Protein AF-A0AA85AEJ4-F1 (afdb_monomer)

Organism: NCBI:txid48269

Radius of gyration: 37.87 Å; Cα contacts (8 Å, |Δi|>4): 1176; chains: 1; bounding box: 101×88×107 Å

Foldseek 3Di:
DDDDDDDDDLVVCLVVQAAPQPRHGADQWKAFQVPRHTHHPVRVVVVVVPDQADPPPRHGQDDPDNVVRIDGDPPSNVVSPVSPPCPVVVVVVVVVVVVVVVVVVVVVPDDDDPDDDDDDDDDDDDDDDDDDDDDDDDDDDDDDDDDDDDDDDDDDDDDDDDDDDDDDDDDDDDDDDDDDDDDDDDDDFDDDDDDDDDDDDDDDDDDDDDDDDDDDDDDDDPGDDDDDPPVQDPVNVVVVVCVVVVPDPPDPLVFDPVLLVLLLVVLVLLLAQPLQSCLLSVLQDDLVNLQVSQVVDDDPLQRQHLQQLCLRHHCQNQHADPPCPVPDDDDDDDPLSLQRHVLNVVLVVVVVALAQFQAEEEAEDGALLSLLVVLVSLLVVQPLQDDDDDPPDDDPVVVSSVVNNVGDHLVSSVSSVVRRDDSRVSSCSRRQVVSCVSNVHHYDHDPPDPVSLVVSVVPDDPCVPAQARSLQRYKYKHWYKHFPCSVVSVVLVVVLLVPDPDPVSVVLVVVLVPPDPPPPPPPDPDDDDPDQPDDDPVCVVVCVPDLRGQEDENPDDPPPCSDDSVSSVVCSVVSSPDNRDDCVSVVSSVDDGHHMHTHDIDMWRPFWWKKKWFKWFDDQQAAQAFQDDPNDTDGDYHVCCLQCVLPQVLQDDPKDWDKAWLDGDGSRATAAARHTMIMIGIIRGSDDSSLADQDPPPDPDLPLDDDNPHRHHQVNSQVVSQVRSVNRMHIAPTGTHYPVQRVVQSVCSLAWWKFKKKFKKFFPDQADFQLLVVLQVVVQCVVVVDPDDPVPPDDGPPADDDPPDQWHKDKGDFDKKWAFDAPVCVVPDPTDIDIWTWHMKMKTQQCRVVVSVDPVCVVVVVCCVPDPSSRIIMMMTIITRPDDVQCLAQVSVVNMPPHSCNSSVGGMGTPHMYGHDRGGCPPPGDDDPVPD

Solvent-accessible surface area (backbone atoms only — not comparable to full-atom values): 57403 Å² total; per-residue (Å²): 135,85,83,81,73,85,80,80,59,65,79,82,51,40,87,80,41,40,11,88,83,73,77,42,66,44,50,67,23,26,26,32,70,91,74,67,54,57,24,21,43,70,53,52,58,56,50,56,76,82,44,61,48,39,96,88,74,64,48,76,48,58,94,88,51,65,79,75,45,52,43,76,35,69,64,60,36,54,47,43,50,66,72,39,84,62,48,55,59,54,50,54,47,51,56,47,54,49,49,57,49,50,55,49,49,60,75,68,63,85,68,88,77,101,72,82,84,90,85,88,87,85,83,90,90,89,82,85,90,79,89,85,91,80,90,87,92,82,88,88,84,90,89,85,79,78,91,79,88,88,89,81,86,83,90,80,89,82,89,80,90,88,88,84,89,86,82,90,84,90,80,85,86,90,85,86,84,90,83,91,87,84,93,80,92,85,90,84,85,88,86,82,88,83,85,91,83,85,88,84,88,79,90,78,88,86,88,89,87,84,91,81,90,92,86,79,90,80,88,81,75,90,72,84,84,76,90,72,59,99,83,62,49,72,68,55,51,48,52,50,50,31,62,76,68,70,49,76,84,77,84,78,65,91,55,50,71,68,38,51,48,52,54,48,52,60,42,46,80,42,52,42,44,68,44,60,45,42,35,42,68,32,66,77,62,47,63,65,62,45,44,56,49,46,76,76,52,87,74,62,92,85,61,49,24,71,59,57,22,25,52,65,73,33,57,45,66,52,37,75,77,89,82,69,63,94,85,57,99,74,88,86,79,52,74,66,53,35,52,34,18,49,58,46,34,54,49,50,58,49,72,72,39,77,60,51,65,68,30,37,26,85,44,65,41,58,39,72,45,36,63,50,54,50,53,53,54,55,32,55,54,35,34,60,37,70,60,83,86,74,96,82,66,72,64,79,58,48,59,53,50,67,72,41,52,84,42,50,48,49,65,51,54,53,49,31,60,74,36,43,57,55,65,53,53,58,31,44,64,60,32,43,70,56,51,23,60,76,69,73,30,52,76,48,95,48,102,81,38,79,62,66,62,48,59,63,57,71,76,57,72,83,63,90,83,59,54,52,58,77,57,55,38,23,36,28,40,39,41,35,36,36,50,89,57,42,64,60,57,44,56,49,50,53,54,62,58,67,74,59,85,49,66,67,61,53,52,48,55,51,52,56,76,65,60,74,76,80,82,75,75,79,76,80,74,93,72,83,86,75,83,79,81,80,80,59,83,76,52,65,77,63,52,79,79,64,89,71,65,43,63,46,71,77,63,78,70,72,95,74,74,87,70,55,72,66,58,51,64,67,44,54,70,77,54,72,83,52,68,72,94,71,67,56,68,67,52,50,56,78,43,90,71,61,61,47,28,39,41,44,81,47,80,43,47,66,44,59,48,30,41,27,20,18,40,27,32,65,36,53,81,36,34,60,49,80,48,62,56,92,92,46,69,75,50,97,57,15,56,44,51,57,46,46,71,71,51,46,66,79,31,32,95,74,36,45,78,48,81,44,56,43,60,86,73,58,37,58,34,26,29,37,74,82,18,45,32,36,35,37,41,34,31,42,50,18,69,44,73,88,42,55,38,80,64,78,76,91,58,98,66,88,66,90,76,82,58,91,88,52,64,50,38,36,55,62,51,36,50,54,36,36,70,67,36,75,71,36,39,42,56,44,47,55,40,67,32,23,66,72,56,52,57,50,49,37,53,50,39,45,65,69,24,44,36,30,33,40,31,40,32,41,23,78,92,71,24,83,45,43,71,43,52,48,41,47,50,53,55,38,46,71,72,68,67,65,93,62,78,71,92,73,70,85,75,56,63,70,39,71,60,51,101,90,38,88,45,25,70,47,78,49,61,60,44,76,27,36,33,40,52,51,81,97,44,46,96,81,42,77,88,43,75,39,79,39,50,33,61,34,40,34,46,29,41,32,58,46,51,49,68,58,72,44,77,95,37,56,82,58,65,61,48,60,81,78,42,63,52,63,23,32,32,34,41,38,38,34,28,43,46,87,63,63,67,64,36,38,37,42,9,62,88,69,40,19,44,66,14,53,19,68,56,56,70,47,75,37,44,69,82,42,46,32,38,47,38,57,64,51,94,45,57,68,82,60,84,58,91,89,77,118

InterPro domains:
  IPR001841 Zinc finger, RING-type [PF13923] (19-57)
  IPR001841 Zinc finger, RING-type [PS50089] (19-58)
  IPR001841 Zinc finger, RING-type [SM00184] (19-57)
  IPR013083 Zinc finger, RING/FYVE/PHD-type [G3DSA:3.30.40.10] (6-106)
  IPR017907 Zinc finger, RING-type, conserved site [PS00518] (35-44)
  IPR020103 Pseudouridine synthase, catalytic domain superfamily [SSF55120] (813-918)
  IPR039894 tRNA pseudouridine synthase Pus10-like [PTHR21568] (295-922)
  IPR048741 Pus10-like, C-terminal [PF21238] (610-775)
  IPR048741 Pus10-like, C-terminal [PF21238] (814-919)

Mean predicted aligned error: 19.25 Å

pLDDT: mean 71.99, std 24.74, range [20.91, 98.31]

Nearest PDB structures (foldseek):
  2v9k-assembly1_A  TM=8.243E-01  e=5.330E-35  Homo sapiens
  9dgg-assembly1_K  TM=9.581E-01  e=3.434E-09  Homo sapiens
  9dde-assembly1_K  TM=9.409E-01  e=3.434E-09  Homo sapiens
  8pp7-assembly1_M  TM=9.543E-01  e=4.273E-09  Homo sapiens
  8grm-assembly1_M  TM=9.480E-01  e=1.143E-08  Homo sapiens

Secondary structure (DSSP, 8-state):
----PPPPPHHHHGGGTB-TTTSSBPSSEEEETTT--EEEHHHHHHHTTT-SB-TTT--B--TT-TTTSEEE-HHHHHHHHHHSTTHHHHHHHHHHHHHHHHHHHHHHH----SSS----------------------------------------------------------------------------PPPP---------------------------------TT--HHHHHHHHHHHTT---S---SS-HHHHHHHHHHHHTTT--HHHHHHHHSTT--HHHHHHHHHT-PPPTT---TTTTTTTT-HHHH---TT--TT-S-----HHHHHH-HHHHHHHHHHTS----SEEEEEEE--HHHHHHHHHHHHHHHHHTTSPPPS-S-HHHHHHHHTTTTT--HHHHHHHHHHPPPHHHHHHHHHHHHHHHHHTS-B-S-TT-TTHHHHTTTSS--GGG--S-GGGGEEEEEEEEE-TTHHHHHHHHHHHHHT---HHHHHHHHHHHH------------S---------GGGGGTGGG-----B-TT----TT----HHHHHHHGGGGSS------HHHHHHTS-----EEEEEEEEESS-EEEEEEEEE--TT--SS--EETTEESSS--HHHHHHHHHGGGG-TT-EEEEEESS---TT-EEEEEEEEEEEEEES--S-GGGEE-----SS-------TTS-EEHHHHHHHHHHHTTTSEEEEEEEEE-HHHHHHHHHHHHHS--EEEEEEEE-TTT---HHHHHHHHHHHHHHH-----GGG----SSPPPPTT-SS--EEE--EEEEEEPPGGGGGGS---EEEEEEEEEEEEEHHHHHHT--GGGGGGGGGGGTS-GGGEEEEEEEE-TT--HHHHHHTTTTTEES-HHHHHTS--EEEEEEEEEE----SPPPPPTT--

Structure (mmCIF, N/CA/C/O backbone):
data_AF-A0AA85AEJ4-F1
#
_entry.id   AF-A0AA85AEJ4-F1
#
loop_
_atom_site.group_PDB
_atom_site.id
_atom_site.type_symbol
_atom_site.label_atom_id
_atom_site.label_alt_id
_atom_site.label_comp_id
_atom_site.label_asym_id
_atom_site.label_entity_id
_atom_site.label_seq_id
_atom_site.pdbx_PDB_ins_code
_atom_site.Cartn_x
_atom_site.Cartn_y
_atom_site.Cartn_z
_atom_site.occupancy
_atom_site.B_iso_or_equiv
_atom_site.auth_seq_id
_atom_site.auth_comp_id
_atom_site.auth_asym_id
_atom_site.auth_atom_id
_atom_site.pdbx_PDB_model_num
ATOM 1 N N . MET A 1 1 ? -8.092 51.789 5.493 1.00 33.00 1 MET A N 1
ATOM 2 C CA . MET A 1 1 ? -7.051 52.239 6.447 1.00 33.00 1 MET A CA 1
ATOM 3 C C . MET A 1 1 ? -6.123 51.067 6.719 1.00 33.00 1 MET A C 1
ATOM 5 O O . MET A 1 1 ? -6.619 49.956 6.846 1.00 33.00 1 MET A O 1
ATOM 9 N N . THR A 1 2 ? -4.810 51.282 6.755 1.00 37.41 2 THR A N 1
ATOM 10 C CA . THR A 1 2 ? -3.808 50.236 7.026 1.00 37.41 2 THR A CA 1
ATOM 11 C C . THR A 1 2 ? -3.541 50.130 8.525 1.00 37.41 2 THR A C 1
ATOM 13 O O . THR A 1 2 ? -2.971 51.052 9.105 1.00 37.41 2 THR A O 1
ATOM 16 N N . SER A 1 3 ? -3.929 49.021 9.159 1.00 37.69 3 SER A N 1
ATOM 17 C CA . SER A 1 3 ? -3.602 48.750 10.562 1.00 37.69 3 SER A CA 1
ATOM 18 C C . SER A 1 3 ? -2.121 48.384 10.708 1.00 37.69 3 SER A C 1
ATOM 20 O O . SER A 1 3 ? -1.685 47.286 10.364 1.00 37.69 3 SER A O 1
ATOM 22 N N . SER A 1 4 ? -1.326 49.320 11.225 1.00 44.81 4 SER A N 1
ATOM 23 C CA . SER A 1 4 ? 0.088 49.102 11.531 1.00 44.81 4 SER A CA 1
ATOM 24 C C . SER A 1 4 ? 0.243 48.242 12.788 1.00 44.81 4 SER A C 1
ATOM 26 O O . SER A 1 4 ? 0.334 48.764 13.900 1.00 44.81 4 SER A O 1
ATOM 28 N N . TYR A 1 5 ? 0.284 46.919 12.620 1.00 43.94 5 TYR A N 1
ATOM 29 C CA . TYR A 1 5 ? 0.729 46.018 13.684 1.00 43.94 5 TYR A CA 1
ATOM 30 C C . TYR A 1 5 ? 2.171 46.372 14.102 1.00 43.94 5 TYR A C 1
ATOM 32 O O . TYR A 1 5 ? 3.010 46.601 13.225 1.00 43.94 5 TYR A O 1
ATOM 40 N N . PRO A 1 6 ? 2.492 46.413 15.409 1.00 54.59 6 PRO A N 1
ATOM 41 C CA . PRO A 1 6 ? 3.844 46.713 15.869 1.00 54.59 6 PRO A CA 1
ATOM 42 C C . PRO A 1 6 ? 4.812 45.603 15.438 1.00 54.59 6 PRO A C 1
ATOM 44 O O . PRO A 1 6 ? 4.656 44.439 15.805 1.00 54.59 6 PRO A O 1
ATOM 47 N N . GLY A 1 7 ? 5.819 45.964 14.640 1.00 61.44 7 GLY A N 1
ATOM 48 C CA . GLY A 1 7 ? 6.798 45.013 14.116 1.00 61.44 7 GLY A CA 1
ATOM 49 C C . GLY A 1 7 ? 7.689 44.434 15.217 1.00 61.44 7 GLY A C 1
ATOM 50 O O . GLY A 1 7 ? 8.435 45.166 15.868 1.00 61.44 7 GLY A O 1
ATOM 51 N N . VAL A 1 8 ? 7.647 43.111 15.397 1.00 75.00 8 VAL A N 1
ATOM 52 C CA . VAL A 1 8 ? 8.528 42.393 16.331 1.00 75.00 8 VAL A CA 1
ATOM 53 C C . VAL A 1 8 ? 9.983 42.540 15.877 1.00 75.00 8 VAL A C 1
ATOM 55 O O . VAL A 1 8 ? 10.327 42.219 14.739 1.00 75.00 8 VAL A O 1
ATOM 58 N N . LYS A 1 9 ? 10.859 43.022 16.767 1.00 79.50 9 LYS A N 1
ATOM 59 C CA . LYS A 1 9 ? 12.293 43.158 16.477 1.00 79.50 9 LYS A CA 1
ATOM 60 C C . LYS A 1 9 ? 12.919 41.769 16.348 1.00 79.50 9 LYS A C 1
ATOM 62 O O . LYS A 1 9 ? 12.856 40.984 17.283 1.00 79.50 9 LYS A O 1
ATOM 67 N N . LEU A 1 10 ? 13.597 41.485 15.235 1.00 75.38 10 LEU A N 1
ATOM 68 C CA . LEU A 1 10 ? 14.244 40.184 14.996 1.00 75.38 10 LEU A CA 1
ATOM 69 C C . LEU A 1 10 ? 15.188 39.766 16.148 1.00 75.38 10 LEU A C 1
ATOM 71 O O . LEU A 1 10 ? 15.222 38.603 16.541 1.00 75.38 10 LEU A O 1
ATOM 75 N N . SER A 1 11 ? 15.866 40.729 16.779 1.00 79.75 11 SER A N 1
ATOM 76 C CA . SER A 1 11 ? 16.711 40.495 17.956 1.00 79.75 11 SER A CA 1
ATOM 77 C C . SER A 1 11 ? 15.983 39.878 19.159 1.00 79.75 11 SER A C 1
ATOM 79 O O . SER A 1 11 ? 16.622 39.139 19.902 1.00 79.75 11 SER A O 1
ATOM 81 N N . SER A 1 12 ? 14.676 40.110 19.349 1.00 81.50 12 SER A N 1
ATOM 82 C CA . SER A 1 12 ? 13.916 39.518 20.463 1.00 81.50 12 SER A CA 1
ATOM 83 C C . SER A 1 12 ? 13.526 38.056 20.232 1.00 81.50 12 SER A C 1
ATOM 85 O O . SER A 1 12 ? 13.137 37.385 21.180 1.00 81.50 12 SER A O 1
ATOM 87 N N . ILE A 1 13 ? 13.630 37.552 18.997 1.00 80.94 13 ILE A N 1
ATOM 88 C CA . ILE A 1 13 ? 13.340 36.149 18.644 1.00 80.94 13 ILE A CA 1
ATOM 89 C C . ILE A 1 13 ? 14.590 35.356 18.235 1.00 80.94 13 ILE A C 1
ATOM 91 O O . ILE A 1 13 ? 14.533 34.131 18.150 1.00 80.94 13 ILE A O 1
ATOM 95 N N . ASN A 1 14 ? 15.737 36.018 18.044 1.00 79.19 14 ASN A N 1
ATOM 96 C CA . ASN A 1 14 ? 17.011 35.384 17.683 1.00 79.19 14 ASN A CA 1
ATOM 97 C C . ASN A 1 14 ? 17.415 34.226 18.612 1.00 79.19 14 ASN A C 1
ATOM 99 O O . ASN A 1 14 ? 17.940 33.226 18.125 1.00 79.19 14 ASN A O 1
ATOM 103 N N . GLY A 1 15 ? 17.110 34.310 19.913 1.00 76.44 15 GLY A N 1
ATOM 104 C CA . GLY A 1 15 ? 17.372 33.237 20.884 1.00 76.44 15 GLY A CA 1
ATOM 105 C C . GLY A 1 15 ? 16.662 31.905 20.586 1.00 76.44 15 GLY A C 1
ATOM 106 O O . GLY A 1 15 ? 17.070 30.875 21.109 1.00 76.44 15 GLY A O 1
ATOM 107 N N . HIS A 1 16 ? 15.647 31.904 19.715 1.00 82.12 16 HIS A N 1
ATOM 108 C CA . HIS A 1 16 ? 14.924 30.706 19.266 1.00 82.12 16 HIS A CA 1
ATOM 109 C C . HIS A 1 16 ? 15.278 30.277 17.829 1.00 82.12 16 HIS A C 1
ATOM 111 O O . HIS A 1 16 ? 14.777 29.263 17.349 1.00 82.12 16 HIS A O 1
ATOM 117 N N . LEU A 1 17 ? 16.114 31.050 17.123 1.00 86.12 17 LEU A N 1
ATOM 118 C CA . LEU A 1 17 ? 16.443 30.850 15.703 1.00 86.12 17 LEU A CA 1
ATOM 119 C C . LEU A 1 17 ? 17.942 30.587 15.457 1.00 86.12 17 LEU A C 1
ATOM 121 O O . LEU A 1 17 ? 18.335 30.347 14.314 1.00 86.12 17 LEU A O 1
ATOM 125 N N . ILE A 1 18 ? 18.773 30.648 16.502 1.00 88.06 18 ILE A N 1
ATOM 126 C CA . ILE A 1 18 ? 20.237 30.521 16.456 1.00 88.06 18 ILE A CA 1
ATOM 127 C C . ILE A 1 18 ? 20.700 29.150 16.970 1.00 88.06 18 ILE A C 1
ATOM 129 O O . ILE A 1 18 ? 20.167 28.601 17.929 1.00 88.06 18 ILE A O 1
ATOM 133 N N . CYS A 1 19 ? 21.733 28.605 16.331 1.00 92.38 19 CYS A N 1
ATOM 134 C CA . CYS A 1 19 ? 22.390 27.363 16.714 1.00 92.38 19 CYS A CA 1
ATOM 135 C C . CYS A 1 19 ? 23.410 27.590 17.841 1.00 92.38 19 CYS A C 1
ATOM 137 O O . CYS A 1 19 ? 24.448 28.226 17.632 1.00 92.38 19 CYS A O 1
ATOM 139 N N . GLY A 1 20 ? 23.184 26.969 19.003 1.00 83.62 20 GLY A N 1
ATOM 140 C CA . GLY A 1 20 ? 24.086 27.049 20.164 1.00 83.62 20 GLY A CA 1
ATOM 141 C C . GLY A 1 20 ? 25.504 26.485 19.961 1.00 83.62 20 GLY A C 1
ATOM 142 O O . GLY A 1 20 ? 26.346 26.667 20.830 1.00 83.62 20 GLY A O 1
ATOM 143 N N . LEU A 1 21 ? 25.787 25.826 18.829 1.00 90.75 21 LEU A N 1
ATOM 144 C CA . LEU A 1 21 ? 27.122 25.318 18.472 1.00 90.75 21 LEU A CA 1
ATOM 145 C C . LEU A 1 21 ? 27.917 26.231 17.520 1.00 90.75 21 LEU A C 1
ATOM 147 O O . LEU A 1 21 ? 29.105 25.992 17.323 1.00 90.75 21 LEU A O 1
ATOM 151 N N . CYS A 1 22 ? 27.295 27.230 16.881 1.00 87.88 22 CYS A N 1
ATOM 152 C CA . CYS A 1 22 ? 27.998 28.101 15.924 1.00 87.88 22 CYS A CA 1
ATOM 153 C C . CYS A 1 22 ? 27.588 29.581 15.946 1.00 87.88 22 CYS A C 1
ATOM 155 O O . CYS A 1 22 ? 28.120 30.359 15.158 1.00 87.88 22 CYS A O 1
ATOM 157 N N . GLY A 1 23 ? 26.639 29.988 16.797 1.00 86.62 23 GLY A N 1
ATOM 158 C CA . GLY A 1 23 ? 26.211 31.387 16.960 1.00 86.62 23 GLY A CA 1
ATOM 159 C C . GLY A 1 23 ? 25.433 31.989 15.778 1.00 86.62 23 GLY A C 1
ATOM 160 O O . GLY A 1 23 ? 24.836 33.052 15.919 1.00 86.62 23 GLY A O 1
ATOM 161 N N . GLY A 1 24 ? 25.397 31.315 14.625 1.00 88.75 24 GLY A N 1
ATOM 162 C CA . GLY A 1 24 ? 24.591 31.689 13.464 1.00 88.75 24 GLY A CA 1
ATOM 163 C C . GLY A 1 24 ? 23.177 31.102 13.489 1.00 88.75 24 GLY A C 1
ATOM 164 O O . GLY A 1 24 ? 22.871 30.198 14.267 1.00 88.75 24 GLY A O 1
ATOM 165 N N . TYR A 1 25 ? 22.314 31.597 12.598 1.00 93.00 25 TYR A N 1
ATOM 166 C CA . TYR A 1 25 ? 20.967 31.053 12.397 1.00 93.00 25 TYR A CA 1
ATOM 167 C C . TYR A 1 25 ? 20.979 29.562 12.029 1.00 93.00 25 TYR A C 1
ATOM 169 O O . TYR A 1 25 ? 21.904 29.082 11.374 1.00 93.00 25 TYR A O 1
ATOM 177 N N . LEU A 1 26 ? 19.920 28.849 12.416 1.00 91.44 26 LEU A N 1
ATOM 178 C CA . LEU A 1 26 ? 19.721 27.435 12.100 1.00 91.44 26 LEU A CA 1
ATOM 179 C C . LEU A 1 26 ? 19.665 27.196 10.578 1.00 91.44 26 LEU A C 1
ATOM 181 O O . LEU A 1 26 ? 18.805 27.738 9.880 1.00 91.44 26 LEU A O 1
ATOM 185 N N . ILE A 1 27 ? 20.576 26.351 10.086 1.00 91.25 27 ILE A N 1
ATOM 186 C CA . ILE A 1 27 ? 20.630 25.819 8.718 1.00 91.25 27 ILE A CA 1
ATOM 187 C C . ILE A 1 27 ? 20.566 24.290 8.804 1.00 91.25 27 ILE A C 1
ATOM 189 O O . ILE A 1 27 ? 21.339 23.672 9.542 1.00 91.25 27 ILE A O 1
ATOM 193 N N . ASP A 1 28 ? 19.623 23.689 8.077 1.00 88.69 28 ASP A N 1
ATOM 194 C CA . ASP A 1 28 ? 19.161 22.310 8.276 1.00 88.69 28 ASP A CA 1
ATOM 195 C C . ASP A 1 28 ? 18.938 21.983 9.768 1.00 88.69 28 ASP A C 1
ATOM 197 O O . ASP A 1 28 ? 19.575 21.097 10.343 1.00 88.69 28 ASP A O 1
ATOM 201 N N . ALA A 1 29 ? 18.041 22.732 10.413 1.00 89.81 29 ALA A N 1
ATOM 202 C CA . ALA A 1 29 ? 17.628 22.545 11.799 1.00 89.81 29 ALA A CA 1
ATOM 203 C C . ALA A 1 29 ? 17.431 21.052 12.114 1.00 89.81 29 ALA A C 1
ATOM 205 O O . ALA A 1 29 ? 16.641 20.357 11.476 1.00 89.81 29 ALA A O 1
ATOM 206 N N . THR A 1 30 ? 18.205 20.540 13.065 1.00 89.81 30 THR A N 1
ATOM 207 C CA . THR A 1 30 ? 18.233 19.131 13.458 1.00 89.81 30 THR A CA 1
ATOM 208 C C . THR A 1 30 ? 18.089 19.052 14.971 1.00 89.81 30 THR A C 1
ATOM 210 O O . THR A 1 30 ? 18.903 19.616 15.703 1.00 89.81 30 THR A O 1
ATOM 213 N N . VAL A 1 31 ? 17.036 18.375 15.422 1.00 90.75 31 VAL A N 1
ATOM 214 C CA . VAL A 1 31 ? 16.653 18.231 16.827 1.00 90.75 31 VAL A CA 1
ATOM 215 C C . VAL A 1 31 ? 17.165 16.913 17.410 1.00 90.75 31 VAL A C 1
ATOM 217 O O . VAL A 1 31 ? 17.136 15.875 16.739 1.00 90.75 31 VAL A O 1
ATOM 220 N N . LEU A 1 32 ? 17.625 16.961 18.662 1.00 82.69 32 LEU A N 1
ATOM 221 C CA . LEU A 1 32 ? 17.887 15.783 19.493 1.00 82.69 32 LEU A CA 1
ATOM 222 C C . LEU A 1 32 ? 16.575 15.262 20.087 1.00 82.69 32 LEU A C 1
ATOM 224 O O . LEU A 1 32 ? 15.881 16.007 20.776 1.00 82.69 32 LEU A O 1
ATOM 228 N N . THR A 1 33 ? 16.235 13.992 19.869 1.00 79.75 33 THR A N 1
ATOM 229 C CA . THR A 1 33 ? 14.955 13.422 20.340 1.00 79.75 33 THR A CA 1
ATOM 230 C C . THR A 1 33 ? 14.829 13.392 21.860 1.00 79.75 33 THR A C 1
ATOM 232 O O . THR A 1 33 ? 13.749 13.656 22.377 1.00 79.75 33 THR A O 1
ATOM 235 N N . GLU A 1 34 ? 15.931 13.152 22.574 1.00 77.94 34 GLU A N 1
ATOM 236 C CA . GLU A 1 34 ? 15.920 12.937 24.030 1.00 77.94 34 GLU A CA 1
ATOM 237 C C . GLU A 1 34 ? 15.714 14.227 24.841 1.00 77.94 34 GLU A C 1
ATOM 239 O O . GLU A 1 34 ? 15.324 14.180 26.005 1.00 77.94 34 GLU A O 1
ATOM 244 N N . CYS A 1 35 ? 16.009 15.394 24.256 1.00 80.44 35 CYS A N 1
ATOM 245 C CA . CYS A 1 35 ? 16.002 16.670 24.981 1.00 80.44 35 CYS A CA 1
ATOM 246 C C . CYS A 1 35 ? 15.535 17.885 24.166 1.00 80.44 35 CYS A C 1
ATOM 248 O O . CYS A 1 35 ? 15.616 19.005 24.663 1.00 80.44 35 CYS A O 1
ATOM 250 N N . ILE A 1 36 ? 15.070 17.681 22.928 1.00 84.56 36 ILE A N 1
ATOM 251 C CA . ILE A 1 36 ? 14.406 18.661 22.043 1.00 84.56 36 ILE A CA 1
ATOM 252 C C . ILE A 1 36 ? 15.280 19.893 21.681 1.00 84.56 36 ILE A C 1
ATOM 254 O O . ILE A 1 36 ? 14.851 20.805 20.979 1.00 84.56 36 ILE A O 1
ATOM 258 N N . HIS A 1 37 ? 16.564 19.899 22.049 1.00 87.50 37 HIS A N 1
ATOM 259 C CA . HIS A 1 37 ? 17.514 20.930 21.625 1.00 87.50 37 HIS A CA 1
ATOM 260 C C . HIS A 1 37 ? 17.823 20.829 20.126 1.00 87.50 37 HIS A C 1
ATOM 262 O O . HIS A 1 37 ? 18.058 19.735 19.602 1.00 87.50 37 HIS A O 1
ATOM 268 N N . VAL A 1 38 ? 17.846 21.981 19.447 1.00 90.12 38 VAL A N 1
ATOM 269 C CA . VAL A 1 38 ? 17.995 22.085 17.989 1.00 90.12 38 VAL A CA 1
ATOM 270 C C . VAL A 1 38 ? 19.288 22.803 17.612 1.00 90.12 38 VAL A C 1
ATOM 272 O O . VAL A 1 38 ? 19.658 23.819 18.198 1.00 90.12 38 VAL A O 1
ATOM 275 N N . PHE A 1 39 ? 19.960 22.282 16.590 1.00 93.94 39 PHE A N 1
ATOM 276 C CA . PHE A 1 39 ? 21.230 22.787 16.072 1.00 93.94 39 PHE A CA 1
ATOM 277 C C . PHE A 1 39 ? 21.227 22.770 14.540 1.00 93.94 39 PHE A C 1
ATOM 279 O O . PHE A 1 39 ? 20.392 22.107 13.922 1.00 93.94 39 PHE A O 1
ATOM 286 N N . CYS A 1 40 ? 22.193 23.434 13.901 1.00 94.00 40 CYS A N 1
ATOM 287 C CA . CYS A 1 40 ? 22.466 23.188 12.485 1.00 94.00 40 CYS A CA 1
ATOM 288 C C . CYS A 1 40 ? 22.922 21.737 12.288 1.00 94.00 40 CYS A C 1
ATOM 290 O O . CYS A 1 40 ? 23.743 21.235 13.065 1.00 94.00 40 CYS A O 1
ATOM 292 N N . ARG A 1 41 ? 22.455 21.085 11.219 1.00 91.69 41 ARG A N 1
ATOM 293 C CA . ARG A 1 41 ? 22.762 19.678 10.912 1.00 91.69 41 ARG A CA 1
ATOM 294 C C . ARG A 1 41 ? 24.254 19.358 10.930 1.00 91.69 41 ARG A C 1
ATOM 296 O O . ARG A 1 41 ? 24.662 18.365 11.526 1.00 91.69 41 ARG A O 1
ATOM 303 N N . SER A 1 42 ? 25.059 20.191 10.278 1.00 88.69 42 SER A N 1
ATOM 304 C CA . SER A 1 42 ? 26.518 20.050 10.211 1.00 88.69 42 SER A CA 1
ATOM 305 C C . SER A 1 42 ? 27.176 20.168 11.589 1.00 88.69 42 SER A C 1
ATOM 307 O O . SER A 1 42 ? 28.057 19.376 11.917 1.00 88.69 42 SER A O 1
ATOM 309 N N . CYS A 1 43 ? 26.718 21.110 12.416 1.00 91.25 43 CYS A N 1
ATOM 310 C CA . CYS A 1 43 ? 27.269 21.364 13.744 1.00 91.25 43 CYS A CA 1
ATOM 311 C C . CYS A 1 43 ? 27.051 20.183 14.696 1.00 91.25 43 CYS A C 1
ATOM 313 O O . CYS A 1 43 ? 28.019 19.698 15.278 1.00 91.25 43 CYS A O 1
ATOM 315 N N . ILE A 1 44 ? 25.814 19.684 14.828 1.00 92.06 44 ILE A N 1
ATOM 316 C CA . ILE A 1 44 ? 25.538 18.571 15.752 1.00 92.06 44 ILE A CA 1
ATOM 317 C C . ILE A 1 44 ? 26.151 17.253 15.267 1.00 92.06 44 ILE A C 1
ATOM 319 O O . ILE A 1 44 ? 26.661 16.491 16.079 1.00 92.06 44 ILE A O 1
ATOM 323 N N . LEU A 1 45 ? 26.203 17.008 13.952 1.00 87.25 45 LEU A N 1
ATOM 324 C CA . LEU A 1 45 ? 26.900 15.835 13.416 1.00 87.25 45 LEU A CA 1
ATOM 325 C C . LEU A 1 45 ? 28.408 15.874 13.670 1.00 87.25 45 LEU A C 1
ATOM 327 O O . LEU A 1 45 ? 28.974 14.825 13.954 1.00 87.25 45 LEU A O 1
ATOM 331 N N . LYS A 1 46 ? 29.051 17.050 13.597 1.00 87.38 46 LYS A N 1
ATOM 332 C CA . LYS A 1 46 ? 30.471 17.191 13.953 1.00 87.38 46 LYS A CA 1
ATOM 333 C C . LYS A 1 46 ? 30.688 16.975 15.454 1.00 87.38 46 LYS A C 1
ATOM 335 O O . LYS A 1 46 ? 31.569 16.216 15.830 1.00 87.38 46 LYS A O 1
ATOM 340 N N . TYR A 1 47 ? 29.864 17.597 16.297 1.00 87.81 47 TYR A N 1
ATOM 341 C CA . TYR A 1 47 ? 29.958 17.480 17.756 1.00 87.81 47 TYR A CA 1
ATOM 342 C C . TYR A 1 47 ? 29.817 16.022 18.242 1.00 87.81 47 TYR A C 1
ATOM 344 O O . TYR A 1 47 ? 30.550 15.579 19.123 1.00 87.81 47 TYR A O 1
ATOM 352 N N . LEU A 1 48 ? 28.928 15.243 17.615 1.00 85.56 48 LEU A N 1
ATOM 353 C CA . LEU A 1 48 ? 28.688 13.832 17.949 1.00 85.56 48 LEU A CA 1
ATOM 354 C C . LEU A 1 48 ? 29.755 12.846 17.430 1.00 85.56 48 LEU A C 1
ATOM 356 O O . LEU A 1 48 ? 29.580 11.636 17.573 1.00 85.56 48 LEU A O 1
ATOM 360 N N . LEU A 1 49 ? 30.855 13.332 16.843 1.00 81.12 49 LEU A N 1
ATOM 361 C CA . LEU A 1 49 ? 32.057 12.521 16.604 1.00 81.12 49 LEU A CA 1
ATOM 362 C C . LEU A 1 49 ? 32.902 12.369 17.879 1.00 81.12 49 LEU A C 1
ATOM 364 O O . LEU A 1 49 ? 33.543 11.339 18.067 1.00 81.12 49 LEU A O 1
ATOM 368 N N . GLU A 1 50 ? 32.887 13.385 18.745 1.00 81.81 50 GLU A N 1
ATOM 369 C CA . GLU A 1 50 ? 33.775 13.514 19.911 1.00 81.81 50 GLU A CA 1
ATOM 370 C C . GLU A 1 50 ? 33.009 13.409 21.246 1.00 81.81 50 GLU A C 1
ATOM 372 O O . GLU A 1 50 ? 33.587 13.062 22.276 1.00 81.81 50 GLU A O 1
ATOM 377 N N . HIS A 1 51 ? 31.691 13.644 21.240 1.00 82.62 51 HIS A N 1
ATOM 378 C CA . HIS A 1 51 ? 30.855 13.671 22.442 1.00 82.62 51 HIS A CA 1
ATOM 379 C C . HIS A 1 51 ? 29.579 12.826 22.298 1.00 82.62 51 HIS A C 1
ATOM 381 O O . HIS A 1 51 ? 28.967 12.771 21.235 1.00 82.62 51 HIS A O 1
ATOM 387 N N . LYS A 1 52 ? 29.122 12.212 23.400 1.00 82.62 52 LYS A N 1
ATOM 388 C CA . LYS A 1 52 ? 27.858 11.443 23.475 1.00 82.62 52 LYS A CA 1
ATOM 389 C C . LYS A 1 52 ? 26.750 12.148 24.275 1.00 82.62 52 LYS A C 1
ATOM 391 O O . LYS A 1 52 ? 25.843 11.492 24.773 1.00 82.62 52 LYS A O 1
ATOM 396 N N . ILE A 1 53 ? 26.830 13.465 24.448 1.00 86.00 53 ILE A N 1
ATOM 397 C CA . ILE A 1 53 ? 25.941 14.244 25.328 1.00 86.00 53 ILE A CA 1
ATOM 398 C C . ILE A 1 53 ? 25.386 15.482 24.616 1.00 86.00 53 ILE A C 1
ATOM 400 O O . ILE A 1 53 ? 25.931 15.907 23.603 1.00 86.00 53 ILE A O 1
ATOM 404 N N . CYS A 1 54 ? 24.296 16.073 25.104 1.00 87.31 54 CYS A N 1
ATOM 405 C CA . CYS A 1 54 ? 23.748 17.298 24.521 1.00 87.31 54 CYS A CA 1
ATOM 406 C C . CYS A 1 54 ? 24.636 18.521 24.837 1.00 87.31 54 CYS A C 1
ATOM 408 O O . CYS A 1 54 ? 24.850 18.794 26.021 1.00 87.31 54 CYS A O 1
ATOM 410 N N . PRO A 1 55 ? 25.049 19.333 23.838 1.00 85.31 55 PRO A N 1
ATOM 411 C CA . PRO A 1 55 ? 25.845 20.543 24.068 1.00 85.31 55 PRO A CA 1
ATOM 412 C C . PRO A 1 55 ? 25.243 21.526 25.083 1.00 85.31 55 PRO A C 1
ATOM 414 O O . PRO A 1 55 ? 25.979 22.195 25.800 1.00 85.31 55 PRO A O 1
ATOM 417 N N . LEU A 1 56 ? 23.908 21.624 25.135 1.00 82.75 56 LEU A N 1
ATOM 418 C CA . LEU A 1 56 ? 23.191 22.642 25.914 1.00 82.75 56 LEU A CA 1
ATOM 419 C C . LEU A 1 56 ? 22.713 22.159 27.290 1.00 82.75 56 LEU A C 1
ATOM 421 O O . LEU A 1 56 ? 22.590 22.970 28.201 1.00 82.75 56 LEU A O 1
ATOM 425 N N . CYS A 1 57 ? 22.446 20.860 27.464 1.00 81.62 57 CYS A N 1
ATOM 426 C CA . CYS A 1 57 ? 21.908 20.323 28.722 1.00 81.62 57 CYS A CA 1
ATOM 427 C C . CYS A 1 57 ? 22.591 19.046 29.233 1.00 81.62 57 CYS A C 1
ATOM 429 O O . CYS A 1 57 ? 22.077 18.422 30.155 1.00 81.62 57 CYS A O 1
ATOM 431 N N . GLN A 1 58 ? 23.720 18.638 28.638 1.00 84.56 58 GLN A N 1
ATOM 432 C CA . GLN A 1 58 ? 24.572 17.511 29.065 1.00 84.56 58 GLN A CA 1
ATOM 433 C C . GLN A 1 58 ? 23.881 16.124 29.114 1.00 84.56 58 GLN A C 1
ATOM 435 O O . GLN A 1 58 ? 24.504 15.137 29.494 1.00 84.56 58 GLN A O 1
ATOM 440 N N . SER A 1 59 ? 22.615 16.013 28.690 1.00 80.06 59 SER A N 1
ATOM 441 C CA . SER A 1 59 ? 21.865 14.748 28.624 1.00 80.06 59 SER A CA 1
ATOM 442 C C . SER A 1 59 ? 22.524 13.728 27.691 1.00 80.06 59 SER A C 1
ATOM 444 O O . SER A 1 59 ? 22.990 14.089 26.611 1.00 80.06 59 SER A O 1
ATOM 446 N N . LEU A 1 60 ? 22.552 12.455 28.099 1.00 79.38 60 LEU A N 1
ATOM 447 C CA . LEU A 1 60 ? 23.152 11.362 27.330 1.00 79.38 60 LEU A CA 1
ATOM 448 C C . LEU A 1 60 ? 22.372 11.092 26.035 1.00 79.38 60 LEU A C 1
ATOM 450 O O . LEU A 1 60 ? 21.151 10.955 26.044 1.00 79.38 60 LEU A O 1
ATOM 454 N N . ILE A 1 61 ? 23.092 10.967 24.923 1.00 72.31 61 ILE A N 1
ATOM 455 C CA . ILE A 1 61 ? 22.548 10.697 23.591 1.00 72.31 61 ILE A CA 1
ATOM 456 C C . ILE A 1 61 ? 22.843 9.235 23.246 1.00 72.31 61 ILE A C 1
ATOM 458 O O . ILE A 1 61 ? 23.961 8.888 22.869 1.00 72.31 61 ILE A O 1
ATOM 462 N N . GLN A 1 62 ? 21.812 8.401 23.420 1.00 60.69 62 GLN A N 1
ATOM 463 C CA . GLN A 1 62 ? 21.683 6.974 23.081 1.00 60.69 62 GLN A CA 1
ATOM 464 C C . GLN A 1 62 ? 22.968 6.250 22.613 1.00 60.69 62 GLN A C 1
ATOM 466 O O . GLN A 1 62 ? 23.368 6.317 21.448 1.00 60.69 62 GLN A O 1
ATOM 471 N N . GLU A 1 63 ? 23.562 5.466 23.517 1.00 51.28 63 GLU A N 1
ATOM 472 C CA . GLU A 1 63 ? 24.948 4.975 23.432 1.00 51.28 63 GLU A CA 1
ATOM 473 C C . GLU A 1 63 ? 25.330 4.174 22.177 1.00 51.28 63 GLU A C 1
ATOM 475 O O . GLU A 1 63 ? 26.516 4.132 21.828 1.00 51.28 63 GLU A O 1
ATOM 480 N N . THR A 1 64 ? 24.359 3.512 21.538 1.00 51.50 64 THR A N 1
ATOM 481 C CA . THR A 1 64 ? 24.585 2.477 20.517 1.00 51.50 64 THR A CA 1
ATOM 482 C C . THR A 1 64 ? 24.488 2.977 19.072 1.00 51.50 64 THR A C 1
ATOM 484 O O . THR A 1 64 ? 25.187 2.434 18.213 1.00 51.50 64 THR A O 1
ATOM 487 N N . ARG A 1 65 ? 23.647 3.983 18.763 1.00 55.72 65 ARG A N 1
ATOM 488 C CA . ARG A 1 65 ? 23.464 4.543 1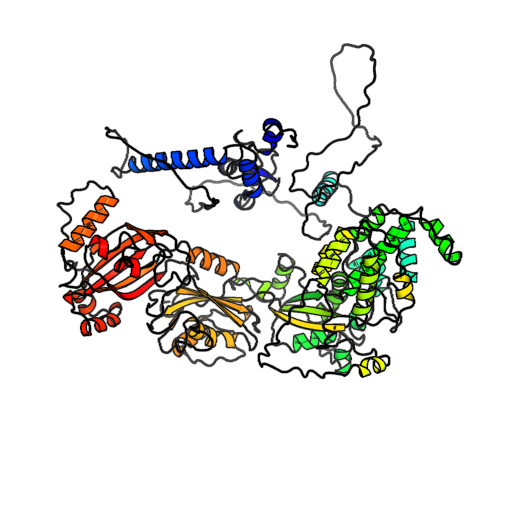7.401 1.00 55.72 65 ARG A CA 1
ATOM 489 C C . ARG A 1 65 ? 23.001 6.017 17.423 1.00 55.72 65 ARG A C 1
ATOM 491 O O . ARG A 1 65 ? 21.798 6.264 17.325 1.00 55.72 65 ARG A O 1
ATOM 498 N N . PRO A 1 66 ? 23.905 7.020 17.389 1.00 52.91 66 PRO A N 1
ATOM 499 C CA . PRO A 1 66 ? 23.514 8.440 17.435 1.00 52.91 66 PRO A CA 1
ATOM 500 C C . PRO A 1 66 ? 22.622 8.889 16.260 1.00 52.91 66 PRO A C 1
ATOM 502 O O . PRO A 1 66 ? 21.894 9.871 16.366 1.00 52.91 66 PRO A O 1
ATOM 505 N N . GLY A 1 67 ? 22.612 8.147 15.146 1.00 55.34 67 GLY A N 1
ATOM 506 C CA . GLY A 1 67 ? 21.718 8.400 14.011 1.00 55.34 67 GLY A CA 1
ATOM 507 C C . GLY A 1 67 ? 20.227 8.122 14.262 1.00 55.34 67 GLY A C 1
ATOM 508 O O . GLY A 1 67 ? 19.417 8.493 13.416 1.00 55.34 67 GLY A O 1
ATOM 509 N N . GLN A 1 68 ? 19.846 7.481 15.375 1.00 61.03 68 GLN A N 1
ATOM 510 C CA . GLN A 1 68 ? 18.436 7.327 15.770 1.00 61.03 68 GLN A CA 1
ATOM 511 C C . GLN A 1 68 ? 17.932 8.516 16.603 1.00 61.03 68 GLN A C 1
ATOM 513 O O . GLN A 1 68 ? 16.766 8.894 16.464 1.00 61.03 68 GLN A O 1
ATOM 518 N N . ALA A 1 69 ? 18.825 9.149 17.373 1.00 70.19 69 ALA A N 1
ATOM 519 C CA . ALA A 1 69 ? 18.526 10.264 18.271 1.00 70.19 69 ALA A CA 1
ATOM 520 C C . ALA A 1 69 ? 18.467 11.653 17.587 1.00 70.19 69 ALA A C 1
ATOM 522 O O . ALA A 1 69 ? 18.303 12.674 18.253 1.00 70.19 69 ALA A O 1
ATOM 523 N N . LEU A 1 70 ? 18.619 11.712 16.258 1.00 83.06 70 LEU A N 1
ATOM 524 C CA . LEU A 1 70 ? 18.616 12.943 15.458 1.00 83.06 70 LEU A CA 1
ATOM 525 C C . LEU A 1 70 ? 17.438 12.958 14.479 1.00 83.06 70 LEU A C 1
ATOM 527 O O . LEU A 1 70 ? 17.270 12.025 13.688 1.00 83.06 70 LEU A O 1
ATOM 531 N N . ARG A 1 71 ? 16.668 14.051 14.447 1.00 80.00 71 ARG A N 1
ATOM 532 C CA . ARG A 1 71 ? 15.602 14.277 13.453 1.00 80.00 71 ARG A CA 1
ATOM 533 C C . ARG A 1 71 ? 15.750 15.648 12.779 1.00 80.00 71 ARG A C 1
ATOM 535 O O . ARG A 1 71 ? 16.014 16.619 13.477 1.00 80.00 71 ARG A O 1
ATOM 542 N N . PRO A 1 72 ? 15.572 15.773 11.451 1.00 85.12 72 PRO A N 1
ATOM 543 C CA . PRO A 1 72 ? 15.469 17.082 10.807 1.00 85.12 72 PRO A CA 1
ATOM 544 C C . PRO A 1 72 ? 14.152 17.771 11.188 1.00 85.12 72 PRO A C 1
ATOM 546 O O . PRO A 1 72 ? 13.079 17.206 10.970 1.00 85.12 72 PRO A O 1
ATOM 549 N N . ASP A 1 73 ? 14.225 18.997 11.702 1.00 84.81 73 ASP A N 1
ATOM 550 C CA . ASP A 1 73 ? 13.066 19.847 11.962 1.00 84.81 73 ASP A CA 1
ATOM 551 C C . ASP A 1 73 ? 12.780 20.752 10.752 1.00 84.81 73 ASP A C 1
ATOM 553 O O . ASP A 1 73 ? 13.202 21.907 10.639 1.00 84.81 73 ASP A O 1
ATOM 557 N N . VAL A 1 74 ? 12.025 20.186 9.812 1.00 81.75 74 VAL A N 1
ATOM 558 C CA . VAL A 1 74 ? 11.587 20.875 8.592 1.00 81.75 74 VAL A CA 1
ATOM 559 C C . VAL A 1 74 ? 10.571 21.989 8.900 1.00 81.75 74 VAL A C 1
ATOM 561 O O . VAL A 1 74 ? 10.402 22.898 8.085 1.00 81.75 74 VAL A O 1
ATOM 564 N N . ALA A 1 75 ? 9.898 21.961 10.056 1.00 78.00 75 ALA A N 1
ATOM 565 C CA . ALA A 1 75 ? 8.970 23.014 10.456 1.00 78.00 75 ALA A CA 1
ATOM 566 C C . ALA A 1 75 ? 9.745 24.248 10.935 1.00 78.00 75 ALA A C 1
ATOM 568 O O . ALA A 1 75 ? 9.593 25.324 10.348 1.00 78.00 75 ALA A O 1
ATOM 569 N N . LEU A 1 76 ? 10.652 24.081 11.902 1.00 82.44 76 LEU A N 1
ATOM 570 C CA . LEU A 1 76 ? 11.493 25.164 12.405 1.00 82.44 76 LEU A CA 1
ATOM 571 C C . LEU A 1 76 ? 12.401 25.732 11.311 1.00 82.44 76 LEU A C 1
ATOM 573 O O . LEU A 1 76 ? 12.493 26.951 11.191 1.00 82.44 76 LEU A O 1
ATOM 577 N N . GLN A 1 77 ? 12.975 24.911 10.422 1.00 89.44 77 GLN A N 1
ATOM 578 C CA . GLN A 1 77 ? 13.772 25.444 9.307 1.00 89.44 77 GLN A CA 1
ATOM 579 C C . GLN A 1 77 ? 12.946 26.336 8.357 1.00 89.44 77 GLN A C 1
ATOM 581 O O . GLN A 1 77 ? 13.438 27.355 7.865 1.00 89.44 77 GLN A O 1
ATOM 586 N N . ARG A 1 78 ? 11.668 26.002 8.118 1.00 71.81 78 ARG A N 1
ATOM 587 C CA . ARG A 1 78 ? 10.746 26.843 7.330 1.00 71.81 78 ARG A CA 1
ATOM 588 C C . ARG A 1 78 ? 10.321 28.106 8.079 1.00 71.81 78 ARG A C 1
ATOM 590 O O . ARG A 1 78 ? 10.050 29.110 7.425 1.00 71.81 78 ARG A O 1
ATOM 597 N N . ILE A 1 79 ? 10.266 28.074 9.410 1.00 82.56 79 ILE A N 1
ATOM 598 C CA . ILE A 1 79 ? 10.021 29.250 10.256 1.00 82.56 79 ILE A CA 1
ATOM 599 C C . ILE A 1 79 ? 11.240 30.183 10.215 1.00 82.56 79 ILE A C 1
ATOM 601 O O . ILE A 1 79 ? 11.090 31.351 9.868 1.00 82.56 79 ILE A O 1
ATOM 605 N N . VAL A 1 80 ? 12.451 29.663 10.435 1.00 83.81 80 VAL A N 1
ATOM 606 C CA . VAL A 1 80 ? 13.724 30.405 10.361 1.00 83.81 80 VAL A CA 1
ATOM 607 C C . VAL A 1 80 ? 13.884 31.100 9.001 1.00 83.81 80 VAL A C 1
ATOM 609 O O . VAL A 1 80 ? 14.101 32.309 8.951 1.00 83.81 80 VAL A O 1
ATOM 612 N N . TYR A 1 81 ? 13.670 30.391 7.886 1.00 83.75 81 TYR A N 1
ATOM 613 C CA . TYR A 1 81 ? 13.736 30.988 6.543 1.00 83.75 81 TYR A CA 1
ATOM 614 C C . TYR A 1 81 ? 12.600 31.973 6.203 1.00 83.75 81 TYR A C 1
ATOM 616 O O . TYR A 1 81 ? 12.728 32.711 5.225 1.00 83.75 81 TYR A O 1
ATOM 624 N N . LYS A 1 82 ? 11.498 31.996 6.966 1.00 82.62 82 LYS A N 1
ATOM 625 C CA . LYS A 1 82 ? 10.420 32.993 6.828 1.00 82.62 82 LYS A CA 1
ATOM 626 C C . LYS A 1 82 ? 10.643 34.228 7.703 1.00 82.62 82 LYS A C 1
ATOM 628 O O . LYS A 1 82 ? 10.315 35.326 7.268 1.00 82.62 82 LYS A O 1
ATOM 633 N N . LEU A 1 83 ? 11.150 34.043 8.923 1.00 81.19 83 LEU A N 1
ATOM 634 C CA . LEU A 1 83 ? 11.308 35.108 9.918 1.00 81.19 83 LEU A CA 1
ATOM 635 C C . LEU A 1 83 ? 12.615 35.891 9.762 1.00 81.19 83 LEU A C 1
ATOM 637 O O . LEU A 1 83 ? 12.638 37.070 10.099 1.00 81.19 83 LEU A O 1
ATOM 641 N N . VAL A 1 84 ? 13.683 35.276 9.240 1.00 85.12 84 VAL A N 1
ATOM 642 C CA . VAL A 1 84 ? 14.966 35.951 8.987 1.00 85.12 84 VAL A CA 1
ATOM 643 C C . VAL A 1 84 ? 15.007 36.440 7.528 1.00 85.12 84 VAL A C 1
ATOM 645 O O . VAL A 1 84 ? 15.169 35.618 6.617 1.00 85.12 84 VAL A O 1
ATOM 648 N N . PRO A 1 85 ? 14.876 37.756 7.251 1.00 86.62 85 PRO A N 1
ATOM 649 C CA . PRO A 1 85 ? 14.761 38.251 5.882 1.00 86.62 85 PRO A CA 1
ATOM 650 C C . PRO A 1 85 ? 16.005 37.930 5.050 1.00 86.62 85 PRO A C 1
ATOM 652 O O . PRO A 1 85 ? 17.136 38.158 5.467 1.00 86.62 85 PRO A O 1
ATOM 655 N N . GLY A 1 86 ? 15.796 37.384 3.852 1.00 82.88 86 GLY A N 1
ATOM 656 C CA . GLY A 1 86 ? 16.872 37.076 2.906 1.00 82.88 86 GLY A CA 1
ATOM 657 C C . GLY A 1 86 ? 17.724 35.840 3.227 1.00 82.88 86 GLY A C 1
ATOM 658 O O . GLY A 1 86 ? 18.406 35.374 2.318 1.00 82.88 86 GLY A O 1
ATOM 659 N N . LEU A 1 87 ? 17.648 35.245 4.427 1.00 87.12 87 LEU A N 1
ATOM 660 C CA . LEU A 1 87 ? 18.522 34.134 4.848 1.00 87.12 87 LEU A CA 1
ATOM 661 C C . LEU A 1 87 ? 18.533 32.957 3.860 1.00 87.12 87 LEU A C 1
ATOM 663 O O . LEU A 1 87 ? 19.600 32.464 3.508 1.00 87.12 87 LEU A O 1
ATOM 667 N N . LEU A 1 88 ? 17.364 32.552 3.350 1.00 81.88 88 LEU A N 1
ATOM 668 C CA . LEU A 1 88 ? 17.259 31.494 2.337 1.00 81.88 88 LEU A CA 1
ATOM 669 C C . LEU A 1 88 ? 17.984 31.855 1.028 1.00 81.88 88 LEU A C 1
ATOM 671 O O . LEU A 1 88 ? 18.597 30.988 0.411 1.00 81.88 88 LEU A O 1
ATOM 675 N N . LYS A 1 89 ? 17.942 33.126 0.604 1.00 84.06 89 LYS A N 1
ATOM 676 C CA . LYS A 1 89 ? 18.657 33.595 -0.595 1.00 84.06 89 LYS A CA 1
ATOM 677 C C . LYS A 1 89 ? 20.167 33.588 -0.357 1.00 84.06 89 LYS A C 1
ATOM 679 O O . LYS A 1 89 ? 20.905 33.123 -1.219 1.00 84.06 89 LYS A O 1
ATOM 684 N N . THR A 1 90 ? 20.613 34.049 0.812 1.00 84.12 90 THR A N 1
ATOM 685 C CA . THR A 1 90 ? 22.027 34.037 1.215 1.00 84.12 90 THR A CA 1
ATOM 686 C C . THR A 1 90 ? 22.580 32.616 1.290 1.00 84.12 90 THR A C 1
ATOM 688 O O . THR A 1 90 ? 23.671 32.367 0.787 1.00 84.12 90 THR A O 1
ATOM 691 N N . GLU A 1 91 ? 21.830 31.665 1.851 1.00 85.31 91 GLU A N 1
ATOM 692 C CA . GLU A 1 91 ? 22.289 30.278 1.959 1.00 85.31 91 GLU A CA 1
ATOM 693 C C . GLU A 1 91 ? 22.286 29.556 0.605 1.00 85.31 91 GLU A C 1
ATOM 695 O O . GLU A 1 91 ? 23.261 28.895 0.260 1.00 85.31 91 GLU A O 1
ATOM 700 N N . MET A 1 92 ? 21.258 29.751 -0.228 1.00 77.44 92 MET A N 1
ATOM 701 C CA . MET A 1 92 ? 21.263 29.217 -1.598 1.00 77.44 92 MET A CA 1
ATOM 702 C C . MET A 1 92 ? 22.392 29.821 -2.446 1.00 77.44 92 MET A C 1
ATOM 704 O O . MET A 1 92 ? 22.999 29.104 -3.241 1.00 77.44 92 MET A O 1
ATOM 708 N N . LYS A 1 93 ? 22.727 31.102 -2.234 1.00 83.50 93 LYS A N 1
ATOM 709 C CA . LYS A 1 93 ? 23.894 31.745 -2.847 1.00 83.50 93 LYS A CA 1
ATOM 710 C C . LYS A 1 93 ? 25.203 31.096 -2.375 1.00 83.50 93 LYS A C 1
ATOM 712 O O . LYS A 1 93 ? 25.958 30.647 -3.229 1.00 83.50 93 LYS A O 1
ATOM 717 N N . ARG A 1 94 ? 25.421 30.934 -1.062 1.00 80.06 94 ARG A N 1
ATOM 718 C CA 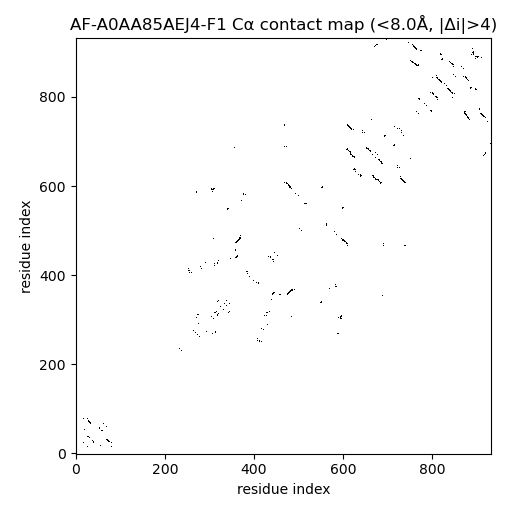. ARG A 1 94 ? 26.587 30.213 -0.502 1.00 80.06 94 ARG A CA 1
ATOM 719 C C . ARG A 1 94 ? 26.723 28.798 -1.061 1.00 80.06 94 ARG A C 1
ATOM 721 O O . ARG A 1 94 ? 27.827 28.362 -1.358 1.00 80.06 94 ARG A O 1
ATOM 728 N N . ILE A 1 95 ? 25.610 28.082 -1.226 1.00 73.69 95 ILE A N 1
ATOM 729 C CA . ILE A 1 95 ? 25.589 26.731 -1.803 1.00 73.69 95 ILE A CA 1
ATOM 730 C C . ILE A 1 95 ? 25.951 26.752 -3.300 1.00 73.69 95 ILE A C 1
ATOM 732 O O . ILE A 1 95 ? 26.577 25.801 -3.766 1.00 73.69 95 ILE A O 1
ATOM 736 N N . SER A 1 96 ? 25.593 27.798 -4.055 1.00 76.44 96 SER A N 1
ATOM 737 C CA . SER A 1 96 ? 26.058 27.981 -5.443 1.00 76.44 96 SER A CA 1
ATOM 738 C C . SER A 1 96 ? 27.547 28.310 -5.481 1.00 76.44 96 SER A C 1
ATOM 740 O O . SER A 1 96 ? 28.306 27.589 -6.117 1.00 76.44 96 SER A O 1
ATOM 742 N N . GLU A 1 97 ? 27.984 29.309 -4.711 1.00 82.81 97 GLU A N 1
ATOM 743 C CA . GLU A 1 97 ? 29.384 29.739 -4.622 1.00 82.81 97 GLU A CA 1
ATOM 744 C C . GLU A 1 97 ? 30.297 28.584 -4.188 1.00 82.81 97 GLU A C 1
ATOM 746 O O . GLU A 1 97 ? 31.321 28.342 -4.821 1.00 82.81 97 GLU A O 1
ATOM 751 N N . PHE A 1 98 ? 29.899 27.796 -3.182 1.00 75.69 98 PHE A N 1
ATOM 752 C CA . PHE A 1 98 ? 30.631 26.597 -2.774 1.00 75.69 98 PHE A CA 1
ATOM 753 C C . PHE A 1 98 ? 30.655 25.524 -3.868 1.00 75.69 98 PHE A C 1
ATOM 755 O O . PHE A 1 98 ? 31.692 24.909 -4.074 1.00 75.69 98 PHE A O 1
ATOM 762 N N . LYS A 1 99 ? 29.562 25.299 -4.611 1.00 70.25 99 LYS A N 1
ATOM 763 C CA . LYS A 1 99 ? 29.571 24.353 -5.745 1.00 70.25 99 LYS A CA 1
ATOM 764 C C . LYS A 1 99 ? 30.467 24.836 -6.880 1.00 70.25 99 LYS A C 1
ATOM 766 O O . LYS A 1 99 ? 31.184 24.032 -7.456 1.00 70.25 99 LYS A O 1
ATOM 771 N N . GLU A 1 100 ? 30.455 26.126 -7.190 1.00 75.19 100 GLU A N 1
ATOM 772 C CA . GLU A 1 100 ? 31.307 26.730 -8.217 1.00 75.19 100 GLU A CA 1
ATOM 773 C C . GLU A 1 100 ? 32.789 26.711 -7.818 1.00 75.19 100 GLU A C 1
ATOM 775 O O . GLU A 1 100 ? 33.644 26.509 -8.678 1.00 75.19 100 GLU A O 1
ATOM 780 N N . LEU A 1 101 ? 33.101 26.875 -6.528 1.00 70.50 101 LEU A N 1
ATOM 781 C CA . LEU A 1 101 ? 34.450 26.711 -5.980 1.00 70.50 101 LEU A CA 1
ATOM 782 C C . LEU A 1 101 ? 34.877 25.239 -5.955 1.00 70.50 101 LEU A C 1
ATOM 784 O O . LEU A 1 101 ? 35.939 24.921 -6.470 1.00 70.50 101 LEU A O 1
ATOM 788 N N . TYR A 1 102 ? 34.035 24.328 -5.471 1.00 62.25 102 TYR A N 1
ATOM 789 C CA . TYR A 1 102 ? 34.335 22.895 -5.397 1.00 62.25 102 TYR A CA 1
ATOM 790 C C . TYR A 1 102 ? 34.475 22.246 -6.785 1.00 62.25 102 TYR A C 1
ATOM 792 O O . TYR A 1 102 ? 35.339 21.400 -6.994 1.00 62.25 102 TYR A O 1
ATOM 800 N N . LEU A 1 103 ? 33.688 22.683 -7.776 1.00 59.59 103 LEU A N 1
ATOM 801 C CA . LEU A 1 103 ? 33.867 22.282 -9.178 1.00 59.59 103 LEU A CA 1
ATOM 802 C C . LEU A 1 103 ? 35.153 22.866 -9.788 1.00 59.59 103 LEU A C 1
ATOM 804 O O . LEU A 1 103 ? 35.766 22.210 -10.628 1.00 59.59 103 LEU A O 1
ATOM 808 N N . LYS A 1 104 ? 35.599 24.055 -9.351 1.00 57.66 104 LYS A N 1
ATOM 809 C CA . LYS A 1 104 ? 36.920 24.598 -9.714 1.00 57.66 104 LYS A CA 1
ATOM 810 C C . LYS A 1 104 ? 38.056 23.815 -9.051 1.00 57.66 104 LYS A C 1
ATOM 812 O O . LYS A 1 104 ? 39.028 23.508 -9.732 1.00 57.66 104 LYS A O 1
ATOM 817 N N . GLU A 1 105 ? 37.929 23.450 -7.777 1.00 49.16 105 GLU A N 1
ATOM 818 C CA . GLU A 1 105 ? 38.910 22.631 -7.050 1.00 49.16 105 GLU A CA 1
ATOM 819 C C . GLU A 1 105 ? 39.044 21.233 -7.663 1.00 49.16 105 GLU A C 1
ATOM 821 O O . GLU A 1 105 ? 40.160 20.823 -7.965 1.00 49.16 105 GLU A O 1
ATOM 826 N N . LEU A 1 106 ? 37.930 20.556 -7.972 1.00 44.25 106 LEU A N 1
ATOM 827 C CA . LEU A 1 106 ? 37.934 19.288 -8.716 1.00 44.25 106 LEU A CA 1
ATOM 828 C C . LEU A 1 106 ? 38.598 19.422 -10.096 1.00 44.25 106 LEU A C 1
ATOM 830 O O . LEU A 1 106 ? 39.375 18.559 -10.490 1.00 44.25 106 LEU A O 1
ATOM 834 N N . SER A 1 107 ? 38.381 20.535 -10.809 1.00 43.03 107 SER A N 1
ATOM 835 C CA . SER A 1 107 ? 39.094 20.818 -12.070 1.00 43.03 107 SER A CA 1
ATOM 836 C C . SER A 1 107 ? 40.586 21.167 -11.902 1.00 43.03 107 SER A C 1
ATOM 838 O O . SER A 1 107 ? 41.262 21.451 -12.889 1.00 43.03 107 SER A O 1
ATOM 840 N N . CYS A 1 108 ? 41.096 21.168 -10.666 1.00 40.25 108 CYS A N 1
ATOM 841 C CA . CYS A 1 108 ? 42.463 21.541 -10.301 1.00 40.25 108 CYS A CA 1
ATOM 842 C C . CYS A 1 108 ? 43.236 20.404 -9.593 1.00 40.25 108 CYS A C 1
ATOM 844 O O . CYS A 1 108 ? 44.455 20.501 -9.463 1.00 40.25 108 CYS A O 1
ATOM 846 N N . THR A 1 109 ? 42.567 19.332 -9.145 1.00 34.91 109 THR A N 1
ATOM 847 C CA . THR A 1 109 ? 43.207 18.205 -8.435 1.00 34.91 109 THR A CA 1
ATOM 848 C C . THR A 1 109 ? 43.696 17.076 -9.341 1.00 34.91 109 THR A C 1
ATOM 850 O O . THR A 1 109 ? 44.686 16.434 -9.001 1.00 34.91 109 THR A O 1
ATOM 853 N N . ASP A 1 110 ? 43.057 16.838 -10.489 1.00 38.56 110 ASP A N 1
ATOM 854 C CA . ASP A 1 110 ? 43.372 15.685 -11.345 1.00 38.56 110 ASP A CA 1
ATOM 855 C C . ASP A 1 110 ? 44.396 16.016 -12.446 1.00 38.56 110 ASP A C 1
ATOM 857 O O . ASP A 1 110 ? 44.079 16.151 -13.630 1.00 38.56 110 ASP A O 1
ATOM 861 N N . LYS A 1 111 ? 45.670 16.083 -12.041 1.00 35.44 111 LYS A N 1
ATOM 862 C CA . LYS A 1 111 ? 46.814 15.714 -12.893 1.00 35.44 111 LYS A CA 1
ATOM 863 C C . LYS A 1 111 ? 47.725 14.749 -12.124 1.00 35.44 111 LYS A C 1
ATOM 865 O O . LYS A 1 111 ? 47.909 14.887 -10.921 1.00 35.44 111 LYS A O 1
ATOM 870 N N . MET A 1 112 ? 48.230 13.745 -12.841 1.00 31.89 112 MET A N 1
ATOM 871 C CA . MET A 1 112 ? 48.970 12.567 -12.345 1.00 31.89 112 MET A CA 1
ATOM 872 C C . MET A 1 112 ? 50.186 12.949 -11.460 1.00 31.89 112 MET A C 1
ATOM 874 O O . MET A 1 112 ? 50.734 14.034 -11.615 1.00 31.89 112 MET A O 1
ATOM 878 N N . VAL A 1 113 ? 50.677 12.115 -10.530 1.00 27.22 113 VAL A N 1
ATOM 879 C CA . VAL A 1 113 ? 50.968 10.668 -10.663 1.00 27.22 113 VAL A CA 1
ATOM 880 C C . VAL A 1 113 ? 50.670 9.858 -9.391 1.00 27.22 113 VAL A C 1
ATOM 882 O O . VAL A 1 113 ? 50.863 10.310 -8.264 1.00 27.22 113 VAL A O 1
ATOM 885 N N . CYS A 1 114 ? 50.286 8.590 -9.576 1.00 36.06 114 CYS A N 1
ATOM 886 C CA . CYS A 1 114 ? 50.262 7.586 -8.512 1.00 36.06 114 CYS A CA 1
ATOM 887 C C . CYS A 1 114 ? 51.688 7.137 -8.126 1.00 36.06 114 CYS A C 1
ATOM 889 O O . CYS A 1 114 ? 52.147 6.115 -8.616 1.00 36.06 114 CYS A O 1
ATOM 891 N N . THR A 1 115 ? 52.381 7.926 -7.293 1.00 39.34 115 THR A N 1
ATOM 892 C CA . THR A 1 115 ? 53.122 7.497 -6.079 1.00 39.34 115 THR A CA 1
ATOM 893 C C . THR A 1 115 ? 53.941 8.664 -5.509 1.00 39.34 115 THR A C 1
ATOM 895 O O . THR A 1 115 ? 54.921 9.061 -6.125 1.00 39.34 115 THR A O 1
ATOM 898 N N . LYS A 1 116 ? 53.599 9.091 -4.283 1.00 36.12 116 LYS A N 1
ATOM 899 C CA . LYS A 1 116 ? 54.354 9.986 -3.373 1.00 36.12 116 LYS A CA 1
ATOM 900 C C . LYS A 1 116 ? 54.728 11.404 -3.867 1.00 36.12 116 LYS A C 1
ATOM 902 O O . LYS A 1 116 ? 55.600 11.577 -4.700 1.00 36.12 116 LYS A O 1
ATOM 907 N N . GLU A 1 117 ? 54.178 12.379 -3.134 1.00 29.67 117 GLU A N 1
ATOM 908 C CA . GLU A 1 117 ? 54.749 13.705 -2.808 1.00 29.67 117 GLU A CA 1
ATOM 909 C C . GLU A 1 117 ? 54.863 14.807 -3.898 1.00 29.67 117 GLU A C 1
ATOM 911 O O . GLU A 1 117 ? 55.502 14.654 -4.928 1.00 29.67 117 GLU A O 1
ATOM 916 N N . ILE A 1 118 ? 54.336 15.992 -3.529 1.00 24.83 118 ILE A N 1
ATOM 917 C CA . ILE A 1 118 ? 54.646 17.357 -4.026 1.00 24.83 118 ILE A CA 1
ATOM 918 C C . ILE A 1 118 ? 54.071 17.795 -5.402 1.00 24.83 118 ILE A C 1
ATOM 920 O O . ILE A 1 118 ? 54.157 17.115 -6.415 1.00 24.83 118 ILE A O 1
ATOM 924 N N . LEU A 1 119 ? 53.517 19.021 -5.420 1.00 25.30 119 LEU A N 1
ATOM 925 C CA . LEU A 1 119 ? 53.052 19.796 -6.588 1.00 25.30 119 LEU A CA 1
ATOM 926 C C . LEU A 1 119 ? 53.968 21.010 -6.841 1.00 25.30 119 LEU A C 1
ATOM 928 O O . LEU A 1 119 ? 54.456 21.607 -5.877 1.00 25.30 119 LEU A O 1
ATOM 932 N N . PRO A 1 120 ? 54.077 21.487 -8.097 1.00 26.80 120 PRO A N 1
ATOM 933 C CA . PRO A 1 120 ? 53.854 22.921 -8.343 1.00 26.80 120 PRO A CA 1
ATOM 934 C C . PRO A 1 120 ? 53.027 23.262 -9.613 1.00 26.80 120 PRO A C 1
ATOM 936 O O . PRO A 1 120 ? 52.625 22.401 -10.387 1.00 26.80 120 PRO A O 1
ATOM 939 N N . LYS A 1 121 ? 52.716 24.559 -9.771 1.00 25.69 121 LYS A N 1
ATOM 940 C CA . LYS A 1 121 ? 51.677 25.159 -10.648 1.00 25.69 121 LYS A CA 1
ATOM 941 C C . LYS A 1 121 ? 52.235 25.748 -11.960 1.00 25.69 121 LYS A C 1
ATOM 943 O O . LYS A 1 121 ? 53.425 26.040 -12.009 1.00 25.69 121 LYS A O 1
ATOM 948 N N . ASN A 1 122 ? 51.354 26.110 -12.914 1.00 24.72 122 ASN A N 1
ATOM 949 C CA . ASN A 1 122 ? 51.322 27.479 -13.491 1.00 24.72 122 ASN A CA 1
ATOM 950 C C . ASN A 1 122 ? 50.039 27.849 -14.298 1.00 24.72 122 ASN A C 1
ATOM 952 O O . ASN A 1 122 ? 49.274 26.982 -14.705 1.00 24.72 122 ASN A O 1
ATOM 956 N N . CYS A 1 123 ? 49.831 29.170 -14.438 1.00 21.34 123 CYS A N 1
ATOM 957 C CA . CYS A 1 123 ? 48.706 30.016 -14.924 1.00 21.34 123 CYS A CA 1
ATOM 958 C C . CYS A 1 123 ? 47.967 29.631 -16.251 1.00 21.34 123 CYS A C 1
ATOM 960 O O . CYS A 1 123 ? 48.553 28.927 -17.061 1.00 21.34 123 CYS A O 1
ATOM 962 N N . ILE A 1 124 ? 46.689 29.982 -16.567 1.00 25.47 124 ILE A N 1
ATOM 963 C CA . ILE A 1 124 ? 45.819 31.200 -16.368 1.00 25.47 124 ILE A CA 1
ATOM 964 C C . ILE A 1 124 ? 46.189 32.365 -17.344 1.00 25.47 124 ILE A C 1
ATOM 966 O O . ILE A 1 124 ? 47.395 32.562 -17.474 1.00 25.47 124 ILE A O 1
ATOM 970 N N . PRO A 1 125 ? 45.289 33.207 -17.963 1.00 42.19 125 PRO A N 1
ATOM 971 C CA . PRO A 1 125 ? 43.799 33.263 -18.096 1.00 42.19 125 PRO A CA 1
ATOM 972 C C . PRO A 1 125 ? 43.233 33.535 -19.544 1.00 42.19 125 PRO A C 1
ATOM 974 O O . PRO A 1 125 ? 43.994 33.618 -20.501 1.00 42.19 125 PRO A O 1
ATOM 977 N N . SER A 1 126 ? 41.907 33.819 -19.646 1.00 22.75 126 SER A N 1
ATOM 978 C CA . SER A 1 126 ? 41.184 34.830 -20.503 1.00 22.75 126 SER A CA 1
ATOM 979 C C . SER A 1 126 ? 40.043 34.281 -21.408 1.00 22.75 126 SER A C 1
ATOM 981 O O . SER A 1 126 ? 40.155 33.167 -21.899 1.00 22.75 126 SER A O 1
ATOM 983 N N . SER A 1 127 ? 38.899 34.962 -21.652 1.00 24.88 127 SER A N 1
ATOM 984 C CA . SER A 1 127 ? 38.262 36.126 -20.975 1.00 24.88 127 SER A CA 1
ATOM 985 C C . SER A 1 127 ? 36.763 36.346 -21.340 1.00 24.88 127 SER A C 1
ATOM 987 O O . SER A 1 127 ? 36.392 36.236 -22.501 1.00 24.88 127 SER A O 1
ATOM 989 N N . THR A 1 128 ? 35.972 36.807 -20.350 1.00 23.39 128 THR A N 1
ATOM 990 C CA . THR A 1 128 ? 34.834 37.785 -20.405 1.00 23.39 128 THR A CA 1
ATOM 991 C C . THR A 1 128 ? 33.506 37.573 -21.180 1.00 23.39 128 THR A C 1
ATOM 993 O O . THR A 1 128 ? 33.502 37.296 -22.368 1.00 23.39 128 THR A O 1
ATOM 996 N N . ALA A 1 129 ? 32.418 38.007 -20.499 1.00 23.47 129 ALA A N 1
ATOM 997 C CA . ALA A 1 129 ? 31.168 38.641 -20.999 1.00 23.47 129 ALA A CA 1
ATOM 998 C C . ALA A 1 129 ? 30.082 37.782 -21.709 1.00 23.47 129 ALA A C 1
ATOM 1000 O O . ALA A 1 129 ? 30.402 36.791 -22.349 1.00 23.47 129 ALA A O 1
ATOM 1001 N N . SER A 1 130 ? 28.773 38.114 -21.673 1.00 22.06 130 SER A N 1
ATOM 1002 C CA . SER A 1 130 ? 27.933 38.891 -20.713 1.00 22.06 130 SER A CA 1
ATOM 1003 C C . SER A 1 130 ? 26.418 38.687 -21.012 1.00 22.06 130 SER A C 1
ATOM 1005 O O . SER A 1 130 ? 26.085 38.004 -21.973 1.00 22.06 130 SER A O 1
ATOM 1007 N N . TYR A 1 131 ? 25.524 39.344 -20.241 1.00 22.45 131 TYR A N 1
ATOM 1008 C CA . TYR A 1 131 ? 24.044 39.422 -20.393 1.00 22.45 131 TYR A CA 1
ATOM 1009 C C . TYR A 1 131 ? 23.223 38.152 -20.058 1.00 22.45 131 TYR A C 1
ATOM 1011 O O . TYR A 1 131 ? 23.710 37.039 -20.201 1.00 22.45 131 TYR A O 1
ATOM 1019 N N . SER A 1 132 ? 21.953 38.235 -19.628 1.00 21.78 132 SER A N 1
ATOM 1020 C CA . SER A 1 132 ? 21.221 39.262 -18.842 1.00 21.78 132 SER A CA 1
ATOM 1021 C C . SER A 1 132 ? 19.935 38.636 -18.254 1.00 21.78 132 SER A C 1
ATOM 1023 O O . SER A 1 132 ? 19.509 37.571 -18.693 1.00 21.78 132 SER A O 1
ATOM 1025 N N . ILE A 1 133 ? 19.324 39.257 -17.233 1.00 26.31 133 ILE A N 1
ATOM 1026 C CA . ILE A 1 133 ? 18.165 38.698 -16.504 1.00 26.31 133 ILE A CA 1
ATOM 1027 C C . ILE A 1 133 ? 16.890 39.493 -16.801 1.00 26.31 133 ILE A C 1
ATOM 1029 O O . ILE A 1 133 ? 16.844 40.696 -16.549 1.00 26.31 133 ILE A O 1
ATOM 1033 N N . SER A 1 134 ? 15.827 38.804 -17.218 1.00 22.12 134 SER A N 1
ATOM 1034 C CA . SER A 1 134 ? 14.421 39.196 -17.021 1.00 22.12 134 SER A CA 1
ATOM 1035 C C . SER A 1 134 ? 13.537 37.938 -17.022 1.00 22.12 134 SER A C 1
ATOM 1037 O O . SER A 1 134 ? 13.870 36.958 -17.677 1.00 22.12 134 SER A O 1
ATOM 1039 N N . ASP A 1 135 ? 12.439 37.988 -16.268 1.00 24.61 135 ASP A N 1
ATOM 1040 C CA . ASP A 1 135 ? 11.300 37.053 -16.250 1.00 24.61 135 ASP A CA 1
ATOM 1041 C C . ASP A 1 135 ? 11.527 35.570 -15.880 1.00 24.61 135 ASP A C 1
ATOM 1043 O O . ASP A 1 135 ? 11.757 34.701 -16.713 1.00 24.61 135 ASP A O 1
ATOM 1047 N N . LEU A 1 136 ? 11.264 35.244 -14.606 1.00 26.50 136 LEU A N 1
ATOM 1048 C CA . LEU A 1 136 ? 9.988 34.606 -14.224 1.00 26.50 136 LEU A CA 1
ATOM 1049 C C . LEU A 1 136 ? 9.810 34.621 -12.692 1.00 26.50 136 LEU A C 1
ATOM 1051 O O . LEU A 1 136 ? 10.731 34.286 -11.950 1.00 26.50 136 LEU A O 1
ATOM 1055 N N . CYS A 1 137 ? 8.605 34.929 -12.201 1.00 24.02 137 CYS A N 1
ATOM 1056 C CA . CYS A 1 137 ? 8.261 34.792 -10.780 1.00 24.02 137 CYS A CA 1
ATOM 1057 C C . CYS A 1 137 ? 7.066 33.845 -10.607 1.00 24.02 137 CYS A C 1
ATOM 1059 O O . CYS A 1 137 ? 5.915 34.230 -10.803 1.00 24.02 137 CYS A O 1
ATOM 1061 N N . SER A 1 138 ? 7.329 32.581 -10.260 1.00 25.72 138 SER A N 1
ATOM 1062 C CA . SER A 1 138 ? 6.306 31.594 -9.884 1.00 25.72 138 SER A CA 1
ATOM 1063 C C . SER A 1 138 ? 6.907 30.513 -8.976 1.00 25.72 138 SER A C 1
ATOM 1065 O O . SER A 1 138 ? 7.907 29.881 -9.300 1.00 25.72 138 SER A O 1
ATOM 1067 N N . SER A 1 139 ? 6.302 30.339 -7.805 1.00 26.81 139 SER A N 1
ATOM 1068 C CA . SER A 1 139 ? 6.681 29.434 -6.705 1.00 26.81 139 SER A CA 1
ATOM 1069 C C . SER A 1 139 ? 6.459 27.932 -6.993 1.00 26.81 139 SER A C 1
ATOM 1071 O O . SER A 1 139 ? 5.634 27.627 -7.852 1.00 26.81 139 SER A O 1
ATOM 1073 N N . PRO A 1 140 ? 6.912 26.993 -6.124 1.00 28.59 140 PRO A N 1
ATOM 1074 C CA . PRO A 1 140 ? 8.138 26.980 -5.304 1.00 28.59 140 PRO A CA 1
ATOM 1075 C C . PRO A 1 140 ? 8.863 25.603 -5.272 1.00 28.59 140 PRO A C 1
ATOM 1077 O O . PRO A 1 140 ? 8.232 24.552 -5.345 1.00 28.59 140 PRO A O 1
ATOM 1080 N N . LEU A 1 141 ? 10.171 25.582 -4.984 1.00 24.86 141 LEU A N 1
ATOM 1081 C CA . LEU A 1 141 ? 10.881 24.388 -4.479 1.00 24.86 141 LEU A CA 1
ATOM 1082 C C . LEU A 1 141 ? 11.974 24.825 -3.484 1.00 24.86 141 LEU A C 1
ATOM 1084 O O . LEU A 1 141 ? 12.586 25.871 -3.704 1.00 24.86 141 LEU A O 1
ATOM 1088 N N . PRO A 1 142 ? 12.202 24.088 -2.377 1.00 30.20 142 PRO A N 1
ATOM 1089 C CA . PRO A 1 142 ? 13.389 23.217 -2.358 1.00 30.20 142 PRO A CA 1
ATOM 1090 C C . PRO A 1 142 ? 13.244 21.935 -1.505 1.00 30.20 142 PRO A C 1
ATOM 1092 O O . PRO A 1 142 ? 12.825 21.994 -0.351 1.00 30.20 142 PRO A O 1
ATOM 1095 N N . THR A 1 143 ? 13.689 20.773 -2.007 1.00 30.97 143 THR A N 1
ATOM 1096 C CA . THR A 1 143 ? 14.072 19.613 -1.163 1.00 30.97 143 THR A CA 1
ATOM 1097 C C . THR A 1 143 ? 15.006 18.651 -1.915 1.00 30.97 143 THR A C 1
ATOM 1099 O O . THR A 1 143 ? 14.551 17.912 -2.784 1.00 30.97 143 THR A O 1
ATOM 1102 N N . ALA A 1 144 ? 16.294 18.627 -1.554 1.00 24.47 144 ALA A N 1
ATOM 1103 C CA . ALA A 1 144 ? 17.269 17.568 -1.862 1.00 24.47 144 ALA A CA 1
ATOM 1104 C C . ALA A 1 144 ? 18.555 17.809 -1.032 1.00 24.47 144 ALA A C 1
ATOM 1106 O O . ALA A 1 144 ? 18.958 18.959 -0.915 1.00 24.47 144 ALA A O 1
ATOM 1107 N N . LEU A 1 145 ? 19.256 16.814 -0.470 1.00 28.22 145 LEU A N 1
ATOM 1108 C CA . LEU A 1 145 ? 18.976 15.371 -0.377 1.00 28.22 145 LEU A CA 1
ATOM 1109 C C . LEU A 1 145 ? 19.813 14.720 0.755 1.00 28.22 145 LEU A C 1
ATOM 1111 O O . LEU A 1 145 ? 20.856 15.233 1.135 1.00 28.22 145 LEU A O 1
ATOM 1115 N N . ALA A 1 146 ? 19.375 13.536 1.196 1.00 25.05 146 ALA A N 1
ATOM 1116 C CA . ALA A 1 146 ? 20.162 12.442 1.790 1.00 25.05 146 ALA A CA 1
ATOM 1117 C C . ALA A 1 146 ? 21.139 12.708 2.964 1.00 25.05 146 ALA A C 1
ATOM 1119 O O . ALA A 1 146 ? 22.296 13.092 2.806 1.00 25.05 146 ALA A O 1
ATOM 1120 N N . THR A 1 147 ? 20.754 12.192 4.133 1.00 23.72 147 THR A N 1
ATOM 1121 C CA . THR A 1 147 ? 21.671 11.414 4.983 1.00 23.72 147 THR A CA 1
ATOM 1122 C C . THR A 1 147 ? 22.348 10.284 4.188 1.00 23.72 147 THR A C 1
ATOM 1124 O O . THR A 1 147 ? 21.675 9.503 3.517 1.00 23.72 147 THR A O 1
ATOM 1127 N N . ARG A 1 148 ? 23.660 10.098 4.368 1.00 26.14 148 ARG A N 1
ATOM 1128 C CA . ARG A 1 148 ? 24.322 8.790 4.224 1.00 26.14 148 ARG A CA 1
ATOM 1129 C C . ARG A 1 148 ? 25.198 8.531 5.444 1.00 26.14 148 ARG A C 1
ATOM 1131 O O . ARG A 1 148 ? 25.945 9.407 5.864 1.00 26.14 148 ARG A O 1
ATOM 1138 N N . SER A 1 149 ? 25.091 7.329 6.000 1.00 23.83 149 SER A N 1
ATOM 1139 C CA . SER A 1 149 ? 26.008 6.824 7.023 1.00 23.83 149 SER A CA 1
ATOM 1140 C C . SER A 1 149 ? 27.222 6.182 6.356 1.00 23.83 149 SER A C 1
ATOM 1142 O O . SER A 1 149 ? 27.072 5.501 5.341 1.00 23.83 149 SER A O 1
ATOM 1144 N N . LEU A 1 150 ? 28.399 6.343 6.957 1.00 23.77 150 LEU A N 1
ATOM 1145 C CA . LEU A 1 150 ? 29.585 5.548 6.649 1.00 23.77 150 LEU A CA 1
ATOM 1146 C C . LEU A 1 150 ? 29.923 4.673 7.855 1.00 23.77 150 LEU A C 1
ATOM 1148 O O . LEU A 1 150 ? 30.197 5.188 8.934 1.00 23.77 150 LEU A O 1
ATOM 1152 N N . SER A 1 151 ? 29.924 3.356 7.654 1.00 25.48 151 SER A N 1
ATOM 1153 C CA . SER A 1 151 ? 30.619 2.409 8.529 1.00 25.48 151 SER A CA 1
ATOM 1154 C C . SER A 1 151 ? 30.869 1.076 7.814 1.00 25.48 151 SER A C 1
ATOM 1156 O O . SER A 1 151 ? 30.034 0.174 7.784 1.00 25.48 151 SER A O 1
ATOM 1158 N N . LYS A 1 152 ? 32.079 0.942 7.268 1.00 25.47 152 LYS A N 1
ATOM 1159 C CA . LYS A 1 152 ? 32.818 -0.323 7.202 1.00 25.47 152 LYS A CA 1
ATOM 1160 C C . LYS A 1 152 ? 34.255 -0.018 7.620 1.00 25.47 152 LYS A C 1
ATOM 1162 O O . LYS A 1 152 ? 34.830 0.953 7.141 1.00 25.47 15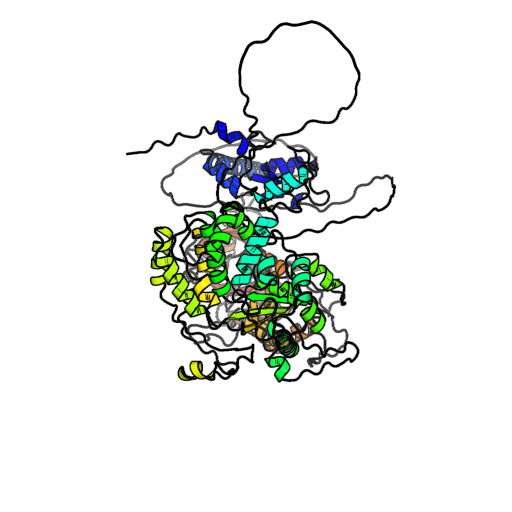2 LYS A O 1
ATOM 1167 N N . SER A 1 153 ? 34.778 -0.806 8.550 1.00 25.00 153 SER A N 1
ATOM 1168 C CA . SER A 1 153 ? 36.155 -0.739 9.050 1.00 25.00 153 SER A CA 1
ATOM 1169 C C . SER A 1 153 ? 37.115 -1.531 8.147 1.00 25.00 153 SER A C 1
ATOM 1171 O O . SER A 1 153 ? 36.669 -2.200 7.208 1.00 25.00 153 SER A O 1
ATOM 1173 N N . PRO A 1 154 ? 38.430 -1.458 8.420 1.00 27.78 154 PRO A N 1
ATOM 1174 C CA . PRO A 1 154 ? 39.031 -2.622 9.081 1.00 27.78 154 PRO A CA 1
ATOM 1175 C C . PRO A 1 154 ? 39.985 -2.315 10.261 1.00 27.78 154 PRO A C 1
ATOM 1177 O O . PRO A 1 154 ? 40.501 -1.217 10.413 1.00 27.78 154 PRO A O 1
ATOM 1180 N N . CYS A 1 155 ? 40.152 -3.357 11.081 1.00 21.45 155 CYS A N 1
ATOM 1181 C CA . CYS A 1 155 ? 41.088 -3.682 12.173 1.00 21.45 155 CYS A CA 1
ATOM 1182 C C . CYS A 1 155 ? 42.226 -2.733 12.635 1.00 21.45 155 CYS A C 1
ATOM 1184 O O . CYS A 1 155 ? 43.044 -2.270 11.849 1.00 21.45 155 CYS A O 1
ATOM 1186 N N . GLY A 1 156 ? 42.395 -2.687 13.967 1.00 21.94 156 GLY A N 1
ATOM 1187 C CA . GLY A 1 156 ? 43.618 -2.346 14.715 1.00 21.94 156 GLY A CA 1
ATOM 1188 C C . GLY A 1 156 ? 43.481 -2.797 16.187 1.00 21.94 156 GLY A C 1
ATOM 1189 O O . GLY A 1 156 ? 42.368 -2.782 16.709 1.00 21.94 156 GLY A O 1
ATOM 1190 N N . LEU A 1 157 ? 44.562 -3.260 16.835 1.00 21.50 157 LEU A N 1
ATOM 1191 C CA . LEU A 1 157 ? 44.583 -3.691 18.257 1.00 21.50 157 LEU A CA 1
ATOM 1192 C C . LEU A 1 157 ? 44.668 -2.450 19.198 1.00 21.50 157 LEU A C 1
ATOM 1194 O O . LEU A 1 157 ? 44.925 -1.358 18.703 1.00 21.50 157 LEU A O 1
ATOM 1198 N N . VAL A 1 158 ? 44.420 -2.472 20.522 1.00 22.27 158 VAL A N 1
ATOM 1199 C CA . VAL A 1 158 ? 45.004 -3.283 21.628 1.00 22.27 158 VAL A CA 1
ATOM 1200 C C . VAL A 1 158 ? 44.041 -3.344 22.857 1.00 22.27 158 VAL A C 1
ATOM 1202 O O . VAL A 1 158 ? 42.976 -2.736 22.850 1.00 22.27 158 VAL A O 1
ATOM 1205 N N . SER A 1 159 ? 44.398 -4.142 23.876 1.00 21.14 159 SER A N 1
ATOM 1206 C CA . SER A 1 159 ? 43.764 -4.413 25.193 1.00 21.14 159 SER A CA 1
ATOM 1207 C C . SER A 1 159 ? 43.441 -3.167 26.074 1.00 21.14 159 SER A C 1
ATOM 1209 O O . SER A 1 159 ? 43.860 -2.071 25.729 1.00 21.14 159 SER A O 1
ATOM 1211 N N . SER A 1 160 ? 42.761 -3.231 27.239 1.00 22.97 160 SER A N 1
ATOM 1212 C CA . SER A 1 160 ? 42.646 -4.331 28.230 1.00 22.97 160 SER A CA 1
ATOM 1213 C C . SER A 1 160 ? 41.450 -4.260 29.215 1.00 22.97 160 SER A C 1
ATOM 1215 O O . SER A 1 160 ? 40.922 -3.193 29.499 1.00 22.97 160 SER A O 1
ATOM 1217 N N . THR A 1 161 ? 41.111 -5.426 29.787 1.00 21.97 161 THR A N 1
ATOM 1218 C CA . THR A 1 161 ? 40.512 -5.717 31.121 1.00 21.97 161 THR A CA 1
ATOM 1219 C C . THR A 1 161 ? 39.931 -4.589 32.002 1.00 21.97 161 THR A C 1
ATOM 1221 O O . THR A 1 161 ? 40.682 -3.768 32.521 1.00 21.97 161 THR A O 1
ATOM 1224 N N . HIS A 1 162 ? 38.659 -4.721 32.409 1.00 24.94 162 HIS A N 1
ATOM 1225 C CA . HIS A 1 162 ? 38.282 -5.242 33.745 1.00 24.94 162 HIS A CA 1
ATOM 1226 C C . HIS A 1 162 ? 36.767 -5.535 33.835 1.00 24.94 162 HIS A C 1
ATOM 1228 O O . HIS A 1 162 ? 36.005 -5.121 32.964 1.00 24.94 162 HIS A O 1
ATOM 1234 N N . ALA A 1 163 ? 36.329 -6.272 34.864 1.00 21.83 163 ALA A N 1
ATOM 1235 C CA . ALA A 1 163 ? 34.926 -6.647 35.074 1.00 21.83 163 ALA A CA 1
ATOM 1236 C C . ALA A 1 163 ? 34.528 -6.617 36.559 1.00 21.83 163 ALA A C 1
ATOM 1238 O O . ALA A 1 163 ? 35.325 -7.015 37.409 1.00 21.83 163 ALA A O 1
ATOM 1239 N N . THR A 1 164 ? 33.271 -6.251 36.838 1.00 24.83 164 THR A N 1
ATOM 1240 C CA . THR A 1 164 ? 32.604 -6.460 38.136 1.00 24.83 164 THR A CA 1
ATOM 1241 C C . THR A 1 164 ? 31.102 -6.691 37.926 1.00 24.83 164 THR A C 1
ATOM 1243 O O . THR A 1 164 ? 30.495 -6.090 37.042 1.00 24.83 164 THR A O 1
ATOM 1246 N N . GLN A 1 165 ? 30.498 -7.568 38.727 1.00 22.52 165 GLN A N 1
ATOM 1247 C CA . GLN A 1 165 ? 29.048 -7.824 38.771 1.00 22.52 165 GLN A CA 1
ATOM 1248 C C . GLN A 1 165 ? 28.377 -6.945 39.848 1.00 22.52 165 GLN A C 1
ATOM 1250 O O . GLN A 1 165 ? 29.078 -6.482 40.742 1.00 22.52 165 GLN A O 1
ATOM 1255 N N . MET A 1 166 ? 27.038 -6.805 39.833 1.00 21.16 166 MET A N 1
ATOM 1256 C CA . MET A 1 166 ? 26.155 -7.197 40.963 1.00 21.16 166 MET A CA 1
ATOM 1257 C C . MET A 1 166 ? 24.656 -6.854 40.755 1.00 21.16 166 MET A C 1
ATOM 1259 O O . MET A 1 166 ? 24.283 -5.725 40.464 1.00 21.16 166 MET A O 1
ATOM 1263 N N . LEU A 1 167 ? 23.827 -7.886 40.949 1.00 21.45 167 LEU A N 1
ATOM 1264 C CA . LEU A 1 167 ? 22.445 -7.962 41.470 1.00 21.45 167 LEU A CA 1
ATOM 1265 C C . LEU A 1 167 ? 21.433 -6.787 41.362 1.00 21.45 167 LEU A C 1
ATOM 1267 O O . LEU A 1 167 ? 21.460 -5.825 42.119 1.00 21.45 167 LEU A O 1
ATOM 1271 N N . VAL A 1 168 ? 20.395 -7.029 40.548 1.00 22.58 168 VAL A N 1
ATOM 1272 C CA . VAL A 1 168 ? 18.973 -7.214 40.951 1.00 22.58 168 VAL A CA 1
ATOM 1273 C C . VAL A 1 168 ? 18.430 -6.445 42.175 1.00 22.58 168 VAL A C 1
ATOM 1275 O O . VAL A 1 168 ? 18.747 -6.771 43.316 1.00 22.58 168 VAL A O 1
ATOM 1278 N N . SER A 1 169 ? 17.396 -5.620 41.952 1.00 20.91 169 SER A N 1
ATOM 1279 C CA . SER A 1 169 ? 16.211 -5.550 42.835 1.00 20.91 169 SER A CA 1
ATOM 1280 C C . SER A 1 169 ? 14.963 -5.049 42.077 1.00 20.91 169 SER A C 1
ATOM 1282 O O . SER A 1 169 ? 15.070 -4.441 41.014 1.00 20.91 169 SER A O 1
ATOM 1284 N N . ASN A 1 170 ? 13.765 -5.378 42.577 1.00 22.83 170 ASN A N 1
ATOM 1285 C CA . ASN A 1 170 ? 12.484 -5.184 41.877 1.00 22.83 170 ASN A CA 1
ATOM 1286 C C . ASN A 1 170 ? 11.820 -3.826 42.167 1.00 22.83 170 ASN A C 1
ATOM 1288 O O . ASN A 1 170 ? 11.766 -3.436 43.335 1.00 22.83 170 ASN A O 1
ATOM 1292 N N . ARG A 1 171 ? 11.131 -3.249 41.163 1.00 22.17 171 ARG A N 1
ATOM 1293 C CA . ARG A 1 171 ? 9.672 -2.932 41.184 1.00 22.17 171 ARG A CA 1
ATOM 1294 C C . ARG A 1 171 ? 9.209 -2.211 39.903 1.00 22.17 171 ARG A C 1
ATOM 1296 O O . ARG A 1 171 ? 9.910 -1.346 39.393 1.00 22.17 171 ARG A O 1
ATOM 1303 N N . LEU A 1 172 ? 7.999 -2.536 39.433 1.00 24.17 172 LEU A N 1
ATOM 1304 C CA . LEU A 1 172 ? 7.206 -1.663 38.549 1.00 24.17 172 LEU A CA 1
ATOM 1305 C C . LEU A 1 172 ? 6.509 -0.568 39.389 1.00 24.17 172 LEU A C 1
ATOM 1307 O O . LEU A 1 172 ? 6.420 -0.704 40.613 1.00 24.17 172 LEU A O 1
ATOM 1311 N N . PRO A 1 173 ? 5.975 0.488 38.751 1.00 24.30 173 PRO A N 1
ATOM 1312 C CA . PRO A 1 173 ? 4.527 0.470 38.487 1.00 24.30 173 PRO A CA 1
ATOM 1313 C C . PRO A 1 173 ? 4.149 0.660 37.009 1.00 24.30 173 PRO A C 1
ATOM 1315 O O . PRO A 1 173 ? 4.872 1.272 36.227 1.00 24.30 173 PRO A O 1
ATOM 1318 N N . ASN A 1 174 ? 2.962 0.167 36.648 1.00 24.78 174 ASN A N 1
ATOM 1319 C CA . ASN A 1 174 ? 2.348 0.358 35.332 1.00 24.78 174 ASN A CA 1
ATOM 1320 C C . ASN A 1 174 ? 1.681 1.739 35.211 1.00 24.78 174 ASN A C 1
ATOM 1322 O O . ASN A 1 174 ? 1.016 2.180 36.145 1.00 24.78 174 ASN A O 1
ATOM 1326 N N . SER A 1 175 ? 1.715 2.348 34.022 1.00 24.33 175 SER A N 1
ATOM 1327 C CA . SER A 1 175 ? 0.584 3.121 33.469 1.00 24.33 175 SER A CA 1
ATOM 1328 C C . SER A 1 175 ? 0.756 3.321 31.953 1.00 24.33 175 SER A C 1
ATOM 1330 O O . SER A 1 175 ? 1.873 3.267 31.443 1.00 24.33 175 SER A O 1
ATOM 1332 N N . ALA A 1 176 ? -0.352 3.484 31.222 1.00 24.02 176 ALA A N 1
ATOM 1333 C CA . ALA A 1 176 ? -0.401 3.544 29.754 1.00 24.02 176 ALA A CA 1
ATOM 1334 C C . ALA A 1 176 ? -1.476 4.544 29.259 1.00 24.02 176 ALA A C 1
ATOM 1336 O O . ALA A 1 176 ? -2.155 5.147 30.089 1.00 24.02 176 ALA A O 1
ATOM 1337 N N . ALA A 1 177 ? -1.659 4.638 27.927 1.00 23.59 177 ALA A N 1
ATOM 1338 C CA . ALA A 1 177 ? -2.485 5.585 27.134 1.00 23.59 177 ALA A CA 1
ATOM 1339 C C . ALA A 1 177 ? -1.729 6.864 26.682 1.00 23.59 177 ALA A C 1
ATOM 1341 O O . ALA A 1 177 ? -1.089 7.512 27.498 1.00 23.59 177 ALA A O 1
ATOM 1342 N N . PHE A 1 178 ? -1.569 7.182 25.380 1.00 23.81 178 PHE A N 1
ATOM 1343 C CA . PHE A 1 178 ? -2.527 7.454 24.266 1.00 23.81 178 PHE A CA 1
ATOM 1344 C C . PHE A 1 178 ? -3.142 8.877 24.323 1.00 23.81 178 PHE A C 1
ATOM 1346 O O . PHE A 1 178 ? -3.550 9.292 25.396 1.00 23.81 178 PHE A O 1
ATOM 1353 N N . LEU A 1 179 ? -3.368 9.632 23.228 1.00 21.72 179 LEU A N 1
ATOM 1354 C CA . LEU A 1 179 ? -2.735 9.740 21.888 1.00 21.72 179 LEU A CA 1
ATOM 1355 C C . LEU A 1 179 ? -3.353 10.962 21.134 1.00 21.72 179 LEU A C 1
ATOM 1357 O O . LEU A 1 179 ? -4.521 11.259 21.355 1.00 21.72 179 LEU A O 1
ATOM 1361 N N . VAL A 1 180 ? -2.647 11.525 20.135 1.00 23.19 180 VAL A N 1
ATOM 1362 C CA . VAL A 1 180 ? -3.126 12.521 19.126 1.00 23.19 180 VAL A CA 1
ATOM 1363 C C . VAL A 1 180 ? -3.258 13.981 19.626 1.00 23.19 180 VAL A C 1
ATOM 1365 O O . VAL A 1 180 ? -3.306 14.242 20.821 1.00 23.19 180 VAL A O 1
ATOM 1368 N N . ALA A 1 181 ? -3.173 14.929 18.684 1.00 23.75 181 ALA A N 1
ATOM 1369 C CA . ALA A 1 181 ? -3.087 16.379 18.881 1.00 23.75 181 ALA A CA 1
ATOM 1370 C C . ALA A 1 181 ? -4.421 17.105 18.619 1.00 23.75 181 ALA A C 1
ATOM 1372 O O . ALA A 1 181 ? -5.315 16.522 18.013 1.00 23.75 181 ALA A O 1
ATOM 1373 N N . ASP A 1 182 ? -4.492 18.379 19.016 1.00 22.56 182 ASP A N 1
ATOM 1374 C CA . ASP A 1 182 ? -4.668 19.515 18.091 1.00 22.56 182 ASP A CA 1
ATOM 1375 C C . ASP A 1 182 ? -4.166 20.816 18.772 1.00 22.56 182 ASP A C 1
ATOM 1377 O O . ASP A 1 182 ? -3.887 20.814 19.975 1.00 22.56 182 ASP A O 1
ATOM 1381 N N . ASP A 1 183 ? -3.964 21.894 18.003 1.00 28.92 183 ASP A N 1
ATOM 1382 C CA . ASP A 1 183 ? -3.429 23.185 18.479 1.00 28.92 183 ASP A CA 1
ATOM 1383 C C . ASP A 1 183 ? -4.527 24.098 19.062 1.00 28.92 183 ASP A C 1
ATOM 1385 O O . ASP A 1 183 ? -5.434 24.493 18.332 1.00 28.92 183 ASP A O 1
ATOM 1389 N N . GLU A 1 184 ? -4.396 24.557 20.315 1.00 23.39 184 GLU A N 1
ATOM 1390 C CA . GLU A 1 184 ? -5.093 25.765 20.798 1.00 23.39 184 GLU A CA 1
ATOM 1391 C C . GLU A 1 184 ? -4.394 26.402 22.020 1.00 23.39 184 GLU A C 1
ATOM 1393 O O . GLU A 1 184 ? -3.776 25.714 22.834 1.00 23.39 184 GLU A O 1
ATOM 1398 N N . PHE A 1 185 ? -4.453 27.736 22.138 1.00 23.64 185 PHE A N 1
ATOM 1399 C CA . PHE A 1 185 ? -3.832 28.508 23.227 1.00 23.64 185 PHE A CA 1
ATOM 1400 C C . PHE A 1 185 ? -4.851 28.820 24.333 1.00 23.64 185 PHE A C 1
ATOM 1402 O O . PHE A 1 185 ? -5.819 29.536 24.087 1.00 23.64 185 PHE A O 1
ATOM 1409 N N . VAL A 1 186 ? -4.569 28.396 25.568 1.00 22.03 186 VAL A N 1
ATOM 1410 C CA . VAL A 1 186 ? -5.263 28.852 26.788 1.00 22.03 186 VAL A CA 1
ATOM 1411 C C . VAL A 1 186 ? -4.220 29.163 27.865 1.00 22.03 186 VAL A C 1
ATOM 1413 O O . VAL A 1 186 ? -3.213 28.464 27.977 1.00 22.03 186 VAL A O 1
ATOM 1416 N N . SER A 1 187 ? -4.440 30.227 28.638 1.00 22.69 187 SER A N 1
ATOM 1417 C CA . SER A 1 187 ? -3.550 30.674 29.715 1.00 22.69 187 SER A CA 1
ATOM 1418 C C . SER A 1 187 ? -4.256 30.633 31.069 1.00 22.69 187 SER A C 1
ATOM 1420 O O . SER A 1 187 ? -5.219 31.372 31.270 1.00 22.69 187 SER A O 1
ATOM 1422 N N . GLU A 1 188 ? -3.730 29.853 32.012 1.00 22.50 188 GLU A N 1
ATOM 1423 C CA . GLU A 1 188 ? -4.184 29.821 33.408 1.00 22.50 188 GLU A CA 1
ATOM 1424 C C . GLU A 1 188 ? -3.023 30.035 34.386 1.00 22.50 188 GLU A C 1
ATOM 1426 O O . GLU A 1 188 ? -1.863 29.743 34.087 1.00 22.50 188 GLU A O 1
ATOM 1431 N N . SER A 1 189 ? -3.343 30.551 35.575 1.00 23.14 189 SER A N 1
ATOM 1432 C CA . SER A 1 189 ? -2.382 30.906 36.622 1.00 23.14 189 SER A CA 1
ATOM 1433 C C . SER A 1 189 ? -2.604 30.080 37.892 1.00 23.14 189 SER A C 1
ATOM 1435 O O . SER A 1 189 ? -3.589 30.284 38.602 1.00 23.14 189 SER A O 1
ATOM 1437 N N . VAL A 1 190 ? -1.664 29.191 38.221 1.00 24.22 190 VAL A N 1
ATOM 1438 C CA . VAL A 1 190 ? -1.719 28.368 39.441 1.00 24.22 190 VAL A CA 1
ATOM 1439 C C . VAL A 1 190 ? -0.961 29.053 40.582 1.00 24.22 190 VAL A C 1
ATOM 1441 O O . VAL A 1 190 ? 0.243 29.288 40.487 1.00 24.22 190 VAL A O 1
ATOM 1444 N N . ILE A 1 191 ? -1.653 29.343 41.687 1.00 23.19 191 ILE A N 1
ATOM 1445 C CA . ILE A 1 191 ? -1.060 29.910 42.908 1.00 23.19 191 ILE A CA 1
ATOM 1446 C C . ILE A 1 191 ? -0.735 28.773 43.882 1.00 23.19 191 ILE A C 1
ATOM 1448 O O . ILE A 1 191 ? -1.631 28.057 44.319 1.00 23.19 191 ILE A O 1
ATOM 1452 N N . CYS A 1 192 ? 0.532 28.638 44.282 1.00 23.38 192 CYS A N 1
ATOM 1453 C CA . CYS A 1 192 ? 0.969 27.614 45.235 1.00 23.38 192 CYS A CA 1
ATOM 1454 C C . CYS A 1 192 ? 1.605 28.248 46.482 1.00 23.38 192 CYS A C 1
ATOM 1456 O O . CYS A 1 192 ? 2.672 28.856 46.402 1.00 23.38 192 CYS A O 1
ATOM 1458 N N . LYS A 1 193 ? 0.982 28.070 47.654 1.00 23.53 193 LYS A N 1
ATOM 1459 C CA . LYS A 1 193 ? 1.599 28.387 48.954 1.00 23.53 193 LYS A CA 1
ATOM 1460 C C . LYS A 1 193 ? 2.459 27.203 49.407 1.00 23.53 193 LYS A C 1
ATOM 1462 O O . LYS A 1 193 ? 1.993 26.069 49.370 1.00 23.53 193 LYS A O 1
ATOM 1467 N N . ARG A 1 194 ? 3.689 27.455 49.864 1.00 26.69 194 ARG A N 1
ATOM 1468 C CA . ARG A 1 194 ? 4.515 26.457 50.566 1.00 26.69 194 ARG A CA 1
ATOM 1469 C C . ARG A 1 194 ? 4.457 26.687 52.074 1.00 26.69 194 ARG A C 1
ATOM 1471 O O . ARG A 1 194 ? 4.477 27.830 52.518 1.00 26.69 194 ARG A O 1
ATOM 1478 N N . HIS A 1 195 ? 4.431 25.596 52.834 1.00 25.38 195 HIS A N 1
ATOM 1479 C CA . HIS A 1 195 ? 4.827 25.583 54.239 1.00 25.38 195 HIS A CA 1
ATOM 1480 C C . HIS A 1 195 ? 6.283 25.118 54.319 1.00 25.38 195 HIS A C 1
ATOM 1482 O O . HIS A 1 195 ? 6.599 24.023 53.853 1.00 25.38 195 HIS A O 1
ATOM 1488 N N . ASP A 1 196 ? 7.157 25.926 54.914 1.00 25.89 196 ASP A N 1
ATOM 1489 C CA . ASP A 1 196 ? 8.556 25.555 55.115 1.00 25.89 196 ASP A CA 1
ATOM 1490 C C . ASP A 1 196 ? 8.740 24.742 56.399 1.00 25.89 196 ASP A C 1
ATOM 1492 O O . ASP A 1 196 ? 8.512 25.230 57.505 1.00 25.89 196 ASP A O 1
ATOM 1496 N N . SER A 1 197 ? 9.236 23.513 56.258 1.00 24.94 197 SER A N 1
ATOM 1497 C CA . SER A 1 197 ? 10.006 22.842 57.309 1.00 24.94 197 SER A CA 1
ATOM 1498 C C . SER A 1 197 ? 10.858 21.717 56.715 1.00 24.94 197 SER A C 1
ATOM 1500 O O . SER A 1 197 ? 10.337 20.724 56.226 1.00 24.94 197 SER A O 1
ATOM 1502 N N . PHE A 1 198 ? 12.182 21.873 56.727 1.00 23.58 198 PHE A N 1
ATOM 1503 C CA . PHE A 1 198 ? 13.060 21.191 57.688 1.00 23.58 198 PHE A CA 1
ATOM 1504 C C . PHE A 1 198 ? 14.502 21.715 57.561 1.00 23.58 198 PHE A C 1
ATOM 1506 O O . PHE A 1 198 ? 14.903 22.244 56.527 1.00 23.58 198 PHE A O 1
ATOM 1513 N N . LYS A 1 199 ? 15.272 21.634 58.650 1.00 24.02 199 LYS A N 1
ATOM 1514 C CA . LYS A 1 199 ? 16.638 22.179 58.737 1.00 24.02 199 LYS A CA 1
ATOM 1515 C C . LYS A 1 199 ? 17.679 21.146 58.302 1.00 24.02 199 LYS A C 1
ATOM 1517 O O . LYS A 1 199 ? 17.558 19.981 58.670 1.00 24.02 199 LYS A O 1
ATOM 1522 N N . LEU A 1 200 ? 18.776 21.609 57.703 1.00 25.77 200 LEU A N 1
ATOM 1523 C CA . LEU A 1 200 ? 20.081 20.960 57.847 1.00 25.77 200 LEU A CA 1
ATOM 1524 C C . LEU A 1 200 ? 21.120 21.946 58.396 1.00 25.77 200 LEU A C 1
ATOM 1526 O O . LEU A 1 200 ? 21.094 23.143 58.120 1.00 25.77 200 LEU A O 1
ATOM 1530 N N . ALA A 1 201 ? 22.005 21.401 59.222 1.00 24.78 201 ALA A N 1
ATOM 1531 C CA . ALA A 1 201 ? 23.178 22.034 59.814 1.00 24.78 201 ALA A CA 1
ATOM 1532 C C . ALA A 1 201 ? 24.416 21.728 58.939 1.00 24.78 201 ALA A C 1
ATOM 1534 O O . ALA A 1 201 ? 24.362 20.793 58.146 1.00 24.78 201 ALA A O 1
ATOM 1535 N N . SER A 1 202 ? 25.585 22.361 59.062 1.00 23.17 202 SER A N 1
ATOM 1536 C CA . SER A 1 202 ? 26.049 23.652 59.614 1.00 23.17 202 SER A CA 1
ATOM 1537 C C . SER A 1 202 ? 27.566 23.738 59.312 1.00 23.17 202 SER A C 1
ATOM 1539 O O . SER A 1 202 ? 28.108 22.799 58.731 1.00 23.17 202 SER A O 1
ATOM 1541 N N . ARG A 1 203 ? 28.260 24.799 59.771 1.00 24.06 203 ARG A N 1
ATOM 1542 C CA . ARG A 1 203 ? 29.705 25.088 59.560 1.00 24.06 203 ARG A CA 1
ATOM 1543 C C . ARG A 1 203 ? 30.043 25.550 58.124 1.00 24.06 203 ARG A C 1
ATOM 1545 O O . ARG A 1 203 ? 29.480 25.040 57.167 1.00 24.06 203 ARG A O 1
ATOM 1552 N N . SER A 1 204 ? 30.928 26.528 57.913 1.00 24.97 204 SER A N 1
ATOM 1553 C CA . SER A 1 204 ? 31.666 27.383 58.868 1.00 24.97 204 SER A CA 1
ATOM 1554 C C . SER A 1 204 ? 32.060 28.732 58.246 1.00 24.97 204 SER A C 1
ATOM 1556 O O . SER A 1 204 ? 32.313 28.802 57.052 1.00 24.97 204 SER A O 1
ATOM 1558 N N . GLU A 1 205 ? 32.084 29.768 59.095 1.00 24.08 205 GLU A N 1
ATOM 1559 C CA . GLU A 1 205 ? 33.096 30.842 59.250 1.00 24.08 205 GLU A CA 1
ATOM 1560 C C . GLU A 1 205 ? 34.034 31.226 58.071 1.00 24.08 205 GLU A C 1
ATOM 1562 O O . GLU A 1 205 ? 34.594 30.372 57.402 1.00 24.08 205 GLU A O 1
ATOM 1567 N N . SER A 1 206 ? 34.384 32.506 57.846 1.00 24.55 206 SER A N 1
ATOM 1568 C CA . SER A 1 206 ? 33.961 33.762 58.505 1.00 24.55 206 SER A CA 1
ATOM 1569 C C . SER A 1 206 ? 34.479 35.017 57.776 1.00 24.55 206 SER A C 1
ATOM 1571 O O . SER A 1 206 ? 35.553 34.989 57.182 1.00 24.55 206 SER A O 1
ATOM 1573 N N . SER A 1 207 ? 33.778 36.148 57.911 1.00 28.73 207 SER A N 1
ATOM 1574 C CA . SER A 1 207 ? 34.348 37.504 58.105 1.00 28.73 207 SER A CA 1
ATOM 1575 C C . SER A 1 207 ? 33.211 38.519 58.356 1.00 28.73 207 SER A C 1
ATOM 1577 O O . SER A 1 207 ? 32.043 38.200 58.137 1.00 28.73 207 SER A O 1
ATOM 1579 N N . ARG A 1 208 ? 33.511 39.701 58.923 1.00 26.34 208 ARG A N 1
ATOM 1580 C CA . ARG A 1 208 ? 32.510 40.642 59.482 1.00 26.34 208 ARG A CA 1
ATOM 1581 C C . ARG A 1 208 ? 32.629 42.068 58.932 1.00 26.34 208 ARG A C 1
ATOM 1583 O O . ARG A 1 208 ? 33.707 42.647 58.994 1.00 26.34 208 ARG A O 1
ATOM 1590 N N . SER A 1 209 ? 31.493 42.684 58.600 1.00 28.06 209 SER A N 1
ATOM 1591 C CA . SER A 1 209 ? 31.126 44.066 58.989 1.00 28.06 209 SER A CA 1
ATOM 1592 C C . SER A 1 209 ? 29.617 44.308 58.743 1.00 28.06 209 SER A C 1
ATOM 1594 O O . SER A 1 209 ? 28.963 43.493 58.097 1.00 28.06 209 SER A O 1
ATOM 1596 N N . GLN A 1 210 ? 29.036 45.350 59.351 1.00 27.28 210 GLN A N 1
ATOM 1597 C CA . GLN A 1 210 ? 27.586 45.636 59.447 1.00 27.28 210 GLN A CA 1
ATOM 1598 C C . GLN A 1 210 ? 27.332 47.166 59.465 1.00 27.28 210 GLN A C 1
ATOM 1600 O O . GLN A 1 210 ? 28.279 47.894 59.767 1.00 27.28 210 GLN A O 1
ATOM 1605 N N . PRO A 1 211 ? 26.073 47.668 59.371 1.00 36.00 211 PRO A N 1
ATOM 1606 C CA . PRO A 1 211 ? 24.915 47.186 58.606 1.00 36.00 211 PRO A CA 1
ATOM 1607 C C . PRO A 1 211 ? 24.516 48.267 57.549 1.00 36.00 211 PRO A C 1
ATOM 1609 O O . PRO A 1 211 ? 25.259 48.294 56.571 1.00 36.00 211 PRO A O 1
ATOM 1612 N N . PRO A 1 212 ? 23.522 49.204 57.653 1.00 30.88 212 PRO A N 1
ATOM 1613 C CA . PRO A 1 212 ? 22.311 49.362 58.488 1.00 30.88 212 PRO A CA 1
ATOM 1614 C C . PRO A 1 212 ? 20.956 49.351 57.716 1.00 30.88 212 PRO A C 1
ATOM 1616 O O . PRO A 1 212 ? 20.907 49.393 56.495 1.00 30.88 212 PRO A O 1
ATOM 1619 N N . SER A 1 213 ? 19.858 49.305 58.488 1.00 26.05 213 SER A N 1
ATOM 1620 C CA . SER A 1 213 ? 18.477 49.816 58.249 1.00 26.05 213 SER A CA 1
ATOM 1621 C C . SER A 1 213 ? 17.871 49.944 56.819 1.00 26.05 213 SER A C 1
ATOM 1623 O O . SER A 1 213 ? 18.344 50.768 56.037 1.00 26.05 213 SER A O 1
ATOM 1625 N N . PRO A 1 214 ? 16.713 49.296 56.534 1.00 32.91 214 PRO A N 1
ATOM 1626 C CA . PRO A 1 214 ? 15.981 49.409 55.262 1.00 32.91 214 PRO A CA 1
ATOM 1627 C C . PRO A 1 214 ? 14.668 50.233 55.299 1.00 32.91 214 PRO A C 1
ATOM 1629 O O . PRO A 1 214 ? 13.917 50.184 56.269 1.00 32.91 214 PRO A O 1
ATOM 1632 N N . LEU A 1 215 ? 14.342 50.865 54.164 1.00 25.72 215 LEU A N 1
ATOM 1633 C CA . LEU A 1 215 ? 13.017 51.307 53.672 1.00 25.72 215 LEU A CA 1
ATOM 1634 C C . LEU A 1 215 ? 13.107 51.295 52.122 1.00 25.72 215 LEU A C 1
ATOM 1636 O O . LEU A 1 215 ? 14.184 51.569 51.603 1.00 25.72 215 LEU A O 1
ATOM 1640 N N . SER A 1 216 ? 12.088 50.998 51.306 1.00 28.06 216 SER A N 1
ATOM 1641 C CA . SER A 1 216 ? 10.698 50.569 51.547 1.00 28.06 216 SER A CA 1
ATOM 1642 C C . SER A 1 216 ? 10.110 49.898 50.287 1.00 28.06 216 SER A C 1
ATOM 1644 O O . SER A 1 216 ? 10.491 50.274 49.187 1.00 28.06 216 SER A O 1
ATOM 1646 N N . ASN A 1 217 ? 9.108 49.026 50.455 1.00 31.77 217 ASN A N 1
ATOM 1647 C CA . ASN A 1 217 ? 8.065 48.659 49.474 1.00 31.77 217 ASN A CA 1
ATOM 1648 C C . ASN A 1 217 ? 8.454 48.327 48.011 1.00 31.77 217 ASN A C 1
ATOM 1650 O O . ASN A 1 217 ? 8.410 49.193 47.146 1.00 31.77 217 ASN A O 1
ATOM 1654 N N . GLU A 1 218 ? 8.541 47.030 47.695 1.00 29.53 218 GLU A N 1
ATOM 1655 C CA . GLU A 1 218 ? 8.062 46.488 46.410 1.00 29.53 218 GLU A CA 1
ATOM 1656 C C . GLU A 1 218 ? 7.416 45.109 46.645 1.00 29.53 218 GLU A C 1
ATOM 1658 O O . GLU A 1 218 ? 8.018 44.225 47.257 1.00 29.53 218 GLU A O 1
ATOM 1663 N N . GLN A 1 219 ? 6.171 44.913 46.196 1.00 28.44 219 GLN A N 1
ATOM 1664 C CA . GLN A 1 219 ? 5.465 43.631 46.321 1.00 28.44 219 GLN A CA 1
ATOM 1665 C C . GLN A 1 219 ? 5.796 42.723 45.130 1.00 28.44 219 GLN A C 1
ATOM 1667 O O . GLN A 1 219 ? 5.135 42.772 44.095 1.00 28.44 219 GLN A O 1
ATOM 1672 N N . TYR A 1 220 ? 6.804 41.863 45.285 1.00 28.42 220 TYR A N 1
ATOM 1673 C CA . TYR A 1 220 ? 7.162 40.880 44.260 1.00 28.42 220 TYR A CA 1
ATOM 1674 C C . TYR A 1 220 ? 6.071 39.812 44.103 1.00 28.42 220 TYR A C 1
ATOM 1676 O O . TYR A 1 220 ? 5.892 38.935 44.949 1.00 28.42 220 TYR A O 1
ATOM 1684 N N . SER A 1 221 ? 5.356 39.856 42.978 1.00 29.78 221 SER A N 1
ATOM 1685 C CA . SER A 1 221 ? 4.456 38.783 42.561 1.00 29.78 221 SER A CA 1
ATOM 1686 C C . SER A 1 221 ? 5.273 37.564 42.117 1.00 29.78 221 SER A C 1
ATOM 1688 O O . SER A 1 221 ? 5.848 37.573 41.028 1.00 29.78 221 SER A O 1
ATOM 1690 N N . ASN A 1 222 ? 5.296 36.496 42.921 1.00 30.66 222 ASN A N 1
ATOM 1691 C CA . ASN A 1 222 ? 6.016 35.243 42.627 1.00 30.66 222 ASN A CA 1
ATOM 1692 C C . ASN A 1 222 ? 5.341 34.392 41.523 1.00 30.66 222 ASN A C 1
ATOM 1694 O O . ASN A 1 222 ? 5.021 33.222 41.719 1.00 30.66 222 ASN A O 1
ATOM 1698 N N . SER A 1 223 ? 5.131 34.984 40.345 1.00 31.12 223 SER A N 1
ATOM 1699 C CA . SER A 1 223 ? 4.689 34.300 39.125 1.00 31.12 223 SER A CA 1
ATOM 1700 C C . SER A 1 223 ? 5.906 33.872 38.304 1.00 31.12 223 SER A C 1
ATOM 1702 O O . SER A 1 223 ? 6.527 34.690 37.627 1.00 31.12 223 SER A O 1
ATOM 1704 N N . ILE A 1 224 ? 6.265 32.588 38.368 1.00 34.91 224 ILE A N 1
ATOM 1705 C CA . ILE A 1 224 ? 7.379 32.030 37.588 1.00 34.91 224 ILE A CA 1
ATOM 1706 C C . ILE A 1 224 ? 6.863 31.623 36.204 1.00 34.91 224 ILE A C 1
ATOM 1708 O O . ILE A 1 224 ? 6.270 30.559 36.034 1.00 34.91 224 ILE A O 1
ATOM 1712 N N . TYR A 1 225 ? 7.109 32.467 35.203 1.00 34.81 225 TYR A N 1
ATOM 1713 C CA . TYR A 1 225 ? 6.777 32.173 33.810 1.00 34.81 225 TYR A CA 1
ATOM 1714 C C . TYR A 1 225 ? 7.771 31.168 33.211 1.00 34.81 225 TYR A C 1
ATOM 1716 O O . TYR A 1 225 ? 8.962 31.454 33.082 1.00 34.81 225 TYR A O 1
ATOM 1724 N N . LEU A 1 226 ? 7.281 29.992 32.810 1.00 36.56 226 LEU A N 1
ATOM 1725 C CA . LEU A 1 226 ? 8.066 28.989 32.087 1.00 36.56 226 LEU A CA 1
ATOM 1726 C C . LEU A 1 226 ? 7.852 29.134 30.575 1.00 36.56 226 LEU A C 1
ATOM 1728 O O . LEU A 1 226 ? 6.749 28.934 30.071 1.00 36.56 226 LEU A O 1
ATOM 1732 N N . LEU A 1 227 ? 8.924 29.444 29.841 1.00 32.22 227 LEU A N 1
ATOM 1733 C CA . LEU A 1 227 ? 8.929 29.470 28.375 1.00 32.22 227 LEU A CA 1
ATOM 1734 C C . LEU A 1 227 ? 8.800 28.044 27.819 1.00 32.22 227 LEU A C 1
ATOM 1736 O O . LEU A 1 227 ? 9.779 27.301 27.741 1.00 32.22 227 LEU A O 1
ATOM 1740 N N . CYS A 1 228 ? 7.582 27.663 27.439 1.00 36.12 228 CYS A N 1
ATOM 1741 C CA . CYS A 1 228 ? 7.289 26.359 26.856 1.00 36.12 228 CYS A CA 1
ATOM 1742 C C . CYS A 1 228 ? 7.534 26.373 25.330 1.00 36.12 228 CYS A C 1
ATOM 1744 O O . CYS A 1 228 ? 6.976 27.232 24.642 1.00 36.12 228 CYS A O 1
ATOM 1746 N N . PRO A 1 229 ? 8.343 25.457 24.759 1.00 35.19 229 PRO A N 1
ATOM 1747 C CA . PRO A 1 229 ? 8.477 25.333 23.308 1.00 35.19 229 PRO A CA 1
ATOM 1748 C C . PRO A 1 229 ? 7.160 24.872 22.671 1.00 35.19 229 PRO A C 1
ATOM 1750 O O . PRO A 1 229 ? 6.519 23.963 23.191 1.00 35.19 229 PRO A O 1
ATOM 1753 N N . ALA A 1 230 ? 6.812 25.400 21.493 1.00 34.38 230 ALA A N 1
ATOM 1754 C CA . ALA A 1 230 ? 5.543 25.152 20.782 1.00 34.38 230 ALA A CA 1
ATOM 1755 C C . ALA A 1 230 ? 5.308 23.701 20.276 1.00 34.38 230 ALA A C 1
ATOM 1757 O O . ALA A 1 230 ? 4.457 23.466 19.428 1.00 34.38 230 ALA A O 1
ATOM 1758 N N . VAL A 1 231 ? 6.080 22.728 20.768 1.00 40.41 231 VAL A N 1
ATOM 1759 C CA . VAL A 1 231 ? 5.949 21.280 20.508 1.00 40.41 231 VAL A CA 1
ATOM 1760 C C . VAL A 1 231 ? 5.582 20.519 21.799 1.00 40.41 231 VAL A C 1
ATOM 1762 O O . VAL A 1 231 ? 5.233 19.339 21.768 1.00 40.41 231 VAL A O 1
ATOM 1765 N N . VAL A 1 232 ? 5.637 21.183 22.959 1.00 38.09 232 VAL A N 1
ATOM 1766 C CA . VAL A 1 232 ? 5.268 20.621 24.261 1.00 38.09 232 VAL A CA 1
ATOM 1767 C C . VAL A 1 232 ? 3.814 20.990 24.551 1.00 38.09 232 VAL A C 1
ATOM 1769 O O . VAL A 1 232 ? 3.503 22.133 24.867 1.00 38.09 232 VAL A O 1
ATOM 1772 N N . THR A 1 233 ? 2.914 20.013 24.449 1.00 46.59 233 THR A N 1
ATOM 1773 C CA . THR A 1 233 ? 1.513 20.184 24.861 1.00 46.59 233 THR A CA 1
ATOM 1774 C C . THR A 1 233 ? 1.413 20.406 26.373 1.00 46.59 233 THR A C 1
ATOM 1776 O O . THR A 1 233 ? 2.284 19.976 27.135 1.00 46.59 233 THR A O 1
ATOM 1779 N N . VAL A 1 234 ? 0.306 20.999 26.837 1.00 46.22 234 VAL A N 1
ATOM 1780 C CA . VAL A 1 234 ? 0.021 21.154 28.278 1.00 46.22 234 VAL A CA 1
ATOM 1781 C C . VAL A 1 234 ? 0.084 19.801 29.004 1.00 46.22 234 VAL A C 1
ATOM 1783 O O . VAL A 1 234 ? 0.636 19.716 30.097 1.00 46.22 234 VAL A O 1
ATOM 1786 N N . ALA A 1 235 ? -0.372 18.717 28.365 1.00 42.31 235 ALA A N 1
ATOM 1787 C CA . ALA A 1 235 ? -0.259 17.355 28.890 1.00 42.31 235 ALA A CA 1
ATOM 1788 C C . ALA A 1 235 ? 1.202 16.887 29.059 1.00 42.31 235 ALA A C 1
ATOM 1790 O O . ALA A 1 235 ? 1.542 16.316 30.095 1.00 42.31 235 ALA A O 1
ATOM 1791 N N . ASN A 1 236 ? 2.082 17.168 28.089 1.00 47.50 236 ASN A N 1
ATOM 1792 C CA . ASN A 1 236 ? 3.508 16.839 28.190 1.00 47.50 236 ASN A CA 1
ATOM 1793 C C . ASN A 1 236 ? 4.193 17.650 29.302 1.00 47.50 236 ASN A C 1
ATOM 1795 O O . ASN A 1 236 ? 4.987 17.096 30.062 1.00 47.50 236 ASN A O 1
ATOM 1799 N N . LEU A 1 237 ? 3.864 18.941 29.431 1.00 47.50 237 LEU A N 1
ATOM 1800 C CA . LEU A 1 237 ? 4.368 19.790 30.513 1.00 47.50 237 LEU A CA 1
ATOM 1801 C C . LEU A 1 237 ? 3.884 19.289 31.884 1.00 47.50 237 LEU A C 1
ATOM 1803 O O . LEU A 1 237 ? 4.682 19.188 32.813 1.00 47.50 237 LEU A O 1
ATOM 1807 N N . HIS A 1 238 ? 2.610 18.910 31.996 1.00 47.38 238 HIS A N 1
ATOM 1808 C CA . HIS A 1 238 ? 2.023 18.354 33.214 1.00 47.38 238 HIS A CA 1
ATOM 1809 C C . HIS A 1 238 ? 2.707 17.038 33.622 1.00 47.38 238 HIS A C 1
ATOM 1811 O O . HIS A 1 238 ? 3.152 16.915 34.762 1.00 47.38 238 HIS A O 1
ATOM 1817 N N . HIS A 1 239 ? 2.903 16.097 32.691 1.00 49.53 239 HIS A N 1
ATOM 1818 C CA . HIS A 1 239 ? 3.661 14.865 32.950 1.00 49.53 239 HIS A CA 1
ATOM 1819 C C . HIS A 1 239 ? 5.116 15.135 33.367 1.00 49.53 239 HIS A C 1
ATOM 1821 O O . HIS A 1 239 ? 5.613 14.487 34.290 1.00 49.53 239 HIS A O 1
ATOM 1827 N N . LEU A 1 240 ? 5.790 16.103 32.734 1.00 51.41 240 LEU A N 1
ATOM 1828 C CA . LEU A 1 240 ? 7.154 16.495 33.098 1.00 51.41 240 LEU A CA 1
ATOM 1829 C C . LEU A 1 240 ? 7.215 17.065 34.524 1.00 51.41 240 LEU A C 1
ATOM 1831 O O . LEU A 1 240 ? 8.126 16.726 35.274 1.00 51.41 240 LEU A O 1
ATOM 1835 N N . LEU A 1 241 ? 6.252 17.908 34.909 1.00 49.75 241 LEU A N 1
ATOM 1836 C CA . LEU A 1 241 ? 6.166 18.492 36.251 1.00 49.75 241 LEU A CA 1
ATOM 1837 C C . LEU A 1 241 ? 5.878 17.423 37.313 1.00 49.75 241 LEU A C 1
ATOM 1839 O O . LEU A 1 241 ? 6.613 17.349 38.297 1.00 49.75 241 LEU A O 1
ATOM 1843 N N . LEU A 1 242 ? 4.879 16.561 37.091 1.00 49.78 242 LEU A N 1
ATOM 1844 C CA . LEU A 1 242 ? 4.546 15.458 38.001 1.00 49.78 242 LEU A CA 1
ATOM 1845 C C . LEU A 1 242 ? 5.760 14.542 38.230 1.00 49.78 242 LEU A C 1
ATOM 1847 O O . LEU A 1 242 ? 6.148 14.293 39.369 1.00 49.78 242 LEU A O 1
ATOM 1851 N N . SER A 1 243 ? 6.422 14.121 37.146 1.00 45.12 243 SER A N 1
ATOM 1852 C CA . SER A 1 243 ? 7.618 13.274 37.205 1.00 45.12 243 SER A CA 1
ATOM 1853 C C . SER A 1 243 ? 8.797 13.963 37.905 1.00 45.12 243 SER A C 1
ATOM 1855 O O . SER A 1 243 ? 9.413 13.378 38.796 1.00 45.12 243 SER A O 1
ATOM 1857 N N . LYS A 1 244 ? 9.095 15.223 37.556 1.00 46.47 244 LYS A N 1
ATOM 1858 C CA . LYS A 1 244 ? 10.244 15.974 38.091 1.00 46.47 244 LYS A CA 1
ATOM 1859 C C . LYS A 1 244 ? 10.121 16.291 39.583 1.00 46.47 244 LYS A C 1
ATOM 1861 O O . LYS A 1 244 ? 11.143 16.381 40.259 1.00 46.47 244 LYS A O 1
ATOM 1866 N N . TYR A 1 245 ? 8.900 16.468 40.087 1.00 49.91 245 TYR A N 1
ATOM 1867 C CA . TYR A 1 245 ? 8.631 16.748 41.500 1.00 49.91 245 TYR A CA 1
ATOM 1868 C C . TYR A 1 245 ? 8.155 15.521 42.296 1.00 49.91 245 TYR A C 1
ATOM 1870 O O . TYR A 1 245 ? 7.806 15.674 43.462 1.00 49.91 245 TYR A O 1
ATOM 1878 N N . GLN A 1 246 ? 8.172 14.322 41.694 1.00 40.47 246 GLN A N 1
ATOM 1879 C CA . GLN A 1 246 ? 7.710 13.063 42.303 1.00 40.47 246 GLN A CA 1
ATOM 1880 C C . GLN A 1 246 ? 6.281 13.151 42.872 1.00 40.47 246 GLN A C 1
ATOM 1882 O O . GLN A 1 246 ? 5.958 12.547 43.893 1.00 40.47 246 GLN A O 1
ATOM 1887 N N . LEU A 1 247 ? 5.418 13.917 42.200 1.00 44.72 247 LEU A N 1
ATOM 1888 C CA . LEU A 1 247 ? 4.008 14.039 42.551 1.00 44.72 247 LEU A CA 1
ATOM 1889 C C . LEU A 1 247 ? 3.271 12.810 42.015 1.00 44.72 247 LEU A C 1
ATOM 1891 O O . LEU A 1 247 ? 3.225 12.588 40.802 1.00 44.72 247 LEU A O 1
ATOM 1895 N N . ASP A 1 248 ? 2.708 12.013 42.920 1.00 40.28 248 ASP A N 1
ATOM 1896 C CA . ASP A 1 248 ? 1.912 10.844 42.562 1.00 40.28 248 ASP A CA 1
ATOM 1897 C C . ASP A 1 248 ? 0.656 11.291 41.776 1.00 40.28 248 ASP A C 1
ATOM 1899 O O . ASP A 1 248 ? -0.100 12.133 42.266 1.00 40.28 248 ASP A O 1
ATOM 1903 N N . PRO A 1 249 ? 0.414 10.777 40.554 1.00 43.56 249 PRO A N 1
ATOM 1904 C CA . PRO A 1 249 ? -0.738 11.158 39.736 1.00 43.56 249 PRO A CA 1
ATOM 1905 C C . PRO A 1 249 ? -2.063 10.518 40.192 1.00 43.56 249 PRO A C 1
ATOM 1907 O O . PRO A 1 249 ? -3.078 10.667 39.503 1.00 43.56 249 PRO A O 1
ATOM 1910 N N . THR A 1 250 ? -2.087 9.761 41.294 1.00 41.91 250 THR A N 1
ATOM 1911 C CA . THR A 1 250 ? -3.323 9.184 41.829 1.00 41.91 250 THR A CA 1
ATOM 1912 C C . THR A 1 250 ? -4.230 10.256 42.446 1.00 41.91 250 THR A C 1
ATOM 1914 O O . THR A 1 250 ? -3.879 10.946 43.394 1.00 41.91 250 THR A O 1
ATOM 1917 N N . ARG A 1 251 ? -5.460 10.338 41.919 1.00 48.56 251 ARG A N 1
ATOM 1918 C CA . ARG A 1 251 ? -6.587 11.138 42.440 1.00 48.56 251 ARG A CA 1
ATOM 1919 C C . ARG A 1 251 ? -6.348 12.653 42.597 1.00 48.56 251 ARG A C 1
ATOM 1921 O O . ARG A 1 251 ? -6.352 13.171 43.707 1.00 48.56 251 ARG A O 1
ATOM 1928 N N . GLN A 1 252 ? -6.368 13.385 41.483 1.00 47.59 252 GLN A N 1
ATOM 1929 C CA . GLN A 1 252 ? -6.984 14.721 41.470 1.00 47.59 252 GLN A CA 1
ATOM 1930 C C . GLN A 1 252 ? -7.976 14.843 40.306 1.00 47.59 252 GLN A C 1
ATOM 1932 O O . GLN A 1 252 ? -7.689 15.395 39.246 1.00 47.59 252 GLN A O 1
ATOM 1937 N N . ILE A 1 253 ? -9.176 14.305 40.537 1.00 52.00 253 ILE A N 1
ATOM 1938 C CA . ILE A 1 253 ? -10.378 15.072 40.202 1.00 52.00 253 ILE A CA 1
ATOM 1939 C C . ILE A 1 253 ? -10.422 16.186 41.262 1.00 52.00 253 ILE A C 1
ATOM 1941 O O . ILE A 1 253 ? -10.195 15.902 42.435 1.00 52.00 253 ILE A O 1
ATOM 1945 N N . THR A 1 254 ? -10.645 17.436 40.862 1.00 54.47 254 THR A N 1
ATOM 1946 C CA . THR A 1 254 ? -10.721 18.602 41.770 1.00 54.47 254 THR A CA 1
ATOM 1947 C C . THR A 1 254 ? -11.983 18.612 42.634 1.00 54.47 254 THR A C 1
ATOM 1949 O O . THR A 1 254 ? -11.990 19.170 43.728 1.00 54.47 254 THR A O 1
ATOM 1952 N N . MET A 1 255 ? -13.031 17.955 42.144 1.00 69.50 255 MET A N 1
ATOM 1953 C CA . MET A 1 255 ? -14.296 17.689 42.823 1.00 69.50 255 MET A CA 1
ATOM 1954 C C . MET A 1 255 ? -14.107 16.822 44.066 1.00 69.50 255 MET A C 1
ATOM 1956 O O . MET A 1 255 ? -13.307 15.885 44.062 1.00 69.50 255 MET A O 1
ATOM 1960 N N . SER A 1 256 ? -14.930 17.054 45.087 1.00 71.00 256 SER A N 1
ATOM 1961 C CA . SER A 1 256 ? -14.988 16.175 46.253 1.00 71.00 256 SER A CA 1
ATOM 1962 C C . SER A 1 256 ? -15.705 14.848 45.947 1.00 71.00 256 SER A C 1
ATOM 1964 O O . SER A 1 256 ? -16.507 14.752 45.009 1.00 71.00 256 SER A O 1
ATOM 1966 N N . ASP A 1 257 ? -15.458 13.816 46.759 1.00 73.94 257 ASP A N 1
ATOM 1967 C CA . ASP A 1 257 ? -16.122 12.513 46.608 1.00 73.94 257 ASP A CA 1
ATOM 1968 C C . ASP A 1 257 ? -17.658 12.627 46.778 1.00 73.94 257 ASP A C 1
ATOM 1970 O O . ASP A 1 257 ? -18.405 11.892 46.131 1.00 73.94 257 ASP A O 1
ATOM 1974 N N . GLU A 1 258 ? -18.164 13.598 47.553 1.00 73.38 258 GLU A N 1
ATOM 1975 C CA . GLU A 1 258 ? -19.603 13.883 47.696 1.00 73.38 258 GLU A CA 1
ATOM 1976 C C . GLU A 1 258 ? -20.210 14.522 46.438 1.00 73.38 258 GLU A C 1
ATOM 1978 O O . GLU A 1 258 ? -21.376 14.272 46.119 1.00 73.38 258 GLU A O 1
ATOM 1983 N N . ALA A 1 259 ? -19.443 15.348 45.718 1.00 76.06 259 ALA A N 1
ATOM 1984 C CA . ALA A 1 259 ? -19.858 15.916 44.437 1.00 76.06 259 ALA A CA 1
ATOM 1985 C C . ALA A 1 259 ? -19.953 14.817 43.370 1.00 76.06 259 ALA A C 1
ATOM 1987 O O . ALA A 1 259 ? -20.958 14.711 42.662 1.00 76.06 259 ALA A O 1
ATOM 1988 N N . ILE A 1 260 ? -18.944 13.940 43.323 1.00 81.44 260 ILE A N 1
ATOM 1989 C CA . ILE A 1 260 ? -18.929 12.765 42.451 1.00 81.44 260 ILE A CA 1
ATOM 1990 C C . ILE A 1 260 ? -20.097 11.829 42.801 1.00 81.44 260 ILE A C 1
ATOM 1992 O O . ILE A 1 260 ? -20.837 11.446 41.898 1.00 81.44 260 ILE A O 1
ATOM 1996 N N . SER A 1 261 ? -20.316 11.491 44.081 1.00 82.94 261 SER A N 1
ATOM 1997 C CA . SER A 1 261 ? -21.432 10.625 44.509 1.00 82.94 261 SER A CA 1
ATOM 1998 C C . SER A 1 261 ? -22.778 11.165 44.040 1.00 82.94 261 SER A C 1
ATOM 2000 O O . SER A 1 261 ? -23.564 10.429 43.450 1.00 82.94 261 SER A O 1
ATOM 2002 N N . CYS A 1 262 ? -23.016 12.467 44.198 1.00 80.81 262 CYS A N 1
ATOM 2003 C CA . CYS A 1 262 ? -24.305 13.052 43.851 1.00 80.81 262 CYS A CA 1
ATOM 2004 C C . CYS A 1 262 ? -24.544 13.111 42.324 1.00 80.81 262 CYS A C 1
ATOM 2006 O O . CYS A 1 262 ? -25.677 12.944 41.876 1.00 80.81 262 CYS A O 1
ATOM 2008 N N . ILE A 1 263 ? -23.489 13.225 41.503 1.00 84.88 263 ILE A N 1
ATOM 2009 C CA . ILE A 1 263 ? -23.583 13.016 40.042 1.00 84.88 263 ILE A CA 1
ATOM 2010 C C . ILE A 1 263 ? -23.893 11.548 39.714 1.00 84.88 263 ILE A C 1
ATOM 2012 O O . ILE A 1 263 ? -24.702 11.276 38.828 1.00 84.88 263 ILE A O 1
ATOM 2016 N N . ARG A 1 264 ? -23.286 10.588 40.428 1.00 88.88 264 ARG A N 1
ATOM 2017 C CA . ARG A 1 264 ? -23.569 9.152 40.246 1.00 88.88 264 ARG A CA 1
ATOM 2018 C C . ARG A 1 264 ? -25.013 8.807 40.618 1.00 88.88 264 ARG A C 1
ATOM 2020 O O . ARG A 1 264 ? -25.651 8.060 39.885 1.00 88.88 264 ARG A O 1
ATOM 2027 N N . GLU A 1 265 ? -25.533 9.368 41.706 1.00 84.88 265 GLU A N 1
ATOM 2028 C CA . GLU A 1 265 ? -26.939 9.253 42.111 1.00 84.88 265 GLU A CA 1
ATOM 2029 C C . GLU A 1 265 ? -27.870 9.851 41.050 1.00 84.88 265 GLU A C 1
ATOM 2031 O O . GLU A 1 265 ? -28.761 9.159 40.566 1.00 84.88 265 GLU A O 1
ATOM 2036 N N . TYR A 1 266 ? -27.606 11.083 40.598 1.00 83.69 266 TYR A N 1
ATOM 2037 C CA . TYR A 1 266 ? -28.390 11.730 39.542 1.00 83.69 266 TYR A CA 1
ATOM 2038 C C . TYR A 1 266 ? -28.396 10.929 38.229 1.00 83.69 266 TYR A C 1
ATOM 2040 O O . TYR A 1 266 ? -29.421 10.845 37.565 1.00 83.69 266 TYR A O 1
ATOM 2048 N N . MET A 1 267 ? -27.284 10.283 37.858 1.00 87.81 267 MET A N 1
ATOM 2049 C CA . MET A 1 267 ? -27.239 9.386 36.695 1.00 87.81 267 MET A CA 1
ATOM 2050 C C . MET A 1 267 ? -28.102 8.120 36.866 1.00 87.81 267 MET A C 1
ATOM 2052 O O . MET A 1 267 ? -28.647 7.629 35.875 1.00 87.81 267 MET A O 1
ATOM 2056 N N . LEU A 1 268 ? -28.233 7.577 38.084 1.00 86.62 268 LEU A N 1
ATOM 2057 C CA . LEU A 1 268 ? -29.067 6.392 38.341 1.00 86.62 268 LEU A CA 1
ATOM 2058 C C . LEU A 1 268 ? -30.560 6.687 38.130 1.00 86.62 268 LEU A C 1
ATOM 2060 O O . LEU A 1 268 ? -31.255 5.831 37.586 1.00 86.62 268 LEU A O 1
ATOM 2064 N N . ASP A 1 269 ? -31.018 7.906 38.443 1.00 84.62 269 ASP A N 1
ATOM 2065 C CA . ASP A 1 269 ? -32.405 8.364 38.229 1.00 84.62 269 ASP A CA 1
ATOM 2066 C C . ASP A 1 269 ? -32.835 8.371 36.731 1.00 84.62 269 ASP A C 1
ATOM 2068 O O . ASP A 1 269 ? -34.016 8.543 36.423 1.00 84.62 269 ASP A O 1
ATOM 2072 N N . PHE A 1 270 ? -31.909 8.140 35.782 1.00 84.25 270 PHE A N 1
ATOM 2073 C CA . PHE A 1 270 ? -32.174 8.017 34.334 1.00 84.25 270 PHE A CA 1
ATOM 2074 C C . PHE A 1 270 ? -31.843 6.629 33.748 1.00 84.25 270 PHE A C 1
ATOM 2076 O O . PHE A 1 270 ? -31.511 6.522 32.563 1.00 84.25 270 PHE A O 1
ATOM 2083 N N . ASP A 1 271 ? -31.909 5.561 34.552 1.00 88.38 271 ASP A N 1
ATOM 2084 C CA . ASP A 1 271 ? -31.616 4.178 34.129 1.00 88.38 271 ASP A CA 1
ATOM 2085 C C . ASP A 1 271 ? -30.203 4.016 33.514 1.00 88.38 271 ASP A C 1
ATOM 2087 O O . ASP A 1 271 ? -29.981 3.235 32.579 1.00 88.38 271 ASP A O 1
ATOM 2091 N N . ILE A 1 272 ? -29.206 4.764 34.001 1.00 91.56 272 ILE A N 1
ATOM 2092 C CA . ILE A 1 272 ? -27.819 4.643 33.530 1.00 91.56 272 ILE A CA 1
ATOM 2093 C C . ILE A 1 272 ? -27.096 3.574 34.362 1.00 91.56 272 ILE A C 1
ATOM 2095 O O . ILE A 1 272 ? -26.924 3.708 35.570 1.00 91.56 272 ILE A O 1
ATOM 2099 N N . CYS A 1 273 ? -26.637 2.494 33.720 1.00 92.69 273 CYS A N 1
ATOM 2100 C CA . CYS A 1 273 ? -25.941 1.406 34.420 1.00 92.69 273 CYS A CA 1
ATOM 2101 C C . CYS A 1 273 ? -24.642 1.876 35.094 1.00 92.69 273 CYS A C 1
ATOM 2103 O O . CYS A 1 273 ? -23.926 2.737 34.575 1.00 92.69 273 CYS A O 1
ATOM 2105 N N . LYS A 1 274 ? -24.266 1.230 36.202 1.00 92.50 274 LYS A N 1
ATOM 2106 C CA . LYS A 1 274 ? -23.072 1.574 36.991 1.00 92.50 274 LYS A CA 1
ATOM 2107 C C . LYS A 1 274 ? -21.775 1.508 36.171 1.00 92.50 274 LYS A C 1
ATOM 2109 O O . LYS A 1 274 ? -20.885 2.324 36.386 1.00 92.50 274 LYS A O 1
ATOM 2114 N N . CYS A 1 275 ? -21.693 0.636 35.162 1.00 93.25 275 CYS A N 1
ATOM 2115 C CA . CYS A 1 275 ? -20.568 0.593 34.220 1.00 93.25 275 CYS A CA 1
ATOM 2116 C C . CYS A 1 275 ? -20.480 1.856 33.337 1.00 93.25 275 CYS A C 1
ATOM 2118 O O . CYS A 1 275 ? -19.385 2.362 33.110 1.00 93.25 275 CYS A O 1
ATOM 2120 N N . CYS A 1 276 ? -21.609 2.423 32.885 1.00 94.19 276 CYS A N 1
ATOM 2121 C CA . CYS A 1 276 ? -21.629 3.740 32.233 1.00 94.19 276 CYS A CA 1
ATOM 2122 C C . CYS A 1 276 ? -21.227 4.855 33.202 1.00 94.19 276 CYS A C 1
ATOM 2124 O O . CYS A 1 276 ? -20.446 5.722 32.828 1.00 94.19 276 CYS A O 1
ATOM 2126 N N . ILE A 1 277 ? -21.751 4.826 34.428 1.00 93.31 277 ILE A N 1
ATOM 2127 C CA . ILE A 1 277 ? -21.486 5.844 35.450 1.00 93.31 277 ILE A CA 1
ATOM 2128 C C . ILE A 1 277 ? -19.993 5.889 35.797 1.00 93.31 277 ILE A C 1
ATOM 2130 O O . ILE A 1 277 ? -19.390 6.958 35.807 1.00 93.31 277 ILE A O 1
ATOM 2134 N N . ILE A 1 278 ? -19.364 4.737 36.027 1.00 91.00 278 ILE A N 1
ATOM 2135 C CA . ILE A 1 278 ? -17.940 4.643 36.374 1.00 91.00 278 ILE A CA 1
ATOM 2136 C C . ILE A 1 278 ? -17.053 5.033 35.182 1.00 91.00 278 ILE A C 1
ATOM 2138 O O . ILE A 1 278 ? -16.131 5.822 35.358 1.00 91.00 278 ILE A O 1
ATOM 2142 N N . ARG A 1 279 ? -17.403 4.622 33.954 1.00 92.81 279 ARG A N 1
ATOM 2143 C CA . ARG A 1 279 ? -16.752 5.059 32.699 1.00 92.81 279 ARG A CA 1
ATOM 2144 C C . ARG A 1 279 ? -16.716 6.589 32.504 1.00 92.81 279 ARG A C 1
ATOM 2146 O O . ARG A 1 279 ? -15.836 7.080 31.800 1.00 92.81 279 ARG A O 1
ATOM 2153 N N . LEU A 1 280 ? -17.680 7.317 33.079 1.00 91.19 280 LEU A N 1
ATOM 2154 C CA . LEU A 1 280 ? -17.845 8.773 32.938 1.00 91.19 280 LEU A CA 1
ATOM 2155 C C . LEU A 1 280 ? -17.358 9.574 34.158 1.00 91.19 280 LEU A C 1
ATOM 2157 O O . LEU A 1 280 ? -16.896 10.697 34.002 1.00 91.19 280 LEU A O 1
ATOM 2161 N N . THR A 1 281 ? -17.480 9.022 35.369 1.00 87.81 281 THR A N 1
ATOM 2162 C CA . THR A 1 281 ? -17.217 9.735 36.639 1.00 87.81 281 THR A CA 1
ATOM 2163 C C . THR A 1 281 ? -15.948 9.283 37.362 1.00 87.81 281 THR A C 1
ATOM 2165 O O . THR A 1 281 ? -15.599 9.853 38.392 1.00 87.81 281 THR A O 1
ATOM 2168 N N . ASN A 1 282 ? -15.261 8.238 36.889 1.00 82.69 282 ASN A N 1
ATOM 2169 C CA . ASN A 1 282 ? -13.976 7.816 37.442 1.00 82.69 282 ASN A CA 1
ATOM 2170 C C . ASN A 1 282 ? -12.839 8.368 36.567 1.00 82.69 282 ASN A C 1
ATOM 2172 O O . ASN A 1 282 ? -12.573 7.864 35.477 1.00 82.69 282 ASN A O 1
ATOM 2176 N N . GLY A 1 283 ? -12.184 9.423 37.056 1.00 65.06 283 GLY A N 1
ATOM 2177 C CA . GLY A 1 283 ? -11.325 10.325 36.279 1.00 65.06 283 GLY A CA 1
ATOM 2178 C C . GLY A 1 283 ? -10.072 9.714 35.646 1.00 65.06 283 GLY A C 1
ATOM 2179 O O . GLY A 1 283 ? -9.431 10.383 34.852 1.00 65.06 283 GLY A O 1
ATOM 2180 N N . ARG A 1 284 ? -9.711 8.460 35.948 1.00 68.69 284 ARG A N 1
ATOM 2181 C CA . ARG A 1 284 ? -8.806 7.632 35.121 1.00 68.69 284 ARG A CA 1
ATOM 2182 C C . ARG A 1 284 ? -9.220 6.158 35.187 1.00 68.69 284 ARG A C 1
ATOM 2184 O O . ARG A 1 284 ? -8.414 5.308 35.554 1.00 68.69 284 ARG A O 1
ATOM 2191 N N . CYS A 1 285 ? -10.492 5.879 34.885 1.00 80.62 285 CYS A N 1
ATOM 2192 C CA . CYS A 1 285 ? -11.088 4.541 34.953 1.00 80.62 285 CYS A CA 1
ATOM 2193 C C . CYS A 1 285 ? -10.210 3.474 34.282 1.00 80.62 285 CYS A C 1
ATOM 2195 O O . CYS A 1 285 ? -9.932 3.546 33.086 1.00 80.62 285 CYS A O 1
ATOM 2197 N N . GLN A 1 286 ? -9.815 2.453 35.034 1.00 83.75 286 GLN A N 1
ATOM 2198 C CA . GLN A 1 286 ? -9.052 1.320 34.515 1.00 83.75 286 GLN A CA 1
ATOM 2199 C C . GLN A 1 286 ? -9.977 0.159 34.117 1.00 83.75 286 GLN A C 1
ATOM 2201 O O . GLN A 1 286 ? -11.157 0.120 34.476 1.00 83.75 286 GLN A O 1
ATOM 2206 N N . GLN A 1 287 ? -9.433 -0.818 33.384 1.00 87.00 287 GLN A N 1
ATOM 2207 C CA . GLN A 1 287 ? -10.141 -2.059 33.048 1.00 87.00 287 GLN A CA 1
ATOM 2208 C C . GLN A 1 287 ? -10.582 -2.816 34.311 1.00 87.00 287 GLN A C 1
ATOM 2210 O O . GLN A 1 287 ? -11.696 -3.328 34.359 1.00 87.00 287 GLN A O 1
ATOM 2215 N N . THR A 1 288 ? -9.747 -2.825 35.351 1.00 86.94 288 THR A N 1
ATOM 2216 C CA . THR A 1 288 ? -10.045 -3.395 36.674 1.00 86.94 288 THR A CA 1
ATOM 2217 C C . THR A 1 288 ? -11.247 -2.729 37.342 1.00 86.94 288 THR A C 1
ATOM 2219 O O . THR A 1 288 ? -12.147 -3.435 37.788 1.00 86.94 288 THR A O 1
ATOM 2222 N N . ASP A 1 289 ? -11.315 -1.394 37.358 1.00 86.25 289 ASP A N 1
ATOM 2223 C CA . ASP A 1 289 ? -12.450 -0.649 37.927 1.00 86.25 289 ASP A CA 1
ATOM 2224 C C . ASP A 1 289 ? -13.768 -1.046 37.250 1.00 86.25 289 ASP A C 1
ATOM 2226 O O . ASP A 1 289 ? -14.775 -1.306 37.912 1.00 86.25 289 ASP A O 1
ATOM 2230 N N . LEU A 1 290 ? -13.753 -1.129 35.916 1.00 89.06 290 LEU A N 1
ATOM 2231 C CA . LEU A 1 290 ? -14.926 -1.478 35.123 1.00 89.06 290 LEU A CA 1
ATOM 2232 C C . LEU A 1 290 ? -15.336 -2.946 35.314 1.00 89.06 290 LEU A C 1
ATOM 2234 O O . LEU A 1 290 ? -16.526 -3.221 35.460 1.00 89.06 290 LEU A O 1
ATOM 2238 N N . LEU A 1 291 ? -14.374 -3.876 35.339 1.00 89.38 291 LEU A N 1
ATOM 2239 C CA . LEU A 1 291 ? -14.624 -5.304 35.553 1.00 89.38 291 LEU A CA 1
ATOM 2240 C C . LEU A 1 291 ? -15.154 -5.585 36.963 1.00 89.38 291 LEU A C 1
ATOM 2242 O O . LEU A 1 291 ? -16.122 -6.326 37.104 1.00 89.38 291 LEU A O 1
ATOM 2246 N N . ASN A 1 292 ? -14.610 -4.938 37.997 1.00 88.94 292 ASN A N 1
ATOM 2247 C CA . ASN A 1 292 ? -15.122 -5.043 39.368 1.00 88.94 292 ASN A CA 1
ATOM 2248 C C . ASN A 1 292 ? -16.604 -4.632 39.449 1.00 88.94 292 ASN A C 1
ATOM 2250 O O . ASN A 1 292 ? -17.402 -5.271 40.136 1.00 88.94 292 ASN A O 1
ATOM 2254 N N . VAL A 1 293 ? -16.997 -3.591 38.710 1.00 89.31 293 VAL A N 1
ATOM 2255 C CA . VAL A 1 293 ? -18.387 -3.109 38.639 1.00 89.31 293 VAL A CA 1
ATOM 2256 C C . VAL A 1 293 ? -19.258 -4.001 37.747 1.00 89.31 293 VAL A C 1
ATOM 2258 O O . VAL A 1 293 ? -20.435 -4.173 38.044 1.00 89.31 293 VAL A O 1
ATOM 2261 N N . PHE A 1 294 ? -18.703 -4.607 36.695 1.00 89.12 294 PHE A N 1
ATOM 2262 C CA . PHE A 1 294 ? -19.409 -5.578 35.853 1.00 89.12 294 PHE A CA 1
ATOM 2263 C C . PHE A 1 294 ? -19.709 -6.883 36.615 1.00 89.12 294 PHE A C 1
ATOM 2265 O O . PHE A 1 294 ? -20.837 -7.360 36.593 1.00 89.12 294 PHE A O 1
ATOM 2272 N N . HIS A 1 295 ? -18.731 -7.439 37.337 1.00 87.19 295 HIS A N 1
ATOM 2273 C CA . HIS A 1 295 ? -18.885 -8.711 38.055 1.00 87.19 295 HIS A CA 1
ATOM 2274 C C . HIS A 1 295 ? -19.676 -8.596 39.367 1.00 87.19 295 HIS A C 1
ATOM 2276 O O . HIS A 1 295 ? -20.320 -9.561 39.770 1.00 87.19 295 HIS A O 1
ATOM 2282 N N . SER A 1 296 ? -19.656 -7.439 40.038 1.00 84.94 296 SER A N 1
ATOM 2283 C CA . SER A 1 296 ? -20.394 -7.234 41.298 1.00 84.94 296 SER A CA 1
ATOM 2284 C C . SER A 1 296 ? -21.862 -6.834 41.119 1.00 84.94 296 SER A C 1
ATOM 2286 O O . SER A 1 296 ? -22.561 -6.666 42.118 1.00 84.94 296 SER A O 1
ATOM 2288 N N . GLN A 1 297 ? -22.339 -6.627 39.886 1.00 77.81 297 GLN A N 1
ATOM 2289 C CA . GLN A 1 297 ? -23.683 -6.112 39.615 1.00 77.81 297 GLN A CA 1
ATOM 2290 C C . GLN A 1 297 ? -24.480 -7.053 38.715 1.00 77.81 297 GLN A C 1
ATOM 2292 O O . GLN A 1 297 ? -24.153 -7.254 37.550 1.00 77.81 297 GLN A O 1
ATOM 2297 N N . THR A 1 298 ? -25.594 -7.556 39.238 1.00 77.31 298 THR A N 1
ATOM 2298 C CA . THR A 1 298 ? -26.641 -8.205 38.445 1.00 77.31 298 THR A CA 1
ATOM 2299 C C . THR A 1 298 ? -27.752 -7.204 38.149 1.00 77.31 298 THR A C 1
ATOM 2301 O O . THR A 1 298 ? -28.281 -6.578 39.068 1.00 77.31 298 THR A O 1
ATOM 2304 N N . TYR A 1 299 ? -28.127 -7.084 36.879 1.00 81.75 299 TYR A N 1
ATOM 2305 C CA . TYR A 1 299 ? -29.322 -6.362 36.440 1.00 81.75 299 TYR A CA 1
ATOM 2306 C C . TYR A 1 299 ? -30.419 -7.383 36.090 1.00 81.75 299 TYR A C 1
ATOM 2308 O O . TYR A 1 299 ? -30.077 -8.505 35.711 1.00 81.75 299 TYR A O 1
ATOM 2316 N N . PRO A 1 300 ? -31.715 -7.033 36.190 1.00 80.31 300 PRO A N 1
ATOM 2317 C CA . PRO A 1 300 ? -32.787 -7.835 35.599 1.00 80.31 300 PRO A CA 1
ATOM 2318 C C . PRO A 1 300 ? -32.557 -8.025 34.092 1.00 80.31 300 PRO A C 1
ATOM 2320 O O . PRO A 1 300 ? -32.091 -7.096 33.434 1.00 80.31 300 PRO A O 1
ATOM 2323 N N . ASP A 1 301 ? -32.928 -9.178 33.528 1.00 69.19 301 ASP A N 1
ATOM 2324 C CA . ASP A 1 301 ? -32.713 -9.470 32.096 1.00 69.19 301 ASP A CA 1
ATOM 2325 C C . ASP A 1 301 ? -33.410 -8.460 31.157 1.00 69.19 301 ASP A C 1
ATOM 2327 O O . ASP A 1 301 ? -32.940 -8.210 30.046 1.00 69.19 301 ASP A O 1
ATOM 2331 N N . GLU A 1 302 ? -34.501 -7.845 31.625 1.00 79.38 302 GLU A N 1
ATOM 2332 C CA . GLU A 1 302 ? -35.274 -6.808 30.926 1.00 79.38 302 GLU A CA 1
ATOM 2333 C C . GLU A 1 302 ? -34.660 -5.397 31.019 1.00 79.38 302 GLU A C 1
ATOM 2335 O O . GLU A 1 302 ? -35.076 -4.488 30.298 1.00 79.38 302 GLU A O 1
ATOM 2340 N N . PHE A 1 303 ? -33.677 -5.168 31.898 1.00 88.25 303 PHE A N 1
ATOM 2341 C CA . PHE A 1 303 ? -33.094 -3.840 32.084 1.00 88.25 303 PHE A CA 1
ATOM 2342 C C . PHE A 1 303 ? -32.214 -3.453 30.888 1.00 88.25 303 PHE A C 1
ATOM 2344 O O . PHE A 1 303 ? -31.237 -4.126 30.560 1.00 88.25 303 PHE A O 1
ATOM 2351 N N . ILE A 1 304 ? -32.507 -2.307 30.264 1.00 89.88 304 ILE A N 1
ATOM 2352 C CA . ILE A 1 304 ? -31.745 -1.783 29.124 1.00 89.88 304 ILE A CA 1
ATOM 2353 C C . ILE A 1 304 ? -31.309 -0.344 29.405 1.00 89.88 304 ILE A C 1
ATOM 2355 O O . ILE A 1 304 ? -32.013 0.616 29.087 1.00 89.88 304 ILE A O 1
ATOM 2359 N N . CYS A 1 305 ? -30.093 -0.208 29.949 1.00 91.94 305 CYS A N 1
ATOM 2360 C CA . CYS A 1 305 ? -29.426 1.080 30.167 1.00 91.94 305 CYS A CA 1
ATOM 2361 C C . CYS A 1 305 ? -29.593 2.037 28.981 1.00 91.94 305 CYS A C 1
ATOM 2363 O O . CYS A 1 305 ? -29.144 1.741 27.865 1.00 91.94 305 CYS A O 1
ATOM 2365 N N . LYS A 1 306 ? -30.160 3.217 29.245 1.00 89.88 306 LYS A N 1
ATOM 2366 C CA . LYS A 1 306 ? -30.543 4.182 28.205 1.00 89.88 306 LYS A CA 1
ATOM 2367 C C . LYS A 1 306 ? -29.351 4.811 27.474 1.00 89.88 306 LYS A C 1
ATOM 2369 O O . LYS A 1 306 ? -29.558 5.421 26.427 1.00 89.88 306 LYS A O 1
ATOM 2374 N N . LEU A 1 307 ? -28.130 4.690 28.009 1.00 91.75 307 LEU A N 1
ATOM 2375 C CA . LEU A 1 307 ? -26.917 5.273 27.424 1.00 91.75 307 LEU A CA 1
ATOM 2376 C C . LEU A 1 307 ? -26.073 4.278 26.611 1.00 91.75 307 LEU A C 1
ATOM 2378 O O . LEU A 1 307 ? -25.512 4.672 25.595 1.00 91.75 307 LEU A O 1
ATOM 2382 N N . CYS A 1 308 ? -25.958 3.011 27.030 1.00 93.56 308 CYS A N 1
ATOM 2383 C CA . CYS A 1 308 ? -25.158 2.007 26.307 1.00 93.56 308 CYS A CA 1
ATOM 2384 C C . CYS A 1 308 ? -25.974 0.961 25.542 1.00 93.56 308 CYS A C 1
ATOM 2386 O O . CYS A 1 308 ? -25.368 0.126 24.877 1.00 93.56 308 CYS A O 1
ATOM 2388 N N . PHE A 1 309 ? -27.310 0.969 25.626 1.00 93.25 309 PHE A N 1
ATOM 2389 C CA . PHE A 1 309 ? -28.167 -0.001 24.925 1.00 93.25 309 PHE A CA 1
ATOM 2390 C C . PHE A 1 309 ? -27.777 -1.463 25.228 1.00 93.25 309 PHE A C 1
ATOM 2392 O O . PHE A 1 309 ? -27.731 -2.316 24.347 1.00 93.25 309 PHE A O 1
ATOM 2399 N N . GLY A 1 310 ? -27.409 -1.745 26.482 1.00 91.88 310 GLY A N 1
ATOM 2400 C CA . GLY A 1 310 ? -26.947 -3.067 26.927 1.00 91.88 310 GLY A CA 1
ATOM 2401 C C . GLY A 1 310 ? -25.435 -3.320 26.823 1.00 91.88 310 GLY A C 1
ATOM 2402 O O . GLY A 1 310 ? -24.936 -4.165 27.562 1.00 91.88 310 GLY A O 1
ATOM 2403 N N . LEU A 1 311 ? -24.685 -2.560 26.009 1.00 94.19 311 LEU A N 1
ATOM 2404 C CA . LEU A 1 311 ? -23.271 -2.815 25.645 1.00 94.19 311 LEU A CA 1
ATOM 2405 C C . LEU A 1 311 ? -22.241 -2.786 26.792 1.00 94.19 311 LEU A C 1
ATOM 2407 O O . LEU A 1 311 ? -21.050 -2.868 26.523 1.00 94.19 311 LEU A O 1
ATOM 2411 N N . LEU A 1 312 ? -22.645 -2.624 28.052 1.00 94.69 312 LEU A N 1
ATOM 2412 C CA . LEU A 1 312 ? -21.738 -2.665 29.210 1.00 94.69 312 LEU A CA 1
ATOM 2413 C C . LEU A 1 312 ? -22.284 -3.499 30.381 1.00 94.69 312 LEU A C 1
ATOM 2415 O O . LEU A 1 312 ? -21.737 -3.411 31.474 1.00 94.69 312 LEU A O 1
ATOM 2419 N N . HIS A 1 313 ? -23.366 -4.265 30.192 1.00 91.12 313 HIS A N 1
ATOM 2420 C CA . HIS A 1 313 ? -23.965 -5.061 31.279 1.00 91.12 313 HIS A CA 1
ATOM 2421 C C . HIS A 1 313 ? -24.812 -6.258 30.822 1.00 91.12 313 HIS A C 1
ATOM 2423 O O . HIS A 1 313 ? -24.850 -7.258 31.529 1.00 91.12 313 HIS A O 1
ATOM 2429 N N . ASN A 1 314 ? -25.471 -6.197 29.659 1.00 91.12 314 ASN A N 1
ATOM 2430 C CA . ASN A 1 314 ? -26.424 -7.234 29.267 1.00 91.12 314 ASN A CA 1
ATOM 2431 C C . ASN A 1 314 ? -25.685 -8.514 28.811 1.00 91.12 314 ASN A C 1
ATOM 2433 O O . ASN A 1 314 ? -24.771 -8.419 27.982 1.00 91.12 314 ASN A O 1
ATOM 2437 N N . PRO A 1 315 ? -26.063 -9.712 29.300 1.00 88.94 315 PRO A N 1
ATOM 2438 C CA . PRO A 1 315 ? -25.292 -10.936 29.078 1.00 88.94 315 PRO A CA 1
ATOM 2439 C C . PRO A 1 315 ? -25.202 -11.349 27.603 1.00 88.94 315 PRO A C 1
ATOM 2441 O O . PRO A 1 315 ? -24.189 -11.902 27.190 1.00 88.94 315 PRO A O 1
ATOM 2444 N N . TYR A 1 316 ? -26.201 -11.025 26.779 1.00 88.94 316 TYR A N 1
ATOM 2445 C CA . TYR A 1 316 ? -26.209 -11.357 25.349 1.00 88.94 316 TYR A CA 1
ATOM 2446 C C . TYR A 1 316 ? -25.214 -10.514 24.526 1.00 88.94 316 TYR A C 1
ATOM 2448 O O . TYR A 1 316 ? -24.750 -10.936 23.463 1.00 88.94 316 TYR A O 1
ATOM 2456 N N . LEU A 1 317 ? -24.846 -9.336 25.045 1.00 91.12 317 LEU A N 1
ATOM 2457 C CA . LEU A 1 317 ? -23.863 -8.415 24.463 1.00 91.12 317 LEU A CA 1
ATOM 2458 C C . LEU A 1 317 ? -22.458 -8.572 25.066 1.00 91.12 317 LEU A C 1
ATOM 2460 O O . LEU A 1 317 ? -21.481 -8.212 24.410 1.00 91.12 317 LEU A O 1
ATOM 2464 N N . CYS A 1 318 ? -22.347 -9.066 26.303 1.00 91.31 318 CYS A N 1
ATOM 2465 C CA . CYS A 1 318 ? -21.120 -9.000 27.109 1.00 91.31 318 CYS A CA 1
ATOM 2466 C C . CYS A 1 318 ? -20.624 -10.351 27.661 1.00 91.31 318 CYS A C 1
ATOM 2468 O O . CYS A 1 318 ? -19.597 -10.377 28.346 1.00 91.31 318 CYS A O 1
ATOM 2470 N N . ASP A 1 319 ? -21.333 -11.456 27.424 1.00 89.00 319 ASP A N 1
ATOM 2471 C CA . ASP A 1 319 ? -21.056 -12.747 28.062 1.00 89.00 319 ASP A CA 1
ATOM 2472 C C . ASP A 1 319 ? -21.275 -13.971 27.155 1.00 89.00 319 ASP A C 1
ATOM 2474 O O . ASP A 1 319 ? -21.547 -13.849 25.959 1.00 89.00 319 ASP A O 1
ATOM 2478 N N . ILE A 1 320 ? -21.092 -15.158 27.739 1.00 86.06 320 ILE A N 1
ATOM 2479 C CA . ILE A 1 320 ? -21.272 -16.485 27.132 1.00 86.06 320 ILE A CA 1
ATOM 2480 C C . ILE A 1 320 ? -22.206 -17.308 28.062 1.00 86.06 320 ILE A C 1
ATOM 2482 O O . ILE A 1 320 ? -22.235 -17.034 29.266 1.00 86.06 320 ILE A O 1
ATOM 2486 N N . PRO A 1 321 ? -23.000 -18.290 27.577 1.00 82.75 321 PRO A N 1
ATOM 2487 C CA . PRO A 1 321 ? -23.796 -19.163 28.443 1.00 82.75 321 PRO A CA 1
ATOM 2488 C C . PRO A 1 321 ? -22.990 -19.807 29.582 1.00 82.75 321 PRO A C 1
ATOM 2490 O O . PRO A 1 321 ? -21.889 -20.314 29.378 1.00 82.75 321 PRO A O 1
ATOM 2493 N N . ARG A 1 322 ? -23.580 -19.850 30.786 1.00 67.50 322 ARG A N 1
ATOM 2494 C CA . ARG A 1 322 ? -22.937 -20.364 32.016 1.00 67.50 322 ARG A CA 1
ATOM 2495 C C . ARG A 1 322 ? -22.636 -21.870 32.005 1.00 67.50 322 ARG A C 1
ATOM 2497 O O . ARG A 1 322 ? -21.971 -22.349 32.913 1.00 67.50 322 ARG A O 1
ATOM 2504 N N . ASN A 1 323 ? -23.095 -22.609 30.995 1.00 59.97 323 ASN A N 1
ATOM 2505 C CA . ASN A 1 323 ? -22.949 -24.067 30.892 1.00 59.97 323 ASN A CA 1
ATOM 2506 C C . ASN A 1 323 ? -21.563 -24.514 30.371 1.00 59.97 323 ASN A C 1
ATOM 2508 O O . ASN A 1 323 ? -21.389 -25.667 29.977 1.00 59.97 323 ASN A O 1
ATOM 2512 N N . LEU A 1 324 ? -20.574 -23.613 30.368 1.00 56.16 324 LEU A N 1
ATOM 2513 C CA . LEU A 1 324 ? -19.168 -23.904 30.083 1.00 56.16 324 LEU A CA 1
ATOM 2514 C C . LEU A 1 324 ? -18.527 -24.721 31.219 1.00 56.16 324 LEU A C 1
ATOM 2516 O O . LEU A 1 324 ? -17.755 -24.205 32.022 1.00 56.16 324 LEU A O 1
ATOM 2520 N N . ASN A 1 325 ? -18.821 -26.020 31.268 1.00 47.84 325 ASN A N 1
ATOM 2521 C CA . ASN A 1 325 ? -18.041 -26.960 32.069 1.00 47.84 325 ASN A CA 1
ATOM 2522 C C . ASN A 1 325 ? -16.640 -27.097 31.450 1.00 47.84 325 ASN A C 1
ATOM 2524 O O . ASN A 1 325 ? -16.471 -27.769 30.434 1.00 47.84 325 ASN A O 1
ATOM 2528 N N . GLU A 1 326 ? -15.632 -26.495 32.086 1.00 48.28 326 GLU A N 1
ATOM 2529 C CA . GLU A 1 326 ? -14.232 -26.403 31.618 1.00 48.28 326 GLU A CA 1
ATOM 2530 C C . GLU A 1 326 ? -13.490 -27.761 31.506 1.00 48.28 326 GLU A C 1
ATOM 2532 O O . GLU A 1 326 ? -12.291 -27.807 31.245 1.00 48.28 326 GLU A O 1
ATOM 2537 N N . SER A 1 327 ? -14.192 -28.879 31.706 1.00 45.84 327 SER A N 1
ATOM 2538 C CA . SER A 1 327 ? -13.658 -30.238 31.837 1.00 45.84 327 SER A CA 1
ATOM 2539 C C . SER A 1 327 ? -13.980 -31.185 30.670 1.00 45.84 327 SER A C 1
ATOM 2541 O O . SER A 1 327 ? -13.612 -32.358 30.733 1.00 45.84 327 SER A O 1
ATOM 2543 N N . GLN A 1 328 ? -14.644 -30.722 29.601 1.00 43.62 328 GLN A N 1
ATOM 2544 C CA . GLN A 1 328 ? -14.932 -31.539 28.409 1.00 43.62 328 GLN A CA 1
ATOM 2545 C C . GLN A 1 328 ? -14.466 -30.861 27.109 1.00 43.62 328 GLN A C 1
ATOM 2547 O O . GLN A 1 328 ? -14.744 -29.693 26.858 1.00 43.62 328 GLN A O 1
ATOM 2552 N N . ASN A 1 329 ? -13.750 -31.617 26.267 1.00 44.69 329 ASN A N 1
ATOM 2553 C CA . ASN A 1 329 ? -12.960 -31.080 25.146 1.00 44.69 329 ASN A CA 1
ATOM 2554 C C . ASN A 1 329 ? -13.758 -30.622 23.903 1.00 44.69 329 ASN A C 1
ATOM 2556 O O . ASN A 1 329 ? -13.156 -30.061 22.989 1.00 44.69 329 ASN A O 1
ATOM 2560 N N . GLU A 1 330 ? -15.080 -30.812 23.858 1.00 53.06 330 GLU A N 1
ATOM 2561 C CA . GLU A 1 330 ? -15.951 -30.296 22.790 1.00 53.06 330 GLU A CA 1
ATOM 2562 C C . GLU A 1 330 ? -17.159 -29.557 23.380 1.00 53.06 330 GLU A C 1
ATOM 2564 O O . GLU A 1 330 ? -18.132 -30.182 23.806 1.00 53.06 330 GLU A O 1
ATOM 2569 N N . VAL A 1 331 ? -17.138 -28.222 23.360 1.00 59.44 331 VAL A N 1
ATOM 2570 C CA . VAL A 1 331 ? -18.310 -27.417 23.736 1.00 59.44 331 VAL A CA 1
ATOM 2571 C C . VAL A 1 331 ? -19.280 -27.352 22.556 1.00 59.44 331 VAL A C 1
ATOM 2573 O O . VAL A 1 331 ? -18.957 -26.798 21.505 1.00 59.44 331 VAL A O 1
ATOM 2576 N N . LYS A 1 332 ? -20.480 -27.915 22.725 1.00 66.88 332 LYS A N 1
ATOM 2577 C CA . LYS A 1 332 ? -21.531 -27.955 21.696 1.00 66.88 332 LYS A CA 1
ATOM 2578 C C . LYS A 1 332 ? -22.621 -26.934 22.012 1.00 66.88 332 LYS A C 1
ATOM 2580 O O . LYS A 1 332 ? -23.496 -27.198 22.827 1.00 66.88 332 LYS A O 1
ATOM 2585 N N . PHE A 1 333 ? -22.550 -25.781 21.350 1.00 78.38 333 PHE A N 1
ATOM 2586 C CA . PHE A 1 333 ? -23.582 -24.742 21.397 1.00 78.38 333 PHE A CA 1
ATOM 2587 C C . PHE A 1 333 ? -24.709 -25.028 20.396 1.00 78.38 333 PHE A C 1
ATOM 2589 O O . PHE A 1 333 ? -24.480 -25.565 19.309 1.00 78.38 333 PHE A O 1
ATOM 2596 N N . THR A 1 334 ? -25.925 -24.622 20.743 1.00 78.00 334 THR A N 1
ATOM 2597 C CA . THR A 1 334 ? -27.094 -24.651 19.854 1.00 78.00 334 THR A CA 1
ATOM 2598 C C . THR A 1 334 ? -27.082 -23.486 18.855 1.00 78.00 334 THR A C 1
ATOM 2600 O O . THR A 1 334 ? -26.453 -22.452 19.081 1.00 78.00 334 THR A O 1
ATOM 2603 N N . ASN A 1 335 ? -27.824 -23.610 17.745 1.00 75.00 335 ASN A N 1
ATOM 2604 C CA . ASN A 1 335 ? -28.011 -22.487 16.814 1.00 75.00 335 ASN A CA 1
ATOM 2605 C C . ASN A 1 335 ? -28.695 -21.281 17.479 1.00 75.00 335 ASN A C 1
ATOM 2607 O O . ASN A 1 335 ? -28.324 -20.149 17.192 1.00 75.00 335 ASN A O 1
ATOM 2611 N N . GLU A 1 336 ? -29.621 -21.517 18.410 1.00 77.12 336 GLU A N 1
ATOM 2612 C CA . GLU A 1 336 ? -30.288 -20.447 19.159 1.00 77.12 336 GLU A CA 1
ATOM 2613 C C . GLU A 1 336 ? -29.304 -19.671 20.047 1.00 77.12 336 GLU A C 1
ATOM 2615 O O . GLU A 1 336 ? -29.358 -18.446 20.090 1.00 77.12 336 GLU A O 1
ATOM 2620 N N . GLU A 1 337 ? -28.351 -20.339 20.705 1.00 79.75 337 GLU A N 1
ATOM 2621 C CA . GLU A 1 337 ? -27.302 -19.659 21.478 1.00 79.75 337 GLU A CA 1
ATOM 2622 C C . GLU A 1 337 ? -26.368 -18.824 20.593 1.00 79.75 337 GLU A C 1
ATOM 2624 O O . GLU A 1 337 ? -25.980 -17.724 20.994 1.00 79.75 337 GLU A O 1
ATOM 2629 N N . PHE A 1 338 ? -26.048 -19.299 19.384 1.00 80.88 338 PHE A N 1
ATOM 2630 C CA . PHE A 1 338 ? -25.275 -18.529 18.407 1.00 80.88 338 PHE A CA 1
ATOM 2631 C C . PHE A 1 338 ? -26.000 -17.261 17.942 1.00 80.88 338 PHE A C 1
ATOM 2633 O O . PHE A 1 338 ? -25.364 -16.217 17.826 1.00 80.88 338 PHE A O 1
ATOM 2640 N N . ASP A 1 339 ? -27.311 -17.327 17.718 1.00 77.69 339 ASP A N 1
ATOM 2641 C CA . ASP A 1 339 ? -28.105 -16.180 17.257 1.00 77.69 339 ASP A CA 1
ATOM 2642 C C . ASP A 1 339 ? -28.500 -15.231 18.419 1.00 77.69 339 ASP A C 1
ATOM 2644 O O . ASP A 1 339 ? -28.936 -14.095 18.203 1.00 77.69 339 ASP A O 1
ATOM 2648 N N . LYS A 1 340 ? -28.299 -15.672 19.671 1.00 82.75 340 LYS A N 1
ATOM 2649 C CA . LYS A 1 340 ? -28.596 -14.918 20.899 1.00 82.75 340 LYS A CA 1
ATOM 2650 C C . LYS A 1 340 ? -27.370 -14.230 21.512 1.00 82.75 340 LYS A C 1
ATOM 2652 O O . LYS A 1 340 ? -27.493 -13.094 21.957 1.00 82.75 340 LYS A O 1
ATOM 2657 N N . TYR A 1 341 ? -26.198 -14.873 21.544 1.00 88.44 341 TYR A N 1
ATOM 2658 C CA . TYR A 1 341 ? -24.985 -14.341 22.188 1.00 88.44 341 TYR A CA 1
ATOM 2659 C C . TYR A 1 341 ? -23.939 -13.879 21.171 1.00 88.44 341 TYR A C 1
ATOM 2661 O O . TYR A 1 341 ? -23.377 -14.677 20.420 1.00 88.44 341 TYR A O 1
ATOM 2669 N N . ILE A 1 342 ? -23.572 -12.596 21.215 1.00 91.12 342 ILE A N 1
ATOM 2670 C CA . ILE A 1 342 ? -22.628 -12.021 20.245 1.00 91.12 342 ILE A CA 1
ATOM 2671 C C . ILE A 1 342 ? -21.235 -12.654 20.304 1.00 91.12 342 ILE A C 1
ATOM 2673 O O . ILE A 1 342 ? -20.607 -12.815 19.260 1.00 91.12 342 ILE A O 1
ATOM 2677 N N . LEU A 1 343 ? -20.740 -13.053 21.478 1.00 91.31 343 LEU A N 1
ATOM 2678 C CA . LEU A 1 343 ? -19.418 -13.686 21.572 1.00 91.31 343 LEU A CA 1
ATOM 2679 C C . LEU A 1 343 ? -19.400 -15.082 20.927 1.00 91.31 343 LEU A C 1
ATOM 2681 O O . LEU A 1 343 ? -18.404 -15.445 20.303 1.00 91.31 343 LEU A O 1
ATOM 2685 N N . LEU A 1 344 ? -20.521 -15.811 20.979 1.00 89.69 344 LEU A N 1
ATOM 2686 C CA . LEU A 1 344 ? -20.688 -17.073 20.259 1.00 89.69 344 LEU A CA 1
ATOM 2687 C C . LEU A 1 344 ? -20.834 -16.854 18.752 1.00 89.69 344 LEU A C 1
ATOM 2689 O O . LEU A 1 344 ? -20.198 -17.564 17.977 1.00 89.69 344 LEU A O 1
ATOM 2693 N N . TYR A 1 345 ? -21.606 -15.853 18.322 1.00 89.62 345 TYR A N 1
ATOM 2694 C CA . TYR A 1 345 ? -21.698 -15.473 16.909 1.00 89.62 345 TYR A CA 1
ATOM 2695 C C . TYR A 1 345 ? -20.324 -15.130 16.311 1.00 89.62 345 TYR A C 1
ATOM 2697 O O . TYR A 1 345 ? -19.955 -15.659 15.267 1.00 89.62 345 TYR A O 1
ATOM 2705 N N . LEU A 1 346 ? -19.520 -14.311 16.998 1.00 91.31 346 LEU A N 1
ATOM 2706 C CA . LEU A 1 346 ? -18.166 -13.968 16.546 1.00 91.31 346 LEU A CA 1
ATOM 2707 C C . LEU A 1 346 ? -17.257 -15.205 16.453 1.00 91.31 346 LEU A C 1
ATOM 2709 O O . LEU A 1 346 ? -16.483 -15.314 15.508 1.00 91.31 346 LEU A O 1
ATOM 2713 N N . TYR A 1 347 ? -17.375 -16.149 17.389 1.00 90.38 347 TYR A N 1
ATOM 2714 C CA . TYR A 1 347 ? -16.660 -17.429 17.358 1.00 90.38 347 TYR A CA 1
ATOM 2715 C C . TYR A 1 347 ? -17.104 -18.331 16.190 1.00 90.38 347 TYR A C 1
ATOM 2717 O O . TYR A 1 347 ? -16.256 -18.886 15.494 1.00 90.38 347 TYR A O 1
ATOM 2725 N N . LYS A 1 348 ? -18.412 -18.421 15.915 1.00 88.50 348 LYS A N 1
ATOM 2726 C CA . LYS A 1 348 ? -18.986 -19.153 14.769 1.00 88.50 348 LYS A CA 1
ATOM 2727 C C . LYS A 1 348 ? -18.492 -18.600 13.435 1.00 88.50 348 LYS A C 1
ATOM 2729 O O . LYS A 1 348 ? -18.023 -19.364 12.599 1.00 88.50 348 LYS A O 1
ATOM 2734 N N . GLU A 1 349 ? -18.540 -17.283 13.260 1.00 89.50 349 GLU A N 1
ATOM 2735 C CA . GLU A 1 349 ? -18.099 -16.615 12.029 1.00 89.50 349 GLU A CA 1
ATOM 2736 C C . GLU A 1 349 ? -16.577 -16.683 11.830 1.00 89.50 349 GLU A C 1
ATOM 2738 O O . GLU A 1 349 ? -16.107 -16.733 10.694 1.00 89.50 349 GLU A O 1
ATOM 2743 N N . LEU A 1 350 ? -15.791 -16.723 12.913 1.00 88.25 350 LEU A N 1
ATOM 2744 C CA . LEU A 1 350 ? -14.343 -16.929 12.840 1.00 88.25 350 LEU A CA 1
ATOM 2745 C C . LEU A 1 350 ? -13.967 -18.368 12.493 1.00 88.25 350 LEU A C 1
ATOM 2747 O O . LEU A 1 350 ? -13.197 -18.571 11.557 1.00 88.25 350 LEU A O 1
ATOM 2751 N N . ASN A 1 351 ? -14.536 -19.357 13.182 1.00 84.50 351 ASN A N 1
ATOM 2752 C CA . ASN A 1 351 ? -14.256 -20.772 12.919 1.00 84.50 351 ASN A CA 1
ATOM 2753 C C . ASN A 1 351 ? -14.850 -21.245 11.580 1.00 84.50 351 ASN A C 1
ATOM 2755 O O . ASN A 1 351 ? -14.337 -22.179 10.972 1.00 84.50 351 ASN A O 1
ATOM 2759 N N . GLY A 1 352 ? -15.919 -20.595 11.110 1.00 83.31 352 GLY A N 1
ATOM 2760 C CA . GLY A 1 352 ? -16.457 -20.752 9.758 1.00 83.31 352 GLY A CA 1
ATOM 2761 C C . GLY A 1 352 ? -15.662 -20.004 8.680 1.00 83.31 352 GLY A C 1
ATOM 2762 O O . GLY A 1 352 ? -15.926 -20.195 7.493 1.00 83.31 352 GLY A O 1
ATOM 2763 N N . SER A 1 353 ? -14.691 -19.165 9.057 1.00 83.12 353 SER A N 1
ATOM 2764 C CA . SER A 1 353 ? -13.775 -18.523 8.114 1.00 83.12 353 SER A CA 1
ATOM 2765 C C . SER A 1 353 ? -12.574 -19.423 7.819 1.00 83.12 353 SER A C 1
ATOM 2767 O O . SER A 1 353 ? -12.056 -20.108 8.695 1.00 83.12 353 SER A O 1
ATOM 2769 N N . HIS A 1 354 ? -12.065 -19.375 6.589 1.00 84.88 354 HIS A N 1
ATOM 2770 C CA . HIS A 1 354 ? -10.879 -20.142 6.187 1.00 84.88 354 HIS A CA 1
ATOM 2771 C C . HIS A 1 354 ? -9.549 -19.529 6.687 1.00 84.88 354 HIS A C 1
ATOM 2773 O O . HIS A 1 354 ? -8.476 -19.936 6.247 1.00 84.88 354 HIS A O 1
ATOM 2779 N N . TYR A 1 355 ? -9.583 -18.530 7.578 1.00 90.50 355 TYR A N 1
ATOM 2780 C CA . TYR A 1 355 ? -8.378 -17.860 8.065 1.00 90.50 355 TYR A CA 1
ATOM 2781 C C . TYR A 1 355 ? -7.693 -18.644 9.186 1.00 90.50 355 TYR A C 1
ATOM 2783 O O . TYR A 1 355 ? -8.253 -18.825 10.261 1.00 90.50 355 TYR A O 1
ATOM 2791 N N . GLN A 1 356 ? -6.423 -18.989 8.988 1.00 89.69 356 GLN A N 1
ATOM 2792 C CA . GLN A 1 356 ? -5.534 -19.438 10.059 1.00 89.69 356 GLN A CA 1
ATOM 2793 C C . GLN A 1 356 ? -4.871 -18.230 10.747 1.00 89.69 356 GLN A C 1
ATOM 2795 O O . GLN A 1 356 ? -4.295 -17.363 10.079 1.00 89.69 356 GLN A O 1
ATOM 2800 N N . TYR A 1 357 ? -4.892 -18.156 12.075 1.00 90.44 357 TYR A N 1
ATOM 2801 C CA . TYR A 1 357 ? -4.347 -17.022 12.832 1.00 90.44 357 TYR A CA 1
ATOM 2802 C C . TYR A 1 357 ? -3.800 -17.453 14.193 1.00 90.44 357 TYR A C 1
ATOM 2804 O O . TYR A 1 357 ? -4.224 -18.462 14.745 1.00 90.44 357 TYR A O 1
ATOM 2812 N N . THR A 1 358 ? -2.877 -16.663 14.748 1.00 88.31 358 THR A N 1
ATOM 2813 C CA . THR A 1 358 ? -2.348 -16.866 16.114 1.00 88.31 358 THR A CA 1
ATOM 2814 C C . THR A 1 358 ? -2.713 -15.737 17.080 1.00 88.31 358 THR A C 1
ATOM 2816 O O . THR A 1 358 ? -2.433 -15.834 18.270 1.00 88.31 358 THR A O 1
ATOM 2819 N N . ALA A 1 359 ? -3.348 -14.671 16.584 1.00 89.88 359 ALA A N 1
ATOM 2820 C CA . ALA A 1 359 ? -3.864 -13.548 17.363 1.00 89.88 359 ALA A CA 1
ATOM 2821 C C . ALA A 1 359 ? -4.951 -12.803 16.564 1.00 89.88 359 ALA A C 1
ATOM 2823 O O . ALA A 1 359 ? -5.029 -12.934 15.337 1.00 89.88 359 ALA A O 1
ATOM 2824 N N . TYR A 1 360 ? -5.764 -11.985 17.236 1.00 91.25 360 TYR A N 1
ATOM 2825 C CA . TYR A 1 360 ? -6.814 -11.193 16.586 1.00 91.25 360 TYR A CA 1
ATOM 2826 C C . TYR A 1 360 ? -6.818 -9.726 17.028 1.00 91.25 360 TYR A C 1
ATOM 2828 O O . TYR A 1 360 ? -6.350 -9.378 18.105 1.00 91.25 360 TYR A O 1
ATOM 2836 N N . GLN A 1 361 ? -7.378 -8.844 16.200 1.00 91.88 361 GLN A N 1
ATOM 2837 C CA . GLN A 1 361 ? -7.644 -7.448 16.537 1.00 91.88 361 GLN A CA 1
ATOM 2838 C C . GLN A 1 361 ? -9.135 -7.130 16.412 1.00 91.88 361 GLN A C 1
ATOM 2840 O O . GLN A 1 361 ? -9.716 -7.189 15.327 1.00 91.88 361 GLN A O 1
ATOM 2845 N N . LEU A 1 362 ? -9.727 -6.684 17.518 1.00 92.25 362 LEU A N 1
ATOM 2846 C CA . LEU A 1 362 ? -11.128 -6.286 17.611 1.00 92.25 362 LEU A CA 1
ATOM 2847 C C . LEU A 1 362 ? -11.298 -4.777 17.350 1.00 92.25 362 LEU A C 1
ATOM 2849 O O . LEU A 1 362 ? -10.865 -3.936 18.145 1.00 92.25 362 LEU A O 1
ATOM 2853 N N . ARG A 1 363 ? -11.948 -4.407 16.242 1.00 92.88 363 ARG A N 1
ATOM 2854 C CA . ARG A 1 363 ? -12.349 -3.031 15.890 1.00 92.88 363 ARG A CA 1
ATOM 2855 C C . ARG A 1 363 ? -13.863 -2.892 16.034 1.00 92.88 363 ARG A C 1
ATOM 2857 O O . ARG A 1 363 ? -14.618 -3.738 15.568 1.00 92.88 363 ARG A O 1
ATOM 2864 N N . VAL A 1 364 ? -14.303 -1.830 16.705 1.00 92.75 364 VAL A N 1
ATOM 2865 C CA . VAL A 1 364 ? -15.688 -1.688 17.177 1.00 92.75 364 VAL A CA 1
ATOM 2866 C C . VAL A 1 364 ? -16.174 -0.269 16.927 1.00 92.75 364 VAL A C 1
ATOM 2868 O O . VAL A 1 364 ? -15.513 0.695 17.319 1.00 92.75 364 VAL A O 1
ATOM 2871 N N . THR A 1 365 ? -17.341 -0.163 16.304 1.00 91.81 365 THR A N 1
ATOM 2872 C CA . THR A 1 365 ? -18.077 1.085 16.094 1.00 91.81 365 THR A CA 1
ATOM 2873 C C . THR A 1 365 ? -19.357 1.005 16.921 1.00 91.81 365 THR A C 1
ATOM 2875 O O . THR A 1 365 ? -20.234 0.220 16.575 1.00 91.81 365 THR A O 1
ATOM 2878 N N . GLU A 1 366 ? -19.466 1.764 18.020 1.00 90.56 366 GLU A N 1
ATOM 2879 C CA . GLU A 1 366 ? -20.681 1.746 18.857 1.00 90.56 366 GLU A CA 1
ATOM 2880 C C . GLU A 1 366 ? -21.862 2.484 18.169 1.00 90.56 366 GLU A C 1
ATOM 2882 O O . GLU A 1 366 ? -21.621 3.241 17.219 1.00 90.56 366 GLU A O 1
ATOM 2887 N N . PRO A 1 367 ? -23.131 2.329 18.593 1.00 90.69 367 PRO A N 1
ATOM 2888 C CA . PRO A 1 367 ? -24.248 3.073 18.003 1.00 90.69 367 PRO A CA 1
ATOM 2889 C C . PRO A 1 367 ? -24.009 4.592 18.062 1.00 90.69 367 PRO A C 1
ATOM 2891 O O . PRO A 1 367 ? -23.547 5.119 19.075 1.00 90.69 367 PRO A O 1
ATOM 2894 N N . ILE A 1 368 ? -24.259 5.314 16.962 1.00 85.75 368 ILE A N 1
ATOM 2895 C CA . ILE A 1 368 ? -23.886 6.742 16.855 1.00 85.75 368 ILE A CA 1
ATOM 2896 C C . ILE A 1 368 ? -24.648 7.632 17.849 1.00 85.75 368 ILE A C 1
ATOM 2898 O O . ILE A 1 368 ? -24.116 8.635 18.322 1.00 85.75 368 ILE A O 1
ATOM 2902 N N . ASN A 1 369 ? -25.859 7.228 18.233 1.00 86.94 369 ASN A N 1
ATOM 2903 C CA . ASN A 1 369 ? -26.675 7.922 19.219 1.00 86.94 369 ASN A CA 1
ATOM 2904 C C . ASN A 1 369 ? -26.139 7.835 20.658 1.00 86.94 369 ASN A C 1
ATOM 2906 O O . ASN A 1 369 ? -26.521 8.673 21.469 1.00 86.94 369 ASN A O 1
ATOM 2910 N N . ILE A 1 370 ? -25.191 6.939 20.971 1.00 91.31 370 ILE A N 1
ATOM 2911 C CA . ILE A 1 370 ? -24.459 6.999 22.251 1.00 91.31 370 ILE A CA 1
ATOM 2912 C C . ILE A 1 370 ? -23.725 8.341 22.380 1.00 91.31 370 ILE A C 1
ATOM 2914 O O . ILE A 1 370 ? -23.806 8.980 23.423 1.00 91.31 370 ILE A O 1
ATOM 2918 N N . MET A 1 371 ? -23.079 8.817 21.306 1.00 88.50 371 MET A N 1
ATOM 2919 C CA . MET A 1 371 ? -22.388 10.115 21.311 1.00 88.50 371 MET A CA 1
ATOM 2920 C C . MET A 1 371 ? -23.362 11.288 21.501 1.00 88.50 371 MET A C 1
ATOM 2922 O O . MET A 1 371 ? -22.997 12.284 22.116 1.00 88.50 371 MET A O 1
ATOM 2926 N N . LEU A 1 372 ? -24.600 11.162 21.005 1.00 86.75 372 LEU A N 1
ATOM 2927 C CA . LEU A 1 372 ? -25.653 12.158 21.216 1.00 86.75 372 LEU A CA 1
ATOM 2928 C C . LEU A 1 372 ? -26.125 12.146 22.674 1.00 86.75 372 LEU A C 1
ATOM 2930 O O . LEU A 1 372 ? -26.061 13.171 23.345 1.00 86.75 372 LEU A O 1
ATOM 2934 N N . ARG A 1 373 ? -26.546 10.982 23.188 1.00 88.81 373 ARG A N 1
ATOM 2935 C CA . ARG A 1 373 ? -27.033 10.824 24.570 1.00 88.81 373 ARG A CA 1
ATOM 2936 C C . ARG A 1 373 ? -25.978 11.227 25.603 1.00 88.81 373 ARG A C 1
ATOM 2938 O O . ARG A 1 373 ? -26.323 11.849 26.600 1.00 88.81 373 ARG A O 1
ATOM 2945 N N . GLU A 1 374 ? -24.703 10.957 25.334 1.00 89.88 374 GLU A N 1
ATOM 2946 C CA . GLU A 1 374 ? -23.591 11.424 26.164 1.00 89.88 374 GLU A CA 1
ATOM 2947 C C . GLU A 1 374 ? -23.387 12.949 26.074 1.00 89.88 374 GLU A C 1
ATOM 2949 O O . GLU A 1 374 ? -23.221 13.592 27.106 1.00 89.88 374 GLU A O 1
ATOM 2954 N N . GLN A 1 375 ? -23.473 13.561 24.884 1.00 86.88 375 GLN A N 1
ATOM 2955 C CA . GLN A 1 375 ? -23.419 15.026 24.729 1.00 86.88 375 GLN A CA 1
ATOM 2956 C C . GLN A 1 375 ? -24.524 15.736 25.526 1.00 86.88 375 GLN A C 1
ATOM 2958 O O . GLN A 1 375 ? -24.233 16.716 26.207 1.00 86.88 375 GLN A O 1
ATOM 2963 N N . PHE A 1 376 ? -25.765 15.246 25.454 1.00 86.56 376 PHE A N 1
ATOM 2964 C CA . PHE A 1 376 ? -26.887 15.794 26.220 1.00 86.56 376 PHE A CA 1
ATOM 2965 C C . PHE A 1 376 ? -26.703 15.630 27.737 1.00 86.56 376 PHE A C 1
ATOM 2967 O O . PHE A 1 376 ? -27.010 16.546 28.491 1.00 86.56 376 PHE A O 1
ATOM 2974 N N . LEU A 1 377 ? -26.185 14.482 28.188 1.00 87.06 377 LEU A N 1
ATOM 2975 C CA . LEU A 1 377 ? -25.925 14.219 29.606 1.00 87.06 377 LEU A CA 1
ATOM 2976 C C . LEU A 1 377 ? -24.870 15.173 30.183 1.00 87.06 377 LEU A C 1
ATOM 2978 O O . LEU A 1 377 ? -25.039 15.677 31.290 1.00 87.06 377 LEU A O 1
ATOM 2982 N N . TRP A 1 378 ? -23.813 15.462 29.420 1.00 87.62 378 TRP A N 1
ATOM 2983 C CA . TRP A 1 378 ? -22.820 16.465 29.805 1.00 87.62 378 TRP A CA 1
ATOM 2984 C C . TRP A 1 378 ? -23.387 17.890 29.829 1.00 87.62 378 TRP A C 1
ATOM 2986 O O . TRP A 1 378 ? -22.993 18.674 30.687 1.00 87.62 378 TRP A O 1
ATOM 2996 N N . ASP A 1 379 ? -24.301 18.229 28.917 1.00 82.88 379 ASP A N 1
ATOM 2997 C CA . ASP A 1 379 ? -24.933 19.552 28.878 1.00 82.88 379 ASP A CA 1
ATOM 2998 C C . ASP A 1 379 ? -25.901 19.775 30.052 1.00 82.88 379 ASP A C 1
ATOM 3000 O O . ASP A 1 379 ? -25.832 20.806 30.714 1.00 82.88 379 ASP A O 1
ATOM 3004 N N . GLU A 1 380 ? -26.733 18.787 30.403 1.00 81.50 380 GLU A N 1
ATOM 3005 C CA . GLU A 1 380 ? -27.629 18.897 31.566 1.00 81.50 380 GLU A CA 1
ATOM 3006 C C . GLU A 1 380 ? -26.827 19.130 32.867 1.00 81.50 380 GLU A C 1
ATOM 3008 O O . GLU A 1 380 ? -27.174 20.007 33.658 1.00 81.50 380 GLU A O 1
ATOM 3013 N N . LEU A 1 381 ? -25.697 18.426 33.042 1.00 82.31 381 LEU A N 1
ATOM 3014 C CA . LEU A 1 381 ? -24.777 18.622 34.172 1.00 82.31 381 LEU A CA 1
ATOM 3015 C C . LEU A 1 381 ? -24.123 20.018 34.175 1.00 82.31 381 LEU A C 1
ATOM 3017 O O . LEU A 1 381 ? -23.999 20.625 35.238 1.00 82.31 381 LEU A O 1
ATOM 3021 N N . ILE A 1 382 ? -23.753 20.561 33.008 1.00 81.50 382 ILE A N 1
ATOM 3022 C CA . ILE A 1 382 ? -23.233 21.936 32.883 1.00 81.50 382 ILE A CA 1
ATOM 3023 C C . ILE A 1 382 ? -24.327 22.965 33.199 1.00 81.50 382 ILE A C 1
ATOM 3025 O O . ILE A 1 382 ? -24.070 23.938 33.910 1.00 81.50 382 ILE A O 1
ATOM 3029 N N . CYS A 1 383 ? -25.556 22.768 32.722 1.00 76.50 383 CYS A N 1
ATOM 3030 C CA . CYS A 1 383 ? -26.682 23.642 33.044 1.00 76.50 383 CYS A CA 1
ATOM 3031 C C . CYS A 1 383 ? -26.996 23.628 34.554 1.00 76.50 383 CYS A C 1
ATOM 3033 O O . CYS A 1 383 ? -27.207 24.694 35.136 1.00 76.50 383 CYS A O 1
ATOM 3035 N N . MET A 1 384 ? -26.939 22.459 35.210 1.00 73.62 384 MET A N 1
ATOM 3036 C CA . MET A 1 384 ? -27.074 22.327 36.671 1.00 73.62 384 MET A CA 1
ATOM 3037 C C . MET A 1 384 ? -26.018 23.133 37.444 1.00 73.62 384 MET A C 1
ATOM 3039 O O . MET A 1 384 ? -26.351 23.710 38.478 1.00 73.62 384 MET A O 1
ATOM 3043 N N . SER A 1 385 ? -24.780 23.223 36.941 1.00 71.31 385 SER A N 1
ATOM 3044 C CA . SER A 1 385 ? -23.698 24.001 37.566 1.00 71.31 385 SER A CA 1
ATOM 3045 C C . SER A 1 385 ? -23.608 25.469 37.124 1.00 71.31 385 SER A C 1
ATOM 3047 O O . SER A 1 385 ? -22.641 26.133 37.490 1.00 71.31 385 SER A O 1
ATOM 3049 N N . THR A 1 386 ? -24.524 25.988 36.290 1.00 63.78 386 THR A N 1
ATOM 3050 C CA . THR A 1 386 ? -24.352 27.335 35.695 1.00 63.78 386 THR A CA 1
ATOM 3051 C C . THR A 1 386 ? -25.546 28.283 35.737 1.00 63.78 386 THR A C 1
ATOM 3053 O O . THR A 1 386 ? -25.308 29.478 35.561 1.00 63.78 386 THR A O 1
ATOM 3056 N N . ASN A 1 387 ? -26.802 27.850 35.933 1.00 55.53 387 ASN A N 1
ATOM 3057 C CA . ASN A 1 387 ? -27.913 28.814 35.879 1.00 55.53 387 ASN A CA 1
ATOM 3058 C C . ASN A 1 387 ? -29.173 28.513 36.708 1.00 55.53 387 ASN A C 1
ATOM 3060 O O . ASN A 1 387 ? -29.417 27.398 37.162 1.00 55.53 387 ASN A O 1
ATOM 3064 N N . HIS A 1 388 ? -29.963 29.577 36.892 1.00 47.56 388 HIS A N 1
ATOM 3065 C CA . HIS A 1 388 ? -31.130 29.674 37.773 1.00 47.56 388 HIS A CA 1
ATOM 3066 C C . HIS A 1 388 ? -32.177 28.556 37.625 1.00 47.56 388 HIS A C 1
ATOM 3068 O O . HIS A 1 388 ? -32.592 28.197 36.521 1.00 47.56 388 HIS A O 1
ATOM 3074 N N . VAL A 1 389 ? -32.716 28.123 38.770 1.00 38.59 389 VAL A N 1
ATOM 3075 C CA . VAL A 1 389 ? -33.960 27.345 38.851 1.00 38.59 389 VAL A CA 1
ATOM 3076 C C . VAL A 1 389 ? -35.135 28.189 38.349 1.00 38.59 389 VAL A C 1
ATOM 3078 O O . VAL A 1 389 ? -35.409 29.267 38.872 1.00 38.59 389 VAL A O 1
ATOM 3081 N N . ASN A 1 390 ? -35.867 27.666 37.364 1.00 40.78 390 ASN A N 1
ATOM 3082 C CA . ASN A 1 390 ? -37.201 28.150 37.009 1.00 40.78 390 ASN A CA 1
ATOM 3083 C C . ASN A 1 390 ? -38.227 27.399 37.879 1.00 40.78 390 ASN A C 1
ATOM 3085 O O . ASN A 1 390 ? -38.285 26.171 37.827 1.00 40.78 390 ASN A O 1
ATOM 3089 N N . ASN A 1 391 ? -39.031 28.118 38.669 1.00 38.88 391 ASN A N 1
ATOM 3090 C CA . ASN A 1 391 ? -39.792 27.598 39.826 1.00 38.88 391 ASN A CA 1
ATOM 3091 C C . ASN A 1 391 ? -40.993 26.657 39.525 1.00 38.88 391 ASN A C 1
ATOM 3093 O O . ASN A 1 391 ? -41.894 26.534 40.350 1.00 38.88 391 ASN A O 1
ATOM 3097 N N . ASN A 1 392 ? -41.026 25.969 38.380 1.00 42.94 392 ASN A N 1
ATOM 3098 C CA . ASN A 1 392 ? -42.203 25.238 37.881 1.00 42.94 392 ASN A CA 1
ATOM 3099 C C . ASN A 1 392 ? -42.031 23.700 37.824 1.00 42.94 392 ASN A C 1
ATOM 3101 O O . ASN A 1 392 ? -42.449 23.068 36.852 1.00 42.94 392 ASN A O 1
ATOM 3105 N N . SER A 1 393 ? -41.446 23.070 38.852 1.00 41.44 393 SER A N 1
ATOM 3106 C CA . SER A 1 393 ? -41.514 21.602 39.028 1.00 41.44 393 SER A CA 1
ATOM 3107 C C . SER A 1 393 ? -41.280 21.147 40.476 1.00 41.44 393 SER A C 1
ATOM 3109 O O . SER A 1 393 ? -40.282 21.528 41.068 1.00 41.44 393 SER A O 1
ATOM 3111 N N . ASN A 1 394 ? -42.175 20.299 40.994 1.00 45.62 394 ASN A N 1
ATOM 3112 C CA . ASN A 1 394 ? -42.205 19.583 42.288 1.00 45.62 394 ASN A CA 1
ATOM 3113 C C . ASN A 1 394 ? -40.959 19.658 43.215 1.00 45.62 394 ASN A C 1
ATOM 3115 O O . ASN A 1 394 ? -39.839 19.311 42.837 1.00 45.62 394 ASN A O 1
ATOM 3119 N N . SER A 1 395 ? -41.195 20.011 44.487 1.00 47.09 395 SER A N 1
ATOM 3120 C CA . SER A 1 395 ? -40.174 20.433 45.464 1.00 47.09 395 SER A CA 1
ATOM 3121 C C . SER A 1 395 ? -39.039 19.441 45.738 1.00 47.09 395 SER A C 1
ATOM 3123 O O . SER A 1 395 ? -37.888 19.865 45.806 1.00 47.09 395 SER A O 1
ATOM 3125 N N . SER A 1 396 ? -39.313 18.137 45.848 1.00 47.78 396 SER A N 1
ATOM 3126 C CA . SER A 1 396 ? -38.317 17.144 46.295 1.00 47.78 396 SER A CA 1
ATOM 3127 C C . SER A 1 396 ? -37.093 17.015 45.380 1.00 47.78 396 SER A C 1
ATOM 3129 O O . SER A 1 396 ? -36.017 16.620 45.829 1.00 47.78 396 SER A O 1
ATOM 3131 N N . THR A 1 397 ? -37.228 17.337 44.089 1.00 46.16 397 THR A N 1
ATOM 3132 C CA . THR A 1 397 ? -36.093 17.356 43.152 1.00 46.16 397 THR A CA 1
ATOM 3133 C C . THR A 1 397 ? -35.353 18.695 43.207 1.00 46.16 397 THR A C 1
ATOM 3135 O O . THR A 1 397 ? -34.126 18.716 43.119 1.00 46.16 397 THR A O 1
ATOM 3138 N N . ILE A 1 398 ? -36.070 19.807 43.414 1.00 49.03 398 ILE A N 1
ATOM 3139 C CA . ILE A 1 398 ? -35.475 21.145 43.563 1.00 49.03 398 ILE A CA 1
ATOM 3140 C C . ILE A 1 398 ? -34.646 21.247 44.855 1.00 49.03 398 ILE A C 1
ATOM 3142 O O . ILE A 1 398 ? -33.563 21.820 44.829 1.00 49.03 398 ILE A O 1
ATOM 3146 N N . GLU A 1 399 ? -35.070 20.634 45.963 1.00 48.66 399 GLU A N 1
ATOM 3147 C CA . GLU A 1 399 ? -34.284 20.620 47.210 1.00 48.66 399 GLU A CA 1
ATOM 3148 C C . GLU A 1 399 ? -32.962 19.842 47.078 1.00 48.66 399 GLU A C 1
ATOM 3150 O O . GLU A 1 399 ? -31.937 20.269 47.621 1.00 48.66 399 GLU A O 1
ATOM 3155 N N . LYS A 1 400 ? -32.944 18.748 46.298 1.00 52.28 400 LYS A N 1
ATOM 3156 C CA . LYS A 1 400 ? -31.696 18.063 45.914 1.00 52.28 400 LYS A CA 1
ATOM 3157 C C . LYS A 1 400 ? -30.818 18.950 45.019 1.00 52.28 400 LYS A C 1
ATOM 3159 O O . LYS A 1 400 ? -29.620 19.051 45.263 1.00 52.28 400 LYS A O 1
ATOM 3164 N N . LEU A 1 401 ? -31.406 19.607 44.013 1.00 49.31 401 LEU A N 1
ATOM 3165 C CA . LEU A 1 401 ? -30.704 20.492 43.068 1.00 49.31 401 LEU A CA 1
ATOM 3166 C C . LEU A 1 401 ? -30.083 21.728 43.744 1.00 49.31 401 LEU A C 1
ATOM 3168 O O . LEU A 1 401 ? -28.941 22.079 43.453 1.00 49.31 401 LEU A O 1
ATOM 3172 N N . ASN A 1 402 ? -30.779 22.353 44.692 1.00 51.84 402 ASN A N 1
ATOM 3173 C CA . ASN A 1 402 ? -30.263 23.521 45.412 1.00 51.84 402 ASN A CA 1
ATOM 3174 C C . ASN A 1 402 ? -29.104 23.150 46.358 1.00 51.84 402 ASN A C 1
ATOM 3176 O O . ASN A 1 402 ? -28.152 23.912 46.488 1.00 51.84 402 ASN A O 1
ATOM 3180 N N . ASN A 1 403 ? -29.119 21.943 46.940 1.00 53.53 403 ASN A N 1
ATOM 3181 C CA . ASN A 1 403 ? -27.980 21.379 47.683 1.00 53.53 403 ASN A CA 1
ATOM 3182 C C . ASN A 1 403 ? -26.852 20.825 46.781 1.00 53.53 403 ASN A C 1
ATOM 3184 O O . ASN A 1 403 ? -25.864 20.291 47.290 1.00 53.53 403 ASN A O 1
ATOM 3188 N N . LEU A 1 404 ? -26.992 20.914 45.453 1.00 54.62 404 LEU A N 1
ATOM 3189 C CA . LEU A 1 404 ? -26.014 20.444 44.465 1.00 54.62 404 LEU A CA 1
ATOM 3190 C C . LEU A 1 404 ? -25.192 21.578 43.843 1.00 54.62 404 LEU A C 1
ATOM 3192 O O . LEU A 1 404 ? -24.012 21.373 43.566 1.00 54.62 404 LEU A O 1
ATOM 3196 N N . GLN A 1 405 ? -25.771 22.772 43.672 1.00 54.91 405 GLN A N 1
ATOM 3197 C CA . GLN A 1 405 ? -25.100 23.928 43.050 1.00 54.91 405 GLN A CA 1
ATOM 3198 C C . GLN A 1 405 ? -23.821 24.384 43.777 1.00 54.91 405 GLN A C 1
ATOM 3200 O O . GLN A 1 405 ? -22.977 25.048 43.184 1.00 54.91 405 GLN A O 1
ATOM 3205 N N . THR A 1 406 ? -23.648 24.012 45.046 1.00 55.78 406 THR A N 1
ATOM 3206 C CA . THR A 1 406 ? -22.453 24.308 45.852 1.00 55.78 406 THR A CA 1
ATOM 3207 C C . THR A 1 406 ? -21.334 23.267 45.727 1.00 55.78 406 THR A C 1
ATOM 3209 O O . THR A 1 406 ? -20.277 23.460 46.323 1.00 55.78 406 THR A O 1
ATOM 3212 N N . LYS A 1 407 ? -21.545 22.159 44.997 1.00 65.31 407 LYS A N 1
ATOM 3213 C CA . LYS A 1 407 ? -20.640 20.992 45.007 1.00 65.31 407 LYS A CA 1
ATOM 3214 C C . LYS A 1 407 ? -19.715 20.860 43.795 1.00 65.31 407 LYS A C 1
ATOM 3216 O O . LYS A 1 407 ? -18.694 20.191 43.917 1.00 65.31 407 LYS A O 1
ATOM 3221 N N . PHE A 1 408 ? -20.053 21.430 42.637 1.00 75.12 408 PHE A N 1
ATOM 3222 C CA . PHE A 1 408 ? -19.218 21.327 41.432 1.00 75.12 408 PHE A CA 1
ATOM 3223 C C . PHE A 1 408 ? -19.415 22.482 40.447 1.00 75.12 408 PHE A C 1
ATOM 3225 O O . PHE A 1 408 ? -20.491 23.070 40.359 1.00 75.12 408 PHE A O 1
ATOM 3232 N N . THR A 1 409 ? -18.367 22.775 39.678 1.00 79.31 409 THR A N 1
ATOM 3233 C CA . THR A 1 409 ? -18.338 23.829 38.654 1.00 79.31 409 THR A CA 1
ATOM 3234 C C . THR A 1 409 ? -18.538 23.278 37.236 1.00 79.31 409 THR A C 1
ATOM 3236 O O . THR A 1 409 ? -18.493 22.070 37.000 1.00 79.31 409 THR A O 1
ATOM 3239 N N . LYS A 1 410 ? -18.692 24.171 36.248 1.00 80.12 410 LYS A N 1
ATOM 3240 C CA . LYS A 1 410 ? -18.649 23.803 34.821 1.00 80.12 410 LYS A CA 1
ATOM 3241 C C . LYS A 1 410 ? -17.319 23.135 34.443 1.00 80.12 410 LYS A C 1
ATOM 3243 O O . LYS A 1 410 ? -17.303 22.199 33.642 1.00 80.12 410 LYS A O 1
ATOM 3248 N N . ASP A 1 411 ? -16.213 23.613 35.005 1.00 80.12 411 ASP A N 1
ATOM 3249 C CA . ASP A 1 411 ? -14.868 23.188 34.616 1.00 80.12 411 ASP A CA 1
ATOM 3250 C C . ASP A 1 411 ? -14.499 21.834 35.236 1.00 80.12 411 ASP A C 1
ATOM 3252 O O . ASP A 1 411 ? -13.833 21.021 34.594 1.00 80.12 411 ASP A O 1
ATOM 3256 N N . ASP A 1 412 ? -15.074 21.507 36.396 1.00 81.25 412 ASP A N 1
ATOM 3257 C CA . ASP A 1 412 ? -15.113 20.146 36.938 1.00 81.25 412 ASP A CA 1
ATOM 3258 C C . ASP A 1 412 ? -15.829 19.164 35.988 1.00 81.25 412 ASP A C 1
ATOM 3260 O O . ASP A 1 412 ? -15.308 18.086 35.687 1.00 81.25 412 ASP A O 1
ATOM 3264 N N . ILE A 1 413 ? -16.999 19.538 35.452 1.00 84.56 413 ILE A N 1
ATOM 3265 C CA . ILE A 1 413 ? -17.740 18.699 34.492 1.00 84.56 413 ILE A CA 1
ATOM 3266 C C . ILE A 1 413 ? -16.973 18.555 33.170 1.00 84.56 413 ILE A C 1
ATOM 3268 O O . ILE A 1 413 ? -16.880 17.451 32.629 1.00 84.56 413 ILE A O 1
ATOM 3272 N N . ASN A 1 414 ? -16.354 19.627 32.667 1.00 84.00 414 ASN A N 1
ATOM 3273 C CA . ASN A 1 414 ? -15.460 19.557 31.507 1.00 84.00 414 ASN A CA 1
ATOM 3274 C C . ASN A 1 414 ? -14.212 18.692 31.777 1.00 84.00 414 ASN A C 1
ATOM 3276 O O . ASN A 1 414 ? -13.748 17.991 30.874 1.00 84.00 414 ASN A O 1
ATOM 3280 N N . THR A 1 415 ? -13.716 18.669 33.016 1.00 82.69 415 THR A N 1
ATOM 3281 C CA . THR A 1 415 ? -12.616 17.799 33.451 1.00 82.69 415 THR A CA 1
ATOM 3282 C C . THR A 1 415 ? -13.039 16.328 33.447 1.00 82.69 415 THR A C 1
ATOM 3284 O O . THR A 1 415 ? -12.379 15.524 32.787 1.00 82.69 415 THR A O 1
ATOM 3287 N N . LEU A 1 416 ? -14.175 15.962 34.060 1.00 85.25 416 LEU A N 1
ATOM 3288 C CA . LEU A 1 416 ? -14.736 14.601 33.964 1.00 85.25 416 LEU A CA 1
ATOM 3289 C C . LEU A 1 416 ? -14.942 14.166 32.504 1.00 85.25 416 LEU A C 1
ATOM 3291 O O . LEU A 1 416 ? -14.531 13.076 32.106 1.00 85.25 416 LEU A O 1
ATOM 3295 N N . ARG A 1 417 ? -15.509 15.053 31.681 1.00 87.62 417 ARG A N 1
ATOM 3296 C CA . ARG A 1 417 ? -15.736 14.848 30.244 1.00 87.62 417 ARG A CA 1
ATOM 3297 C C . ARG A 1 417 ? -14.445 14.600 29.462 1.00 87.62 417 ARG A C 1
ATOM 3299 O O . ARG A 1 417 ? -14.469 13.842 28.496 1.00 87.62 417 ARG A O 1
ATOM 3306 N N . SER A 1 418 ? -13.324 15.200 29.868 1.00 84.44 418 SER A N 1
ATOM 3307 C CA . SER A 1 418 ? -12.011 14.956 29.250 1.00 84.44 418 SER A CA 1
ATOM 3308 C C . SER A 1 418 ? -11.458 13.553 29.544 1.00 84.44 418 SER A C 1
ATOM 3310 O O . SER A 1 418 ? -10.706 13.003 28.740 1.00 84.44 418 SER A O 1
ATOM 3312 N N . TYR A 1 419 ? -11.879 12.955 30.662 1.00 86.31 419 TYR A N 1
ATOM 3313 C CA . TYR A 1 419 ? -11.474 11.626 31.117 1.00 86.31 419 TYR A CA 1
ATOM 3314 C C . TYR A 1 419 ? -12.461 10.506 30.733 1.00 86.31 419 TYR A C 1
ATOM 3316 O O . TYR A 1 419 ? -12.190 9.328 30.974 1.00 86.31 419 TYR A O 1
ATOM 3324 N N . ALA A 1 420 ? -13.588 10.856 30.109 1.00 88.56 420 ALA A N 1
ATOM 3325 C CA . ALA A 1 420 ? -14.637 9.935 29.693 1.00 88.56 420 ALA A CA 1
ATOM 3326 C C . ALA A 1 420 ? -14.137 8.890 28.679 1.00 88.56 420 ALA A C 1
ATOM 3328 O O . ALA A 1 420 ? -13.757 9.204 27.548 1.00 88.56 420 ALA A O 1
ATOM 3329 N N . ILE A 1 421 ? -14.185 7.611 29.057 1.00 90.31 421 ILE A N 1
ATOM 3330 C CA . ILE A 1 421 ? -13.703 6.521 28.197 1.00 90.31 421 ILE A CA 1
ATOM 3331 C C . ILE A 1 421 ? -14.806 6.111 27.205 1.00 90.31 421 ILE A C 1
ATOM 3333 O O . ILE A 1 421 ? -15.932 5.867 27.632 1.00 90.31 421 ILE A O 1
ATOM 3337 N N . PRO A 1 422 ? -14.553 5.978 25.888 1.00 91.25 422 PRO A N 1
ATOM 3338 C CA . PRO A 1 422 ? -15.587 5.573 24.927 1.00 91.25 422 PRO A CA 1
ATOM 3339 C C . PRO A 1 422 ? -16.207 4.192 25.209 1.00 91.25 422 PRO A C 1
ATOM 3341 O O . PRO A 1 422 ? -15.507 3.256 25.607 1.00 91.25 422 PRO A O 1
ATOM 3344 N N . VAL A 1 423 ? -17.505 4.019 24.924 1.00 94.06 423 VAL A N 1
ATOM 3345 C CA . VAL A 1 423 ? -18.225 2.743 25.138 1.00 94.06 423 VAL A CA 1
ATOM 3346 C C . VAL A 1 423 ? -17.587 1.592 24.352 1.00 94.06 423 VAL A C 1
ATOM 3348 O O . VAL A 1 423 ? -17.411 0.511 24.902 1.00 94.06 423 VAL A O 1
ATOM 3351 N N . LYS A 1 424 ? -17.125 1.827 23.118 1.00 92.50 424 LYS A N 1
ATOM 3352 C CA . LYS A 1 424 ? -16.359 0.856 22.307 1.00 92.50 424 LYS A CA 1
ATOM 3353 C C . LYS A 1 424 ? -15.034 0.393 22.930 1.00 92.50 424 LYS A C 1
ATOM 3355 O O . LYS A 1 424 ? -14.483 -0.603 22.472 1.00 92.50 424 LYS A O 1
ATOM 3360 N N . THR A 1 425 ? -14.481 1.129 23.895 1.00 91.56 425 THR A N 1
ATOM 3361 C CA . THR A 1 425 ? -13.267 0.743 24.636 1.00 91.56 425 THR A CA 1
ATOM 3362 C C . THR A 1 425 ? -13.669 -0.061 25.866 1.00 91.56 425 THR A C 1
ATOM 3364 O O . THR A 1 425 ? -13.182 -1.170 26.061 1.00 91.56 425 THR A O 1
ATOM 3367 N N . ALA A 1 426 ? -14.641 0.455 26.620 1.00 93.44 426 ALA A N 1
ATOM 3368 C CA . ALA A 1 426 ? -15.209 -0.195 27.794 1.00 93.44 426 ALA A CA 1
ATOM 3369 C C . ALA A 1 426 ? -15.830 -1.578 27.474 1.00 93.44 426 ALA A C 1
ATOM 3371 O O . ALA A 1 426 ? -15.645 -2.520 28.236 1.00 93.44 426 ALA A O 1
ATOM 3372 N N . TRP A 1 427 ? -16.483 -1.750 26.316 1.00 95.12 427 TRP A N 1
ATOM 3373 C CA . TRP A 1 427 ? -16.997 -3.055 25.874 1.00 95.12 427 TRP A CA 1
ATOM 3374 C C . TRP A 1 427 ? -15.872 -4.059 25.603 1.00 95.12 427 TRP A C 1
ATOM 3376 O O . TRP A 1 427 ? -15.941 -5.183 26.089 1.00 95.12 427 TRP A O 1
ATOM 3386 N N . LYS A 1 428 ? -14.798 -3.654 24.900 1.00 92.81 428 LYS A N 1
ATOM 3387 C CA . LYS A 1 428 ? -13.631 -4.530 24.672 1.00 92.81 428 LYS A CA 1
ATOM 3388 C C . LYS A 1 428 ? -13.057 -5.027 25.991 1.00 92.81 428 LYS A C 1
ATOM 3390 O O . LYS A 1 428 ? -12.867 -6.222 26.137 1.00 92.81 428 LYS A O 1
ATOM 3395 N N . TRP A 1 429 ? -12.861 -4.129 26.956 1.00 91.81 429 TRP A N 1
ATOM 3396 C CA . TRP A 1 429 ? -12.358 -4.469 28.289 1.00 91.81 429 TRP A CA 1
ATOM 3397 C C . TRP A 1 429 ? -13.192 -5.525 29.029 1.00 91.81 429 TRP A C 1
ATOM 3399 O O . TRP A 1 429 ? -12.624 -6.276 29.819 1.00 91.81 429 TRP A O 1
ATOM 3409 N N . ILE A 1 430 ? -14.504 -5.593 28.767 1.00 92.75 430 ILE A N 1
ATOM 3410 C CA . ILE A 1 430 ? -15.428 -6.587 29.337 1.00 92.75 430 ILE A CA 1
ATOM 3411 C C . ILE A 1 430 ? -15.377 -7.925 28.576 1.00 92.75 430 ILE A C 1
ATOM 3413 O O . ILE A 1 430 ? -15.478 -8.982 29.200 1.00 92.75 430 ILE A O 1
ATOM 3417 N N . VAL A 1 431 ? -15.232 -7.904 27.244 1.00 92.94 431 VAL A N 1
ATOM 3418 C CA . VAL A 1 431 ? -15.328 -9.120 26.408 1.00 92.94 431 VAL A CA 1
ATOM 3419 C C . VAL A 1 431 ? -13.992 -9.765 26.038 1.00 92.94 431 VAL A C 1
ATOM 3421 O O . VAL A 1 431 ? -13.991 -10.930 25.652 1.00 92.94 431 VAL A O 1
ATOM 3424 N N . ASP A 1 432 ? -12.875 -9.044 26.161 1.00 88.00 432 ASP A N 1
ATOM 3425 C CA . ASP A 1 432 ? -11.517 -9.473 25.793 1.00 88.00 432 ASP A CA 1
ATOM 3426 C C . ASP A 1 432 ? -11.169 -10.855 26.358 1.00 88.00 432 ASP A C 1
ATOM 3428 O O . ASP A 1 432 ? -11.097 -11.819 25.601 1.00 88.00 432 ASP A O 1
ATOM 3432 N N . GLY A 1 433 ? -11.076 -10.995 27.686 1.00 86.88 433 GLY A N 1
ATOM 3433 C CA . GLY A 1 433 ? -10.698 -12.264 28.319 1.00 86.88 433 GLY A CA 1
ATOM 3434 C C . GLY A 1 433 ? -11.621 -13.439 27.964 1.00 86.88 433 GLY A C 1
ATOM 3435 O O . GLY A 1 433 ? -11.151 -14.564 27.810 1.00 86.88 433 GLY A O 1
ATOM 3436 N N . LYS A 1 434 ? -12.920 -13.179 27.758 1.00 90.12 434 LYS A N 1
ATOM 3437 C CA . LYS A 1 434 ? -13.913 -14.196 27.368 1.00 90.12 434 LYS A CA 1
ATOM 3438 C C . LYS A 1 434 ? -13.714 -14.658 25.926 1.00 90.12 434 LYS A C 1
ATOM 3440 O O . LYS A 1 434 ? -13.653 -15.856 25.671 1.00 90.12 434 LYS A O 1
ATOM 3445 N N . LEU A 1 435 ? -13.590 -13.718 24.990 1.00 90.31 435 LEU A N 1
ATOM 3446 C CA . LEU A 1 435 ? -13.423 -14.006 23.565 1.00 90.31 435 LEU A CA 1
ATOM 3447 C C . LEU A 1 435 ? -12.021 -14.566 23.259 1.00 90.31 435 LEU A C 1
ATOM 3449 O O . LEU A 1 435 ? -11.900 -15.482 22.454 1.00 90.31 435 LEU A O 1
ATOM 3453 N N . SER A 1 436 ? -10.993 -14.080 23.957 1.00 89.69 436 SER A N 1
ATOM 3454 C CA . SER A 1 436 ? -9.618 -14.594 23.932 1.00 89.69 436 SER A CA 1
ATOM 3455 C C . SER A 1 436 ? -9.547 -16.047 24.418 1.00 89.69 436 SER A C 1
ATOM 3457 O O . SER A 1 436 ? -8.992 -16.900 23.726 1.00 89.69 436 SER A O 1
ATOM 3459 N N . SER A 1 437 ? -10.203 -16.367 25.545 1.00 88.69 437 SER A N 1
ATOM 3460 C CA . SER A 1 437 ? -10.330 -17.744 26.048 1.00 88.69 437 SER A CA 1
ATOM 3461 C C . SER A 1 437 ? -11.090 -18.649 25.066 1.00 88.69 437 SER A C 1
ATOM 3463 O O . SER A 1 437 ? -10.593 -19.707 24.679 1.00 88.69 437 SER A O 1
ATOM 3465 N N . LEU A 1 438 ? -12.251 -18.194 24.578 1.00 87.81 438 LEU A N 1
ATOM 3466 C CA . LEU A 1 438 ? -13.099 -18.932 23.636 1.00 87.81 438 LEU A CA 1
ATOM 3467 C C . LEU A 1 438 ? -12.384 -19.236 22.302 1.00 87.81 438 LEU A C 1
ATOM 3469 O O . LEU A 1 438 ? -12.528 -20.334 21.767 1.00 87.81 438 LEU A O 1
ATOM 3473 N N . LEU A 1 439 ? -11.590 -18.294 21.781 1.00 87.50 439 LEU A N 1
ATOM 3474 C CA . LEU A 1 439 ? -10.797 -18.458 20.553 1.00 87.50 439 LEU A CA 1
ATOM 3475 C C . LEU A 1 439 ? -9.423 -19.113 20.774 1.00 87.50 439 LEU A C 1
ATOM 3477 O O . LEU A 1 439 ? -8.762 -19.460 19.798 1.00 87.50 439 LEU A O 1
ATOM 3481 N N . LYS A 1 440 ? -8.978 -19.256 22.029 1.00 88.94 440 LYS A N 1
ATOM 3482 C CA . LYS A 1 440 ? -7.637 -19.724 22.428 1.00 88.94 440 LYS A CA 1
ATOM 3483 C C . LYS A 1 440 ? -6.475 -18.912 21.820 1.00 88.94 440 LYS A C 1
ATOM 3485 O O . LYS A 1 440 ? -5.366 -19.427 21.682 1.00 88.94 440 LYS A O 1
ATOM 3490 N N . VAL A 1 441 ? -6.704 -17.638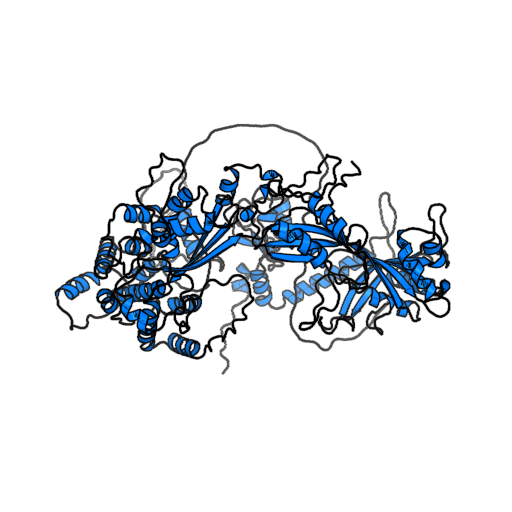 21.483 1.00 87.81 441 VAL A N 1
ATOM 3491 C CA . VAL A 1 441 ? -5.694 -16.710 20.934 1.00 87.81 441 VAL A CA 1
ATOM 3492 C C . VAL A 1 441 ? -5.838 -15.298 21.524 1.00 87.81 441 VAL A C 1
ATOM 3494 O O . VAL A 1 441 ? -6.961 -14.852 21.750 1.00 87.81 441 VAL A O 1
ATOM 3497 N N . PRO A 1 442 ? -4.735 -14.555 21.739 1.00 87.94 442 PRO A N 1
ATOM 3498 C CA . PRO A 1 442 ? -4.776 -13.227 22.346 1.00 87.94 442 PRO A CA 1
ATOM 3499 C C . PRO A 1 442 ? -5.379 -12.143 21.438 1.00 87.94 442 PRO A C 1
ATOM 3501 O O . PRO A 1 442 ? -5.203 -12.144 20.212 1.00 87.94 442 PRO A O 1
ATOM 3504 N N . LEU A 1 443 ? -6.016 -11.158 22.079 1.00 86.69 443 LEU A N 1
ATOM 3505 C CA . LEU A 1 443 ? -6.363 -9.867 21.488 1.00 86.69 443 LEU A CA 1
ATOM 3506 C C . LEU A 1 443 ? -5.122 -8.960 21.398 1.00 86.69 443 LEU A C 1
ATOM 3508 O O . LEU A 1 443 ? -4.339 -8.864 22.338 1.00 86.69 443 LEU A O 1
ATOM 3512 N N . ILE A 1 444 ? -4.986 -8.243 20.282 1.00 86.38 444 ILE A N 1
ATOM 3513 C CA . ILE A 1 444 ? -3.950 -7.230 20.034 1.00 86.38 444 ILE A CA 1
ATOM 3514 C C . ILE A 1 444 ? -4.619 -5.857 19.902 1.00 86.38 444 ILE A C 1
ATOM 3516 O O . ILE A 1 444 ? -5.321 -5.574 18.916 1.00 86.38 444 ILE A O 1
ATOM 3520 N N . TYR A 1 445 ? -4.398 -4.979 20.882 1.00 79.81 445 TYR A N 1
ATOM 3521 C CA . TYR A 1 445 ? -4.958 -3.628 20.882 1.00 79.81 445 TYR A CA 1
ATOM 3522 C C . TYR A 1 445 ? -4.213 -2.705 19.908 1.00 79.81 445 TYR A C 1
ATOM 3524 O O . TYR A 1 445 ? -4.839 -1.843 19.283 1.00 79.81 445 TYR A O 1
ATOM 3532 N N . SER A 1 446 ? -2.901 -2.895 19.731 1.00 76.62 446 SER A N 1
ATOM 3533 C CA . SER A 1 446 ? -2.018 -1.991 18.994 1.00 76.62 446 SER A CA 1
ATOM 3534 C C . SER A 1 446 ? -1.001 -2.727 18.114 1.00 76.62 446 SER A C 1
ATOM 3536 O O . SER A 1 446 ? 0.024 -3.220 18.570 1.00 76.62 446 SER A O 1
ATOM 3538 N N . LEU A 1 447 ? -1.176 -2.625 16.790 1.00 70.31 447 LEU A N 1
ATOM 3539 C CA . LEU A 1 447 ? -0.177 -3.048 15.784 1.00 70.31 447 LEU A CA 1
ATOM 3540 C C . LEU A 1 447 ? 1.110 -2.186 15.784 1.00 70.31 447 LEU A C 1
ATOM 3542 O O . LEU A 1 447 ? 1.873 -2.204 14.823 1.00 70.31 447 LEU A O 1
ATOM 3546 N N . ARG A 1 448 ? 1.313 -1.351 16.808 1.00 63.53 448 ARG A N 1
ATOM 3547 C CA . ARG A 1 448 ? 2.508 -0.520 17.012 1.00 63.53 448 ARG A CA 1
ATOM 3548 C C . ARG A 1 448 ? 3.234 -0.849 18.315 1.00 63.53 448 ARG A C 1
ATOM 3550 O O . ARG A 1 448 ? 4.238 -0.203 18.599 1.00 63.53 448 ARG A O 1
ATOM 3557 N N . ASP A 1 449 ? 2.713 -1.781 19.112 1.00 59.62 449 ASP A N 1
ATOM 3558 C CA . ASP A 1 449 ? 3.322 -2.158 20.378 1.00 59.62 449 ASP A CA 1
ATOM 3559 C C . ASP A 1 449 ? 4.233 -3.380 20.199 1.00 59.62 449 ASP A C 1
ATOM 3561 O O . ASP A 1 449 ? 3.793 -4.517 20.022 1.00 59.62 449 ASP A O 1
ATOM 3565 N N . ASP A 1 450 ? 5.539 -3.127 20.263 1.00 58.94 450 ASP A N 1
ATOM 3566 C CA . ASP A 1 450 ? 6.586 -4.146 20.199 1.00 58.94 450 ASP A CA 1
ATOM 3567 C C . ASP A 1 450 ? 6.538 -5.137 21.383 1.00 58.94 450 ASP A C 1
ATOM 3569 O O . ASP A 1 450 ? 7.349 -6.063 21.411 1.00 58.94 450 ASP A O 1
ATOM 3573 N N . THR A 1 451 ? 5.681 -4.956 22.394 1.00 59.38 451 THR A N 1
ATOM 3574 C CA . THR A 1 451 ? 5.472 -5.915 23.495 1.00 59.38 451 THR A CA 1
ATOM 3575 C C . THR A 1 451 ? 4.305 -6.860 23.207 1.00 59.38 451 THR A C 1
ATOM 3577 O O . THR A 1 451 ? 4.510 -8.073 23.273 1.00 59.38 451 THR A O 1
ATOM 3580 N N . GLU A 1 452 ? 3.150 -6.357 22.750 1.00 63.94 452 GLU A N 1
ATOM 3581 C CA . GLU A 1 452 ? 2.034 -7.199 22.275 1.00 63.94 452 GLU A CA 1
ATOM 3582 C C . GLU A 1 452 ? 2.498 -8.123 21.133 1.00 63.94 452 GLU A C 1
ATOM 3584 O O . GLU A 1 452 ? 2.259 -9.330 21.153 1.00 63.94 452 GLU A O 1
ATOM 3589 N N . LEU A 1 453 ? 3.278 -7.590 20.182 1.00 59.25 453 LEU A N 1
ATOM 3590 C CA . LEU A 1 453 ? 3.835 -8.361 19.062 1.00 59.25 453 LEU A CA 1
ATOM 3591 C C . LEU A 1 453 ? 4.897 -9.401 19.483 1.00 59.25 453 LEU A C 1
ATOM 3593 O O . LEU A 1 453 ? 5.181 -10.327 18.721 1.00 59.25 453 LEU A O 1
ATOM 3597 N N . LYS A 1 454 ? 5.482 -9.300 20.688 1.00 57.31 454 LYS A N 1
ATOM 3598 C CA . LYS A 1 454 ? 6.402 -10.325 21.224 1.00 57.31 454 LYS A CA 1
ATOM 3599 C C . LYS A 1 454 ? 5.666 -11.514 21.839 1.00 57.31 454 LYS A C 1
ATOM 3601 O O . LYS A 1 454 ? 6.197 -12.617 21.749 1.00 57.31 454 LYS A O 1
ATOM 3606 N N . LEU A 1 455 ? 4.458 -11.334 22.379 1.00 53.44 455 LEU A N 1
ATOM 3607 C CA . LEU A 1 455 ? 3.632 -12.443 22.891 1.00 53.44 455 LEU A CA 1
ATOM 3608 C C . LEU A 1 455 ? 3.234 -13.425 21.773 1.00 53.44 455 LEU A C 1
ATOM 3610 O O . LEU A 1 455 ? 3.149 -14.629 21.990 1.00 53.44 455 LEU A O 1
ATOM 3614 N N . ILE A 1 456 ? 3.112 -12.935 20.535 1.00 56.84 456 ILE A N 1
ATOM 3615 C CA . ILE A 1 456 ? 2.889 -13.769 19.340 1.00 56.84 456 ILE A CA 1
ATOM 3616 C C . ILE A 1 456 ? 4.069 -14.738 19.081 1.00 56.84 456 ILE A C 1
ATOM 3618 O O . ILE A 1 456 ? 3.903 -15.726 18.374 1.00 56.84 456 ILE A O 1
ATOM 3622 N N . LYS A 1 457 ? 5.260 -14.495 19.654 1.00 50.00 457 LYS A N 1
ATOM 3623 C CA . LYS A 1 457 ? 6.468 -15.324 19.456 1.00 50.00 457 LYS A CA 1
ATOM 3624 C C . LYS A 1 457 ?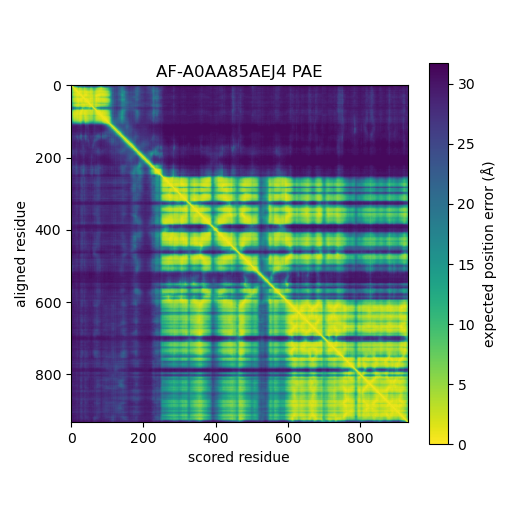 6.665 -16.422 20.498 1.00 50.00 457 LYS A C 1
ATOM 3626 O O . LYS A 1 457 ? 7.540 -17.261 20.310 1.00 50.00 457 LYS A O 1
ATOM 3631 N N . THR A 1 458 ? 5.936 -16.385 21.613 1.00 46.56 458 THR A N 1
ATOM 3632 C CA . THR A 1 458 ? 6.054 -17.398 22.676 1.00 46.56 458 THR A CA 1
ATOM 3633 C C . THR A 1 458 ? 5.110 -18.575 22.462 1.00 46.56 458 THR A C 1
ATOM 3635 O O . THR A 1 458 ? 5.409 -19.676 22.914 1.00 46.56 458 THR A O 1
ATOM 3638 N N . ASN A 1 459 ? 4.015 -18.371 21.727 1.00 45.31 459 ASN A N 1
ATOM 3639 C CA . ASN A 1 459 ? 2.985 -19.382 21.481 1.00 45.31 459 ASN A CA 1
ATOM 3640 C C . ASN A 1 459 ? 3.298 -20.192 20.208 1.00 45.31 459 ASN A C 1
ATOM 3642 O O . ASN A 1 459 ? 2.506 -20.244 19.271 1.00 45.31 459 ASN A O 1
ATOM 3646 N N . GLU A 1 460 ? 4.478 -20.817 20.225 1.00 44.16 460 GLU A N 1
ATOM 3647 C CA . GLU A 1 460 ? 5.040 -21.704 19.198 1.00 44.16 460 GLU A CA 1
ATOM 3648 C C . GLU A 1 460 ? 5.422 -21.067 17.839 1.00 44.16 460 GLU A C 1
ATOM 3650 O O . GLU A 1 460 ? 5.143 -19.914 17.524 1.00 44.16 460 GLU A O 1
ATOM 3655 N N . PHE A 1 461 ? 6.134 -21.873 17.043 1.00 41.88 461 PHE A N 1
ATOM 3656 C CA . PHE A 1 461 ? 6.772 -21.581 15.753 1.00 41.88 461 PHE A CA 1
ATOM 3657 C C . PHE A 1 461 ? 7.940 -20.577 15.746 1.00 41.88 461 PHE A C 1
ATOM 3659 O O . PHE A 1 461 ? 7.874 -19.411 16.128 1.00 41.88 461 PHE A O 1
ATOM 3666 N N . ASN A 1 462 ? 9.065 -21.058 15.212 1.00 38.66 462 ASN A N 1
ATOM 3667 C CA . ASN A 1 462 ? 10.354 -20.372 15.190 1.00 38.66 462 ASN A CA 1
ATOM 3668 C C . ASN A 1 462 ? 10.425 -19.354 14.027 1.00 38.66 462 ASN A C 1
ATOM 3670 O O . ASN A 1 462 ? 11.129 -19.556 13.038 1.00 38.66 462 ASN A O 1
ATOM 3674 N N . ILE A 1 463 ? 9.665 -18.255 14.141 1.00 45.56 463 ILE A N 1
ATOM 3675 C CA . ILE A 1 463 ? 9.451 -17.215 13.103 1.00 45.56 463 ILE A CA 1
ATOM 3676 C C . ILE A 1 463 ? 10.756 -16.531 12.621 1.00 45.56 463 ILE A C 1
ATOM 3678 O O . ILE A 1 463 ? 10.762 -15.858 11.592 1.00 45.56 463 ILE A O 1
ATOM 3682 N N . ASN A 1 464 ? 11.889 -16.751 13.297 1.00 43.12 464 ASN A N 1
ATOM 3683 C CA . ASN A 1 464 ? 13.199 -16.140 13.025 1.00 43.12 464 ASN A CA 1
ATOM 3684 C C . ASN A 1 464 ? 13.736 -16.289 11.580 1.00 43.12 464 ASN A C 1
ATOM 3686 O O . ASN A 1 464 ? 14.636 -15.540 11.204 1.00 43.12 464 ASN A O 1
ATOM 3690 N N . ASN A 1 465 ? 13.194 -17.205 10.766 1.00 47.72 465 ASN A N 1
ATOM 3691 C CA . ASN A 1 465 ? 13.600 -17.419 9.368 1.00 47.72 465 ASN A CA 1
ATOM 3692 C C . ASN A 1 465 ? 12.698 -16.747 8.307 1.00 47.72 465 ASN A C 1
ATOM 3694 O O . ASN A 1 465 ? 13.023 -16.802 7.120 1.00 47.72 465 ASN A O 1
ATOM 3698 N N . LEU A 1 466 ? 11.579 -16.116 8.683 1.00 56.44 466 LEU A N 1
ATOM 3699 C CA . LEU A 1 466 ? 10.624 -15.531 7.731 1.00 56.44 466 LEU A CA 1
ATOM 3700 C C . LEU A 1 466 ? 10.780 -14.006 7.646 1.00 56.44 466 LEU A C 1
ATOM 3702 O O . LEU A 1 466 ? 10.568 -13.283 8.614 1.00 56.44 466 LEU A O 1
ATOM 3706 N N . ASN A 1 467 ? 11.108 -13.498 6.454 1.00 69.50 467 ASN A N 1
ATOM 3707 C CA . ASN A 1 467 ? 11.329 -12.068 6.185 1.00 69.50 467 ASN A CA 1
ATOM 3708 C C . ASN A 1 467 ? 10.031 -11.219 6.129 1.00 69.50 467 ASN A C 1
ATOM 3710 O O . ASN A 1 467 ? 10.022 -10.180 5.472 1.00 69.50 467 ASN A O 1
ATOM 3714 N N . CYS A 1 468 ? 8.936 -11.633 6.775 1.00 74.62 468 CYS A N 1
ATOM 3715 C CA . CYS A 1 468 ? 7.656 -10.912 6.796 1.00 74.62 468 CYS A CA 1
ATOM 3716 C C . CYS A 1 468 ? 7.488 -9.998 8.024 1.00 74.62 468 CYS A C 1
ATOM 3718 O O . CYS A 1 468 ? 8.177 -10.130 9.034 1.00 74.62 468 CYS A O 1
ATOM 3720 N N . ASP A 1 469 ? 6.530 -9.074 7.944 1.00 80.31 469 ASP A N 1
ATOM 3721 C CA . ASP A 1 469 ? 6.032 -8.330 9.106 1.00 80.31 469 ASP A CA 1
ATOM 3722 C C . ASP A 1 469 ? 5.210 -9.276 10.018 1.00 80.31 469 ASP A C 1
ATOM 3724 O O . ASP A 1 469 ? 4.482 -10.140 9.526 1.00 80.31 469 ASP A O 1
ATOM 3728 N N . GLN A 1 470 ? 5.335 -9.154 11.344 1.00 77.38 470 GLN A N 1
ATOM 3729 C CA . GLN A 1 470 ? 4.747 -10.086 12.334 1.00 77.38 470 GLN A CA 1
ATOM 3730 C C . GLN A 1 470 ? 3.219 -9.956 12.414 1.00 77.38 470 GLN A C 1
ATOM 3732 O O . GLN A 1 470 ? 2.503 -10.914 12.701 1.00 77.38 470 GLN A O 1
ATOM 3737 N N . GLU A 1 471 ? 2.728 -8.766 12.080 1.00 84.00 471 GLU A N 1
ATOM 3738 C CA . GLU A 1 471 ? 1.326 -8.372 12.019 1.00 84.00 471 GLU A CA 1
ATOM 3739 C C . GLU A 1 471 ? 0.510 -9.211 11.004 1.00 84.00 471 GLU A C 1
ATOM 3741 O O . GLU A 1 471 ? -0.720 -9.211 11.036 1.00 84.00 471 GLU A O 1
ATOM 3746 N N . SER A 1 472 ? 1.183 -9.962 10.121 1.00 85.31 472 SER A N 1
ATOM 3747 C CA . SER A 1 472 ? 0.587 -10.854 9.114 1.00 85.31 472 SER A CA 1
ATOM 3748 C C . SER A 1 472 ? -0.141 -12.071 9.709 1.00 85.31 472 SER A C 1
ATOM 3750 O O . SER A 1 472 ? -1.092 -12.579 9.103 1.00 85.31 472 SER A O 1
ATOM 3752 N N . ASN A 1 473 ? 0.241 -12.499 10.916 1.00 86.88 473 ASN A N 1
ATOM 3753 C CA . ASN A 1 473 ? -0.428 -13.573 11.658 1.00 86.88 473 ASN A CA 1
ATOM 3754 C C . ASN A 1 473 ? -1.782 -13.140 12.263 1.00 86.88 473 ASN A C 1
ATOM 3756 O O . ASN A 1 473 ? -2.529 -13.987 12.756 1.00 86.88 473 ASN A O 1
ATOM 3760 N N . ILE A 1 474 ? -2.097 -11.836 12.233 1.00 89.81 474 ILE A N 1
ATOM 3761 C CA . ILE A 1 474 ? -3.209 -11.227 12.970 1.00 89.81 474 ILE A CA 1
ATOM 3762 C C . ILE A 1 474 ? -4.409 -10.991 12.046 1.00 89.81 474 ILE A C 1
ATOM 3764 O O . ILE A 1 474 ? -4.345 -10.198 11.099 1.00 89.81 474 ILE A O 1
ATOM 3768 N N . ILE A 1 475 ? -5.549 -11.604 12.355 1.00 92.69 475 ILE A N 1
ATOM 3769 C CA . ILE A 1 475 ? -6.838 -11.258 11.730 1.00 92.69 475 ILE A CA 1
ATOM 3770 C C . ILE A 1 475 ? -7.477 -10.038 12.398 1.00 92.69 475 ILE A C 1
ATOM 3772 O O . ILE A 1 475 ? -7.285 -9.784 13.583 1.00 92.69 475 ILE A O 1
ATOM 3776 N N . CYS A 1 476 ? -8.279 -9.288 11.653 1.00 93.00 476 CYS A N 1
ATOM 3777 C CA . CYS A 1 476 ? -9.047 -8.165 12.159 1.00 93.00 476 CYS A CA 1
ATOM 3778 C C . CYS A 1 476 ? -10.547 -8.432 12.025 1.00 93.00 476 CYS A C 1
ATOM 3780 O O . CYS A 1 476 ? -11.051 -8.642 10.921 1.00 93.00 476 CYS A O 1
ATOM 3782 N N . LEU A 1 477 ? -11.257 -8.359 13.153 1.00 93.94 477 LEU A N 1
ATOM 3783 C CA . LEU A 1 477 ? -12.712 -8.282 13.196 1.00 93.94 477 LEU A CA 1
ATOM 3784 C C . LEU A 1 477 ? -13.117 -6.814 13.259 1.00 93.94 477 LEU A C 1
ATOM 3786 O O . LEU A 1 477 ? -12.665 -6.085 14.140 1.00 93.94 477 LEU A O 1
ATOM 3790 N N . THR A 1 478 ? -13.996 -6.378 12.363 1.00 94.00 478 THR A N 1
ATOM 3791 C CA . THR A 1 478 ? -14.647 -5.066 12.444 1.00 94.00 478 THR A CA 1
ATOM 3792 C C . THR A 1 478 ? -16.146 -5.249 12.637 1.00 94.00 478 THR A C 1
ATOM 3794 O O . THR A 1 478 ? -16.822 -5.792 11.765 1.00 94.00 478 THR A O 1
ATOM 3797 N N . ILE A 1 479 ? -16.640 -4.790 13.789 1.00 93.25 479 ILE A N 1
ATOM 3798 C CA . ILE A 1 479 ? -18.041 -4.856 14.213 1.00 93.25 479 ILE A CA 1
ATOM 3799 C C . ILE A 1 479 ? -18.656 -3.455 14.150 1.00 93.25 479 ILE A C 1
ATOM 3801 O O . ILE A 1 479 ? -18.134 -2.501 14.740 1.00 93.25 479 ILE A O 1
ATOM 3805 N N . GLU A 1 480 ? -19.790 -3.341 13.464 1.00 91.44 480 GLU A N 1
ATOM 3806 C CA . GLU A 1 480 ? -20.611 -2.131 13.399 1.00 91.44 480 GLU A CA 1
ATOM 3807 C C . GLU A 1 480 ? -21.931 -2.356 14.150 1.00 91.44 480 GLU A C 1
ATOM 3809 O O . GLU A 1 480 ? -22.814 -3.088 13.687 1.00 91.44 480 GLU A O 1
ATOM 3814 N N . PHE A 1 481 ? -22.055 -1.725 15.322 1.00 91.69 481 PHE A N 1
ATOM 3815 C CA . PHE A 1 481 ? -23.265 -1.740 16.142 1.00 91.69 481 PHE A CA 1
ATOM 3816 C C . PHE A 1 481 ? -24.223 -0.607 15.763 1.00 91.69 481 PHE A C 1
ATOM 3818 O O . PHE A 1 481 ? -23.812 0.521 15.484 1.00 91.69 481 PHE A O 1
ATOM 3825 N N . SER A 1 482 ? -25.517 -0.902 15.842 1.00 89.12 482 SER A N 1
ATOM 3826 C CA . SER A 1 482 ? -26.616 0.040 15.642 1.00 89.12 482 SER A CA 1
ATOM 3827 C C . SER A 1 482 ? -27.673 -0.112 16.740 1.00 89.12 482 SER A C 1
ATOM 3829 O O . SER A 1 482 ? -27.575 -0.982 17.606 1.00 89.12 482 SER A O 1
ATOM 3831 N N . ASN A 1 483 ? -28.670 0.767 16.722 1.00 88.00 483 ASN A N 1
ATOM 3832 C CA . ASN A 1 483 ? -29.808 0.767 17.630 1.00 88.00 483 ASN A CA 1
ATOM 3833 C C . ASN A 1 483 ? -31.031 1.391 16.929 1.00 88.00 483 ASN A C 1
ATOM 3835 O O . ASN A 1 483 ? -30.880 2.291 16.101 1.00 88.00 483 ASN A O 1
ATOM 3839 N N . TYR A 1 484 ? -32.245 0.938 17.251 1.00 83.88 484 TYR A N 1
ATOM 3840 C CA . TYR A 1 484 ? -33.456 1.381 16.545 1.00 83.88 484 TYR A CA 1
ATOM 3841 C C . TYR A 1 484 ? -33.823 2.855 16.806 1.00 83.88 484 TYR A C 1
ATOM 3843 O O . TYR A 1 484 ? -34.442 3.487 15.953 1.00 83.88 484 TYR A O 1
ATOM 3851 N N . PHE A 1 485 ? -33.394 3.437 17.932 1.00 82.94 485 PHE A N 1
ATOM 3852 C CA . PHE A 1 485 ? -33.750 4.806 18.331 1.00 82.94 485 PHE A CA 1
ATOM 3853 C C . PHE A 1 485 ? -32.862 5.900 17.711 1.00 82.94 485 PHE A C 1
ATOM 3855 O O . PHE A 1 485 ? -33.117 7.083 17.930 1.00 82.94 485 PHE A O 1
ATOM 3862 N N . ILE A 1 486 ? -31.866 5.541 16.887 1.00 82.56 486 ILE A N 1
ATOM 3863 C CA . ILE A 1 486 ? -30.900 6.491 16.302 1.00 82.56 486 ILE A CA 1
ATOM 3864 C C . ILE A 1 486 ? -31.577 7.681 15.599 1.00 82.56 486 ILE A C 1
ATOM 3866 O O . ILE A 1 486 ? -31.109 8.806 15.755 1.00 82.56 486 ILE A O 1
ATOM 3870 N N . GLN A 1 487 ? -32.660 7.461 14.845 1.00 79.25 487 GLN A N 1
ATOM 3871 C CA . GLN A 1 487 ? -33.355 8.540 14.127 1.00 79.25 487 GLN A CA 1
ATOM 3872 C C . GLN A 1 487 ? -34.086 9.501 15.083 1.00 79.25 487 GLN A C 1
ATOM 3874 O O . GLN A 1 487 ? -34.047 10.709 14.877 1.00 79.25 487 GLN A O 1
ATOM 3879 N N . LEU A 1 488 ? -34.706 8.981 16.146 1.00 81.75 488 LEU A N 1
ATOM 3880 C CA . LEU A 1 488 ? -35.442 9.788 17.128 1.00 81.75 488 LEU A CA 1
ATOM 3881 C C . LEU A 1 488 ? -34.484 10.656 17.953 1.00 81.75 488 LEU A C 1
ATOM 3883 O O . LEU A 1 488 ? -34.691 11.862 18.082 1.00 81.75 488 LEU A O 1
ATOM 3887 N N . ASP A 1 489 ? -33.390 10.056 18.425 1.00 83.94 489 ASP A N 1
ATOM 3888 C CA . ASP A 1 489 ? -32.311 10.758 19.126 1.00 83.94 489 ASP A CA 1
ATOM 3889 C C . ASP A 1 489 ? -31.663 11.834 18.232 1.00 83.94 489 ASP A C 1
ATOM 3891 O O . ASP A 1 489 ? -31.242 12.888 18.708 1.00 83.94 489 ASP A O 1
ATOM 3895 N N . TYR A 1 490 ? -31.595 11.577 16.922 1.00 80.56 490 TYR A N 1
ATOM 3896 C CA . TYR A 1 490 ? -31.059 12.500 15.926 1.00 80.56 490 TYR A CA 1
ATOM 3897 C C . TYR A 1 490 ? -31.982 13.693 15.645 1.00 80.56 490 TYR A C 1
ATOM 3899 O O . TYR A 1 490 ? -31.517 14.833 15.667 1.00 80.56 490 TYR A O 1
ATOM 3907 N N . ASP A 1 491 ? -33.275 13.463 15.406 1.00 80.06 491 ASP A N 1
ATOM 3908 C CA . ASP A 1 491 ? -34.235 14.542 15.143 1.00 80.06 491 ASP A CA 1
ATOM 3909 C C . ASP A 1 491 ? -34.418 15.444 16.376 1.00 80.06 491 ASP A C 1
ATOM 3911 O O . ASP A 1 491 ? -34.541 16.665 16.253 1.00 80.06 491 ASP A O 1
ATOM 3915 N N . GLU A 1 492 ? -34.340 14.868 17.576 1.00 80.94 492 GLU A N 1
ATOM 3916 C CA . GLU A 1 492 ? -34.344 15.613 18.834 1.00 80.94 492 GLU A CA 1
ATOM 3917 C C . GLU A 1 492 ? -33.026 16.378 19.069 1.00 80.94 492 GLU A C 1
ATOM 3919 O O . GLU A 1 492 ? -33.059 17.524 19.517 1.00 80.94 492 GLU A O 1
ATOM 3924 N N . PHE A 1 493 ? -31.870 15.836 18.664 1.00 81.06 493 PHE A N 1
ATOM 3925 C CA . PHE A 1 493 ? -30.606 16.586 18.636 1.00 81.06 493 PHE A CA 1
ATOM 3926 C C . PHE A 1 493 ? -30.631 17.738 17.618 1.00 81.06 493 PHE A C 1
ATOM 3928 O O . PHE A 1 493 ? -30.156 18.837 17.906 1.00 81.06 493 PHE A O 1
ATOM 3935 N N . LEU A 1 494 ? -31.266 17.555 16.455 1.00 79.50 494 LEU A N 1
ATOM 3936 C CA . LEU A 1 494 ? -31.535 18.657 15.531 1.00 79.50 494 LEU A CA 1
ATOM 3937 C C . LEU A 1 494 ? -32.488 19.699 16.134 1.00 79.50 494 LEU A C 1
ATOM 3939 O O . LEU A 1 494 ? -32.310 20.884 15.860 1.00 79.50 494 LEU A O 1
ATOM 3943 N N . ASN A 1 495 ? -33.491 19.301 16.926 1.00 79.69 495 ASN A N 1
ATOM 3944 C CA . ASN A 1 495 ? -34.364 20.240 17.639 1.00 79.69 495 ASN A CA 1
ATOM 3945 C C . ASN A 1 495 ? -33.567 21.079 18.641 1.00 79.69 495 ASN A C 1
ATOM 3947 O O . ASN A 1 495 ? -33.598 22.303 18.563 1.00 79.69 495 ASN A O 1
ATOM 3951 N N . TYR A 1 496 ? -32.800 20.419 19.504 1.00 77.69 496 TYR A N 1
ATOM 3952 C CA . TYR A 1 496 ? -31.883 21.018 20.473 1.00 77.69 496 TYR A CA 1
ATOM 3953 C C . TYR A 1 496 ? -30.950 22.067 19.835 1.00 77.69 496 TYR A C 1
ATOM 3955 O O . TYR A 1 496 ? -30.915 23.218 20.273 1.00 77.69 496 TYR A O 1
ATOM 3963 N N . LEU A 1 497 ? -30.293 21.740 18.715 1.00 78.94 497 LEU A N 1
ATOM 3964 C CA . LEU A 1 497 ? -29.389 22.675 18.030 1.00 78.94 497 LEU A CA 1
ATOM 3965 C C . LEU A 1 497 ? -30.084 23.889 17.376 1.00 78.94 497 LEU A C 1
ATOM 3967 O O . LEU A 1 497 ? -29.425 24.914 17.182 1.00 78.94 497 LEU A O 1
ATOM 3971 N N . LYS A 1 498 ? -31.387 23.829 17.039 1.00 74.69 498 LYS A N 1
ATOM 3972 C CA . LYS A 1 498 ? -32.118 24.970 16.428 1.00 74.69 498 LYS A CA 1
ATOM 3973 C C . LYS A 1 498 ? -32.133 26.204 17.329 1.00 74.69 498 LYS A C 1
ATOM 3975 O O . LYS A 1 498 ? -32.150 27.319 16.811 1.00 74.69 498 LYS A O 1
ATOM 3980 N N . TYR A 1 499 ? -32.129 26.009 18.646 1.00 69.56 499 TYR A N 1
ATOM 3981 C CA . TYR A 1 499 ? -32.210 27.091 19.629 1.00 69.56 499 TYR A CA 1
ATOM 3982 C C . TYR A 1 499 ? -30.865 27.789 19.877 1.00 69.56 499 TYR A C 1
ATOM 3984 O O . TYR A 1 499 ? -30.831 28.828 20.534 1.00 69.56 499 TYR A O 1
ATOM 3992 N N . SER A 1 500 ? -29.758 27.281 19.319 1.00 73.00 500 SER A N 1
ATOM 3993 C CA . SER A 1 500 ? -28.446 27.903 19.494 1.00 73.00 500 SER A CA 1
ATOM 3994 C C . SER A 1 500 ? -28.384 29.314 18.895 1.00 73.00 500 SER A C 1
ATOM 3996 O O . SER A 1 500 ? -28.794 29.573 17.755 1.00 73.00 500 SER A O 1
ATOM 3998 N N . SER A 1 501 ? -27.819 30.240 19.668 1.00 68.56 501 SER A N 1
ATOM 3999 C CA . SER A 1 501 ? -27.495 31.604 19.251 1.00 68.56 501 SER A CA 1
ATOM 4000 C C . SER A 1 501 ? -26.230 31.682 18.388 1.00 68.56 501 SER A C 1
ATOM 4002 O O . SER A 1 501 ? -26.075 32.646 17.639 1.00 68.56 501 SER A O 1
ATOM 4004 N N . LEU A 1 502 ? -25.339 30.681 18.446 1.00 78.12 502 LEU A N 1
ATOM 4005 C CA . LEU A 1 502 ? -24.028 30.766 17.804 1.00 78.12 502 LEU A CA 1
ATOM 4006 C C . LEU A 1 502 ? -24.091 30.629 16.279 1.00 78.12 502 LEU A C 1
ATOM 4008 O O . LEU A 1 502 ? -24.599 29.655 15.717 1.00 78.12 502 LEU A O 1
ATOM 4012 N N . ASN A 1 503 ? -23.447 31.578 15.599 1.00 78.38 503 ASN A N 1
ATOM 4013 C CA . ASN A 1 503 ? -23.329 31.588 14.142 1.00 78.38 503 ASN A CA 1
ATOM 4014 C C . ASN A 1 503 ? -22.509 30.406 13.594 1.00 78.38 503 ASN A C 1
ATOM 4016 O O . ASN A 1 503 ? -22.760 29.983 12.467 1.00 78.38 503 ASN A O 1
ATOM 4020 N N . SER A 1 504 ? -21.585 29.834 14.375 1.00 79.88 504 SER A N 1
ATOM 4021 C CA . SER A 1 504 ? -20.852 28.605 14.030 1.00 79.88 504 SER A CA 1
ATOM 4022 C C . SER A 1 504 ? -21.801 27.408 13.892 1.00 79.88 504 SER A C 1
ATOM 4024 O O . SER A 1 504 ? -21.882 26.808 12.819 1.00 79.88 504 SER A O 1
ATOM 4026 N N . ILE A 1 505 ? -22.598 27.135 14.933 1.00 80.00 505 ILE A N 1
ATOM 4027 C CA . ILE A 1 505 ? -23.627 26.083 14.966 1.00 80.00 505 ILE A CA 1
ATOM 4028 C C . ILE A 1 505 ? -24.628 26.277 13.816 1.00 80.00 505 ILE A C 1
ATOM 4030 O O . ILE A 1 505 ? -24.891 25.349 13.052 1.00 80.00 505 ILE A O 1
ATOM 4034 N N . ARG A 1 506 ? -25.135 27.503 13.622 1.00 78.19 506 ARG A N 1
ATOM 4035 C CA . ARG A 1 506 ? -26.084 27.834 12.540 1.00 78.19 506 ARG A CA 1
ATOM 4036 C C . ARG A 1 506 ? -25.496 27.597 11.147 1.00 78.19 506 ARG A C 1
ATOM 4038 O O . ARG A 1 506 ? -26.136 26.954 10.316 1.00 78.19 506 ARG A O 1
ATOM 4045 N N . SER A 1 507 ? -24.266 28.051 10.904 1.00 79.19 507 SER A N 1
ATOM 4046 C CA . SER A 1 507 ? -23.552 27.828 9.635 1.00 79.19 507 SER A CA 1
ATOM 4047 C C . SER A 1 507 ? -23.316 26.341 9.371 1.00 79.19 507 SER A C 1
ATOM 4049 O O . SER A 1 507 ? -23.430 25.878 8.237 1.00 79.19 507 SER A O 1
ATOM 4051 N N . TRP A 1 508 ? -23.047 25.569 10.424 1.00 80.00 508 TRP A N 1
ATOM 4052 C CA . TRP A 1 508 ? -22.852 24.127 10.348 1.00 80.00 508 TRP A CA 1
ATOM 4053 C C . TRP A 1 508 ? -24.167 23.364 10.079 1.00 80.00 508 TRP A C 1
ATOM 4055 O O . TRP A 1 508 ? -24.190 22.483 9.221 1.00 80.00 508 TRP A O 1
ATOM 4065 N N . ILE A 1 509 ? -25.300 23.775 10.670 1.00 75.62 509 ILE A N 1
ATOM 4066 C CA . ILE A 1 509 ? -26.645 23.269 10.312 1.00 75.62 509 ILE A CA 1
ATOM 4067 C C . ILE A 1 509 ? -26.976 23.563 8.837 1.00 75.62 509 ILE A C 1
ATOM 4069 O O . ILE A 1 509 ? -27.563 22.723 8.151 1.00 75.62 509 ILE A O 1
ATOM 4073 N N . ILE A 1 510 ? -26.592 24.735 8.322 1.00 77.25 510 ILE A N 1
ATOM 4074 C CA . ILE A 1 510 ? -26.764 25.085 6.902 1.00 77.25 510 ILE A CA 1
ATOM 4075 C C . ILE A 1 510 ? -25.862 24.212 6.013 1.00 77.25 510 ILE A C 1
ATOM 4077 O O . ILE A 1 510 ? -26.339 23.678 5.011 1.00 77.25 510 ILE A O 1
ATOM 4081 N N . ARG A 1 511 ? -24.594 23.996 6.401 1.00 76.38 511 ARG A N 1
ATOM 4082 C CA . ARG A 1 511 ? -23.656 23.080 5.721 1.00 76.38 511 ARG A CA 1
ATOM 4083 C C . ARG A 1 511 ? -24.224 21.663 5.645 1.00 76.38 511 ARG A C 1
ATOM 4085 O O . ARG A 1 511 ? -24.208 21.081 4.571 1.00 76.38 511 ARG A O 1
ATOM 4092 N N . LEU A 1 512 ? -24.792 21.129 6.726 1.00 72.19 512 LEU A N 1
ATOM 4093 C CA . LEU A 1 512 ? -25.459 19.820 6.717 1.00 72.19 512 LEU A CA 1
ATOM 4094 C C . LEU A 1 512 ? -26.607 19.746 5.708 1.00 72.19 512 LEU A C 1
ATOM 4096 O O . LEU A 1 512 ? -26.646 18.834 4.886 1.00 72.19 512 LEU A O 1
ATOM 4100 N N . LYS A 1 513 ? -27.521 20.724 5.740 1.00 69.81 513 LYS A N 1
ATOM 4101 C CA . LYS A 1 513 ? -28.678 20.779 4.831 1.00 69.81 513 LYS A CA 1
ATOM 4102 C C . LYS A 1 513 ? -28.280 20.922 3.356 1.00 69.81 513 LYS A C 1
ATOM 4104 O O . LYS A 1 513 ? -29.080 20.584 2.488 1.00 69.81 513 LYS A O 1
ATOM 4109 N N . SER A 1 514 ? -27.065 21.393 3.059 1.00 67.00 514 SER A N 1
ATOM 4110 C CA . SER A 1 514 ? -26.535 21.480 1.692 1.00 67.00 514 SER A CA 1
ATOM 4111 C C . SER A 1 514 ? -25.749 20.241 1.231 1.00 67.00 514 SER A C 1
ATOM 4113 O O . SER A 1 514 ? -25.467 20.125 0.033 1.00 67.00 514 SER A O 1
ATOM 4115 N N . ILE A 1 515 ? -25.454 19.273 2.115 1.00 67.94 515 ILE A N 1
ATOM 4116 C CA . ILE A 1 515 ? -24.840 17.990 1.733 1.00 67.94 515 ILE A CA 1
ATOM 4117 C C . ILE A 1 515 ? -25.854 17.165 0.931 1.00 67.94 515 ILE A C 1
ATOM 4119 O O . ILE A 1 515 ? -26.697 16.444 1.467 1.00 67.94 515 ILE A O 1
ATOM 4123 N N . LYS A 1 516 ? -25.737 17.233 -0.398 1.00 53.03 516 LYS A N 1
ATOM 4124 C CA . LYS A 1 516 ? -26.436 16.323 -1.310 1.00 53.03 516 LYS A CA 1
ATOM 4125 C C . LYS A 1 516 ? -25.962 14.894 -1.042 1.00 53.03 516 LYS A C 1
ATOM 4127 O O . LYS A 1 516 ? -24.797 14.579 -1.283 1.00 53.03 516 LYS A O 1
ATOM 4132 N N . LEU A 1 517 ? -26.876 14.036 -0.580 1.00 51.06 517 LEU A N 1
ATOM 4133 C CA . LEU A 1 517 ? -26.630 12.606 -0.375 1.00 51.06 517 LEU A CA 1
ATOM 4134 C C . LEU A 1 517 ? -25.953 11.995 -1.617 1.00 51.06 517 LEU A C 1
ATOM 4136 O O . LEU A 1 517 ? -26.504 12.104 -2.721 1.00 51.06 517 LEU A O 1
ATOM 4140 N N . PRO A 1 518 ? -24.795 11.323 -1.473 1.00 40.38 518 PRO A N 1
ATOM 4141 C CA . PRO A 1 518 ? -24.197 10.589 -2.574 1.00 40.38 518 PRO A CA 1
ATOM 4142 C C . PRO A 1 518 ? -25.153 9.485 -3.028 1.00 40.38 518 PRO A C 1
ATOM 4144 O O . PRO A 1 518 ? -25.311 8.470 -2.349 1.00 40.38 518 PRO A O 1
ATOM 4147 N N . ARG A 1 519 ? -25.771 9.655 -4.204 1.00 37.75 519 ARG A N 1
ATOM 4148 C CA . ARG A 1 519 ? -26.493 8.581 -4.901 1.00 37.75 519 ARG A CA 1
ATOM 4149 C C . ARG A 1 519 ? -25.488 7.505 -5.325 1.00 37.75 519 ARG A C 1
ATOM 4151 O O . ARG A 1 519 ? -25.085 7.447 -6.488 1.00 37.75 519 ARG A O 1
ATOM 4158 N N . LYS A 1 520 ? -25.074 6.651 -4.382 1.00 35.78 520 LYS A N 1
ATOM 4159 C CA . LYS A 1 520 ? -24.348 5.411 -4.661 1.00 35.78 520 LYS A CA 1
ATOM 4160 C C . LYS A 1 520 ? -25.236 4.550 -5.557 1.00 35.78 520 LYS A C 1
ATOM 4162 O O . LYS A 1 520 ? -26.094 3.817 -5.076 1.00 35.78 520 LYS A O 1
ATOM 4167 N N . ARG A 1 521 ? -25.020 4.630 -6.874 1.00 31.62 521 ARG A N 1
ATOM 4168 C CA . ARG A 1 521 ? -25.447 3.577 -7.797 1.00 31.62 521 ARG A CA 1
ATOM 4169 C C . ARG A 1 521 ? -24.769 2.294 -7.328 1.00 31.62 521 ARG A C 1
ATOM 4171 O O . ARG A 1 521 ? -23.562 2.147 -7.511 1.00 31.62 521 ARG A O 1
ATOM 4178 N N . LEU A 1 522 ? -25.541 1.404 -6.710 1.00 31.20 522 LEU A N 1
ATOM 4179 C CA . LEU A 1 522 ? -25.116 0.045 -6.408 1.00 31.20 522 LEU A CA 1
ATOM 4180 C C . LEU A 1 522 ? -24.832 -0.661 -7.737 1.00 31.20 522 LEU A C 1
ATOM 4182 O O . LEU A 1 522 ? -25.732 -1.192 -8.383 1.00 31.20 522 LEU A O 1
ATOM 4186 N N . LYS A 1 523 ? -23.566 -0.642 -8.162 1.00 27.03 523 LYS A N 1
ATOM 4187 C CA . LYS A 1 523 ? -23.066 -1.655 -9.084 1.00 27.03 523 LYS A CA 1
ATOM 4188 C C . LYS A 1 523 ? -23.012 -2.958 -8.298 1.00 27.03 523 LYS A C 1
ATOM 4190 O O . LYS A 1 523 ? -22.076 -3.170 -7.533 1.00 27.03 523 LYS A O 1
ATOM 4195 N N . PHE A 1 524 ? -24.023 -3.797 -8.484 1.00 26.50 524 PHE A N 1
ATOM 4196 C CA . PHE A 1 524 ? -23.919 -5.207 -8.147 1.00 26.50 524 PHE A CA 1
ATOM 4197 C C . PHE A 1 524 ? -22.781 -5.803 -8.983 1.00 26.50 524 PHE A C 1
ATOM 4199 O O . PHE A 1 524 ? -22.917 -5.965 -10.194 1.00 26.50 524 PHE A O 1
ATOM 4206 N N . ASN A 1 525 ? -21.658 -6.109 -8.336 1.00 28.17 525 ASN A N 1
ATOM 4207 C CA . ASN A 1 525 ? -20.781 -7.166 -8.817 1.00 28.17 525 ASN A CA 1
ATOM 4208 C C . ASN A 1 525 ? -21.365 -8.473 -8.272 1.00 28.17 525 ASN A C 1
ATOM 4210 O O . ASN A 1 525 ? -21.510 -8.625 -7.062 1.00 28.17 525 ASN A O 1
ATOM 4214 N N . SER A 1 526 ? -21.737 -9.387 -9.162 1.00 29.91 526 SER A N 1
ATOM 4215 C CA . SER A 1 526 ? -22.305 -10.688 -8.810 1.00 29.91 526 SER A CA 1
ATOM 4216 C C . SER A 1 526 ? -21.271 -11.565 -8.096 1.00 29.91 526 SER A C 1
ATOM 4218 O O . SER A 1 526 ? -20.271 -11.947 -8.704 1.00 29.91 526 SER A O 1
ATOM 4220 N N . GLY A 1 527 ? -21.517 -11.902 -6.829 1.00 28.50 527 GLY A N 1
ATOM 4221 C CA . GLY A 1 527 ? -20.650 -12.776 -6.038 1.00 28.50 527 GLY A CA 1
ATOM 4222 C C . GLY A 1 527 ? -21.223 -13.035 -4.645 1.00 28.50 527 GLY A C 1
ATOM 4223 O O . GLY A 1 527 ? -21.015 -12.223 -3.753 1.00 28.50 527 GLY A O 1
ATOM 4224 N N . LYS A 1 528 ? -21.921 -14.171 -4.491 1.00 28.05 528 LYS A N 1
ATOM 4225 C CA . LYS A 1 528 ? -22.677 -14.614 -3.298 1.00 28.05 528 LYS A CA 1
ATOM 4226 C C . LYS A 1 528 ? -23.776 -13.637 -2.842 1.00 28.05 528 LYS A C 1
ATOM 4228 O O . LYS A 1 528 ? -23.535 -12.668 -2.130 1.00 28.05 528 LYS A O 1
ATOM 4233 N N . GLU A 1 529 ? -25.016 -13.945 -3.214 1.00 24.02 529 GLU A N 1
ATOM 4234 C CA . GLU A 1 529 ? -26.201 -13.290 -2.656 1.00 24.02 529 GLU A CA 1
ATOM 4235 C C . GLU A 1 529 ? -26.436 -13.758 -1.211 1.00 24.02 529 GLU A C 1
ATOM 4237 O O . GLU A 1 529 ? -26.783 -14.914 -0.977 1.00 24.02 529 GLU A O 1
ATOM 4242 N N . LEU A 1 530 ? -26.305 -12.854 -0.237 1.00 27.66 530 LEU A N 1
ATOM 4243 C CA . LEU A 1 530 ? -27.018 -13.001 1.033 1.00 27.66 530 LEU A CA 1
ATOM 4244 C C . LEU A 1 530 ? -28.454 -12.514 0.811 1.00 27.66 530 LEU A C 1
ATOM 4246 O O . LEU A 1 530 ? -28.666 -11.393 0.350 1.00 27.66 530 LEU A O 1
ATOM 4250 N N . THR A 1 531 ? -29.443 -13.360 1.101 1.00 25.33 531 THR A N 1
ATOM 4251 C CA . THR A 1 531 ? -30.841 -13.132 0.706 1.00 25.33 531 THR A CA 1
ATOM 4252 C C . THR A 1 531 ? -31.457 -11.921 1.411 1.00 25.33 531 THR A C 1
ATOM 4254 O O . THR A 1 531 ? -31.871 -12.004 2.569 1.00 25.33 531 THR A O 1
ATOM 4257 N N . THR A 1 532 ? -31.581 -10.796 0.705 1.00 25.98 532 THR A N 1
ATOM 4258 C CA . THR A 1 532 ? -32.168 -9.554 1.229 1.00 25.98 532 THR A CA 1
ATOM 4259 C C . THR A 1 532 ? -33.695 -9.633 1.320 1.00 25.98 532 THR A C 1
ATOM 4261 O O . THR A 1 532 ? -34.408 -9.082 0.476 1.00 25.98 532 THR A O 1
ATOM 4264 N N . LYS A 1 533 ? -34.213 -10.297 2.363 1.00 26.81 533 LYS A N 1
ATOM 4265 C CA . LYS A 1 533 ? -35.640 -10.255 2.729 1.00 26.81 533 LYS A CA 1
ATOM 4266 C C . LYS A 1 533 ? -36.041 -8.824 3.101 1.00 26.81 533 LYS A C 1
ATOM 4268 O O . LYS A 1 533 ? -35.792 -8.351 4.207 1.00 26.81 533 LYS A O 1
ATOM 4273 N N . THR A 1 534 ? -36.656 -8.126 2.154 1.00 25.55 534 THR A N 1
ATOM 4274 C CA . THR A 1 534 ? -37.142 -6.752 2.308 1.00 25.55 534 THR A CA 1
ATOM 4275 C C . THR A 1 534 ? -38.495 -6.758 3.018 1.00 25.55 534 THR A C 1
ATOM 4277 O O . THR A 1 534 ? -39.541 -6.900 2.393 1.00 25.55 534 THR A O 1
ATOM 4280 N N . PHE A 1 535 ? -38.477 -6.620 4.345 1.00 29.17 535 PHE A N 1
ATOM 4281 C CA . PHE A 1 535 ? -39.700 -6.472 5.135 1.00 29.17 535 PHE A CA 1
ATOM 4282 C C . PHE A 1 535 ? -40.357 -5.102 4.912 1.00 29.17 535 PHE A C 1
ATOM 4284 O O . PHE A 1 535 ? -39.685 -4.073 4.833 1.00 29.17 535 PHE A O 1
ATOM 4291 N N . SER A 1 536 ? -41.688 -5.088 4.819 1.00 27.33 536 SER A N 1
ATOM 4292 C CA . SER A 1 536 ? -42.484 -3.872 4.629 1.00 27.33 536 SER A CA 1
ATOM 4293 C C . SER A 1 536 ? -42.608 -3.045 5.912 1.00 27.33 536 SER A C 1
ATOM 4295 O O . SER A 1 536 ? -42.543 -3.579 7.020 1.00 27.33 536 SER A O 1
ATOM 4297 N N . SER A 1 537 ? -42.888 -1.747 5.769 1.00 29.91 537 SER A N 1
ATOM 4298 C CA . SER A 1 537 ? -43.026 -0.785 6.877 1.00 29.91 537 SER A CA 1
ATOM 4299 C C . SER A 1 537 ? -44.079 -1.156 7.929 1.00 29.91 537 SER A C 1
ATOM 4301 O O . SER A 1 537 ? -43.932 -0.775 9.086 1.00 29.91 537 SER A O 1
ATOM 4303 N N . GLN A 1 538 ? -45.099 -1.942 7.571 1.00 28.41 538 GLN A N 1
ATOM 4304 C CA . GLN A 1 538 ? -46.114 -2.441 8.510 1.00 28.41 538 GLN A CA 1
ATOM 4305 C C . GLN A 1 538 ? -45.538 -3.381 9.592 1.00 28.41 538 GLN A C 1
ATOM 4307 O O . GLN A 1 538 ? -46.113 -3.489 10.671 1.00 28.41 538 GLN A O 1
ATOM 4312 N N . THR A 1 539 ? -44.379 -4.008 9.349 1.00 30.80 539 THR A N 1
ATOM 4313 C CA . THR A 1 539 ? -43.758 -4.979 10.274 1.00 30.80 539 THR A CA 1
ATOM 4314 C C . THR A 1 539 ? -43.121 -4.330 11.510 1.00 30.80 539 THR A C 1
ATOM 4316 O O . THR A 1 539 ? -42.931 -5.007 12.520 1.00 30.80 539 THR A O 1
ATOM 4319 N N . LEU A 1 540 ? -42.811 -3.022 11.484 1.00 35.56 540 LEU A N 1
ATOM 4320 C CA . LEU A 1 540 ? -42.236 -2.338 12.656 1.00 35.56 540 LEU A CA 1
ATOM 4321 C C . LEU A 1 540 ? -43.180 -2.393 13.867 1.00 35.56 540 LEU A C 1
ATOM 4323 O O . LEU A 1 540 ? -42.721 -2.582 14.989 1.00 35.56 540 LEU A O 1
ATOM 4327 N N . ASN A 1 541 ? -44.493 -2.298 13.640 1.00 32.97 541 ASN A N 1
ATOM 4328 C CA . ASN A 1 541 ? -45.479 -2.296 14.721 1.00 32.97 541 ASN A CA 1
ATOM 4329 C C . ASN A 1 541 ? -45.687 -3.685 15.356 1.00 32.97 541 ASN A C 1
ATOM 4331 O O . ASN A 1 541 ? -46.156 -3.755 16.488 1.00 32.97 541 ASN A O 1
ATOM 4335 N N . SER A 1 542 ? -45.326 -4.782 14.674 1.00 30.84 542 SER A N 1
ATOM 4336 C CA . SER A 1 542 ? -45.419 -6.143 15.229 1.00 30.84 542 SER A CA 1
ATOM 4337 C C . SER A 1 542 ? -44.133 -6.622 15.915 1.00 30.84 542 SER A C 1
ATOM 4339 O O . SER A 1 542 ? -44.181 -7.577 16.687 1.00 30.84 542 SER A O 1
ATOM 4341 N N . MET A 1 543 ? -42.985 -5.976 15.675 1.00 34.84 543 MET A N 1
ATOM 4342 C CA . MET A 1 543 ? -41.707 -6.359 16.303 1.00 34.84 543 MET A CA 1
ATOM 4343 C C . MET A 1 543 ? -41.550 -5.908 17.765 1.00 34.84 543 MET A C 1
ATOM 4345 O O . MET A 1 543 ? -40.618 -6.355 18.430 1.00 34.84 543 MET A O 1
ATOM 4349 N N . ASN A 1 544 ? -42.493 -5.133 18.313 1.00 37.66 544 ASN A N 1
ATOM 4350 C CA . ASN A 1 544 ? -42.549 -4.836 19.753 1.00 37.66 544 ASN A CA 1
ATOM 4351 C C . ASN A 1 544 ? -42.678 -6.096 20.639 1.00 37.66 544 ASN A C 1
ATOM 4353 O O . ASN A 1 544 ? -42.361 -6.031 21.822 1.00 37.66 544 ASN A O 1
ATOM 4357 N N . ASN A 1 545 ? -43.114 -7.233 20.082 1.00 31.47 545 ASN A N 1
ATOM 4358 C CA . ASN A 1 545 ? -43.480 -8.425 20.856 1.00 31.47 545 ASN A CA 1
ATOM 4359 C C . ASN A 1 545 ? -42.425 -9.552 20.851 1.00 31.47 545 ASN A C 1
ATOM 4361 O O . ASN A 1 545 ? -42.724 -10.640 21.338 1.00 31.47 545 ASN A O 1
ATOM 4365 N N . ASN A 1 546 ? -41.217 -9.355 20.298 1.00 37.34 546 ASN A N 1
ATOM 4366 C CA . ASN A 1 546 ? -40.149 -10.363 20.419 1.00 37.34 546 ASN A CA 1
ATOM 4367 C C . ASN A 1 546 ? -38.721 -9.764 20.307 1.00 37.34 546 ASN A C 1
ATOM 4369 O O . ASN A 1 546 ? -38.093 -9.841 19.250 1.00 37.34 546 ASN A O 1
ATOM 4373 N N . PRO A 1 547 ? -38.179 -9.156 21.382 1.00 43.72 547 PRO A N 1
ATOM 4374 C CA . PRO A 1 547 ? -36.872 -8.479 21.390 1.00 43.72 547 PRO A CA 1
ATOM 4375 C C . PRO A 1 547 ? -35.674 -9.445 21.560 1.00 43.72 547 PRO A C 1
ATOM 4377 O O . PRO A 1 547 ? -34.657 -9.086 22.149 1.00 43.72 547 PRO A O 1
ATOM 4380 N N . SER A 1 548 ? -35.806 -10.693 21.106 1.00 47.41 548 SER A N 1
ATOM 4381 C CA . SER A 1 548 ? -34.977 -11.832 21.533 1.00 47.41 548 SER A CA 1
ATOM 4382 C C . SER A 1 548 ? -33.698 -12.078 20.722 1.00 47.41 548 SER A C 1
ATOM 4384 O O . SER A 1 548 ? -32.796 -12.745 21.228 1.00 47.41 548 SER A O 1
ATOM 4386 N N . CYS A 1 549 ? -33.583 -11.537 19.503 1.00 56.62 549 CYS A N 1
ATOM 4387 C CA . CYS A 1 549 ? -32.390 -11.674 18.660 1.00 56.62 549 CYS A CA 1
ATOM 4388 C C . CYS A 1 549 ? -31.551 -10.385 18.650 1.00 56.62 549 CYS A C 1
ATOM 4390 O O . CYS A 1 549 ? -32.062 -9.293 18.395 1.00 56.62 549 CYS A O 1
ATOM 4392 N N . VAL A 1 550 ? -30.246 -10.522 18.905 1.00 63.94 550 VAL A N 1
ATOM 4393 C CA . VAL A 1 550 ? -29.292 -9.405 19.088 1.00 63.94 550 VAL A CA 1
ATOM 4394 C C . VAL A 1 550 ? -28.464 -9.144 17.810 1.00 63.94 550 VAL A C 1
ATOM 4396 O O . VAL A 1 550 ? -27.614 -8.253 17.744 1.00 63.94 550 VAL A O 1
ATOM 4399 N N . ILE A 1 551 ? -28.721 -9.907 16.746 1.00 75.44 551 ILE A N 1
ATOM 4400 C CA . ILE A 1 551 ? -27.955 -9.915 15.495 1.00 75.44 551 ILE A CA 1
ATOM 4401 C C . ILE A 1 551 ? -28.919 -9.629 14.336 1.00 75.44 551 ILE A C 1
ATOM 4403 O O . ILE A 1 551 ? -29.866 -10.375 14.113 1.00 75.44 551 ILE A O 1
ATOM 4407 N N . ASN A 1 552 ? -28.705 -8.536 13.591 1.00 71.69 552 ASN A N 1
ATOM 4408 C CA . ASN A 1 552 ? -29.621 -8.110 12.524 1.00 71.69 552 ASN A CA 1
ATOM 4409 C C . ASN A 1 552 ? -28.846 -7.658 11.271 1.00 71.69 552 ASN A C 1
ATOM 4411 O O . ASN A 1 552 ? -28.797 -6.482 10.894 1.00 71.69 552 ASN A O 1
ATOM 4415 N N . ILE A 1 553 ? -28.168 -8.631 10.661 1.00 61.12 553 ILE A N 1
ATOM 4416 C CA . ILE A 1 553 ? -27.245 -8.450 9.536 1.00 61.12 553 ILE A CA 1
ATOM 4417 C C . ILE A 1 553 ? -28.028 -8.102 8.266 1.00 61.12 553 ILE A C 1
ATOM 4419 O O . ILE A 1 553 ? -28.998 -8.768 7.913 1.00 61.12 553 ILE A O 1
ATOM 4423 N N . GLY A 1 554 ? -27.590 -7.068 7.545 1.00 50.31 554 GLY A N 1
ATOM 4424 C CA . GLY A 1 554 ? -28.233 -6.647 6.293 1.00 50.31 554 GLY A CA 1
ATOM 4425 C C . GLY A 1 554 ? -29.534 -5.852 6.469 1.00 50.31 554 GLY A C 1
ATOM 4426 O O . GLY A 1 554 ? -30.134 -5.449 5.469 1.00 50.31 554 GLY A O 1
ATOM 4427 N N . TYR A 1 555 ? -29.952 -5.561 7.706 1.00 55.12 555 TYR A N 1
ATOM 4428 C CA . TYR A 1 555 ? -31.064 -4.651 7.969 1.00 55.12 555 TYR A CA 1
ATOM 4429 C C . TYR A 1 555 ? -30.681 -3.216 7.597 1.00 55.12 555 TYR A C 1
ATOM 4431 O O . TYR A 1 555 ? -29.944 -2.530 8.310 1.00 55.12 555 TYR A O 1
ATOM 4439 N N . ASN A 1 556 ? -31.201 -2.743 6.465 1.00 51.75 556 ASN A N 1
ATOM 4440 C CA . ASN A 1 556 ? -31.053 -1.352 6.061 1.00 51.75 556 ASN A CA 1
ATOM 4441 C C . ASN A 1 556 ? -31.899 -0.458 6.979 1.00 51.75 556 ASN A C 1
ATOM 4443 O O . ASN A 1 556 ? -33.100 -0.290 6.756 1.00 51.75 556 ASN A O 1
ATOM 4447 N N . LEU A 1 557 ? -31.258 0.179 7.967 1.00 57.12 557 LEU A N 1
ATOM 4448 C CA . LEU A 1 557 ? -31.797 1.413 8.545 1.00 57.12 557 LEU A CA 1
ATOM 4449 C C . LEU A 1 557 ? -32.106 2.399 7.394 1.00 57.12 557 LEU A C 1
ATOM 4451 O O . LEU A 1 557 ? -31.356 2.428 6.411 1.00 57.12 557 LEU A O 1
ATOM 4455 N N . PRO A 1 558 ? -33.180 3.208 7.477 1.00 51.56 558 PRO A N 1
ATOM 4456 C CA . PRO A 1 558 ? -33.534 4.138 6.409 1.00 51.56 558 PRO A CA 1
ATOM 4457 C C . PRO A 1 558 ? -32.353 5.023 5.983 1.00 51.56 558 PRO A C 1
ATOM 4459 O O . PRO A 1 558 ? -31.615 5.537 6.821 1.00 51.56 558 PRO A O 1
ATOM 4462 N N . ASN A 1 559 ? -32.205 5.255 4.672 1.00 47.84 559 ASN A N 1
ATOM 4463 C CA . ASN A 1 559 ? -31.103 6.025 4.058 1.00 47.84 559 ASN A CA 1
ATOM 4464 C C . ASN A 1 559 ? -31.128 7.549 4.368 1.00 47.84 559 ASN A C 1
ATOM 4466 O O . ASN A 1 559 ? -30.617 8.358 3.596 1.00 47.84 559 ASN A O 1
ATOM 4470 N N . LEU A 1 560 ? -31.738 7.937 5.490 1.00 50.62 560 LEU A N 1
ATOM 4471 C CA . LEU A 1 560 ? -31.901 9.297 6.013 1.00 50.62 560 LEU A CA 1
ATOM 4472 C C . LEU A 1 560 ? -30.799 9.692 7.012 1.00 50.62 560 LEU A C 1
ATOM 4474 O O . LEU A 1 560 ? -30.797 10.813 7.513 1.00 50.62 560 LEU A O 1
ATOM 4478 N N . LEU A 1 561 ? -29.828 8.811 7.281 1.00 54.00 561 LEU A N 1
ATOM 4479 C CA . LEU A 1 561 ? -28.663 9.127 8.109 1.00 54.00 561 LEU A CA 1
ATOM 4480 C C . LEU A 1 561 ? -27.713 10.112 7.407 1.00 54.00 561 LEU A C 1
ATOM 4482 O O . LEU A 1 561 ? -26.685 9.747 6.838 1.00 54.00 561 LEU A O 1
ATOM 4486 N N . HIS A 1 562 ? -28.045 11.399 7.509 1.00 55.66 562 HIS A N 1
ATOM 4487 C CA . HIS A 1 562 ? -27.245 12.531 7.033 1.00 55.66 562 HIS A CA 1
ATOM 4488 C C . HIS A 1 562 ? -25.928 12.740 7.814 1.00 55.66 562 HIS A C 1
ATOM 4490 O O . HIS A 1 562 ? -25.170 13.658 7.502 1.00 55.66 562 HIS A O 1
ATOM 4496 N N . PHE A 1 563 ? -25.653 11.927 8.841 1.00 62.97 563 PHE A N 1
ATOM 4497 C CA . PHE A 1 563 ? -24.554 12.115 9.790 1.00 62.97 563 PHE A CA 1
ATOM 4498 C C . PHE A 1 563 ? -23.524 10.987 9.738 1.00 62.97 563 PHE A C 1
ATOM 4500 O O . PHE A 1 563 ? -23.834 9.815 9.942 1.00 62.97 563 PHE A O 1
ATOM 4507 N N . SER A 1 564 ? -22.259 11.371 9.564 1.00 71.56 564 SER A N 1
ATOM 4508 C CA . SER A 1 564 ? -21.109 10.530 9.886 1.00 71.56 564 SER A CA 1
ATOM 4509 C C . SER A 1 564 ? -20.619 10.838 11.304 1.00 71.56 564 SER A C 1
ATOM 4511 O O . SER A 1 564 ? -20.834 11.936 11.821 1.00 71.56 564 SER A O 1
ATOM 4513 N N . ARG A 1 565 ? -19.878 9.905 11.917 1.00 75.12 565 ARG A N 1
ATOM 4514 C CA . ARG A 1 565 ? -19.172 10.167 13.186 1.00 75.12 565 ARG A CA 1
ATOM 4515 C C . ARG A 1 565 ? -18.277 11.405 13.125 1.00 75.12 565 ARG A C 1
ATOM 4517 O O . ARG A 1 565 ? -18.264 12.171 14.078 1.00 75.12 565 ARG A O 1
ATOM 4524 N N . GLY A 1 566 ? -17.577 11.614 12.007 1.00 77.50 566 GLY A N 1
ATOM 4525 C CA . GLY A 1 566 ? -16.672 12.754 11.832 1.00 77.50 566 GLY A CA 1
ATOM 4526 C C . GLY A 1 566 ? -17.378 14.104 11.965 1.00 77.50 566 GLY A C 1
ATOM 4527 O O . GLY A 1 566 ? -16.830 15.009 12.578 1.00 77.50 566 GLY A O 1
ATOM 4528 N N . LEU A 1 567 ? -18.628 14.215 11.500 1.00 75.69 567 LEU A N 1
ATOM 4529 C CA . LEU A 1 567 ? -19.424 15.435 11.672 1.00 75.69 567 LEU A CA 1
ATOM 4530 C C . LEU A 1 567 ? -19.763 15.697 13.152 1.00 75.69 567 LEU A C 1
ATOM 4532 O O . LEU A 1 567 ? -19.725 16.845 13.582 1.00 75.69 567 LEU A O 1
ATOM 4536 N N . LEU A 1 568 ? -20.019 14.660 13.959 1.00 78.06 568 LEU A N 1
ATOM 4537 C CA . LEU A 1 568 ? -20.162 14.831 15.413 1.00 78.06 568 LEU A CA 1
ATOM 4538 C C . LEU A 1 568 ? -18.835 15.177 16.091 1.00 78.06 568 LEU A C 1
ATOM 4540 O O . LEU A 1 568 ? -18.835 15.977 17.019 1.00 78.06 568 LEU A O 1
ATOM 4544 N N . THR A 1 569 ? -17.713 14.630 15.624 1.00 81.12 569 THR A N 1
ATOM 4545 C CA . THR A 1 569 ? -16.380 15.008 16.117 1.00 81.12 569 THR A CA 1
ATOM 4546 C C . THR A 1 569 ? -16.036 16.468 15.788 1.00 81.12 569 THR A C 1
ATOM 4548 O O . THR A 1 569 ? -15.443 17.130 16.629 1.00 81.12 569 THR A O 1
ATOM 4551 N N . GLU A 1 570 ? -16.467 17.000 14.635 1.00 80.81 570 GLU A N 1
ATOM 4552 C CA . GLU A 1 570 ? -16.382 18.440 14.318 1.00 80.81 570 GLU A CA 1
ATOM 4553 C C . GLU A 1 570 ? -17.300 19.299 15.219 1.00 80.81 570 GLU A C 1
ATOM 4555 O O . GLU A 1 570 ? -16.926 20.409 15.590 1.00 80.81 570 GLU A O 1
ATOM 4560 N N . LEU A 1 571 ? -18.504 18.820 15.567 1.00 80.06 571 LEU A N 1
ATOM 4561 C CA . LEU A 1 571 ? -19.494 19.608 16.318 1.00 80.06 571 LEU A CA 1
ATOM 4562 C C . LEU A 1 571 ? -19.275 19.614 17.836 1.00 80.06 571 LEU A C 1
ATOM 4564 O O . LEU A 1 571 ? -19.408 20.664 18.454 1.00 80.06 571 LEU A O 1
ATOM 4568 N N . ILE A 1 572 ? -19.017 18.458 18.452 1.00 80.38 572 ILE A N 1
ATOM 4569 C CA . ILE A 1 572 ? -19.007 18.292 19.918 1.00 80.38 572 ILE A CA 1
ATOM 4570 C C . ILE A 1 572 ? -18.078 19.293 20.641 1.00 80.38 572 ILE A C 1
ATOM 4572 O O . ILE A 1 572 ? -18.499 19.820 21.671 1.00 80.38 572 ILE A O 1
ATOM 4576 N N . PRO A 1 573 ? -16.880 19.647 20.125 1.00 81.50 573 PRO A N 1
ATOM 4577 C CA . PRO A 1 573 ? -16.065 20.720 20.699 1.00 81.50 573 PRO A CA 1
ATOM 4578 C C . PRO A 1 573 ? -16.788 22.074 20.765 1.00 81.50 573 PRO A C 1
ATOM 4580 O O . PRO A 1 573 ? -16.734 22.735 21.797 1.00 81.50 573 PRO A O 1
ATOM 4583 N N . LEU A 1 574 ? -17.547 22.441 19.724 1.00 78.94 574 LEU A N 1
ATOM 4584 C CA . LEU A 1 574 ? -18.348 23.676 19.670 1.00 78.94 574 LEU A CA 1
ATOM 4585 C C . LEU A 1 574 ? -19.535 23.673 20.654 1.00 78.94 574 LEU A C 1
ATOM 4587 O O . LEU A 1 574 ? -20.179 24.705 20.830 1.00 78.94 574 LEU A O 1
ATOM 4591 N N . LEU A 1 575 ? -19.841 22.526 21.272 1.00 76.94 575 LEU A N 1
ATOM 4592 C CA . LEU A 1 575 ? -20.896 22.346 22.273 1.00 76.94 575 LEU A CA 1
ATOM 4593 C C . LEU A 1 575 ? -20.363 22.205 23.712 1.00 76.94 575 LEU A C 1
ATOM 4595 O O . LEU A 1 575 ? -21.120 21.813 24.598 1.00 76.94 575 LEU A O 1
ATOM 4599 N N . LYS A 1 576 ? -19.075 22.473 23.970 1.00 71.00 576 LYS A N 1
ATOM 4600 C CA . LYS A 1 576 ? -18.520 22.463 25.339 1.00 71.00 576 LYS A CA 1
ATOM 4601 C C . LYS A 1 576 ? -18.928 23.685 26.170 1.00 71.00 576 LYS A C 1
ATOM 4603 O O . LYS A 1 576 ? -18.977 23.601 27.395 1.00 71.00 576 LYS A O 1
ATOM 4608 N N . ASP A 1 577 ? -19.215 24.805 25.506 1.00 65.00 577 ASP A N 1
ATOM 4609 C CA . ASP A 1 577 ? -19.396 26.117 26.143 1.00 65.00 577 ASP A CA 1
ATOM 4610 C C . ASP A 1 577 ? -20.822 26.679 26.070 1.00 65.00 577 ASP A C 1
ATOM 4612 O O . ASP A 1 577 ? -21.086 27.752 26.610 1.00 65.00 577 ASP A O 1
ATOM 4616 N N . ILE A 1 578 ? -21.753 25.953 25.445 1.00 66.75 578 ILE A N 1
ATOM 4617 C CA . ILE A 1 578 ? -23.184 26.270 25.482 1.00 66.75 578 ILE A CA 1
ATOM 4618 C C . ILE A 1 578 ? -23.841 25.439 26.585 1.00 66.75 578 ILE A C 1
ATOM 4620 O O . ILE A 1 578 ? -23.703 24.223 26.551 1.00 66.75 578 ILE A O 1
ATOM 4624 N N . CYS A 1 579 ? -24.616 26.074 27.470 1.00 66.19 579 CYS A N 1
ATOM 4625 C CA . CYS A 1 579 ? -25.753 25.411 28.117 1.00 66.19 579 CYS A CA 1
ATOM 4626 C C . CYS A 1 579 ? -26.974 25.595 27.202 1.00 66.19 579 CYS A C 1
ATOM 4628 O O . CYS A 1 579 ? -27.417 26.730 26.991 1.00 66.19 579 CYS A O 1
ATOM 4630 N N . LEU A 1 580 ? -27.511 24.514 26.632 1.00 67.31 580 LEU A N 1
ATOM 4631 C CA . LEU A 1 580 ? -28.747 24.540 25.838 1.00 67.31 580 LEU A CA 1
ATOM 4632 C C . LEU A 1 580 ? -29.829 23.755 26.580 1.00 67.31 580 LEU A C 1
ATOM 4634 O O . LEU A 1 580 ? -29.980 22.559 26.358 1.00 67.31 580 LEU A O 1
ATOM 4638 N N . GLN A 1 581 ? -30.596 24.436 27.442 1.00 64.06 581 GLN A N 1
ATOM 4639 C CA . GLN A 1 581 ? -31.601 23.810 28.316 1.00 64.06 581 GLN A CA 1
ATOM 4640 C C . GLN A 1 581 ? -32.428 22.731 27.597 1.00 64.06 581 GLN A C 1
ATOM 4642 O O . GLN A 1 581 ? -33.315 23.013 26.787 1.00 64.06 581 GLN A O 1
ATOM 4647 N N . SER A 1 582 ? -32.114 21.480 27.924 1.00 63.94 582 SER A N 1
ATOM 4648 C CA . SER A 1 582 ? -32.734 20.292 27.363 1.00 63.94 582 SER A CA 1
ATOM 4649 C C . SER A 1 582 ? -33.845 19.814 28.302 1.00 63.94 582 SER A C 1
ATOM 4651 O O . SER A 1 582 ? -33.793 20.000 29.512 1.00 63.94 582 SER A O 1
ATOM 4653 N N . ASN A 1 583 ? -34.864 19.156 27.753 1.00 67.50 583 ASN A N 1
ATOM 4654 C CA . ASN A 1 583 ? -35.677 18.217 28.537 1.00 67.50 583 ASN A CA 1
ATOM 4655 C C . ASN A 1 583 ? -35.424 16.778 28.058 1.00 67.50 583 ASN A C 1
ATOM 4657 O O . ASN A 1 583 ? -36.282 15.906 28.181 1.00 67.50 583 ASN A O 1
ATOM 4661 N N . TYR A 1 584 ? -34.256 16.531 27.460 1.00 71.00 584 T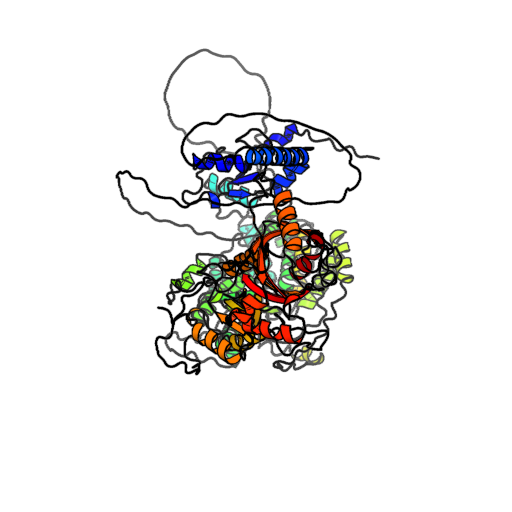YR A N 1
ATOM 4662 C CA . TYR A 1 584 ? -33.975 15.303 26.733 1.00 71.00 584 TYR A CA 1
ATOM 4663 C C . TYR A 1 584 ? -33.780 14.109 27.665 1.00 71.00 584 TYR A C 1
ATOM 4665 O O . TYR A 1 584 ? -34.375 13.064 27.424 1.00 71.00 584 TYR A O 1
ATOM 4673 N N . LEU A 1 585 ? -33.057 14.261 28.782 1.00 67.31 585 LEU A N 1
ATOM 4674 C CA . LEU A 1 585 ? -32.925 13.176 29.765 1.00 67.31 585 LEU A CA 1
ATOM 4675 C C . LEU A 1 585 ? -34.293 12.758 30.341 1.00 67.31 585 LEU A C 1
ATOM 4677 O O . LEU A 1 585 ? -34.569 11.569 30.486 1.00 67.31 585 LEU A O 1
ATOM 4681 N N . LYS A 1 586 ? -35.203 13.719 30.556 1.00 69.81 586 LYS A N 1
ATOM 4682 C CA . LYS A 1 586 ? -36.586 13.479 31.020 1.00 69.81 586 LYS A CA 1
ATOM 4683 C C . LYS A 1 586 ? -37.463 12.797 29.955 1.00 69.81 586 LYS A C 1
ATOM 4685 O O . LYS A 1 586 ? -38.335 11.997 30.293 1.00 69.81 586 LYS A O 1
ATOM 4690 N N . LYS A 1 587 ? -37.216 13.068 28.665 1.00 70.31 587 LYS A N 1
ATOM 4691 C CA . LYS A 1 587 ? -37.785 12.299 27.541 1.00 70.31 587 LYS A CA 1
ATOM 4692 C C . LYS A 1 587 ? -37.188 10.887 27.455 1.00 70.31 587 LYS A C 1
ATOM 4694 O O . LYS A 1 587 ? -37.900 9.956 27.102 1.00 70.31 587 LYS A O 1
ATOM 4699 N N . ILE A 1 588 ? -35.906 10.705 27.788 1.00 67.69 588 ILE A N 1
ATOM 4700 C CA . ILE A 1 588 ? -35.245 9.392 27.771 1.00 67.69 588 ILE A CA 1
ATOM 4701 C C . ILE A 1 588 ? -35.776 8.473 28.877 1.00 67.69 588 ILE A C 1
ATOM 4703 O O . ILE A 1 588 ? -36.081 7.314 28.585 1.00 67.69 588 ILE A O 1
ATOM 4707 N N . SER A 1 589 ? -35.888 8.943 30.124 1.00 64.75 589 SER A N 1
ATOM 4708 C CA . SER A 1 589 ? -36.360 8.101 31.237 1.00 64.75 589 SER A CA 1
ATOM 4709 C C . SER A 1 589 ? -37.776 7.574 30.986 1.00 64.75 589 SER A C 1
ATOM 4711 O O . SER A 1 589 ? -38.034 6.389 31.185 1.00 64.75 589 SER A O 1
ATOM 4713 N N . SER A 1 590 ? -38.644 8.410 30.407 1.00 65.69 590 SER A N 1
ATOM 4714 C CA . SER A 1 590 ? -39.997 8.047 29.958 1.00 65.69 590 SER A CA 1
ATOM 4715 C C . SER A 1 590 ? -40.066 7.282 28.620 1.00 65.69 590 SER A C 1
ATOM 4717 O O . SER A 1 590 ? -41.154 6.885 28.206 1.00 65.69 590 SER A O 1
ATOM 4719 N N . SER A 1 591 ? -38.937 7.033 27.941 1.00 67.25 591 SER A N 1
ATOM 4720 C CA . SER A 1 591 ? -38.891 6.302 26.663 1.00 67.25 591 SER A CA 1
ATOM 4721 C C . SER A 1 591 ? -38.548 4.817 26.820 1.00 67.25 591 SER A C 1
ATOM 4723 O O . SER A 1 591 ? 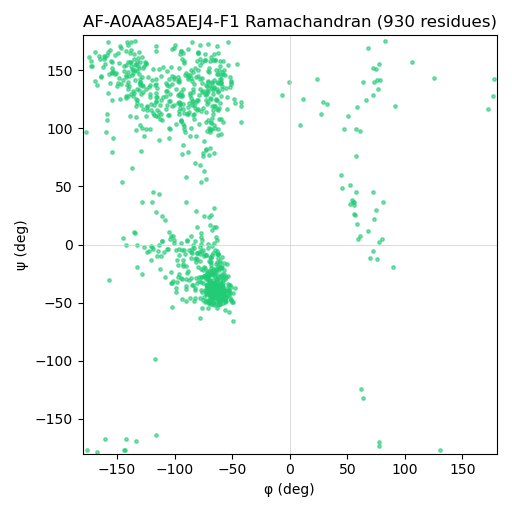-37.681 4.437 27.618 1.00 67.25 591 SER A O 1
ATOM 4725 N N . ASN A 1 592 ? -39.166 3.979 25.982 1.00 68.56 592 ASN A N 1
ATOM 4726 C CA . ASN A 1 592 ? -38.723 2.601 25.774 1.00 68.56 592 ASN A CA 1
ATOM 4727 C C . ASN A 1 592 ? -37.321 2.577 25.146 1.00 68.56 592 ASN A C 1
ATOM 4729 O O . ASN A 1 592 ? -36.936 3.469 24.392 1.00 68.56 592 ASN A O 1
ATOM 4733 N N . CYS A 1 593 ? -36.560 1.530 25.452 1.00 78.75 593 CYS A N 1
ATOM 4734 C CA . CYS A 1 593 ? -35.182 1.350 25.011 1.00 78.75 593 CYS A CA 1
ATOM 4735 C C . CYS A 1 593 ? -35.018 -0.058 24.422 1.00 78.75 593 CYS A C 1
ATOM 4737 O O . CYS A 1 593 ? -35.737 -0.974 24.808 1.00 78.75 593 CYS A O 1
ATOM 4739 N N . SER A 1 594 ? -34.084 -0.240 23.490 1.00 87.00 594 SER A N 1
ATOM 4740 C CA . SER A 1 594 ? -33.765 -1.546 22.893 1.00 87.00 594 SER A CA 1
ATOM 4741 C C . SER A 1 594 ? -32.277 -1.840 23.020 1.00 87.00 594 SER A C 1
ATOM 4743 O O . SER A 1 594 ? -31.471 -0.916 23.153 1.00 87.00 594 SER A O 1
ATOM 4745 N N . LEU A 1 595 ? -31.912 -3.122 22.965 1.00 89.31 595 LEU A N 1
ATOM 4746 C CA . LEU A 1 595 ? -30.515 -3.536 22.897 1.00 89.31 595 LEU A CA 1
ATOM 4747 C C . LEU A 1 595 ? -29.838 -2.984 21.628 1.00 89.31 595 LEU A C 1
ATOM 4749 O O . LEU A 1 595 ? -30.480 -2.707 20.609 1.00 89.31 595 LEU A O 1
ATOM 4753 N N . ALA A 1 596 ? -28.522 -2.808 21.685 1.00 90.94 596 ALA A N 1
ATOM 4754 C CA . ALA A 1 596 ? -27.708 -2.638 20.491 1.00 90.94 596 ALA A CA 1
ATOM 4755 C C . ALA A 1 596 ? -27.642 -3.957 19.711 1.00 90.94 596 ALA A C 1
ATOM 4757 O O . ALA A 1 596 ? -27.633 -5.032 20.305 1.00 90.94 596 ALA A O 1
ATOM 4758 N N . PHE A 1 597 ? -27.535 -3.868 18.387 1.00 88.50 597 PHE A N 1
ATOM 4759 C CA . PHE A 1 597 ? -27.423 -5.031 17.505 1.00 88.50 597 PHE A CA 1
ATOM 4760 C C . PHE A 1 597 ? -26.327 -4.842 16.456 1.00 88.50 597 PHE A C 1
ATOM 4762 O O . PHE A 1 597 ? -25.983 -3.712 16.093 1.00 88.50 597 PHE A O 1
ATOM 4769 N N . ILE A 1 598 ? -25.773 -5.946 15.951 1.00 88.12 598 ILE A N 1
ATOM 4770 C CA . ILE A 1 598 ? -24.780 -5.917 14.866 1.00 88.12 598 ILE A CA 1
ATOM 4771 C C . ILE A 1 598 ? -25.491 -5.707 13.524 1.00 88.12 598 ILE A C 1
ATOM 4773 O O . ILE A 1 598 ? -26.408 -6.450 13.184 1.00 88.12 598 ILE A O 1
ATOM 4777 N N . THR A 1 599 ? -25.024 -4.723 12.747 1.00 86.19 599 THR A N 1
ATOM 4778 C CA . THR A 1 599 ? -25.458 -4.475 11.352 1.00 86.19 599 THR A CA 1
ATOM 4779 C C . THR A 1 599 ? -24.470 -5.000 10.314 1.00 86.19 599 THR A C 1
ATOM 4781 O O . THR A 1 599 ? -24.870 -5.400 9.221 1.00 86.19 599 THR A O 1
ATOM 4784 N N . SER A 1 600 ? -23.177 -5.004 10.648 1.00 86.62 600 SER A N 1
ATOM 4785 C CA . SER A 1 600 ? -22.093 -5.472 9.785 1.00 86.62 600 SER A CA 1
ATOM 4786 C C . SER A 1 600 ? -20.972 -6.084 10.626 1.00 86.62 600 SER A C 1
ATOM 4788 O O . SER A 1 600 ? -20.406 -5.411 11.491 1.00 86.62 600 SER A O 1
ATOM 4790 N N . LEU A 1 601 ? -20.607 -7.326 10.304 1.00 90.81 601 LEU A N 1
ATOM 4791 C CA . LEU A 1 601 ? -19.345 -7.959 10.684 1.00 90.81 601 LEU A CA 1
ATOM 4792 C C . LEU A 1 601 ? -18.452 -8.064 9.440 1.00 90.81 601 LEU A C 1
ATOM 4794 O O . LEU A 1 601 ? -18.933 -8.390 8.357 1.00 90.81 601 LEU A O 1
ATOM 4798 N N . LYS A 1 602 ? -17.153 -7.792 9.590 1.00 91.69 602 LYS A N 1
ATOM 4799 C CA . LYS A 1 602 ? -16.134 -7.984 8.545 1.00 91.69 602 LYS A CA 1
ATOM 4800 C C . LYS A 1 602 ? -14.897 -8.637 9.159 1.00 91.69 602 LYS A C 1
ATOM 4802 O O . LYS A 1 602 ? -14.374 -8.111 10.140 1.00 91.69 602 LYS A O 1
ATOM 4807 N N . ILE A 1 603 ? -14.430 -9.734 8.565 1.00 92.44 603 ILE A N 1
ATOM 4808 C CA . ILE A 1 603 ? -13.212 -10.464 8.952 1.00 92.44 603 ILE A CA 1
ATOM 4809 C C . ILE A 1 603 ? -12.209 -10.352 7.796 1.00 92.44 603 ILE A C 1
ATOM 4811 O O . ILE A 1 603 ? -12.558 -10.630 6.649 1.00 92.44 603 ILE A O 1
ATOM 4815 N N . PHE A 1 604 ? -10.987 -9.897 8.074 1.00 92.06 604 PHE A N 1
ATOM 4816 C CA . PHE A 1 604 ? -9.931 -9.699 7.069 1.00 92.06 604 PHE A CA 1
ATOM 4817 C C . PHE A 1 604 ? -8.530 -9.742 7.703 1.00 92.06 604 PHE A C 1
ATOM 4819 O O . PHE A 1 604 ? -8.396 -9.673 8.923 1.00 92.06 604 PHE A O 1
ATOM 4826 N N . ARG A 1 605 ? -7.462 -9.838 6.901 1.00 90.88 605 ARG A N 1
ATOM 4827 C CA . ARG A 1 605 ? -6.073 -9.785 7.410 1.00 90.88 605 ARG A CA 1
ATOM 4828 C C . ARG A 1 605 ? -5.697 -8.370 7.857 1.00 90.88 605 ARG A C 1
ATOM 4830 O O . ARG A 1 605 ? -5.978 -7.408 7.148 1.00 90.88 605 ARG A O 1
ATOM 4837 N N . SER A 1 606 ? -5.029 -8.229 9.005 1.00 87.81 606 SER A N 1
ATOM 4838 C CA . SER A 1 606 ? -4.671 -6.908 9.557 1.00 87.81 606 SER A CA 1
ATOM 4839 C C . SER A 1 606 ? -3.697 -6.119 8.676 1.00 87.81 606 SER A C 1
ATOM 4841 O O . SER A 1 606 ? -3.774 -4.889 8.643 1.00 87.81 606 SER A O 1
ATOM 4843 N N . ILE A 1 607 ? -2.815 -6.823 7.961 1.00 89.44 607 ILE A N 1
ATOM 4844 C CA . ILE A 1 607 ? -1.936 -6.302 6.907 1.00 89.44 607 ILE A CA 1
ATOM 4845 C C . ILE A 1 607 ? -1.879 -7.290 5.727 1.00 89.44 607 ILE A C 1
ATOM 4847 O O . ILE A 1 607 ? -2.124 -8.482 5.929 1.00 89.44 607 ILE A O 1
ATOM 4851 N N . PRO A 1 608 ? -1.538 -6.837 4.509 1.00 93.19 608 PRO A N 1
ATOM 4852 C CA . PRO A 1 608 ? -1.211 -7.733 3.409 1.00 93.19 608 PRO A CA 1
ATOM 4853 C C . PRO A 1 608 ? 0.170 -8.385 3.575 1.00 93.19 608 PRO A C 1
ATOM 4855 O O . PRO A 1 608 ? 1.063 -7.866 4.249 1.00 93.19 608 PRO A O 1
ATOM 4858 N N . LEU A 1 609 ? 0.349 -9.511 2.892 1.00 93.31 609 LEU A N 1
ATOM 4859 C CA . LEU A 1 609 ? 1.598 -10.253 2.763 1.00 93.31 609 LEU A CA 1
ATOM 4860 C C . LEU A 1 609 ? 2.305 -9.861 1.458 1.00 93.31 609 LEU A C 1
ATOM 4862 O O . LEU A 1 609 ? 1.646 -9.682 0.439 1.00 93.31 609 LEU A O 1
ATOM 4866 N N . TYR A 1 610 ? 3.636 -9.750 1.457 1.00 94.12 610 TYR A N 1
ATOM 4867 C CA . TYR A 1 610 ? 4.396 -9.385 0.255 1.00 94.12 610 TYR A CA 1
ATOM 4868 C C . TYR A 1 610 ? 5.274 -10.541 -0.225 1.00 94.12 610 TYR A C 1
ATOM 4870 O O . TYR A 1 610 ? 6.254 -10.905 0.427 1.00 94.12 610 TYR A O 1
ATOM 4878 N N . LEU A 1 611 ? 4.968 -11.074 -1.407 1.00 94.88 611 LEU A N 1
ATOM 4879 C CA . LEU A 1 611 ? 5.927 -11.863 -2.184 1.00 94.88 611 LEU A CA 1
ATOM 4880 C C . LEU A 1 611 ? 6.730 -10.922 -3.080 1.00 94.88 611 LEU A C 1
ATOM 4882 O O . LEU A 1 611 ? 6.164 -9.991 -3.645 1.00 94.88 611 LEU A O 1
ATOM 4886 N N . ALA A 1 612 ? 8.022 -11.168 -3.267 1.00 95.69 612 ALA A N 1
ATOM 4887 C CA . ALA A 1 612 ? 8.857 -10.447 -4.222 1.00 95.69 612 ALA A CA 1
ATOM 4888 C C . ALA A 1 612 ? 9.692 -11.407 -5.066 1.00 95.69 612 ALA A C 1
ATOM 4890 O O . ALA A 1 612 ? 10.085 -12.467 -4.595 1.00 95.69 612 ALA A O 1
ATOM 4891 N N . GLY A 1 613 ? 9.990 -11.017 -6.302 1.00 95.81 613 GLY A N 1
ATOM 4892 C CA . GLY A 1 613 ? 10.833 -11.785 -7.219 1.00 95.81 613 GLY A CA 1
ATOM 4893 C C . GLY A 1 613 ? 11.390 -10.909 -8.337 1.00 95.81 613 GLY A C 1
ATOM 4894 O O . GLY A 1 613 ? 11.297 -9.679 -8.290 1.00 95.81 613 GLY A O 1
ATOM 4895 N N . ARG A 1 614 ? 11.948 -11.534 -9.375 1.00 96.31 614 ARG A N 1
ATOM 4896 C CA . ARG A 1 614 ? 12.276 -10.885 -10.654 1.00 96.31 614 ARG A CA 1
ATOM 4897 C C . ARG A 1 614 ? 11.554 -11.582 -11.797 1.00 96.31 614 ARG A C 1
ATOM 4899 O O . ARG A 1 614 ? 11.534 -12.809 -11.828 1.00 96.31 614 ARG A O 1
ATOM 4906 N N . TYR A 1 615 ? 10.996 -10.816 -12.735 1.00 97.69 615 TYR A N 1
ATOM 4907 C CA . TYR A 1 615 ? 10.425 -11.352 -13.972 1.00 97.69 615 TYR A CA 1
ATOM 4908 C C . TYR A 1 615 ? 11.328 -11.052 -15.174 1.00 97.69 615 TYR A C 1
ATOM 4910 O O . TYR A 1 615 ? 11.765 -9.922 -15.394 1.00 97.69 615 TYR A O 1
ATOM 4918 N N . VAL A 1 616 ? 11.577 -12.073 -15.977 1.00 96.94 616 VAL A N 1
ATOM 4919 C CA . VAL A 1 616 ? 12.089 -12.001 -17.342 1.00 96.94 616 VAL A CA 1
ATOM 4920 C C . VAL A 1 616 ? 10.874 -12.018 -18.272 1.00 96.94 616 VAL A C 1
ATOM 4922 O O . VAL A 1 616 ? 9.967 -12.829 -18.108 1.00 96.94 616 VAL A O 1
ATOM 4925 N N . LYS A 1 617 ? 10.824 -11.099 -19.234 1.00 97.62 617 LYS A N 1
ATOM 4926 C CA . LYS A 1 617 ? 9.748 -10.948 -20.221 1.00 97.62 617 LYS A CA 1
ATOM 4927 C C . LYS A 1 617 ? 10.338 -11.201 -21.602 1.00 97.62 617 LYS A C 1
ATOM 4929 O O . LYS A 1 617 ? 11.107 -10.377 -22.091 1.00 97.62 617 LYS A O 1
ATOM 4934 N N . LEU A 1 618 ? 9.966 -12.314 -22.224 1.00 94.44 618 LEU A N 1
ATOM 4935 C CA . LEU A 1 618 ? 10.517 -12.747 -23.512 1.00 94.44 618 LEU A CA 1
ATOM 4936 C C . LEU A 1 618 ? 9.662 -12.269 -24.699 1.00 94.44 618 LEU A C 1
ATOM 4938 O O . LEU A 1 618 ? 10.191 -11.977 -25.766 1.00 94.44 618 LEU A O 1
ATOM 4942 N N . SER A 1 619 ? 8.347 -12.111 -24.512 1.00 94.69 619 SER A N 1
ATOM 4943 C CA . SER A 1 619 ? 7.434 -11.684 -25.584 1.00 94.69 619 SER A CA 1
ATOM 4944 C C . SER A 1 619 ? 7.481 -10.177 -25.883 1.00 94.69 619 SER A C 1
ATOM 4946 O O . SER A 1 619 ? 7.332 -9.348 -24.984 1.00 94.69 619 SER A O 1
ATOM 4948 N N . ARG A 1 620 ? 7.552 -9.823 -27.178 1.00 94.38 620 ARG A N 1
ATOM 4949 C CA . ARG A 1 620 ? 7.329 -8.458 -27.715 1.00 94.38 620 ARG A CA 1
ATOM 4950 C C . ARG A 1 620 ? 5.853 -8.123 -27.991 1.00 94.38 620 ARG A C 1
ATOM 4952 O O . ARG A 1 620 ? 5.546 -7.110 -28.612 1.00 94.38 620 ARG A O 1
ATOM 4959 N N . ARG A 1 621 ? 4.915 -8.987 -27.595 1.00 95.81 621 ARG A N 1
ATOM 4960 C CA . ARG A 1 621 ? 3.463 -8.783 -27.776 1.00 95.81 621 ARG A CA 1
ATOM 4961 C C . ARG A 1 621 ? 2.702 -8.963 -26.464 1.00 95.81 621 ARG A C 1
ATOM 4963 O O . ARG A 1 621 ? 1.597 -9.489 -26.447 1.00 95.81 621 ARG A O 1
ATOM 4970 N N . LEU A 1 622 ? 3.310 -8.529 -25.359 1.00 97.31 622 LEU A N 1
ATOM 4971 C CA . LEU A 1 622 ? 2.760 -8.654 -24.011 1.00 97.31 622 LEU A CA 1
ATOM 4972 C C . LEU A 1 622 ? 2.896 -7.311 -23.265 1.00 97.31 622 LEU A C 1
ATOM 4974 O O . LEU A 1 622 ? 4.004 -6.774 -23.178 1.00 97.31 622 LEU A O 1
ATOM 4978 N N . PRO A 1 623 ? 1.815 -6.728 -22.724 1.00 97.94 623 PRO A N 1
ATOM 4979 C CA . PRO A 1 623 ? 1.901 -5.576 -21.840 1.00 97.94 623 PRO A CA 1
ATOM 4980 C C . PRO A 1 623 ? 2.325 -6.020 -20.430 1.00 97.94 623 PRO A C 1
ATOM 4982 O O . PRO A 1 623 ? 2.074 -7.148 -20.016 1.00 97.94 623 PRO A O 1
ATOM 4985 N N . GLN A 1 624 ? 2.943 -5.129 -19.654 1.00 97.44 624 GLN A N 1
ATOM 4986 C CA . GLN A 1 624 ? 3.311 -5.456 -18.271 1.00 97.44 624 GLN A CA 1
ATOM 4987 C C . GLN A 1 624 ? 2.080 -5.680 -17.369 1.00 97.44 624 GLN A C 1
ATOM 4989 O O . GLN A 1 624 ? 2.092 -6.573 -16.534 1.00 97.44 624 GLN A O 1
ATOM 4994 N N . SER A 1 625 ? 1.030 -4.883 -17.560 1.00 97.00 625 SER A N 1
ATOM 4995 C CA . SER A 1 625 ? -0.235 -4.918 -16.811 1.00 97.00 625 SER A CA 1
ATOM 4996 C C . SER A 1 625 ? -1.424 -4.985 -17.784 1.00 97.00 625 SER A C 1
ATOM 4998 O O . SER A 1 625 ? -1.226 -4.639 -18.960 1.00 97.00 625 SER A O 1
ATOM 5000 N N . PRO A 1 626 ? -2.636 -5.393 -17.355 1.00 97.00 626 PRO A N 1
ATOM 5001 C CA . PRO A 1 626 ? -3.779 -5.611 -18.243 1.00 97.00 626 PRO A CA 1
ATOM 5002 C C . PRO A 1 626 ? -4.093 -4.387 -19.110 1.00 97.00 626 PRO A C 1
ATOM 5004 O O . PRO A 1 626 ? -4.447 -3.316 -18.610 1.00 97.00 626 PRO A O 1
ATOM 5007 N N . TRP A 1 627 ? -3.976 -4.522 -20.435 1.00 95.62 627 TRP A N 1
ATOM 5008 C CA . TRP A 1 627 ? -4.254 -3.409 -21.345 1.00 95.62 627 TRP A CA 1
ATOM 5009 C C . TRP A 1 627 ? -5.721 -3.422 -21.776 1.00 95.62 627 TRP A C 1
ATOM 5011 O O . TRP A 1 627 ? -6.113 -4.134 -22.702 1.00 95.62 627 TRP A O 1
ATOM 5021 N N . ILE A 1 628 ? -6.537 -2.619 -21.093 1.00 94.06 628 ILE A N 1
ATOM 5022 C CA . ILE A 1 628 ? -7.980 -2.490 -21.328 1.00 94.06 628 ILE A CA 1
ATOM 5023 C C . ILE A 1 628 ? -8.302 -1.025 -21.647 1.00 94.06 628 ILE A C 1
ATOM 5025 O O . ILE A 1 628 ? -7.791 -0.116 -20.995 1.00 94.06 628 ILE A O 1
ATOM 5029 N N . ILE A 1 629 ? -9.137 -0.783 -22.663 1.00 90.38 629 ILE A N 1
ATOM 5030 C CA . ILE A 1 629 ? -9.645 0.549 -23.022 1.00 90.38 629 ILE A CA 1
ATOM 5031 C C . ILE A 1 629 ? -11.174 0.483 -23.097 1.00 90.38 629 ILE A C 1
ATOM 5033 O O . ILE A 1 629 ? -11.740 -0.247 -23.914 1.00 90.38 629 ILE A O 1
ATOM 5037 N N . GLY A 1 630 ? -11.850 1.231 -22.222 1.00 90.88 630 GLY A N 1
ATOM 5038 C CA . GLY A 1 630 ? -13.280 1.043 -21.970 1.00 90.88 630 GLY A CA 1
ATOM 5039 C C . GLY A 1 630 ? -13.531 -0.359 -21.409 1.00 90.88 630 GLY A C 1
ATOM 5040 O O . GLY A 1 630 ? -12.911 -0.746 -20.425 1.00 90.88 630 GLY A O 1
ATOM 5041 N N . SER A 1 631 ? -14.394 -1.135 -22.064 1.00 91.06 631 SER A N 1
ATOM 5042 C CA . SER A 1 631 ? -14.587 -2.569 -21.795 1.00 91.06 631 SER A CA 1
ATOM 5043 C C . SER A 1 631 ? -13.735 -3.492 -22.680 1.00 91.06 631 SER A C 1
ATOM 5045 O O . SER A 1 631 ? -13.765 -4.706 -22.495 1.00 91.06 631 SER A O 1
ATOM 5047 N N . LYS A 1 632 ? -12.985 -2.961 -23.658 1.00 93.94 632 LYS A N 1
ATOM 5048 C CA . LYS A 1 632 ? -12.263 -3.773 -24.650 1.00 93.94 632 LYS A CA 1
ATOM 5049 C C . LYS A 1 632 ? -10.802 -3.982 -24.247 1.00 93.94 632 LYS A C 1
ATOM 5051 O O . LYS A 1 632 ? -9.996 -3.050 -24.276 1.00 93.94 632 LYS A O 1
ATOM 5056 N N . ARG A 1 633 ? -10.462 -5.231 -23.916 1.00 94.94 633 ARG A N 1
ATOM 5057 C CA . ARG A 1 633 ? -9.082 -5.731 -23.799 1.00 94.94 633 ARG A CA 1
ATOM 5058 C C . ARG A 1 633 ? -8.347 -5.570 -25.145 1.00 94.94 633 ARG A C 1
ATOM 5060 O O . ARG A 1 633 ? -8.963 -5.701 -26.201 1.00 94.94 633 ARG A O 1
ATOM 5067 N N . LYS A 1 634 ? -7.056 -5.223 -25.108 1.00 95.62 634 LYS A N 1
ATOM 5068 C CA . LYS A 1 634 ? -6.230 -4.899 -26.292 1.00 95.62 634 LYS A CA 1
ATOM 5069 C C . LYS A 1 634 ? -5.188 -5.956 -26.653 1.00 95.62 634 LYS A C 1
ATOM 5071 O O . LYS A 1 634 ? -4.849 -6.064 -27.825 1.00 95.62 634 LYS A O 1
ATOM 5076 N N . LEU A 1 635 ? -4.707 -6.717 -25.674 1.00 95.62 635 LEU A N 1
ATOM 5077 C CA . LEU A 1 635 ? -3.867 -7.907 -25.838 1.00 95.62 635 LEU A CA 1
ATOM 5078 C C . LEU A 1 635 ? -4.362 -8.979 -24.863 1.00 95.62 635 LEU A C 1
ATOM 5080 O O . LEU A 1 635 ? -4.992 -8.638 -23.864 1.00 95.62 635 LEU A O 1
ATOM 5084 N N . ASP A 1 636 ? -4.132 -10.250 -25.181 1.00 93.38 636 ASP A N 1
ATOM 5085 C CA . ASP A 1 636 ? -4.754 -11.405 -24.520 1.00 93.38 636 ASP A CA 1
ATOM 5086 C C . ASP A 1 636 ? -4.514 -11.437 -23.002 1.00 93.38 636 ASP A C 1
ATOM 5088 O O . ASP A 1 636 ? -5.456 -11.593 -22.227 1.00 93.38 636 ASP A O 1
ATOM 5092 N N . SER A 1 637 ? -3.276 -11.201 -22.575 1.00 96.19 637 SER A N 1
ATOM 5093 C CA . SER A 1 637 ? -2.839 -11.277 -21.181 1.00 96.19 637 SER A CA 1
ATOM 5094 C C . SER A 1 637 ? -1.830 -10.164 -20.864 1.00 96.19 637 SER A C 1
ATOM 5096 O O . SER A 1 637 ? -1.655 -9.221 -21.641 1.00 96.19 637 SER A O 1
ATOM 5098 N N . SER A 1 638 ? -1.159 -10.257 -19.720 1.00 98.06 638 SER A N 1
ATOM 5099 C CA . SER A 1 638 ? -0.111 -9.344 -19.270 1.00 98.06 638 SER A CA 1
ATOM 5100 C C . SER A 1 638 ? 0.921 -10.062 -18.395 1.00 98.06 638 SER A C 1
ATOM 5102 O O . SER A 1 638 ? 0.676 -11.173 -17.931 1.00 98.06 638 SER A O 1
ATOM 5104 N N . VAL A 1 639 ? 2.088 -9.446 -18.167 1.00 98.31 639 VAL A N 1
ATOM 5105 C CA . VAL A 1 639 ? 3.106 -9.994 -17.243 1.00 98.31 639 VAL A CA 1
ATOM 5106 C C . VAL A 1 639 ? 2.525 -10.175 -15.839 1.00 98.31 639 VAL A C 1
ATOM 5108 O O . VAL A 1 639 ? 2.748 -11.204 -15.215 1.00 98.31 639 VAL A O 1
ATOM 5111 N N . GLU A 1 640 ? 1.752 -9.192 -15.380 1.00 98.06 640 GLU A N 1
ATOM 5112 C CA . GLU A 1 640 ? 0.962 -9.235 -14.152 1.00 98.06 640 GLU A CA 1
ATOM 5113 C C . GLU A 1 640 ? 0.058 -10.473 -14.103 1.00 98.06 640 GLU A C 1
ATOM 5115 O O . GLU A 1 640 ? 0.220 -11.299 -13.212 1.00 98.06 640 GLU A O 1
ATOM 5120 N N . GLU A 1 641 ? -0.834 -10.651 -15.082 1.00 97.31 641 GLU A N 1
ATOM 5121 C CA . GLU A 1 641 ? -1.806 -11.754 -15.096 1.00 97.31 641 GLU A CA 1
ATOM 5122 C C . GLU A 1 641 ? -1.154 -13.138 -15.164 1.00 97.31 641 GLU A C 1
ATOM 5124 O O . GLU A 1 641 ? -1.547 -14.027 -14.411 1.00 97.31 641 GLU A O 1
ATOM 5129 N N . LEU A 1 642 ? -0.123 -13.314 -16.002 1.00 97.50 642 LEU A N 1
ATOM 5130 C CA . LEU A 1 642 ? 0.615 -14.580 -16.123 1.00 97.50 642 LEU A CA 1
ATOM 5131 C C . LEU A 1 642 ? 1.345 -14.990 -14.831 1.00 97.50 642 LEU A C 1
ATOM 5133 O O . LEU A 1 642 ? 1.761 -16.140 -14.713 1.00 97.50 642 LEU A O 1
ATOM 5137 N N . ILE A 1 643 ? 1.509 -14.071 -13.875 1.00 97.44 643 ILE A N 1
ATOM 5138 C CA . ILE A 1 643 ? 2.105 -14.330 -12.561 1.00 97.44 643 ILE A CA 1
ATOM 5139 C C . ILE A 1 643 ? 1.005 -14.441 -11.492 1.00 97.44 643 ILE A C 1
ATOM 5141 O O . ILE A 1 643 ? 0.943 -15.430 -10.761 1.00 97.44 643 ILE A O 1
ATOM 5145 N N . THR A 1 644 ? 0.120 -13.446 -11.381 1.00 96.88 644 THR A N 1
ATOM 5146 C CA . THR A 1 644 ? -0.847 -13.357 -10.275 1.00 96.88 644 THR A CA 1
ATOM 5147 C C . THR A 1 644 ? -1.968 -14.383 -10.375 1.00 96.88 644 THR A C 1
ATOM 5149 O O . THR A 1 644 ? -2.364 -14.910 -9.341 1.00 96.88 644 THR A O 1
ATOM 5152 N N . GLN A 1 645 ? -2.438 -14.747 -11.575 1.00 94.88 645 GLN A N 1
ATOM 5153 C CA . GLN A 1 645 ? -3.532 -15.722 -11.735 1.00 94.88 645 GLN A CA 1
ATOM 5154 C C . GLN A 1 645 ? -3.140 -17.142 -11.292 1.00 94.88 645 GLN A C 1
ATOM 5156 O O . GLN A 1 645 ? -4.008 -17.926 -10.921 1.00 94.88 645 GLN A O 1
ATOM 5161 N N . LEU A 1 646 ? -1.842 -17.465 -11.295 1.00 93.44 646 LEU A N 1
ATOM 5162 C CA . LEU A 1 646 ? -1.307 -18.768 -10.880 1.00 93.44 646 LEU A CA 1
ATOM 5163 C C . LEU A 1 646 ? -0.867 -18.789 -9.408 1.00 93.44 646 LEU A C 1
ATOM 5165 O O . LEU A 1 646 ? -0.906 -19.838 -8.764 1.00 93.44 646 LEU A O 1
ATOM 5169 N N . ILE A 1 647 ? -0.457 -17.633 -8.876 1.00 94.19 647 ILE A N 1
ATOM 5170 C CA . ILE A 1 647 ? -0.037 -17.471 -7.479 1.00 94.19 647 ILE A CA 1
ATOM 5171 C C . ILE A 1 647 ? -1.240 -17.276 -6.553 1.00 94.19 647 ILE A C 1
ATOM 5173 O O . ILE A 1 647 ? -1.327 -17.948 -5.530 1.00 94.19 647 ILE A O 1
ATOM 5177 N N . LEU A 1 648 ? -2.170 -16.380 -6.895 1.00 94.31 648 LEU A N 1
ATOM 5178 C CA . LEU A 1 648 ? -3.221 -15.924 -5.982 1.00 94.31 648 LEU A CA 1
ATOM 5179 C C . LEU A 1 648 ? -4.147 -17.046 -5.465 1.00 94.31 648 LEU A C 1
ATOM 5181 O O . LEU A 1 648 ? -4.386 -17.065 -4.261 1.00 94.31 648 LEU A O 1
ATOM 5185 N N . PRO A 1 649 ? -4.584 -18.042 -6.270 1.00 92.12 649 PRO A N 1
ATOM 5186 C CA . PRO A 1 649 ? -5.409 -19.143 -5.761 1.00 92.12 649 PRO A CA 1
ATOM 5187 C C . PRO A 1 649 ? -4.752 -19.951 -4.631 1.00 92.12 649 PRO A C 1
ATOM 5189 O O . PRO A 1 649 ? -5.453 -20.518 -3.800 1.00 92.12 649 PRO A O 1
ATOM 5192 N N . ARG A 1 650 ? -3.411 -19.968 -4.548 1.00 90.94 650 ARG A N 1
ATOM 5193 C CA . ARG A 1 650 ? -2.659 -20.641 -3.469 1.00 90.94 650 ARG A CA 1
ATOM 5194 C C . ARG A 1 650 ? -2.735 -19.914 -2.124 1.00 90.94 650 ARG A C 1
ATOM 5196 O O . ARG A 1 650 ? -2.281 -20.452 -1.123 1.00 90.94 650 ARG A O 1
ATOM 5203 N N . PHE A 1 651 ? -3.286 -18.702 -2.106 1.00 92.44 651 PHE A N 1
ATOM 5204 C CA . PHE A 1 651 ? -3.468 -17.888 -0.908 1.00 92.44 651 PHE A CA 1
ATOM 5205 C C . PHE A 1 651 ? -4.915 -17.870 -0.407 1.00 92.44 651 PHE A C 1
ATOM 5207 O O . PHE A 1 651 ? -5.197 -17.178 0.568 1.00 92.44 651 PHE A O 1
ATOM 5214 N N . GLY A 1 652 ? -5.814 -18.645 -1.018 1.00 90.12 652 GLY A N 1
ATOM 5215 C CA . GLY A 1 652 ? -7.208 -18.762 -0.598 1.00 90.12 652 GLY A CA 1
ATOM 5216 C C . GLY A 1 652 ? -8.196 -18.050 -1.518 1.00 90.12 652 GLY A C 1
ATOM 5217 O O . GLY A 1 652 ? -7.838 -17.124 -2.255 1.00 90.12 652 GLY A O 1
ATOM 5218 N N . ALA A 1 653 ? -9.455 -18.483 -1.482 1.00 87.75 653 ALA A N 1
ATOM 5219 C CA . ALA A 1 653 ? -10.472 -18.109 -2.470 1.00 87.75 653 ALA A CA 1
ATOM 5220 C C . ALA A 1 653 ? -10.870 -16.622 -2.425 1.00 87.75 653 ALA A C 1
ATOM 5222 O O . ALA A 1 653 ? -11.331 -16.075 -3.427 1.00 87.75 653 ALA A O 1
ATOM 5223 N N . ASN A 1 654 ? -10.690 -15.964 -1.276 1.00 88.56 654 ASN A N 1
ATOM 5224 C CA . ASN A 1 654 ? -11.051 -14.556 -1.065 1.00 88.56 654 ASN A CA 1
ATOM 5225 C C . ASN A 1 654 ? -9.848 -13.596 -1.146 1.00 88.56 654 ASN A C 1
ATOM 5227 O O . ASN A 1 654 ? -9.997 -12.391 -0.903 1.00 88.56 654 ASN A O 1
ATOM 5231 N N . SER A 1 655 ? -8.661 -14.119 -1.468 1.00 92.94 655 SER A N 1
ATOM 5232 C CA . SER A 1 655 ? -7.422 -13.347 -1.524 1.00 92.94 655 SER A CA 1
ATOM 5233 C C . SER A 1 655 ? -7.396 -12.362 -2.703 1.00 92.94 655 SER A C 1
ATOM 5235 O O . SER A 1 655 ? -8.052 -12.549 -3.729 1.00 92.94 655 SER A O 1
ATOM 5237 N N . GLN A 1 656 ? -6.666 -11.254 -2.548 1.00 93.62 656 GLN A N 1
ATOM 5238 C CA . GLN A 1 656 ? -6.612 -10.162 -3.531 1.00 93.62 656 GLN A CA 1
ATOM 5239 C C . GLN A 1 656 ? -5.172 -9.689 -3.741 1.00 93.62 656 GLN A C 1
ATOM 5241 O O . GLN A 1 656 ? -4.473 -9.427 -2.766 1.00 93.62 656 GLN A O 1
ATOM 5246 N N . SER A 1 657 ? -4.735 -9.539 -4.996 1.00 95.50 657 SER A N 1
ATOM 5247 C CA . SER A 1 657 ? -3.372 -9.106 -5.340 1.00 95.50 657 SER A CA 1
ATOM 5248 C C . SER A 1 657 ? -3.296 -7.668 -5.860 1.00 95.50 657 SER A C 1
ATOM 5250 O O . SER A 1 657 ? -4.043 -7.309 -6.769 1.00 95.50 657 SER A O 1
ATOM 5252 N N . CYS A 1 658 ? -2.296 -6.907 -5.415 1.00 96.00 658 CYS A N 1
ATOM 5253 C CA . CYS A 1 658 ? -1.781 -5.730 -6.120 1.00 96.00 658 CYS A CA 1
ATOM 5254 C C . CYS A 1 658 ? -0.356 -6.018 -6.630 1.00 96.00 658 CYS A C 1
ATOM 5256 O O . CYS A 1 658 ? 0.524 -6.400 -5.855 1.00 96.00 658 CYS A O 1
ATOM 5258 N N . PHE A 1 659 ? -0.124 -5.868 -7.938 1.00 96.25 659 PHE A N 1
ATOM 5259 C CA . PHE A 1 659 ? 1.169 -6.132 -8.578 1.00 96.25 659 PHE A CA 1
ATOM 5260 C C . PHE A 1 659 ? 1.988 -4.842 -8.700 1.00 96.25 659 PHE A C 1
ATOM 5262 O O . PHE A 1 659 ? 1.566 -3.871 -9.328 1.00 96.25 659 PHE A O 1
ATOM 5269 N N . ILE A 1 660 ? 3.178 -4.826 -8.099 1.00 94.44 660 ILE A N 1
ATOM 5270 C CA . ILE A 1 660 ? 4.015 -3.629 -7.960 1.00 94.44 660 ILE A CA 1
ATOM 5271 C C . ILE A 1 660 ? 5.394 -3.917 -8.551 1.00 94.44 660 ILE A C 1
ATOM 5273 O O . ILE A 1 660 ? 5.990 -4.954 -8.284 1.00 94.44 660 ILE A O 1
ATOM 5277 N N . THR A 1 661 ? 5.946 -3.014 -9.360 1.00 92.38 661 THR A N 1
ATOM 5278 C CA . THR A 1 661 ? 7.180 -3.296 -10.116 1.00 92.38 661 THR A CA 1
ATOM 5279 C C . THR A 1 661 ? 8.164 -2.145 -10.094 1.00 92.38 661 THR A C 1
ATOM 5281 O O . THR A 1 661 ? 7.768 -0.984 -10.166 1.00 92.38 661 THR A O 1
ATOM 5284 N N . ALA A 1 662 ? 9.461 -2.457 -10.091 1.00 90.06 662 ALA A N 1
ATOM 5285 C CA . ALA A 1 662 ? 10.523 -1.459 -10.089 1.00 90.06 662 ALA A CA 1
ATOM 5286 C C . ALA A 1 662 ? 10.686 -0.813 -11.488 1.00 90.06 662 ALA A C 1
ATOM 5288 O O . ALA A 1 662 ? 11.622 -1.122 -12.247 1.00 90.06 662 ALA A O 1
ATOM 5289 N N . GLY A 1 663 ? 9.760 0.083 -11.832 1.00 88.31 663 GLY A N 1
ATOM 5290 C CA . GLY A 1 663 ? 9.583 0.668 -13.163 1.00 88.31 663 GLY A CA 1
ATOM 5291 C C . GLY A 1 663 ? 8.877 -0.269 -14.154 1.00 88.31 663 GLY A C 1
ATOM 5292 O O . GLY A 1 663 ? 8.418 -1.348 -13.790 1.00 88.31 663 GLY A O 1
ATOM 5293 N N . ARG A 1 664 ? 8.813 0.152 -15.422 1.00 92.81 664 ARG A N 1
ATOM 5294 C CA . ARG A 1 664 ? 8.099 -0.520 -16.521 1.00 92.81 664 ARG A CA 1
ATOM 5295 C C . ARG A 1 664 ? 8.893 -0.456 -17.833 1.00 92.81 664 ARG A C 1
ATOM 5297 O O . ARG A 1 664 ? 9.702 0.458 -18.009 1.00 92.81 664 ARG A O 1
ATOM 5304 N N . GLU A 1 665 ? 8.612 -1.382 -18.746 1.00 94.94 665 GLU A N 1
ATOM 5305 C CA . GLU A 1 665 ? 8.938 -1.319 -20.176 1.00 94.94 665 GLU A CA 1
ATOM 5306 C C . GLU A 1 665 ? 7.675 -1.294 -21.068 1.00 94.94 665 GLU A C 1
ATOM 5308 O O . GLU A 1 665 ? 6.549 -1.518 -20.609 1.00 94.94 665 GLU A O 1
ATOM 5313 N N . ASP A 1 666 ? 7.849 -0.959 -22.347 1.00 96.75 666 ASP A N 1
ATOM 5314 C CA . ASP A 1 666 ? 6.757 -0.940 -23.327 1.00 96.75 666 ASP A CA 1
ATOM 5315 C C . ASP A 1 666 ? 6.396 -2.365 -23.815 1.00 96.75 666 ASP A C 1
ATOM 5317 O O . ASP A 1 666 ? 7.039 -3.358 -23.464 1.00 96.75 666 ASP A O 1
ATOM 5321 N N . VAL A 1 667 ? 5.308 -2.496 -24.581 1.00 97.31 667 VAL A N 1
ATOM 5322 C CA . VAL A 1 667 ? 4.736 -3.798 -24.997 1.00 97.31 667 VAL A CA 1
ATOM 5323 C C . VAL A 1 667 ? 5.721 -4.625 -25.835 1.00 97.31 667 VAL A C 1
ATOM 5325 O O . VAL A 1 667 ? 5.840 -5.834 -25.644 1.00 97.31 667 VAL A O 1
ATOM 5328 N N . ASP A 1 668 ? 6.454 -3.946 -26.708 1.00 96.06 668 ASP A N 1
ATOM 5329 C CA . ASP A 1 668 ? 7.399 -4.455 -27.704 1.00 96.06 668 ASP A CA 1
ATOM 5330 C C . ASP A 1 668 ? 8.827 -4.687 -27.174 1.00 96.06 668 ASP A C 1
ATOM 5332 O O . ASP A 1 668 ? 9.679 -5.261 -27.859 1.00 96.06 668 ASP A O 1
ATOM 5336 N N . VAL A 1 669 ? 9.081 -4.278 -25.930 1.00 97.56 669 VAL A N 1
ATOM 5337 C CA . VAL A 1 669 ? 10.392 -4.357 -25.277 1.00 97.56 669 VAL A CA 1
ATOM 5338 C C . VAL A 1 669 ? 10.509 -5.647 -24.464 1.00 97.56 669 VAL A C 1
ATOM 5340 O O . VAL A 1 669 ? 9.633 -5.922 -23.641 1.00 97.56 669 VAL A O 1
ATOM 5343 N N . ARG A 1 670 ? 11.578 -6.435 -24.645 1.00 96.69 670 ARG A N 1
ATOM 5344 C CA . ARG A 1 670 ? 11.859 -7.595 -23.771 1.00 96.69 670 ARG A CA 1
ATOM 5345 C C . ARG A 1 670 ? 12.530 -7.137 -22.472 1.00 96.69 670 ARG A C 1
ATOM 5347 O O . ARG A 1 670 ? 13.152 -6.077 -22.427 1.00 96.69 670 ARG A O 1
ATOM 5354 N N . CYS A 1 671 ? 12.443 -7.941 -21.418 1.00 96.94 671 CYS A N 1
ATOM 5355 C CA . CYS A 1 671 ? 13.201 -7.743 -20.182 1.00 96.94 671 CYS A CA 1
ATOM 5356 C C . CYS A 1 671 ? 13.982 -9.022 -19.875 1.00 96.94 671 CYS A C 1
ATOM 5358 O O . CYS A 1 671 ? 13.381 -10.041 -19.559 1.00 96.94 671 CYS A O 1
ATOM 5360 N N . LEU A 1 672 ? 15.302 -8.968 -20.007 1.00 94.12 672 LEU A N 1
ATOM 5361 C CA . LEU A 1 672 ? 16.227 -10.101 -20.032 1.00 94.12 672 LEU A CA 1
ATOM 5362 C C . LEU A 1 672 ? 17.185 -10.055 -18.822 1.00 94.12 672 LEU A C 1
ATOM 5364 O O . LEU A 1 672 ? 16.936 -9.352 -17.836 1.00 94.12 672 LEU A O 1
ATOM 5368 N N . GLY A 1 673 ? 18.277 -10.823 -18.883 1.00 90.94 673 GLY A N 1
ATOM 5369 C CA . GLY A 1 673 ? 19.262 -10.923 -17.806 1.00 90.94 673 GLY A CA 1
ATOM 5370 C C . GLY A 1 673 ? 18.644 -11.518 -16.540 1.00 90.94 673 GLY A C 1
ATOM 5371 O O . GLY A 1 673 ? 17.929 -12.514 -16.598 1.00 90.94 673 GLY A O 1
ATOM 5372 N N . LEU A 1 674 ? 18.875 -10.883 -15.387 1.00 91.25 674 LEU A N 1
ATOM 5373 C CA . LEU A 1 674 ? 18.232 -11.277 -14.124 1.00 91.25 674 LEU A CA 1
ATOM 5374 C C . LEU A 1 674 ? 16.733 -10.917 -14.054 1.00 91.25 674 LEU A C 1
ATOM 5376 O O . LEU A 1 674 ? 16.064 -11.334 -13.112 1.00 91.25 674 LEU A O 1
ATOM 5380 N N . GLY A 1 675 ? 16.200 -10.154 -15.015 1.00 94.56 675 GLY A N 1
ATOM 5381 C CA . GLY A 1 675 ? 14.811 -9.692 -15.025 1.00 94.56 675 GLY A CA 1
ATOM 5382 C C . GLY A 1 675 ? 14.543 -8.439 -14.176 1.00 94.56 675 GLY A C 1
ATOM 5383 O O . GLY A 1 675 ? 15.412 -7.919 -13.470 1.00 94.56 675 GLY A O 1
ATOM 5384 N N . ARG A 1 676 ? 13.309 -7.924 -14.245 1.00 94.88 676 ARG A N 1
ATOM 5385 C CA . ARG A 1 676 ? 12.843 -6.767 -13.468 1.00 94.88 676 ARG A CA 1
ATOM 5386 C C . ARG A 1 676 ? 12.311 -7.204 -12.095 1.00 94.88 676 ARG A C 1
ATOM 5388 O O . ARG A 1 676 ? 11.397 -8.025 -12.048 1.00 94.88 676 ARG A O 1
ATOM 5395 N N . PRO A 1 677 ? 12.770 -6.583 -10.994 1.00 95.56 677 PRO A N 1
ATOM 5396 C CA . PRO A 1 677 ? 12.174 -6.758 -9.671 1.00 95.56 677 PRO A CA 1
ATOM 5397 C C . PRO A 1 677 ? 10.690 -6.373 -9.587 1.00 95.56 677 PRO A C 1
ATOM 5399 O O . PRO A 1 677 ? 10.293 -5.288 -10.033 1.00 95.56 677 PRO A O 1
ATOM 5402 N N . PHE A 1 678 ? 9.901 -7.242 -8.957 1.00 96.12 678 PHE A N 1
ATOM 5403 C CA . PHE A 1 678 ? 8.481 -7.057 -8.664 1.00 96.12 678 PHE A CA 1
ATOM 5404 C C . PHE A 1 678 ? 8.137 -7.464 -7.226 1.00 96.12 678 PHE A C 1
ATOM 5406 O O . PHE A 1 678 ? 8.901 -8.173 -6.571 1.00 96.12 678 PHE A O 1
ATOM 5413 N N . ALA A 1 679 ? 6.964 -7.033 -6.771 1.00 96.62 679 ALA A N 1
ATOM 5414 C CA . ALA A 1 679 ? 6.267 -7.535 -5.601 1.00 96.62 679 ALA A CA 1
ATOM 5415 C C . ALA A 1 679 ? 4.794 -7.822 -5.928 1.00 96.62 679 ALA A C 1
ATOM 5417 O O . ALA A 1 679 ? 4.209 -7.198 -6.815 1.00 96.62 679 ALA A O 1
ATOM 5418 N N . ILE A 1 680 ? 4.205 -8.745 -5.176 1.00 97.06 680 ILE A N 1
ATOM 5419 C CA . ILE A 1 680 ? 2.771 -9.009 -5.115 1.00 97.06 680 ILE A CA 1
ATOM 5420 C C . ILE A 1 680 ? 2.358 -8.739 -3.674 1.00 97.06 680 ILE A C 1
ATOM 5422 O O . ILE A 1 680 ? 2.788 -9.445 -2.763 1.00 97.06 680 ILE A O 1
ATOM 5426 N N . GLU A 1 681 ? 1.552 -7.705 -3.476 1.00 96.38 681 GLU A N 1
ATOM 5427 C CA . GLU A 1 681 ? 0.870 -7.436 -2.215 1.00 96.38 681 GLU A CA 1
ATOM 5428 C C . GLU A 1 681 ? -0.411 -8.274 -2.186 1.00 96.38 681 GLU A C 1
ATOM 5430 O O . GLU A 1 681 ? -1.316 -8.040 -2.985 1.00 96.38 681 GLU A O 1
ATOM 5435 N N . ILE A 1 682 ? -0.469 -9.275 -1.309 1.00 96.00 682 ILE A N 1
ATOM 5436 C CA . ILE A 1 682 ? -1.584 -10.212 -1.169 1.00 96.00 682 ILE A CA 1
ATOM 5437 C C . ILE A 1 682 ? -2.371 -9.844 0.090 1.00 96.00 682 ILE A C 1
ATOM 5439 O O . ILE A 1 682 ? -1.891 -10.001 1.210 1.00 96.00 682 ILE A O 1
ATOM 5443 N N . SER A 1 683 ? -3.594 -9.358 -0.091 1.00 94.06 683 SER A N 1
ATOM 5444 C CA . SER A 1 683 ? -4.576 -9.144 0.977 1.00 94.06 683 SER A CA 1
ATOM 5445 C C . SER A 1 683 ? -5.475 -10.371 1.147 1.00 94.06 683 SER A C 1
ATOM 5447 O O . SER A 1 683 ? -5.645 -11.145 0.207 1.00 94.06 683 SER A O 1
ATOM 5449 N N . ASN A 1 684 ? -6.095 -10.515 2.324 1.00 91.88 684 ASN A N 1
ATOM 5450 C CA . ASN A 1 684 ? -7.120 -11.532 2.615 1.00 91.88 684 ASN A CA 1
ATOM 5451 C C . ASN A 1 684 ? -6.690 -12.987 2.341 1.00 91.88 684 ASN A C 1
ATOM 5453 O O . ASN A 1 684 ? -7.493 -13.805 1.907 1.00 91.88 684 ASN A O 1
ATOM 5457 N N . TYR A 1 685 ? -5.422 -13.308 2.601 1.00 93.44 685 TYR A N 1
ATOM 5458 C CA . TYR A 1 685 ? -4.896 -14.666 2.467 1.00 93.44 685 TYR A CA 1
ATOM 5459 C C . TYR A 1 685 ? -5.298 -15.567 3.643 1.00 93.44 685 TYR A C 1
ATOM 5461 O O . TYR A 1 685 ? -5.322 -15.132 4.796 1.00 93.44 685 TYR A O 1
ATOM 5469 N N . GLU A 1 686 ? -5.585 -16.830 3.351 1.00 91.38 686 GLU A N 1
ATOM 5470 C CA . GLU A 1 686 ? -6.213 -17.787 4.269 1.00 91.38 686 GLU A CA 1
ATOM 5471 C C . GLU A 1 686 ? -5.172 -18.514 5.153 1.00 91.38 686 GLU A C 1
ATOM 5473 O O . GLU A 1 686 ? -5.301 -18.485 6.378 1.00 91.38 686 GLU A O 1
ATOM 5478 N N . LEU A 1 687 ? -4.064 -19.015 4.588 1.00 88.44 687 LEU A N 1
ATOM 5479 C CA . LEU A 1 687 ? -2.961 -19.674 5.321 1.00 88.44 687 LEU A CA 1
ATOM 5480 C C . LEU A 1 687 ? -2.147 -18.766 6.270 1.00 88.44 687 LEU A C 1
ATOM 5482 O O . LEU A 1 687 ? -2.065 -17.549 6.081 1.00 88.44 687 LEU A O 1
ATOM 5486 N N . LEU A 1 688 ? -1.463 -19.369 7.249 1.00 87.19 688 LEU A N 1
ATOM 5487 C CA . LEU A 1 688 ? -0.430 -18.705 8.054 1.00 87.19 688 LEU A CA 1
ATOM 5488 C C . LEU A 1 688 ? 0.902 -18.552 7.285 1.00 87.19 688 LEU A C 1
ATOM 5490 O O . LEU A 1 688 ? 1.336 -19.486 6.610 1.00 87.19 688 LEU A O 1
ATOM 5494 N N . PRO A 1 689 ? 1.637 -17.434 7.462 1.00 85.50 689 PRO A N 1
ATOM 5495 C CA . PRO A 1 689 ? 2.993 -17.245 6.934 1.00 85.50 689 PRO A CA 1
ATOM 5496 C C . PRO A 1 689 ? 4.002 -18.342 7.310 1.00 85.50 689 PRO A C 1
ATOM 5498 O O . PRO A 1 689 ? 4.937 -18.582 6.552 1.00 85.50 689 PRO A O 1
ATOM 5501 N N . SER A 1 690 ? 3.819 -19.026 8.447 1.00 81.12 690 SER A N 1
ATOM 5502 C CA . SER A 1 690 ? 4.643 -20.174 8.861 1.00 81.12 690 SER A CA 1
ATOM 5503 C C . SER A 1 690 ? 4.490 -21.400 7.954 1.00 81.12 690 SER A C 1
ATOM 5505 O O . SER A 1 690 ? 5.394 -22.231 7.913 1.00 81.12 690 SER A O 1
ATOM 5507 N N . GLN A 1 691 ? 3.391 -21.496 7.198 1.00 83.44 691 GLN A N 1
ATOM 5508 C CA . GLN A 1 691 ? 3.186 -22.518 6.172 1.00 83.44 691 GLN A CA 1
ATOM 5509 C C . GLN A 1 691 ? 3.837 -22.153 4.828 1.00 83.44 691 GLN A C 1
ATOM 5511 O O . GLN A 1 691 ? 3.788 -22.960 3.909 1.00 83.44 691 GLN A O 1
ATOM 5516 N N . ILE A 1 692 ? 4.451 -20.973 4.672 1.00 86.62 692 ILE A N 1
ATOM 5517 C CA . ILE A 1 692 ? 5.145 -20.586 3.435 1.00 86.62 692 ILE A CA 1
ATOM 5518 C C . ILE A 1 692 ? 6.621 -20.957 3.558 1.00 86.62 692 ILE A C 1
ATOM 5520 O O . ILE A 1 692 ? 7.342 -20.401 4.387 1.00 86.62 692 ILE A O 1
ATOM 5524 N N . ILE A 1 693 ? 7.095 -21.862 2.702 1.00 83.06 693 ILE A N 1
ATOM 5525 C CA . ILE A 1 693 ? 8.472 -22.361 2.746 1.00 83.06 693 ILE A CA 1
ATOM 5526 C C . ILE A 1 693 ? 9.291 -21.938 1.522 1.00 83.06 693 ILE A C 1
ATOM 5528 O O . ILE A 1 693 ? 8.789 -21.728 0.419 1.00 83.06 693 ILE A O 1
ATOM 5532 N N . GLN A 1 694 ? 10.599 -21.815 1.743 1.00 72.94 694 GLN A N 1
ATOM 5533 C CA . GLN A 1 694 ? 11.632 -21.661 0.710 1.00 72.94 694 GLN A CA 1
ATOM 5534 C C . GLN A 1 694 ? 12.627 -22.829 0.808 1.00 72.94 694 GLN A C 1
ATOM 5536 O O . GLN A 1 694 ? 13.836 -22.650 0.665 1.00 72.94 694 GLN A O 1
ATOM 5541 N N . GLN A 1 695 ? 12.121 -24.026 1.124 1.00 63.06 695 GLN A N 1
ATOM 5542 C CA . GLN A 1 695 ? 12.918 -25.246 1.048 1.00 63.06 695 GLN A CA 1
ATOM 5543 C C . GLN A 1 695 ? 13.207 -25.523 -0.425 1.00 63.06 695 GLN A C 1
ATOM 5545 O O . GLN A 1 695 ? 12.317 -25.429 -1.262 1.00 63.06 695 GLN A O 1
ATOM 5550 N N . TRP A 1 696 ? 14.449 -25.856 -0.757 1.00 59.41 696 TRP A N 1
ATOM 5551 C CA . TRP A 1 696 ? 14.730 -26.419 -2.071 1.00 59.41 696 TRP A CA 1
ATOM 5552 C C . TRP A 1 696 ? 14.416 -27.904 -1.948 1.00 59.41 696 TRP A C 1
ATOM 5554 O O . TRP A 1 696 ? 15.074 -28.599 -1.176 1.00 59.41 696 TRP A O 1
ATOM 5564 N N . SER A 1 697 ? 13.377 -28.384 -2.625 1.00 48.78 697 SER A N 1
ATOM 5565 C CA . SER A 1 697 ? 12.980 -29.788 -2.534 1.00 48.78 697 SER A CA 1
ATOM 5566 C C . SER A 1 697 ? 14.056 -30.684 -3.164 1.00 48.78 697 SER A C 1
ATOM 5568 O O . SER A 1 697 ? 14.081 -30.846 -4.381 1.00 48.78 697 SER A O 1
ATOM 5570 N N . VAL A 1 698 ? 14.923 -31.282 -2.338 1.00 43.84 698 VAL A N 1
ATOM 5571 C CA . VAL A 1 698 ? 16.064 -32.154 -2.726 1.00 43.84 698 VAL A CA 1
ATOM 5572 C C . VAL A 1 698 ? 15.614 -33.517 -3.302 1.00 43.84 698 VAL A C 1
ATOM 5574 O O . VAL A 1 698 ? 16.388 -34.458 -3.392 1.00 43.84 698 VAL A O 1
ATOM 5577 N N . ASN A 1 699 ? 14.348 -33.644 -3.701 1.00 42.12 699 ASN A N 1
ATOM 5578 C CA . ASN A 1 699 ? 13.788 -34.860 -4.277 1.00 42.12 699 ASN A CA 1
ATOM 5579 C C . ASN A 1 699 ? 13.623 -34.664 -5.790 1.00 42.12 699 ASN A C 1
ATOM 5581 O O . ASN A 1 699 ? 12.883 -33.773 -6.204 1.00 42.12 699 ASN A O 1
ATOM 5585 N N . ASP A 1 700 ? 14.221 -35.542 -6.603 1.00 44.97 700 ASP A N 1
ATOM 5586 C CA . ASP A 1 700 ? 14.279 -35.481 -8.082 1.00 44.97 700 ASP A CA 1
ATOM 5587 C C . ASP A 1 700 ? 12.926 -35.593 -8.824 1.00 44.97 700 ASP A C 1
ATOM 5589 O O . ASP A 1 700 ? 12.863 -35.835 -10.031 1.00 44.97 700 ASP A O 1
ATOM 5593 N N . LYS A 1 701 ? 11.805 -35.434 -8.119 1.00 48.34 701 LYS A N 1
ATOM 5594 C CA . LYS A 1 701 ? 10.453 -35.496 -8.671 1.00 48.34 701 LYS A CA 1
ATOM 5595 C C . LYS A 1 701 ? 9.867 -34.093 -8.770 1.00 48.34 701 LYS A C 1
ATOM 5597 O O . LYS A 1 701 ? 9.168 -33.636 -7.871 1.00 48.34 701 LYS A O 1
ATOM 5602 N N . LEU A 1 702 ? 10.064 -33.466 -9.931 1.00 51.78 702 LEU A N 1
ATOM 5603 C CA . LEU A 1 702 ? 9.360 -32.257 -10.400 1.00 51.78 702 LEU A CA 1
ATOM 5604 C C . LEU A 1 702 ? 7.847 -32.494 -10.658 1.00 51.78 702 LEU A C 1
ATOM 5606 O O . LEU A 1 702 ? 7.254 -31.886 -11.547 1.00 51.78 702 LEU A O 1
ATOM 5610 N N . ALA A 1 703 ? 7.213 -33.399 -9.907 1.00 48.75 703 ALA A N 1
ATOM 5611 C CA . ALA A 1 703 ? 5.791 -33.696 -10.003 1.00 48.75 703 ALA A CA 1
ATOM 5612 C C . ALA A 1 703 ? 4.983 -32.524 -9.425 1.00 48.75 703 ALA A C 1
ATOM 5614 O O . ALA A 1 703 ? 5.147 -32.153 -8.265 1.00 48.75 703 ALA A O 1
ATOM 5615 N N . VAL A 1 704 ? 4.121 -31.924 -10.247 1.00 55.09 704 VAL A N 1
ATOM 5616 C CA . VAL A 1 704 ? 3.442 -30.649 -9.945 1.00 55.09 704 VAL A CA 1
ATOM 5617 C C . VAL A 1 704 ? 2.101 -30.870 -9.226 1.00 55.09 704 VAL A C 1
ATOM 5619 O O . VAL A 1 704 ? 1.125 -30.154 -9.445 1.00 55.09 704 VAL A O 1
ATOM 5622 N N . GLU A 1 705 ? 2.043 -31.874 -8.353 1.00 55.91 705 GLU A N 1
ATOM 5623 C CA . GLU A 1 705 ? 0.890 -32.116 -7.487 1.00 55.91 705 GLU A CA 1
ATOM 5624 C C . GLU A 1 705 ? 1.058 -31.316 -6.191 1.00 55.91 705 GLU A C 1
ATOM 5626 O O . GLU A 1 705 ? 1.954 -31.556 -5.384 1.00 55.91 705 GLU A O 1
ATOM 5631 N N . PHE A 1 706 ? 0.200 -30.311 -6.019 1.00 60.19 706 PHE A N 1
ATOM 5632 C CA . PHE A 1 706 ? 0.114 -29.519 -4.797 1.00 60.19 706 PHE A CA 1
ATOM 5633 C C . PHE A 1 706 ? -0.948 -30.143 -3.889 1.00 60.19 706 PHE A C 1
ATOM 5635 O O . PHE A 1 706 ? -2.141 -29.962 -4.130 1.00 60.19 706 PHE A O 1
ATOM 5642 N N . ASN A 1 707 ? -0.518 -30.855 -2.851 1.00 63.88 707 ASN A N 1
ATOM 5643 C CA . ASN A 1 707 ? -1.393 -31.295 -1.768 1.00 63.88 707 ASN A CA 1
ATOM 5644 C C . ASN A 1 707 ? -1.788 -30.080 -0.909 1.00 63.88 707 ASN A C 1
ATOM 5646 O O . ASN A 1 707 ? -0.916 -29.327 -0.483 1.00 63.88 707 ASN A O 1
ATOM 5650 N N . GLU A 1 708 ? -3.078 -29.895 -0.619 1.00 59.97 708 GLU A N 1
ATOM 5651 C CA . GLU A 1 708 ? -3.570 -28.787 0.225 1.00 59.97 708 GLU A CA 1
ATOM 5652 C C . GLU A 1 708 ? -3.056 -28.862 1.676 1.00 59.97 708 GLU A C 1
ATOM 5654 O O . GLU A 1 708 ? -3.072 -27.865 2.394 1.00 59.97 708 GLU A O 1
ATOM 5659 N N . ASN A 1 709 ? -2.555 -30.030 2.091 1.00 63.38 709 ASN A N 1
ATOM 5660 C CA . ASN A 1 709 ? -1.949 -30.268 3.401 1.00 63.38 709 ASN A CA 1
ATOM 5661 C C . ASN A 1 709 ? -0.419 -30.055 3.424 1.00 63.38 709 ASN A C 1
ATOM 5663 O O . ASN A 1 709 ? 0.190 -30.177 4.487 1.00 63.38 709 ASN A O 1
ATOM 5667 N N . GLU A 1 710 ? 0.227 -29.772 2.284 1.00 72.75 710 GLU A N 1
ATOM 5668 C CA . GLU A 1 710 ? 1.660 -29.441 2.238 1.00 72.75 710 GLU A CA 1
ATOM 5669 C C . GLU A 1 710 ? 1.910 -27.932 2.434 1.00 72.75 710 GLU A C 1
ATOM 5671 O O . GLU A 1 710 ? 1.134 -27.107 1.946 1.00 72.75 710 GLU A O 1
ATOM 5676 N N . PRO A 1 711 ? 3.023 -27.531 3.082 1.00 78.81 711 PRO A N 1
ATOM 5677 C CA . PRO A 1 711 ? 3.423 -26.128 3.143 1.00 78.81 711 PRO A CA 1
ATOM 5678 C C . PRO A 1 711 ? 3.670 -25.537 1.742 1.00 78.81 711 PRO A C 1
ATOM 5680 O O . PRO A 1 711 ? 4.241 -26.183 0.860 1.00 78.81 711 PRO A O 1
ATOM 5683 N N . LEU A 1 712 ? 3.287 -24.274 1.545 1.00 86.25 712 LEU A N 1
ATOM 5684 C CA . LEU A 1 712 ? 3.381 -23.572 0.270 1.00 86.25 712 LEU A CA 1
ATOM 5685 C C . LEU A 1 712 ? 4.837 -23.240 -0.084 1.00 86.25 712 LEU A C 1
ATOM 5687 O O . LEU A 1 712 ? 5.400 -22.232 0.350 1.00 86.25 712 LEU A O 1
ATOM 5691 N N . ASP A 1 713 ? 5.429 -24.090 -0.914 1.00 86.75 713 ASP A N 1
ATOM 5692 C CA . ASP A 1 713 ? 6.779 -23.942 -1.450 1.00 86.75 713 ASP A CA 1
ATOM 5693 C C . ASP A 1 713 ? 6.834 -22.898 -2.583 1.00 86.75 713 ASP A C 1
ATOM 5695 O O . ASP A 1 713 ? 6.266 -23.076 -3.667 1.00 86.75 713 ASP A O 1
ATOM 5699 N N . LEU A 1 714 ? 7.551 -21.796 -2.335 1.00 88.62 714 LEU A N 1
ATOM 5700 C CA . LEU A 1 714 ? 7.724 -20.706 -3.301 1.00 88.62 714 LEU A CA 1
ATOM 5701 C C . LEU A 1 714 ? 8.603 -21.084 -4.508 1.00 88.62 714 LEU A C 1
ATOM 5703 O O . LEU A 1 714 ? 8.464 -20.467 -5.566 1.00 88.62 714 LEU A O 1
ATOM 5707 N N . LEU A 1 715 ? 9.474 -22.093 -4.398 1.00 85.12 715 LEU A N 1
ATOM 5708 C CA . LEU A 1 715 ? 10.272 -22.604 -5.515 1.00 85.12 715 LEU A CA 1
ATOM 5709 C C . LEU A 1 715 ? 9.423 -23.508 -6.422 1.00 85.12 715 LEU A C 1
ATOM 5711 O O . LEU A 1 715 ? 9.418 -23.291 -7.639 1.00 85.12 715 LEU A O 1
ATOM 5715 N N . LYS A 1 716 ? 8.631 -24.435 -5.852 1.00 84.81 716 LYS A N 1
ATOM 5716 C CA . LYS A 1 716 ? 7.602 -25.185 -6.611 1.00 84.81 716 LYS A CA 1
ATOM 5717 C C . LYS A 1 716 ? 6.644 -24.216 -7.313 1.00 84.81 716 LYS A C 1
ATOM 5719 O O . LYS A 1 716 ? 6.357 -24.380 -8.498 1.00 84.81 716 LYS A O 1
ATOM 5724 N N . LEU A 1 717 ? 6.192 -23.169 -6.615 1.00 89.06 717 LEU A N 1
ATOM 5725 C CA . LEU A 1 717 ? 5.281 -22.162 -7.166 1.00 89.06 717 LEU A CA 1
ATOM 5726 C C . LEU A 1 717 ? 5.908 -21.347 -8.309 1.00 89.06 717 LEU A C 1
ATOM 5728 O O . LEU A 1 717 ? 5.257 -21.134 -9.331 1.00 89.06 717 LEU A O 1
ATOM 5732 N N . ALA A 1 718 ? 7.176 -20.939 -8.187 1.00 91.06 718 ALA A N 1
ATOM 5733 C CA . ALA A 1 718 ? 7.895 -20.278 -9.276 1.00 91.06 718 ALA A CA 1
ATOM 5734 C C . ALA A 1 718 ? 8.063 -21.199 -10.499 1.00 91.06 718 ALA A C 1
ATOM 5736 O O . ALA A 1 718 ? 7.838 -20.766 -11.628 1.00 91.06 718 ALA A O 1
ATOM 5737 N N . SER A 1 719 ? 8.386 -22.478 -10.279 1.00 87.81 719 SER A N 1
ATOM 5738 C CA . SER A 1 719 ? 8.475 -23.491 -11.340 1.00 87.81 719 SER A CA 1
ATOM 5739 C C . SER A 1 719 ? 7.133 -23.693 -12.062 1.00 87.81 719 SER A C 1
ATOM 5741 O O . SER A 1 719 ? 7.086 -23.675 -13.291 1.00 87.81 719 SER A O 1
ATOM 5743 N N . PHE A 1 720 ? 6.026 -23.771 -11.314 1.00 88.38 720 PHE A N 1
ATOM 5744 C CA . PHE A 1 720 ? 4.668 -23.877 -11.861 1.00 88.38 720 PHE A CA 1
ATOM 5745 C C . PHE A 1 720 ? 4.264 -22.663 -12.714 1.00 88.38 720 PHE A C 1
ATOM 5747 O O . PHE A 1 720 ? 3.677 -22.830 -13.785 1.00 88.38 720 PHE A O 1
ATOM 5754 N N . VAL A 1 721 ? 4.617 -21.439 -12.298 1.00 92.44 721 VAL A N 1
ATOM 5755 C CA . VAL A 1 721 ? 4.445 -20.248 -13.151 1.00 92.44 721 VAL A CA 1
ATOM 5756 C C . VAL A 1 721 ? 5.254 -20.404 -14.442 1.00 92.44 721 VAL A C 1
ATOM 5758 O O . VAL A 1 721 ? 4.711 -20.239 -15.533 1.00 92.44 721 VAL A O 1
ATOM 5761 N N . ASN A 1 722 ? 6.529 -20.781 -14.333 1.00 93.50 722 ASN A N 1
ATOM 5762 C CA . ASN A 1 722 ? 7.456 -20.866 -15.464 1.00 93.50 722 ASN A CA 1
ATOM 5763 C C . ASN A 1 722 ? 7.068 -21.913 -16.518 1.00 93.50 722 ASN A C 1
ATOM 5765 O O . ASN A 1 722 ? 7.257 -21.660 -17.708 1.00 93.50 722 ASN A O 1
ATOM 5769 N N . SER A 1 723 ? 6.507 -23.055 -16.114 1.00 90.50 723 SER A N 1
ATOM 5770 C CA . SER A 1 723 ? 5.993 -24.061 -17.053 1.00 90.50 723 SER A CA 1
ATOM 5771 C C . SER A 1 723 ? 4.688 -23.627 -17.735 1.00 90.50 723 SER A C 1
ATOM 5773 O O . SER A 1 723 ? 4.446 -23.981 -18.888 1.00 90.50 723 SER A O 1
ATOM 5775 N N . THR A 1 724 ? 3.868 -22.812 -17.064 1.00 92.50 724 THR A N 1
ATOM 5776 C CA . THR A 1 724 ? 2.520 -22.439 -17.530 1.00 92.50 724 THR A CA 1
ATOM 5777 C C . THR A 1 724 ? 2.500 -21.196 -18.436 1.00 92.50 724 THR A C 1
ATOM 5779 O O . THR A 1 724 ? 1.594 -21.035 -19.253 1.00 92.50 724 THR A O 1
ATOM 5782 N N . THR A 1 725 ? 3.504 -20.312 -18.373 1.00 91.62 725 THR A N 1
ATOM 5783 C CA . THR A 1 725 ? 3.535 -19.045 -19.145 1.00 91.62 725 THR A CA 1
ATOM 5784 C C . THR A 1 725 ? 3.754 -19.198 -20.658 1.00 91.62 725 THR A C 1
ATOM 5786 O O . THR A 1 725 ? 3.767 -18.189 -21.375 1.00 91.62 725 THR A O 1
ATOM 5789 N N . GLN A 1 726 ? 3.962 -20.424 -21.158 1.00 90.88 726 GLN A N 1
ATOM 5790 C CA . GLN A 1 726 ? 4.289 -20.724 -22.562 1.00 90.88 726 GLN A CA 1
ATOM 5791 C C . GLN A 1 726 ? 5.545 -19.973 -23.051 1.00 90.88 726 GLN A C 1
ATOM 5793 O O . GLN A 1 726 ? 5.586 -19.462 -24.170 1.00 90.88 726 GLN A O 1
ATOM 5798 N N . GLY A 1 727 ? 6.550 -19.817 -22.181 1.00 89.81 727 GLY A N 1
ATOM 5799 C CA . GLY A 1 727 ? 7.796 -19.116 -22.509 1.00 89.81 727 GLY A CA 1
ATOM 5800 C C . GLY A 1 727 ? 7.644 -17.605 -22.735 1.00 89.81 727 GLY A C 1
ATOM 5801 O O . GLY A 1 727 ? 8.573 -16.963 -23.213 1.00 89.81 727 GLY A O 1
ATOM 5802 N N . ARG A 1 728 ? 6.496 -16.994 -22.404 1.00 94.62 728 ARG A N 1
ATOM 5803 C CA . ARG A 1 728 ? 6.291 -15.539 -22.565 1.00 94.62 728 ARG A CA 1
ATOM 5804 C C . ARG A 1 728 ? 6.904 -14.721 -21.428 1.00 94.62 728 ARG A C 1
ATOM 5806 O O . ARG A 1 728 ? 7.357 -13.594 -21.658 1.00 94.62 728 ARG A O 1
ATOM 5813 N N . VAL A 1 729 ? 6.907 -15.292 -20.224 1.00 96.50 729 VAL A N 1
ATOM 5814 C CA . VAL A 1 729 ? 7.416 -14.723 -18.967 1.00 96.50 729 VAL A CA 1
ATOM 5815 C C . VAL A 1 729 ? 8.094 -15.831 -18.164 1.00 96.50 729 VAL A C 1
ATOM 5817 O O . VAL A 1 729 ? 7.621 -16.960 -18.161 1.00 96.50 729 VAL A O 1
ATOM 5820 N N . PHE A 1 730 ? 9.172 -15.515 -17.459 1.00 94.81 730 PHE A N 1
ATOM 5821 C CA . PHE A 1 730 ? 9.839 -16.414 -16.518 1.00 94.81 730 PHE A CA 1
ATOM 5822 C C . PHE A 1 730 ? 10.098 -15.649 -15.218 1.00 94.81 730 PHE A C 1
ATOM 5824 O O . PHE A 1 730 ? 10.558 -14.511 -15.270 1.00 94.81 730 PHE A O 1
ATOM 5831 N N . ILE A 1 731 ? 9.807 -16.229 -14.057 1.00 95.38 731 ILE A N 1
ATOM 5832 C CA . ILE A 1 731 ? 10.070 -15.635 -12.746 1.00 95.38 731 ILE A CA 1
ATOM 5833 C C . ILE A 1 731 ? 11.157 -16.390 -11.984 1.00 95.38 731 ILE A C 1
ATOM 5835 O O . ILE A 1 731 ? 11.268 -17.614 -12.049 1.00 95.38 731 ILE A O 1
ATOM 5839 N N . ARG A 1 732 ? 11.953 -15.632 -11.228 1.00 92.19 732 ARG A N 1
ATOM 5840 C CA . ARG A 1 732 ? 12.982 -16.145 -10.320 1.00 92.19 732 ARG A CA 1
ATOM 5841 C C . ARG A 1 732 ? 13.040 -15.341 -9.028 1.00 92.19 732 ARG A C 1
ATOM 5843 O O . ARG A 1 732 ? 12.387 -14.306 -8.895 1.00 92.19 732 ARG A O 1
ATOM 5850 N N . ASP A 1 733 ? 13.865 -15.811 -8.098 1.00 91.81 733 ASP A N 1
ATOM 5851 C CA . ASP A 1 733 ? 14.111 -15.193 -6.793 1.00 91.81 733 ASP A CA 1
ATOM 5852 C C . ASP A 1 733 ? 12.829 -14.997 -5.945 1.00 91.81 733 ASP A C 1
ATOM 5854 O O . ASP A 1 733 ? 12.789 -14.091 -5.113 1.00 91.81 733 ASP A O 1
ATOM 5858 N N . LEU A 1 734 ? 11.777 -15.804 -6.166 1.00 93.12 734 LEU A N 1
ATOM 5859 C CA . LEU A 1 734 ? 10.481 -15.649 -5.496 1.00 93.12 734 LEU A CA 1
ATOM 5860 C C . LEU A 1 734 ? 10.613 -15.939 -3.993 1.00 93.12 734 LEU A C 1
ATOM 5862 O O . LEU A 1 734 ? 10.875 -17.067 -3.587 1.00 93.12 734 LEU A O 1
ATOM 5866 N N . GLN A 1 735 ? 10.441 -14.905 -3.173 1.00 90.94 735 GLN A N 1
ATOM 5867 C CA . GLN A 1 735 ? 10.658 -14.946 -1.730 1.00 90.94 735 GLN A CA 1
ATOM 5868 C C . GLN A 1 735 ? 9.645 -14.075 -0.983 1.00 90.94 735 GLN A C 1
ATOM 5870 O O . GLN A 1 735 ? 9.139 -13.081 -1.506 1.00 90.94 735 GLN A O 1
ATOM 5875 N N . LEU A 1 736 ? 9.390 -14.428 0.271 1.00 91.50 736 LEU A N 1
ATOM 5876 C CA . LEU A 1 736 ? 8.625 -13.607 1.206 1.00 91.50 736 LEU A CA 1
ATOM 5877 C C . LEU A 1 736 ? 9.458 -12.387 1.645 1.00 91.50 736 LEU A C 1
ATOM 5879 O O . LEU A 1 736 ? 10.646 -12.530 1.937 1.00 91.50 736 LEU A O 1
ATOM 5883 N N . VAL A 1 737 ? 8.846 -11.202 1.708 1.00 90.88 737 VAL A N 1
ATOM 5884 C CA . VAL A 1 737 ? 9.478 -9.944 2.149 1.00 90.88 737 VAL A CA 1
ATOM 5885 C C . VAL A 1 737 ? 8.535 -9.121 3.033 1.00 90.88 737 VAL A C 1
ATOM 5887 O O . VAL A 1 737 ? 7.327 -9.346 3.062 1.00 90.88 737 VAL A O 1
ATOM 5890 N N . SER A 1 738 ? 9.077 -8.127 3.737 1.00 89.81 738 SER A N 1
ATOM 5891 C CA . SER A 1 738 ? 8.291 -7.167 4.514 1.00 89.81 738 SER A CA 1
ATOM 5892 C C . SER A 1 738 ? 7.816 -6.005 3.643 1.00 89.81 738 SER A C 1
ATOM 5894 O O . SER A 1 738 ? 8.517 -5.568 2.722 1.00 89.81 738 SER A O 1
ATOM 5896 N N . SER A 1 739 ? 6.661 -5.435 3.988 1.00 88.81 739 SER A N 1
ATOM 5897 C CA . SER A 1 739 ? 6.106 -4.220 3.377 1.00 88.81 739 SER A CA 1
ATOM 5898 C C . SER A 1 739 ? 7.121 -3.073 3.401 1.00 88.81 739 SER A C 1
ATOM 5900 O O . SER A 1 739 ? 7.302 -2.349 2.418 1.00 88.81 739 SER A O 1
ATOM 5902 N N . LYS A 1 740 ? 7.863 -2.966 4.513 1.00 86.69 740 LYS A N 1
ATOM 5903 C CA . LYS A 1 740 ? 8.949 -1.998 4.726 1.00 86.69 740 LYS A CA 1
ATOM 5904 C C . LYS A 1 740 ? 10.087 -2.197 3.712 1.00 86.69 740 LYS A C 1
ATOM 5906 O O . LYS A 1 740 ? 10.567 -1.217 3.142 1.00 86.69 740 LYS A O 1
ATOM 5911 N N . SER A 1 741 ? 10.484 -3.446 3.441 1.00 88.69 741 SER A N 1
ATOM 5912 C CA . SER A 1 741 ? 11.509 -3.783 2.439 1.00 88.69 741 SER A CA 1
ATOM 5913 C C . SER A 1 741 ? 11.030 -3.487 1.014 1.00 88.69 741 SER A C 1
ATOM 5915 O O . SER A 1 741 ? 11.702 -2.757 0.282 1.00 88.69 741 SER A O 1
ATOM 5917 N N . ALA A 1 742 ? 9.842 -3.980 0.646 1.00 89.69 742 ALA A N 1
ATOM 5918 C CA . ALA A 1 742 ? 9.264 -3.796 -0.684 1.00 89.69 742 ALA A CA 1
ATOM 5919 C C . ALA A 1 742 ? 9.046 -2.315 -1.022 1.00 89.69 742 ALA A C 1
ATOM 5921 O O . ALA A 1 742 ? 9.536 -1.831 -2.043 1.00 89.69 742 ALA A O 1
ATOM 5922 N N . THR A 1 743 ? 8.390 -1.563 -0.136 1.00 86.69 743 THR A N 1
ATOM 5923 C CA . THR A 1 743 ? 8.090 -0.139 -0.350 1.00 86.69 743 THR A CA 1
ATOM 5924 C C . THR A 1 743 ? 9.362 0.695 -0.504 1.00 86.69 743 THR A C 1
ATOM 5926 O O . THR A 1 743 ? 9.444 1.543 -1.397 1.00 86.69 743 THR A O 1
ATOM 5929 N N . ALA A 1 744 ? 10.379 0.451 0.331 1.00 85.69 744 ALA A N 1
ATOM 5930 C CA . ALA A 1 744 ? 11.646 1.172 0.251 1.00 85.69 744 ALA A CA 1
ATOM 5931 C C . ALA A 1 744 ? 12.399 0.857 -1.051 1.00 85.69 744 ALA A C 1
ATOM 5933 O O . ALA A 1 744 ? 12.815 1.774 -1.762 1.00 85.69 744 ALA A O 1
ATOM 5934 N N . ALA A 1 745 ? 12.549 -0.426 -1.388 1.00 85.50 745 ALA A N 1
ATOM 5935 C CA . ALA A 1 745 ? 13.356 -0.855 -2.522 1.00 85.50 745 ALA A CA 1
ATOM 5936 C C . ALA A 1 745 ? 12.712 -0.562 -3.882 1.00 85.50 745 ALA A C 1
ATOM 5938 O O . ALA A 1 745 ? 13.409 -0.138 -4.805 1.00 85.50 745 ALA A O 1
ATOM 5939 N N . LEU A 1 746 ? 11.392 -0.727 -4.014 1.00 81.38 746 LEU A N 1
ATOM 5940 C CA . LEU A 1 746 ? 10.675 -0.412 -5.252 1.00 81.38 746 LEU A CA 1
ATOM 5941 C C . LEU A 1 746 ? 10.717 1.094 -5.550 1.00 81.38 746 LEU A C 1
ATOM 5943 O O . LEU A 1 746 ? 10.984 1.475 -6.689 1.00 81.38 746 LEU A O 1
ATOM 5947 N N . LYS A 1 747 ? 10.554 1.948 -4.526 1.00 78.88 747 LYS A N 1
ATOM 5948 C CA . LYS A 1 747 ? 10.612 3.413 -4.663 1.00 78.88 747 LYS A CA 1
ATOM 5949 C C . LYS A 1 747 ? 12.030 3.926 -4.930 1.00 78.88 747 LYS A C 1
ATOM 5951 O O . LYS A 1 747 ? 12.242 4.664 -5.891 1.00 78.88 747 LYS A O 1
ATOM 5956 N N . LEU A 1 748 ? 13.020 3.498 -4.139 1.00 75.12 748 LEU A N 1
ATOM 5957 C CA . LEU A 1 748 ? 14.438 3.821 -4.374 1.00 75.12 748 LEU A CA 1
ATOM 5958 C C . LEU A 1 748 ? 14.877 3.347 -5.772 1.00 75.12 748 LEU A C 1
ATOM 5960 O O . LEU A 1 748 ? 15.548 4.065 -6.515 1.00 75.12 748 LEU A O 1
ATOM 5964 N N . GLY A 1 749 ? 14.430 2.146 -6.141 1.00 71.88 749 GLY A N 1
ATOM 5965 C CA . GLY A 1 749 ? 14.666 1.503 -7.421 1.00 71.88 749 GLY A CA 1
ATOM 5966 C C . GLY A 1 749 ? 13.868 2.065 -8.598 1.00 71.88 749 GLY A C 1
ATOM 5967 O O . GLY A 1 749 ? 14.150 1.663 -9.723 1.00 71.88 749 GLY A O 1
ATOM 5968 N N . GLU A 1 750 ? 12.903 2.966 -8.413 1.00 73.19 750 GLU A N 1
ATOM 5969 C CA . GLU A 1 750 ? 12.360 3.765 -9.522 1.00 73.19 750 GLU A CA 1
ATOM 5970 C C . GLU A 1 750 ? 13.233 5.001 -9.781 1.00 73.19 750 GLU A C 1
ATOM 5972 O O . GLU A 1 750 ? 13.422 5.379 -10.935 1.00 73.19 750 GLU A O 1
ATOM 5977 N N . MET A 1 751 ? 13.808 5.589 -8.724 1.00 72.50 751 MET A N 1
ATOM 5978 C CA . MET A 1 751 ? 14.480 6.892 -8.777 1.00 72.50 751 MET A CA 1
ATOM 5979 C C . MET A 1 751 ? 15.983 6.848 -9.091 1.00 72.50 751 MET A C 1
ATOM 5981 O O . MET A 1 751 ? 16.470 7.767 -9.744 1.00 72.50 751 MET A O 1
ATOM 5985 N N . HIS A 1 752 ? 16.731 5.840 -8.620 1.00 76.94 752 HIS A N 1
ATOM 5986 C CA . HIS A 1 752 ? 18.203 5.943 -8.537 1.00 76.94 752 HIS A CA 1
ATOM 5987 C C . HIS A 1 752 ? 19.019 4.859 -9.252 1.00 76.94 752 HIS A C 1
ATOM 5989 O O . HIS A 1 752 ? 20.242 4.972 -9.301 1.00 76.94 752 HIS A O 1
ATOM 5995 N N . LYS A 1 753 ? 18.397 3.809 -9.796 1.00 82.06 753 LYS A N 1
ATOM 5996 C CA . LYS A 1 753 ? 19.153 2.741 -10.471 1.00 82.06 753 LYS A CA 1
ATOM 5997 C C . LYS A 1 753 ? 19.539 3.102 -11.901 1.00 82.06 753 LYS A C 1
ATOM 5999 O O . LYS A 1 753 ? 18.728 3.657 -12.646 1.00 82.06 753 LYS A O 1
ATOM 6004 N N . ALA A 1 754 ? 20.719 2.661 -12.314 1.00 90.31 754 ALA A N 1
ATOM 6005 C CA . ALA A 1 754 ? 21.031 2.550 -13.726 1.00 90.31 754 ALA A CA 1
ATOM 6006 C C . ALA A 1 754 ? 20.212 1.417 -14.381 1.00 90.31 754 ALA A C 1
ATOM 6008 O O . ALA A 1 754 ? 19.696 0.499 -13.726 1.00 90.31 754 ALA A O 1
ATOM 6009 N N . LYS A 1 755 ? 20.061 1.505 -15.700 1.00 93.44 755 LYS A N 1
ATOM 6010 C CA . LYS A 1 755 ? 19.477 0.457 -16.540 1.00 93.44 755 LYS A CA 1
ATOM 6011 C C . LYS A 1 755 ? 20.402 0.198 -17.722 1.00 93.44 755 LYS A C 1
ATOM 6013 O O . LYS A 1 755 ? 20.884 1.154 -18.329 1.00 93.44 755 LYS A O 1
ATOM 6018 N N . CYS A 1 756 ? 20.571 -1.075 -18.062 1.00 96.56 756 CYS A N 1
ATOM 6019 C CA . CYS A 1 756 ? 21.270 -1.511 -19.263 1.00 96.56 756 CYS A CA 1
ATOM 6020 C C . CYS A 1 756 ? 20.254 -1.990 -20.302 1.00 96.56 756 CYS A C 1
ATOM 6022 O O . CYS A 1 756 ? 19.326 -2.739 -19.978 1.00 96.56 756 CYS A O 1
ATOM 6024 N N . TYR A 1 757 ? 20.451 -1.586 -21.550 1.00 98.00 757 TYR A N 1
ATOM 6025 C CA . TYR A 1 757 ? 19.613 -1.933 -22.689 1.00 98.00 757 TYR A CA 1
ATOM 6026 C C . TYR A 1 757 ? 20.461 -2.444 -23.854 1.00 98.00 757 TYR A C 1
ATOM 6028 O O . TYR A 1 757 ? 21.635 -2.098 -23.963 1.00 98.00 757 TYR A O 1
ATOM 6036 N N . ARG A 1 758 ? 19.833 -3.218 -24.738 1.00 97.75 758 ARG A N 1
ATOM 6037 C CA . ARG A 1 758 ? 20.360 -3.622 -26.045 1.00 97.75 758 ARG A CA 1
ATOM 6038 C C . ARG A 1 758 ? 19.303 -3.333 -27.104 1.00 97.75 758 ARG A C 1
ATOM 6040 O O . ARG A 1 758 ? 18.124 -3.592 -26.867 1.00 97.75 758 ARG A O 1
ATOM 6047 N N . ALA A 1 759 ? 19.704 -2.798 -28.247 1.00 97.94 759 ALA A N 1
ATOM 6048 C CA . ALA A 1 759 ? 18.807 -2.407 -29.323 1.00 97.94 759 ALA A CA 1
ATOM 6049 C C . ALA A 1 759 ? 19.316 -2.866 -30.693 1.00 97.94 759 ALA A C 1
ATOM 6051 O O . ALA A 1 759 ? 20.525 -2.936 -30.912 1.00 97.94 759 ALA A O 1
ATOM 6052 N N . VAL A 1 760 ? 18.379 -3.131 -31.606 1.00 97.81 760 VAL A N 1
ATOM 6053 C CA . VAL A 1 760 ? 18.635 -3.162 -33.053 1.00 97.81 760 VAL A CA 1
ATOM 6054 C C . VAL A 1 760 ? 18.256 -1.791 -33.587 1.00 97.81 760 VAL A C 1
ATOM 6056 O O . V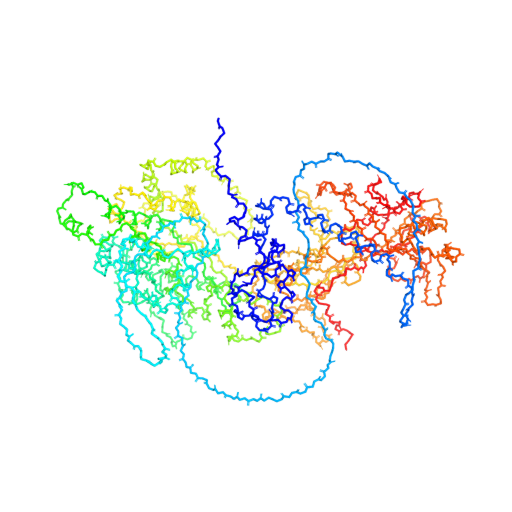AL A 1 760 ? 17.106 -1.367 -33.433 1.00 97.81 760 VAL A O 1
ATOM 6059 N N . CYS A 1 761 ? 19.212 -1.108 -34.200 1.00 98.19 761 CYS A N 1
ATOM 6060 C CA . CYS A 1 761 ? 19.034 0.218 -34.767 1.00 98.19 761 CYS A CA 1
ATOM 6061 C C . CYS A 1 761 ? 19.294 0.198 -36.275 1.00 98.19 761 CYS A C 1
ATOM 6063 O O . CYS A 1 761 ? 20.076 -0.613 -36.771 1.00 98.19 761 CYS A O 1
ATOM 6065 N N . TRP A 1 762 ? 18.623 1.102 -36.985 1.00 98.00 762 TRP A N 1
ATOM 6066 C CA . TRP A 1 762 ? 18.711 1.265 -38.434 1.00 98.00 762 TRP A CA 1
ATOM 6067 C C . TRP A 1 762 ? 19.276 2.644 -38.777 1.00 98.00 762 TRP A C 1
ATOM 6069 O O . TRP A 1 762 ? 18.901 3.646 -38.161 1.00 98.00 762 TRP A O 1
ATOM 6079 N N . CYS A 1 763 ? 20.186 2.673 -39.750 1.00 97.56 763 CYS A N 1
ATOM 6080 C CA . CYS A 1 763 ? 20.844 3.857 -40.286 1.00 97.56 763 CYS A CA 1
ATOM 6081 C C . CYS A 1 763 ? 20.817 3.786 -41.828 1.00 97.56 763 CYS A C 1
ATOM 6083 O O . CYS A 1 763 ? 21.648 3.087 -42.411 1.00 97.56 763 CYS A O 1
ATOM 6085 N N . PRO A 1 764 ? 19.868 4.464 -42.501 1.00 93.94 764 PRO A N 1
ATOM 6086 C CA . PRO A 1 764 ? 19.718 4.379 -43.952 1.00 93.94 764 PRO A CA 1
ATOM 6087 C C . PRO A 1 764 ? 20.874 5.017 -44.732 1.00 93.94 764 PRO A C 1
ATOM 6089 O O . PRO A 1 764 ? 21.554 5.918 -44.239 1.00 93.94 764 PRO A O 1
ATOM 6092 N N . HIS A 1 765 ? 20.992 4.631 -46.004 1.00 90.00 765 HIS A N 1
ATOM 6093 C CA . HIS A 1 765 ? 22.019 5.033 -46.973 1.00 90.00 765 HIS A CA 1
ATOM 6094 C C . HIS A 1 765 ? 23.398 4.403 -46.691 1.00 90.00 765 HIS A C 1
ATOM 6096 O O . HIS A 1 765 ? 24.452 5.056 -46.749 1.00 90.00 765 HIS A O 1
ATOM 6102 N N . GLY A 1 766 ? 23.383 3.097 -46.407 1.00 86.00 766 GLY A N 1
ATOM 6103 C CA . GLY A 1 766 ? 24.583 2.282 -46.195 1.00 86.00 766 GLY A CA 1
ATOM 6104 C C . GLY A 1 766 ? 25.187 2.405 -44.795 1.00 86.00 766 GLY A C 1
ATOM 6105 O O . GLY A 1 766 ? 26.410 2.424 -44.658 1.00 86.00 766 GLY A O 1
ATOM 6106 N N . GLY A 1 767 ? 24.347 2.539 -43.767 1.00 92.81 767 GLY A N 1
ATOM 6107 C CA . GLY A 1 767 ? 24.725 2.211 -42.395 1.00 92.81 767 GLY A CA 1
ATOM 6108 C C . GLY A 1 767 ? 25.591 3.203 -41.631 1.00 92.81 767 GLY A C 1
ATOM 6109 O O . GLY A 1 767 ? 25.839 4.344 -42.029 1.00 92.81 767 GLY A O 1
ATOM 6110 N N . ILE A 1 768 ? 26.058 2.716 -40.479 1.00 94.69 768 ILE A N 1
ATOM 6111 C CA . ILE A 1 768 ? 27.104 3.364 -39.689 1.00 94.69 768 ILE A CA 1
ATOM 6112 C C . ILE A 1 768 ? 28.418 3.304 -40.472 1.00 94.69 768 ILE A C 1
ATOM 6114 O O . ILE A 1 768 ? 28.752 2.289 -41.078 1.00 94.69 768 ILE A O 1
ATOM 6118 N N . LYS A 1 769 ? 29.175 4.401 -40.441 1.00 93.44 769 LYS A N 1
ATOM 6119 C CA . LYS A 1 769 ? 30.486 4.550 -41.088 1.00 93.44 769 LYS A CA 1
ATOM 6120 C C . LYS A 1 769 ? 31.451 5.182 -40.092 1.00 93.44 769 LYS A C 1
ATOM 6122 O O . LYS A 1 769 ? 31.010 5.902 -39.191 1.00 93.44 769 LYS A O 1
ATOM 6127 N N . THR A 1 770 ? 32.753 4.959 -40.265 1.00 93.81 770 THR A N 1
ATOM 6128 C CA . THR A 1 770 ? 33.804 5.505 -39.384 1.00 93.81 770 THR A CA 1
ATOM 6129 C C . THR A 1 770 ? 33.638 7.011 -39.156 1.00 93.81 770 THR A C 1
ATOM 6131 O O . THR A 1 770 ? 33.690 7.470 -38.021 1.00 93.81 770 THR A O 1
ATOM 6134 N N . GLU A 1 771 ? 33.311 7.770 -40.205 1.00 92.00 771 GLU A N 1
ATOM 6135 C CA . GLU A 1 771 ? 33.024 9.212 -40.155 1.00 92.00 771 GLU A CA 1
ATOM 6136 C C . GLU A 1 771 ? 31.940 9.599 -39.132 1.00 92.00 771 GLU A C 1
ATOM 6138 O O . GLU A 1 771 ? 32.091 10.582 -38.407 1.00 92.00 771 GLU A O 1
ATOM 6143 N N . LEU A 1 772 ? 30.851 8.826 -39.034 1.00 93.31 772 LEU A N 1
ATOM 6144 C CA . LEU A 1 772 ? 29.766 9.095 -38.084 1.00 93.31 772 LEU A CA 1
ATOM 6145 C C . LEU A 1 772 ? 30.218 8.819 -36.644 1.00 93.31 772 LEU A C 1
ATOM 6147 O O . LEU A 1 772 ? 29.895 9.575 -35.728 1.00 93.31 772 LEU A O 1
ATOM 6151 N N . LEU A 1 773 ? 31.029 7.779 -36.447 1.00 92.88 773 LEU A N 1
ATOM 6152 C CA . LEU A 1 773 ? 31.621 7.467 -35.146 1.00 92.88 773 LEU A CA 1
ATOM 6153 C C . LEU A 1 773 ? 32.689 8.489 -34.730 1.00 92.88 773 LEU A C 1
ATOM 6155 O O . LEU A 1 773 ? 32.794 8.795 -33.545 1.00 92.88 773 LEU A O 1
ATOM 6159 N N . MET A 1 774 ? 33.402 9.101 -35.680 1.00 90.50 774 MET A N 1
ATOM 6160 C CA . MET A 1 774 ? 34.296 10.228 -35.397 1.00 90.50 774 MET A CA 1
ATOM 6161 C C . MET A 1 774 ? 33.526 11.477 -34.941 1.00 90.50 774 MET A C 1
ATOM 6163 O O . MET A 1 774 ? 33.990 12.149 -34.021 1.00 90.50 774 MET A O 1
ATOM 6167 N N . LYS A 1 775 ? 32.319 11.750 -35.470 1.00 91.00 775 LYS A N 1
ATOM 6168 C CA . LYS A 1 775 ? 31.436 12.804 -34.917 1.00 91.00 775 LYS A CA 1
ATOM 6169 C C . LYS A 1 775 ? 31.058 12.515 -33.461 1.00 91.00 775 LYS A C 1
ATOM 6171 O O . LYS A 1 775 ? 31.067 13.425 -32.636 1.00 91.00 775 LYS A O 1
ATOM 6176 N N . MET A 1 776 ? 30.767 11.255 -33.124 1.00 90.44 776 MET A N 1
ATOM 6177 C CA . MET A 1 776 ? 30.484 10.848 -31.740 1.00 90.44 776 MET A CA 1
ATOM 6178 C C . MET A 1 776 ? 31.710 11.004 -30.832 1.00 90.44 776 MET A C 1
ATOM 6180 O O . MET A 1 776 ? 31.572 11.558 -29.742 1.00 90.44 776 MET A O 1
ATOM 6184 N N . LEU A 1 777 ? 32.900 10.590 -31.291 1.00 88.06 777 LEU A N 1
ATOM 6185 C CA . LEU A 1 777 ? 34.159 10.786 -30.565 1.00 88.06 777 LEU A CA 1
ATOM 6186 C C . LEU A 1 777 ? 34.372 12.272 -30.258 1.00 88.06 777 LEU A C 1
ATOM 6188 O O . LEU A 1 777 ? 34.449 12.642 -29.088 1.00 88.06 777 LEU A O 1
ATOM 6192 N N . GLN A 1 778 ? 34.372 13.116 -31.297 1.00 85.12 778 GLN A N 1
ATOM 6193 C CA . GLN A 1 778 ? 34.499 14.572 -31.190 1.00 85.12 778 GLN A CA 1
ATOM 6194 C C . GLN A 1 778 ? 33.501 15.147 -30.180 1.00 85.12 778 GLN A C 1
ATOM 6196 O O . GLN A 1 778 ? 33.896 15.894 -29.286 1.00 85.12 778 GLN A O 1
ATOM 6201 N N . TYR A 1 779 ? 32.226 14.754 -30.269 1.00 84.56 779 TYR A N 1
ATOM 6202 C CA . TYR A 1 779 ? 31.181 15.219 -29.361 1.00 84.56 779 TYR A CA 1
ATOM 6203 C C . TYR A 1 779 ? 31.450 14.826 -27.897 1.00 84.56 779 TYR A C 1
ATOM 6205 O O . TYR A 1 779 ? 31.297 15.654 -26.998 1.00 84.56 779 TYR A O 1
ATOM 6213 N N . THR A 1 780 ? 31.907 13.596 -27.634 1.00 81.50 780 THR A N 1
ATOM 6214 C CA . THR A 1 780 ? 32.270 13.167 -26.271 1.00 81.50 780 THR A CA 1
ATOM 6215 C C . THR A 1 780 ? 33.544 13.830 -25.743 1.00 81.50 780 THR A C 1
ATOM 6217 O O . THR A 1 780 ? 33.571 14.239 -24.584 1.00 81.50 780 THR A O 1
ATOM 6220 N N . THR A 1 781 ? 34.574 14.022 -26.572 1.00 75.38 781 THR A N 1
ATOM 6221 C CA . THR A 1 781 ? 35.823 14.687 -26.159 1.00 75.38 781 THR A CA 1
ATOM 6222 C C . THR A 1 781 ? 35.596 16.172 -25.857 1.00 75.38 781 THR A C 1
ATOM 6224 O O . THR A 1 781 ? 36.082 16.673 -24.842 1.00 75.38 781 THR A O 1
ATOM 6227 N N . LEU A 1 782 ? 34.778 16.862 -26.666 1.00 71.88 782 LEU A N 1
ATOM 6228 C CA . LEU A 1 782 ? 34.361 18.253 -26.426 1.00 71.88 782 LEU A CA 1
ATOM 6229 C C . LEU A 1 782 ? 33.649 18.436 -25.075 1.00 71.88 782 LEU A C 1
ATOM 6231 O O . LEU A 1 782 ? 33.832 19.463 -24.418 1.00 71.88 782 LEU A O 1
ATOM 6235 N N . LEU A 1 783 ? 32.856 17.449 -24.644 1.00 65.12 783 LEU A N 1
ATOM 6236 C CA . LEU A 1 783 ? 32.196 17.462 -23.336 1.00 65.12 783 LEU A CA 1
ATOM 6237 C C . LEU A 1 783 ? 33.153 17.133 -22.182 1.00 65.12 783 LEU A C 1
ATOM 6239 O O . LEU A 1 783 ? 33.081 17.780 -21.137 1.00 65.12 783 LEU A O 1
ATOM 6243 N N . ASN A 1 784 ? 34.053 16.163 -22.368 1.00 61.44 784 ASN A N 1
ATOM 6244 C CA . ASN A 1 784 ? 34.927 15.655 -21.306 1.00 61.44 784 ASN A CA 1
ATOM 6245 C C . ASN A 1 784 ? 36.175 16.524 -21.038 1.00 61.44 784 ASN A C 1
ATOM 6247 O O . ASN A 1 784 ? 36.790 16.376 -19.986 1.00 61.44 784 ASN A O 1
ATOM 6251 N N . ARG A 1 785 ? 36.531 17.459 -21.938 1.00 57.19 785 ARG A N 1
ATOM 6252 C CA . ARG A 1 785 ? 37.620 18.458 -21.774 1.00 57.19 785 ARG A CA 1
ATOM 6253 C C . ARG A 1 785 ? 39.031 17.896 -21.515 1.00 57.19 785 ARG A C 1
ATOM 6255 O O . ARG A 1 785 ? 39.920 18.630 -21.085 1.00 57.19 785 ARG A O 1
ATOM 6262 N N . THR A 1 786 ? 39.265 16.622 -21.800 1.00 50.34 786 THR A N 1
ATOM 6263 C CA . THR A 1 786 ? 40.592 16.001 -21.739 1.00 50.34 786 THR A CA 1
ATOM 6264 C C . THR A 1 786 ? 41.400 16.360 -22.986 1.00 50.34 786 THR A C 1
ATOM 6266 O O . THR A 1 786 ? 41.173 15.792 -24.053 1.00 50.34 786 THR A O 1
ATOM 6269 N N . ASN A 1 787 ? 42.357 17.286 -22.852 1.00 43.38 787 ASN A N 1
ATOM 6270 C CA . ASN A 1 787 ? 43.352 17.593 -23.890 1.00 43.38 787 ASN A CA 1
ATOM 6271 C C . ASN A 1 787 ? 44.426 16.487 -23.969 1.00 43.38 787 ASN A C 1
ATOM 6273 O O . ASN A 1 787 ? 45.601 16.730 -23.697 1.00 43.38 787 ASN A O 1
ATOM 6277 N N . GLU A 1 788 ? 44.010 15.273 -24.321 1.00 48.31 788 GLU A N 1
ATOM 6278 C CA . GLU A 1 788 ? 44.897 14.202 -24.781 1.00 48.31 788 GLU A CA 1
ATOM 6279 C C . GLU A 1 788 ? 44.788 14.099 -26.309 1.00 48.31 788 GLU A C 1
ATOM 6281 O O . GLU A 1 788 ? 43.727 14.365 -26.879 1.00 48.31 788 GLU A O 1
ATOM 6286 N N . ASN A 1 789 ? 45.894 13.777 -26.987 1.00 45.19 789 ASN A N 1
ATOM 6287 C CA . ASN A 1 789 ? 45.982 13.886 -28.446 1.00 45.19 789 ASN A CA 1
ATOM 6288 C C . ASN A 1 789 ? 44.989 12.942 -29.145 1.00 45.19 789 ASN A C 1
ATOM 6290 O O . ASN A 1 789 ? 45.118 11.718 -29.081 1.00 45.19 789 ASN A O 1
ATOM 6294 N N . LEU A 1 790 ? 44.031 13.523 -29.874 1.00 50.03 790 LEU A N 1
ATOM 6295 C CA . LEU A 1 790 ? 43.042 12.790 -30.677 1.00 50.03 790 LEU A CA 1
ATOM 6296 C C . LEU A 1 790 ? 43.686 11.948 -31.793 1.00 50.03 790 LEU A C 1
ATOM 6298 O O . LEU A 1 790 ? 43.096 10.958 -32.224 1.00 50.03 790 LEU A O 1
ATOM 6302 N N . ASP A 1 791 ? 44.906 12.296 -32.206 1.00 45.38 791 ASP A N 1
ATOM 6303 C CA . ASP A 1 791 ? 45.650 11.730 -33.342 1.00 45.38 791 ASP A CA 1
ATOM 6304 C C . ASP A 1 791 ? 46.060 10.250 -33.181 1.00 45.38 791 ASP A C 1
ATOM 6306 O O . ASP A 1 791 ? 46.737 9.689 -34.045 1.00 45.38 791 ASP A O 1
ATOM 6310 N N . HIS A 1 792 ? 45.699 9.604 -32.067 1.00 49.50 792 HIS A N 1
ATOM 6311 C CA . HIS A 1 792 ? 46.064 8.215 -31.755 1.00 49.50 792 HIS A CA 1
ATOM 6312 C C . HIS A 1 792 ? 44.864 7.283 -31.502 1.00 49.50 792 HIS A C 1
ATOM 6314 O O . HIS A 1 792 ? 45.051 6.070 -31.390 1.00 49.50 792 HIS A O 1
ATOM 6320 N N . VAL A 1 793 ? 43.624 7.792 -31.465 1.00 62.22 793 VAL A N 1
ATOM 6321 C CA . VAL A 1 793 ? 42.424 6.950 -31.291 1.00 62.22 793 VAL A CA 1
ATOM 6322 C C . VAL A 1 793 ? 41.915 6.479 -32.658 1.00 62.22 793 VAL A C 1
ATOM 6324 O O . VAL A 1 793 ? 40.972 7.033 -33.220 1.00 62.22 793 VAL A O 1
ATOM 6327 N N . ASN A 1 794 ? 42.557 5.445 -33.206 1.00 70.88 794 ASN A N 1
ATOM 6328 C CA . ASN A 1 794 ? 42.206 4.866 -34.507 1.00 70.88 794 ASN A CA 1
ATOM 6329 C C . ASN A 1 794 ? 40.885 4.065 -34.444 1.00 70.88 794 ASN A C 1
ATOM 6331 O O . ASN A 1 794 ? 40.884 2.843 -34.284 1.00 70.88 794 ASN A O 1
ATOM 6335 N N . ILE A 1 795 ? 39.750 4.766 -34.531 1.00 83.56 795 ILE A N 1
ATOM 6336 C CA . ILE A 1 795 ? 38.421 4.153 -34.654 1.00 83.56 795 ILE A CA 1
ATOM 6337 C C . ILE A 1 795 ? 38.226 3.649 -36.088 1.00 83.56 795 ILE A C 1
ATOM 6339 O O . ILE A 1 795 ? 38.401 4.396 -37.045 1.00 83.56 795 ILE A O 1
ATOM 6343 N N . HIS A 1 796 ? 37.776 2.402 -36.227 1.00 89.50 796 HIS A N 1
ATOM 6344 C CA . HIS A 1 796 ? 37.412 1.781 -37.501 1.00 89.50 796 HIS A CA 1
ATOM 6345 C C . HIS A 1 796 ? 36.008 1.166 -37.417 1.00 89.50 796 HIS A C 1
ATOM 6347 O O . HIS A 1 796 ? 35.635 0.624 -36.375 1.00 89.50 796 HIS A O 1
ATOM 6353 N N . TRP A 1 797 ? 35.236 1.223 -38.508 1.00 92.06 797 TRP A N 1
ATOM 6354 C CA . TRP A 1 797 ? 33.970 0.503 -38.654 1.00 92.06 797 TRP A CA 1
ATOM 6355 C C . TRP A 1 797 ? 34.007 -0.435 -39.878 1.00 92.06 797 TRP A C 1
ATOM 6357 O O . TRP A 1 797 ? 34.339 0.039 -40.964 1.00 92.06 797 TRP A O 1
ATOM 6367 N N . PRO A 1 798 ? 33.641 -1.729 -39.753 1.00 91.31 798 PRO A N 1
ATOM 6368 C CA . PRO A 1 798 ? 33.192 -2.411 -38.535 1.00 91.31 798 PRO A CA 1
ATOM 6369 C C . PRO A 1 798 ? 34.289 -2.493 -37.451 1.00 91.31 798 PRO A C 1
ATOM 6371 O O . PRO A 1 798 ? 35.472 -2.341 -37.766 1.00 91.31 798 PRO A O 1
ATOM 6374 N N . PRO A 1 799 ? 33.916 -2.689 -36.171 1.00 89.62 799 PRO A N 1
ATOM 6375 C CA . PRO A 1 799 ? 34.872 -2.704 -35.067 1.00 89.62 799 PRO A CA 1
ATOM 6376 C C . PRO A 1 799 ? 35.847 -3.883 -35.153 1.00 89.62 799 PRO A C 1
ATOM 6378 O O . PRO A 1 799 ? 35.421 -5.025 -35.314 1.00 89.62 799 PRO A O 1
ATOM 6381 N N . ASN A 1 800 ? 37.141 -3.635 -34.945 1.00 84.50 800 ASN A N 1
ATOM 6382 C CA . ASN A 1 800 ? 38.136 -4.708 -34.892 1.00 84.50 800 ASN A CA 1
ATOM 6383 C C . ASN A 1 800 ? 37.828 -5.712 -33.765 1.00 84.50 800 ASN A C 1
ATOM 6385 O O . ASN A 1 800 ? 37.440 -5.335 -32.654 1.00 84.50 800 ASN A O 1
ATOM 6389 N N . LYS A 1 801 ? 38.035 -6.999 -34.053 1.00 83.06 801 LYS A N 1
ATOM 6390 C CA . LYS A 1 801 ? 37.922 -8.098 -33.084 1.00 83.06 801 LYS A CA 1
ATOM 6391 C C . LYS A 1 801 ? 39.239 -8.247 -32.329 1.00 83.06 801 LYS A C 1
ATOM 6393 O O . LYS A 1 801 ? 40.303 -8.150 -32.931 1.00 83.06 801 LYS A O 1
ATOM 6398 N N . THR A 1 802 ? 39.161 -8.514 -31.031 1.00 75.62 802 THR A N 1
ATOM 6399 C CA . THR A 1 802 ? 40.290 -9.034 -30.248 1.00 75.62 802 THR A CA 1
ATOM 6400 C C . THR A 1 802 ? 40.230 -10.559 -30.243 1.00 75.62 802 THR A C 1
ATOM 6402 O O . THR A 1 802 ? 39.141 -11.119 -30.354 1.00 75.62 802 THR A O 1
ATOM 6405 N N . ASP A 1 803 ? 41.353 -11.248 -30.030 1.00 71.62 803 ASP A N 1
ATOM 6406 C CA . ASP A 1 803 ? 41.401 -12.728 -30.007 1.00 71.62 803 ASP A CA 1
ATOM 6407 C C . ASP A 1 803 ? 40.453 -13.355 -28.960 1.00 71.62 803 ASP A C 1
ATOM 6409 O O . ASP A 1 803 ? 40.029 -14.504 -29.067 1.00 71.62 803 ASP A O 1
ATOM 6413 N N . SER A 1 804 ? 40.082 -12.568 -27.947 1.00 75.19 804 SER A N 1
ATOM 6414 C CA . SER A 1 804 ? 39.131 -12.897 -26.884 1.00 75.19 804 SER A CA 1
ATOM 6415 C C . SER A 1 804 ? 37.648 -12.659 -27.224 1.00 75.19 804 SER A C 1
ATOM 6417 O O . SER A 1 804 ? 36.786 -13.022 -26.420 1.00 75.19 804 SER A O 1
ATOM 6419 N N . MET A 1 805 ? 37.312 -12.040 -28.363 1.00 77.38 805 MET A N 1
ATOM 6420 C CA . MET A 1 805 ? 35.946 -11.625 -28.711 1.00 77.38 805 MET A CA 1
ATOM 6421 C C . MET A 1 805 ? 35.506 -12.088 -30.106 1.00 77.38 805 MET A C 1
ATOM 6423 O O . MET A 1 805 ? 36.133 -11.796 -31.117 1.00 77.38 805 MET A O 1
ATOM 6427 N N . LYS A 1 806 ? 34.328 -12.725 -30.178 1.00 82.12 806 LYS A N 1
ATOM 6428 C CA . LYS A 1 806 ? 33.718 -13.192 -31.442 1.00 82.12 806 LYS A CA 1
ATOM 6429 C C . LYS A 1 806 ? 33.327 -12.062 -32.416 1.00 82.12 806 LYS A C 1
ATOM 6431 O O . LYS A 1 806 ? 33.142 -12.319 -33.603 1.00 82.12 806 LYS A O 1
ATOM 6436 N N . TYR A 1 807 ? 33.162 -10.840 -31.919 1.00 87.94 807 TYR A N 1
ATOM 6437 C CA . TYR A 1 807 ? 32.780 -9.635 -32.662 1.00 87.94 807 TYR A CA 1
ATOM 6438 C C . TYR A 1 807 ? 33.316 -8.403 -31.917 1.00 87.94 807 TYR A C 1
ATOM 6440 O O . TYR A 1 807 ? 33.430 -8.437 -30.689 1.00 87.94 807 TYR A O 1
ATOM 6448 N N . GLY A 1 808 ? 33.668 -7.333 -32.632 1.00 87.94 808 GLY A N 1
ATOM 6449 C CA . GLY A 1 808 ? 34.250 -6.141 -32.010 1.00 87.94 808 GLY A CA 1
ATOM 6450 C C . GLY A 1 808 ? 33.215 -5.218 -31.345 1.00 87.94 808 GLY A C 1
ATOM 6451 O O . GLY A 1 808 ? 32.011 -5.308 -31.598 1.00 87.94 808 GLY A O 1
ATOM 6452 N N . LYS A 1 809 ? 33.694 -4.297 -30.498 1.00 92.44 809 LYS A N 1
ATOM 6453 C CA . LYS A 1 809 ? 32.882 -3.300 -29.774 1.00 92.44 809 LYS A CA 1
ATOM 6454 C C . LYS A 1 809 ? 33.583 -1.939 -29.733 1.00 92.44 809 LYS A C 1
ATOM 6456 O O . LYS A 1 809 ? 34.765 -1.879 -29.413 1.00 92.44 809 LYS A O 1
ATOM 6461 N N . ILE A 1 810 ? 32.844 -0.852 -29.969 1.00 92.94 810 ILE A N 1
ATOM 6462 C CA . ILE A 1 810 ? 33.319 0.535 -29.773 1.00 92.94 810 ILE A CA 1
ATOM 6463 C C . ILE A 1 810 ? 32.494 1.175 -28.660 1.00 92.94 810 ILE A C 1
ATOM 6465 O O . ILE A 1 810 ? 31.272 1.037 -28.659 1.00 92.94 810 ILE A O 1
ATOM 6469 N N . TYR A 1 811 ? 33.139 1.874 -27.727 1.00 91.88 811 TYR A N 1
ATOM 6470 C CA . TYR A 1 811 ? 32.492 2.483 -26.563 1.00 91.88 811 TYR A CA 1
ATOM 6471 C C . TYR A 1 811 ? 32.602 4.012 -26.583 1.00 91.88 811 TYR A C 1
ATOM 6473 O O . TYR A 1 811 ? 33.644 4.555 -26.934 1.00 91.88 811 TYR A O 1
ATOM 6481 N N . PHE A 1 812 ? 31.541 4.692 -26.146 1.00 92.62 812 PHE A N 1
ATOM 6482 C CA . PHE A 1 812 ? 31.479 6.148 -25.994 1.00 92.62 812 PHE A CA 1
ATOM 6483 C C . PHE A 1 812 ? 30.795 6.539 -24.681 1.00 92.62 812 PHE A C 1
ATOM 6485 O O . PHE A 1 812 ? 29.892 5.842 -24.211 1.00 92.62 812 PHE A O 1
ATOM 6492 N N . GLY A 1 813 ? 31.166 7.694 -24.131 1.00 86.00 813 GLY A N 1
ATOM 6493 C CA . GLY A 1 813 ? 30.539 8.295 -22.953 1.00 86.00 813 GLY A CA 1
ATOM 6494 C C . GLY A 1 813 ? 31.549 8.718 -21.875 1.00 86.00 813 GLY A C 1
ATOM 6495 O O . GLY A 1 813 ? 32.753 8.585 -22.087 1.00 86.00 813 GLY A O 1
ATOM 6496 N N . PRO A 1 814 ? 31.077 9.220 -20.718 1.00 90.38 814 PRO A N 1
ATOM 6497 C CA . PRO A 1 814 ? 29.676 9.524 -20.421 1.00 90.38 814 PRO A CA 1
ATOM 6498 C C . PRO A 1 814 ? 29.129 10.663 -21.299 1.00 90.38 814 PRO A C 1
ATOM 6500 O O . PRO A 1 814 ? 29.877 11.392 -21.943 1.00 90.38 814 PRO A O 1
ATOM 6503 N N . LEU A 1 815 ? 27.805 10.792 -21.355 1.00 90.94 815 LEU A N 1
ATOM 6504 C CA . LEU A 1 815 ? 27.101 11.819 -22.121 1.00 90.94 815 LEU A CA 1
ATOM 6505 C C . LEU A 1 815 ? 25.872 12.294 -21.344 1.00 90.94 815 LEU A C 1
ATOM 6507 O O . LEU A 1 815 ? 25.023 11.488 -20.971 1.00 90.94 815 LEU A O 1
ATOM 6511 N N . ASP A 1 816 ? 25.733 13.601 -21.156 1.00 93.75 816 ASP A N 1
ATOM 6512 C CA . ASP A 1 816 ? 24.499 14.204 -20.658 1.00 93.75 816 ASP A CA 1
ATOM 6513 C C . ASP A 1 816 ? 23.582 14.636 -21.812 1.00 93.75 816 ASP A C 1
ATOM 6515 O O . ASP A 1 816 ? 24.018 15.288 -22.759 1.00 93.75 816 ASP A O 1
ATOM 6519 N N . ILE A 1 817 ? 22.292 14.312 -21.703 1.00 95.50 817 ILE A N 1
ATOM 6520 C CA . ILE A 1 817 ? 21.251 14.673 -22.674 1.00 95.50 817 ILE A CA 1
ATOM 6521 C C . ILE A 1 817 ? 20.101 15.429 -22.007 1.00 95.50 817 ILE A C 1
ATOM 6523 O O . ILE A 1 817 ? 19.832 15.255 -20.818 1.00 95.50 817 ILE A O 1
ATOM 6527 N N . HIS A 1 818 ? 19.370 16.228 -22.779 1.00 97.38 818 HIS A N 1
ATOM 6528 C CA . HIS A 1 818 ? 18.139 16.888 -22.354 1.00 97.38 818 HIS A CA 1
ATOM 6529 C C . HIS A 1 818 ? 16.945 16.296 -23.105 1.00 97.38 818 HIS A C 1
ATOM 6531 O O . HIS A 1 818 ? 16.808 16.467 -24.316 1.00 97.38 818 HIS A O 1
ATOM 6537 N N . GLN A 1 819 ? 16.076 15.589 -22.379 1.00 97.56 819 GLN A N 1
ATOM 6538 C CA . GLN A 1 819 ? 14.868 14.979 -22.930 1.00 97.56 819 GLN A CA 1
ATOM 6539 C C . GLN A 1 819 ? 13.630 15.771 -22.507 1.00 97.56 819 GLN A C 1
ATOM 6541 O O . GLN A 1 819 ? 13.215 15.732 -21.341 1.00 97.56 819 GLN A O 1
ATOM 6546 N N . LEU A 1 820 ? 12.980 16.434 -23.465 1.00 97.31 820 LEU A N 1
ATOM 6547 C CA . LEU A 1 820 ? 11.573 16.788 -23.312 1.00 97.31 820 LEU A CA 1
ATOM 6548 C C . LEU A 1 820 ? 10.737 15.512 -23.159 1.00 97.31 820 LEU A C 1
ATOM 6550 O O . LEU A 1 820 ? 11.129 14.410 -23.535 1.00 97.31 820 LEU A O 1
ATOM 6554 N N . THR A 1 821 ? 9.557 15.660 -22.571 1.00 96.81 821 THR A N 1
ATOM 6555 C CA . THR A 1 821 ? 8.634 14.540 -22.366 1.00 96.81 821 THR A CA 1
ATOM 6556 C C . THR A 1 821 ? 8.156 14.018 -23.731 1.00 96.81 821 THR A C 1
ATOM 6558 O O . THR A 1 821 ? 7.559 14.813 -24.462 1.00 96.81 821 THR A O 1
ATOM 6561 N N . PRO A 1 822 ? 8.410 12.743 -24.099 1.00 97.56 822 PRO A N 1
ATOM 6562 C CA . PRO A 1 822 ? 8.201 12.271 -25.469 1.00 97.56 822 PRO A CA 1
ATOM 6563 C C . PRO A 1 822 ? 6.781 12.430 -25.998 1.00 97.56 822 PRO A C 1
ATOM 6565 O O . PRO A 1 822 ? 5.827 12.246 -25.237 1.00 97.56 822 PRO A O 1
ATOM 6568 N N . ILE A 1 823 ? 6.627 12.686 -27.303 1.00 96.94 823 ILE A N 1
ATOM 6569 C CA . ILE A 1 823 ? 5.313 12.908 -27.941 1.00 96.94 823 ILE A CA 1
ATOM 6570 C C . ILE A 1 823 ? 4.324 11.792 -27.573 1.00 96.94 823 ILE A C 1
ATOM 6572 O O . ILE A 1 823 ? 3.238 12.057 -27.047 1.00 96.94 823 ILE A O 1
ATOM 6576 N N . ARG A 1 824 ? 4.744 10.528 -27.722 1.00 95.00 824 ARG A N 1
ATOM 6577 C CA . ARG A 1 824 ? 3.933 9.334 -27.415 1.00 95.00 824 ARG A CA 1
ATOM 6578 C C . ARG A 1 824 ? 3.513 9.181 -25.943 1.00 95.00 824 ARG A C 1
ATOM 6580 O O . ARG A 1 824 ? 2.732 8.283 -25.638 1.00 95.00 824 ARG A O 1
ATOM 6587 N N . VAL A 1 825 ? 4.016 10.009 -25.019 1.00 95.44 825 VAL A N 1
ATOM 6588 C CA . VAL A 1 825 ? 3.635 9.989 -23.592 1.00 95.44 825 VAL A CA 1
ATOM 6589 C C . VAL A 1 825 ? 3.039 11.304 -23.075 1.00 95.44 825 VAL A C 1
ATOM 6591 O O . VAL A 1 825 ? 2.631 11.337 -21.914 1.00 95.44 825 VAL A O 1
ATOM 6594 N N . LEU A 1 826 ? 2.928 12.357 -23.896 1.00 92.50 826 LEU A N 1
ATOM 6595 C CA . LEU A 1 826 ? 2.367 13.655 -23.476 1.00 92.50 826 LEU A CA 1
ATOM 6596 C C . LEU A 1 826 ? 0.926 13.543 -22.954 1.00 92.50 826 LEU A C 1
ATOM 6598 O O . LEU A 1 826 ? 0.576 14.186 -21.972 1.00 92.50 826 LEU A O 1
ATOM 6602 N N . HIS A 1 827 ? 0.117 12.644 -23.523 1.00 91.00 827 HIS A N 1
ATOM 6603 C CA . HIS A 1 827 ? -1.253 12.372 -23.061 1.00 91.00 827 HIS A CA 1
ATOM 6604 C C . HIS A 1 827 ? -1.340 11.816 -21.620 1.00 91.00 827 HIS A C 1
ATOM 6606 O O . HIS A 1 827 ? -2.433 11.710 -21.072 1.00 91.00 827 HIS A O 1
ATOM 6612 N N . ARG A 1 828 ? -0.211 11.403 -21.019 1.00 89.69 828 ARG A N 1
ATOM 6613 C CA . ARG A 1 828 ? -0.134 10.761 -19.690 1.00 89.69 828 ARG A CA 1
ATOM 6614 C C . ARG A 1 828 ? 0.943 11.338 -18.759 1.00 89.69 828 ARG A C 1
ATOM 6616 O O . ARG A 1 828 ? 1.103 10.841 -17.646 1.00 89.69 828 ARG A O 1
ATOM 6623 N N . ARG A 1 829 ? 1.723 12.336 -19.191 1.00 90.38 829 ARG A N 1
ATOM 6624 C CA . ARG A 1 829 ? 2.798 12.973 -18.403 1.00 90.38 829 ARG A CA 1
ATOM 6625 C C . ARG A 1 829 ? 2.899 14.465 -18.760 1.00 90.38 829 ARG A C 1
ATOM 6627 O O . ARG A 1 829 ? 2.869 14.782 -19.945 1.00 90.38 829 ARG A O 1
ATOM 6634 N N . PRO A 1 830 ? 3.088 15.370 -17.779 1.00 92.88 830 PRO A N 1
ATOM 6635 C CA . PRO A 1 830 ? 3.242 16.798 -18.053 1.00 92.88 830 PRO A CA 1
ATOM 6636 C C . PRO A 1 830 ? 4.499 17.078 -18.885 1.00 92.88 830 PRO A C 1
ATOM 6638 O O . PRO A 1 830 ? 5.525 16.408 -18.716 1.00 92.88 830 PRO A O 1
ATOM 6641 N N . LEU A 1 831 ? 4.420 18.096 -19.747 1.00 95.38 831 LEU A N 1
ATOM 6642 C CA . LEU A 1 831 ? 5.534 18.567 -20.566 1.00 95.38 831 LEU A CA 1
ATOM 6643 C C . LEU A 1 831 ? 6.641 19.146 -19.674 1.00 95.38 831 LEU A C 1
ATOM 6645 O O . LEU A 1 831 ? 6.568 20.279 -19.217 1.00 95.38 831 LEU A O 1
ATOM 6649 N N . LEU A 1 832 ? 7.676 18.344 -19.442 1.00 94.44 832 LEU A N 1
ATOM 6650 C CA . LEU A 1 832 ? 8.893 18.736 -18.731 1.00 94.44 832 LEU A CA 1
ATOM 6651 C C . LEU A 1 832 ? 10.125 18.344 -19.549 1.00 94.44 832 LEU A C 1
ATOM 6653 O O . LEU A 1 832 ? 10.136 17.259 -20.142 1.00 94.44 832 LEU A O 1
ATOM 6657 N N . ASN A 1 833 ? 11.152 19.195 -19.527 1.00 95.75 833 ASN A N 1
ATOM 6658 C CA . ASN A 1 833 ? 12.518 18.845 -19.917 1.00 95.75 833 ASN A CA 1
ATOM 6659 C C . ASN A 1 833 ? 13.222 18.176 -18.726 1.00 95.75 833 ASN A C 1
ATOM 6661 O O . ASN A 1 833 ? 13.053 18.609 -17.585 1.00 95.75 833 ASN A O 1
ATOM 6665 N N . ARG A 1 834 ? 13.987 17.112 -18.969 1.00 95.25 834 ARG A N 1
ATOM 6666 C CA . ARG A 1 834 ? 14.768 16.395 -17.956 1.00 95.25 834 ARG A CA 1
ATOM 6667 C C . ARG A 1 834 ? 16.175 16.170 -18.481 1.00 95.25 834 ARG A C 1
ATOM 6669 O O . ARG A 1 834 ? 16.346 15.509 -19.503 1.00 95.25 834 ARG A O 1
ATOM 6676 N N . LYS A 1 835 ? 17.172 16.667 -17.746 1.00 96.50 835 LYS A N 1
ATOM 6677 C CA . LYS A 1 835 ? 18.556 16.229 -17.927 1.00 96.50 835 LYS A CA 1
ATOM 6678 C C . LYS A 1 835 ? 18.646 14.732 -17.598 1.00 96.50 835 LYS A C 1
ATOM 6680 O O . LYS A 1 835 ? 17.985 14.280 -16.659 1.00 96.50 835 LYS A O 1
ATOM 6685 N N . ARG A 1 836 ? 19.404 13.969 -18.379 1.00 95.56 836 ARG A N 1
ATOM 6686 C CA . ARG A 1 836 ? 19.620 12.527 -18.219 1.00 95.56 836 ARG A CA 1
ATOM 6687 C C . ARG A 1 836 ? 21.074 12.183 -18.508 1.00 95.56 836 ARG A C 1
ATOM 6689 O O . ARG A 1 836 ? 21.586 12.614 -19.535 1.00 95.56 836 ARG A O 1
ATOM 6696 N N . THR A 1 837 ? 21.707 11.379 -17.659 1.00 94.88 837 THR A N 1
ATOM 6697 C CA . THR A 1 837 ? 23.070 10.889 -17.928 1.00 94.88 837 THR A CA 1
ATOM 6698 C C . THR A 1 837 ? 23.042 9.510 -18.592 1.00 94.88 837 THR A C 1
ATOM 6700 O O . THR A 1 837 ? 22.437 8.555 -18.093 1.00 94.88 837 THR A O 1
ATOM 6703 N N . ILE A 1 838 ? 23.736 9.394 -19.719 1.00 96.56 838 ILE A N 1
ATOM 6704 C CA . ILE A 1 838 ? 24.107 8.143 -20.376 1.00 96.56 838 ILE A CA 1
ATOM 6705 C C . ILE A 1 838 ? 25.527 7.809 -19.916 1.00 96.56 838 ILE A C 1
ATOM 6707 O O . ILE A 1 838 ? 26.466 8.555 -20.176 1.00 96.56 838 ILE A O 1
ATOM 6711 N N . TYR A 1 839 ? 25.685 6.711 -19.183 1.00 94.38 839 TYR A N 1
ATOM 6712 C CA . TYR A 1 839 ? 26.965 6.315 -18.594 1.00 94.38 839 TYR A CA 1
ATOM 6713 C C . TYR A 1 839 ? 27.902 5.698 -19.635 1.00 94.38 839 TYR A C 1
ATOM 6715 O O . TYR A 1 839 ? 29.095 5.976 -19.608 1.00 94.38 839 TYR A O 1
ATOM 6723 N N . HIS A 1 840 ? 27.362 4.896 -20.559 1.00 93.94 840 HIS A N 1
ATOM 6724 C CA . HIS A 1 840 ? 28.051 4.521 -21.793 1.00 93.94 840 HIS A CA 1
ATOM 6725 C C . HIS A 1 840 ? 27.074 4.129 -22.907 1.00 93.94 840 HIS A C 1
ATOM 6727 O O . HIS A 1 840 ? 25.940 3.706 -22.657 1.00 93.94 840 HIS A O 1
ATOM 6733 N N . LEU A 1 841 ? 27.575 4.221 -24.134 1.00 96.19 841 LEU A N 1
ATOM 6734 C CA . LEU A 1 841 ? 27.018 3.687 -25.371 1.00 96.19 841 LEU A CA 1
ATOM 6735 C C . LEU A 1 841 ? 28.042 2.713 -25.959 1.00 96.19 841 LEU A C 1
ATOM 6737 O O . LEU A 1 841 ? 29.241 2.979 -25.897 1.00 96.19 841 LEU A O 1
ATOM 6741 N N . CYS A 1 842 ? 27.587 1.601 -26.523 1.00 96.25 842 CYS A N 1
ATOM 6742 C CA . CYS A 1 842 ? 28.438 0.593 -27.140 1.00 96.25 842 CYS A CA 1
ATOM 6743 C C . CYS A 1 842 ? 27.872 0.172 -28.501 1.00 96.25 842 CYS A C 1
ATOM 6745 O O . CYS A 1 842 ? 26.751 -0.328 -28.578 1.00 96.25 842 CYS A O 1
ATOM 6747 N N . PHE A 1 843 ? 28.649 0.385 -29.562 1.00 96.81 843 PHE A N 1
ATOM 6748 C CA . PHE A 1 843 ? 28.277 0.102 -30.947 1.00 96.81 843 PHE A CA 1
ATOM 6749 C C . PHE A 1 843 ? 28.940 -1.192 -31.431 1.00 96.81 843 PHE A C 1
ATOM 6751 O O . PHE A 1 843 ? 30.121 -1.438 -31.168 1.00 96.81 843 PHE A O 1
ATOM 6758 N N . MET A 1 844 ? 28.169 -1.996 -32.161 1.00 95.75 844 MET A N 1
ATOM 6759 C CA . MET A 1 844 ? 28.539 -3.309 -32.694 1.00 95.75 844 MET A CA 1
ATOM 6760 C C . MET A 1 844 ? 27.973 -3.482 -34.109 1.00 95.75 844 MET A C 1
ATOM 6762 O O . MET A 1 844 ? 26.826 -3.103 -34.368 1.00 95.75 844 MET A O 1
ATOM 6766 N N . SER A 1 845 ? 28.749 -4.082 -35.013 1.00 95.50 845 SER A N 1
ATOM 6767 C CA . SER A 1 845 ? 28.284 -4.409 -36.367 1.00 95.50 845 SER A CA 1
ATOM 6768 C C . SER A 1 845 ? 27.199 -5.489 -36.319 1.00 95.50 845 SER A C 1
ATOM 6770 O O . SER A 1 845 ? 27.403 -6.535 -35.700 1.00 95.50 845 SER A O 1
ATOM 6772 N N . TYR A 1 846 ? 26.056 -5.263 -36.980 1.00 95.75 846 TYR A N 1
ATOM 6773 C CA . TYR A 1 846 ? 24.972 -6.252 -37.036 1.00 95.75 846 TYR A CA 1
ATOM 6774 C C . TYR A 1 846 ? 25.451 -7.554 -37.687 1.00 95.75 846 TYR A C 1
ATOM 6776 O O . TYR A 1 846 ? 25.340 -8.613 -37.068 1.00 95.75 846 TYR A O 1
ATOM 6784 N N . VAL A 1 847 ? 26.065 -7.458 -38.873 1.00 93.44 847 VAL A N 1
ATOM 6785 C CA . VAL A 1 847 ? 26.604 -8.597 -39.640 1.00 93.44 847 VAL A CA 1
ATOM 6786 C C . VAL A 1 847 ? 27.520 -9.465 -38.773 1.00 93.44 847 VAL A C 1
ATOM 6788 O O . VAL A 1 847 ? 27.377 -10.684 -38.736 1.00 93.44 847 VAL A O 1
ATOM 6791 N N . GLU A 1 848 ? 28.435 -8.852 -38.017 1.00 92.19 848 GLU A N 1
ATOM 6792 C CA . GLU A 1 848 ? 29.390 -9.608 -37.203 1.00 92.19 848 GLU A CA 1
ATOM 6793 C C . GLU A 1 848 ? 28.767 -10.211 -35.944 1.00 92.19 848 GLU A C 1
ATOM 6795 O O . GLU A 1 848 ? 28.979 -11.386 -35.648 1.00 92.19 848 GLU A O 1
ATOM 6800 N N . THR A 1 849 ? 28.005 -9.422 -35.184 1.00 91.81 849 THR A N 1
ATOM 6801 C CA . THR A 1 849 ? 27.445 -9.857 -33.898 1.00 91.81 849 THR A CA 1
ATOM 6802 C C . THR A 1 849 ? 26.335 -10.891 -34.078 1.00 91.81 849 THR A C 1
ATOM 6804 O O . THR A 1 849 ? 26.241 -11.835 -33.292 1.00 91.81 849 THR A O 1
ATOM 6807 N N . VAL A 1 850 ? 25.517 -10.751 -35.125 1.00 91.31 850 VAL A N 1
ATOM 6808 C CA . VAL A 1 850 ? 24.435 -11.691 -35.450 1.00 91.31 850 VAL A CA 1
ATOM 6809 C C . VAL A 1 850 ? 24.980 -12.904 -36.220 1.00 91.31 850 VAL A C 1
ATOM 6811 O O . VAL A 1 850 ? 24.615 -14.043 -35.908 1.00 91.31 850 VAL A O 1
ATOM 6814 N N . GLY A 1 851 ? 25.927 -12.693 -37.144 1.00 87.19 851 GLY A N 1
ATOM 6815 C CA . GLY A 1 851 ? 26.631 -13.757 -37.873 1.00 87.19 851 GLY A CA 1
ATOM 6816 C C . GLY A 1 851 ? 27.508 -14.654 -36.989 1.00 87.19 851 GLY A C 1
ATOM 6817 O O . GLY A 1 851 ? 27.707 -15.826 -37.306 1.00 87.19 851 GLY A O 1
ATOM 6818 N N . ALA A 1 852 ? 27.949 -14.170 -35.821 1.00 87.00 852 ALA A N 1
ATOM 6819 C CA . ALA A 1 852 ? 28.663 -14.969 -34.818 1.00 87.00 852 ALA A CA 1
ATOM 6820 C C . ALA A 1 852 ? 27.828 -16.111 -34.189 1.00 87.00 852 ALA A C 1
ATOM 6822 O O . ALA A 1 852 ? 28.374 -16.885 -33.396 1.00 87.00 852 ALA A O 1
ATOM 6823 N N . ASN A 1 853 ? 26.533 -16.226 -34.526 1.00 81.56 853 ASN A N 1
ATOM 6824 C CA . ASN A 1 853 ? 25.622 -17.292 -34.087 1.00 81.56 853 ASN A CA 1
ATOM 6825 C C . ASN A 1 853 ? 25.600 -17.479 -32.558 1.00 81.56 853 ASN A C 1
ATOM 6827 O O . ASN A 1 853 ? 25.783 -18.572 -32.023 1.00 81.56 853 ASN A O 1
ATOM 6831 N N . ILE A 1 854 ? 25.391 -16.369 -31.848 1.00 85.62 854 ILE A N 1
ATOM 6832 C CA . ILE A 1 854 ? 25.287 -16.322 -30.388 1.00 85.62 854 ILE A CA 1
ATOM 6833 C C . ILE A 1 854 ? 23.814 -16.160 -30.008 1.00 85.62 854 ILE A C 1
ATOM 6835 O O . ILE A 1 854 ? 23.184 -15.174 -30.387 1.00 85.62 854 ILE A O 1
ATOM 6839 N N . PHE A 1 855 ? 23.307 -17.096 -29.201 1.00 83.88 855 PHE A N 1
ATOM 6840 C CA . PHE A 1 855 ? 21.894 -17.225 -28.820 1.00 83.88 855 PHE A CA 1
ATOM 6841 C C . PHE A 1 855 ? 21.219 -15.916 -28.371 1.00 83.88 855 PHE A C 1
ATOM 6843 O O . PHE A 1 855 ? 20.069 -15.653 -28.718 1.00 83.88 855 PHE A O 1
ATOM 6850 N N . GLU A 1 856 ? 21.936 -15.040 -27.657 1.00 83.75 856 GLU A N 1
ATOM 6851 C CA . GLU A 1 856 ? 21.391 -13.755 -27.195 1.00 83.75 856 GLU A CA 1
ATOM 6852 C C . GLU A 1 856 ? 20.908 -12.815 -28.322 1.00 83.75 856 GLU A C 1
ATOM 6854 O O . GLU A 1 856 ? 20.132 -11.892 -28.056 1.00 83.75 856 GLU A O 1
ATOM 6859 N N . PHE A 1 857 ? 21.370 -13.028 -29.559 1.00 89.31 857 PHE A N 1
ATOM 6860 C CA . PHE A 1 857 ? 21.049 -12.219 -30.736 1.00 89.31 857 PHE A CA 1
ATOM 6861 C C . PHE A 1 857 ? 20.178 -12.963 -31.766 1.00 89.31 857 PHE A C 1
ATOM 6863 O O . PHE A 1 857 ? 19.855 -12.383 -32.800 1.00 89.31 857 PHE A O 1
ATOM 6870 N N . ASP A 1 858 ? 19.749 -14.207 -31.508 1.00 87.06 858 ASP A N 1
ATOM 6871 C CA . ASP A 1 858 ? 18.985 -15.002 -32.488 1.00 87.06 858 ASP A CA 1
ATOM 6872 C C . ASP A 1 858 ? 17.648 -14.345 -32.881 1.00 87.06 858 ASP A C 1
ATOM 6874 O O . ASP A 1 858 ? 17.293 -14.322 -34.058 1.00 87.06 858 ASP A O 1
ATOM 6878 N N . ASP A 1 859 ? 16.962 -13.702 -31.929 1.00 87.56 859 ASP A N 1
ATOM 6879 C CA . ASP A 1 859 ? 15.776 -12.853 -32.162 1.00 87.56 859 ASP A CA 1
ATOM 6880 C C . ASP A 1 859 ? 16.019 -11.800 -33.264 1.00 87.56 859 ASP A C 1
ATOM 6882 O O . ASP A 1 859 ? 15.120 -11.460 -34.039 1.00 87.56 859 ASP A O 1
ATOM 6886 N N . PHE A 1 860 ? 17.240 -11.257 -33.322 1.00 93.75 860 PHE A N 1
ATOM 6887 C CA . PHE A 1 860 ? 17.591 -10.142 -34.196 1.00 93.75 860 PHE A CA 1
ATOM 6888 C C . PHE A 1 860 ? 17.843 -10.577 -35.644 1.00 93.75 860 PHE A C 1
ATOM 6890 O O . PHE A 1 860 ? 17.694 -9.737 -36.531 1.00 93.75 860 PHE A O 1
ATOM 6897 N N . LYS A 1 861 ? 18.107 -11.870 -35.907 1.00 92.62 861 LYS A N 1
ATOM 6898 C CA . LYS A 1 861 ? 18.220 -12.467 -37.261 1.00 92.62 861 LYS A CA 1
ATOM 6899 C C . LYS A 1 861 ? 16.966 -12.280 -38.122 1.00 92.62 861 LYS A C 1
ATOM 6901 O O . LYS A 1 861 ? 16.992 -12.491 -39.328 1.00 92.62 861 LYS A O 1
ATOM 6906 N N . SER A 1 862 ? 15.838 -11.930 -37.507 1.00 92.50 862 SER A N 1
ATOM 6907 C CA . SER A 1 862 ? 14.595 -11.640 -38.222 1.00 92.50 862 SER A CA 1
ATOM 6908 C C . SER A 1 862 ? 14.623 -10.307 -38.986 1.00 92.50 862 SER A C 1
ATOM 6910 O O . SER A 1 862 ? 13.905 -10.179 -39.977 1.00 92.50 862 SER A O 1
ATOM 6912 N N . TRP A 1 863 ? 15.453 -9.338 -38.577 1.00 94.31 863 TRP A N 1
ATOM 6913 C CA . TRP A 1 863 ? 15.452 -7.984 -39.146 1.00 94.31 863 TRP A CA 1
ATOM 6914 C C . TRP A 1 863 ? 16.120 -7.868 -40.517 1.00 94.31 863 TRP A C 1
ATOM 6916 O O . TRP A 1 863 ? 15.666 -7.052 -41.317 1.00 94.31 863 TRP A O 1
ATOM 6926 N N . SER A 1 864 ? 17.097 -8.718 -40.846 1.00 93.38 864 SER A N 1
ATOM 6927 C CA . SER A 1 864 ? 17.723 -8.722 -42.178 1.00 93.38 864 SER A CA 1
ATOM 6928 C C . SER A 1 864 ? 16.804 -9.176 -43.316 1.00 93.38 864 SER A C 1
ATOM 6930 O O . SER A 1 864 ? 17.110 -9.006 -44.491 1.00 93.38 864 SER A O 1
ATOM 6932 N N . LYS A 1 865 ? 15.618 -9.698 -42.979 1.00 94.50 865 LYS A N 1
ATOM 6933 C CA . LYS A 1 865 ? 14.534 -9.977 -43.935 1.00 94.50 865 LYS A CA 1
ATOM 6934 C C . LYS A 1 865 ? 13.710 -8.735 -44.300 1.00 94.50 865 LYS A C 1
ATOM 6936 O O . LYS A 1 865 ? 12.817 -8.838 -45.136 1.00 94.50 865 LYS A O 1
ATOM 6941 N N . LEU A 1 866 ? 13.945 -7.606 -43.626 1.00 94.69 866 LEU A N 1
ATOM 6942 C CA . LEU A 1 866 ? 13.167 -6.366 -43.736 1.00 94.69 866 LEU A CA 1
ATOM 6943 C C . LEU A 1 866 ? 14.039 -5.128 -44.011 1.00 94.69 866 LEU A C 1
ATOM 6945 O O . LEU A 1 866 ? 13.538 -4.162 -44.577 1.00 94.69 866 LEU A O 1
ATOM 6949 N N . TYR A 1 867 ? 15.317 -5.160 -43.622 1.00 95.88 867 TYR A N 1
ATOM 6950 C CA . TYR A 1 867 ? 16.293 -4.079 -43.790 1.00 95.88 867 TYR A CA 1
ATOM 6951 C C . TYR A 1 867 ? 17.638 -4.653 -44.272 1.00 95.88 867 TYR A C 1
ATOM 6953 O O . TYR A 1 867 ? 17.970 -5.771 -43.868 1.00 95.88 867 TYR A O 1
ATOM 6961 N N . PRO A 1 868 ? 18.430 -3.924 -45.083 1.00 96.19 868 PRO A N 1
ATOM 6962 C CA . PRO A 1 868 ? 19.774 -4.357 -45.477 1.00 96.19 868 PRO A CA 1
ATOM 6963 C C . PRO A 1 868 ? 20.691 -4.547 -44.258 1.00 96.19 868 PRO A C 1
ATOM 6965 O O . PRO A 1 868 ? 20.658 -3.738 -43.331 1.00 96.19 868 PRO A O 1
ATOM 6968 N N . GLU A 1 869 ? 21.513 -5.602 -44.236 1.00 94.31 869 GLU A N 1
ATOM 6969 C CA . GLU A 1 869 ? 22.340 -5.927 -43.058 1.00 94.31 869 GLU A CA 1
ATOM 6970 C C . GLU A 1 869 ? 23.439 -4.894 -42.771 1.00 94.31 869 GLU A C 1
ATOM 6972 O O . GLU A 1 869 ? 23.843 -4.734 -41.619 1.00 94.31 869 GLU A O 1
ATOM 6977 N N . ASP A 1 870 ? 23.895 -4.177 -43.798 1.00 94.19 870 ASP A N 1
ATOM 6978 C CA . ASP A 1 870 ? 24.844 -3.067 -43.707 1.00 94.19 870 ASP A CA 1
ATOM 6979 C C . ASP A 1 870 ? 24.209 -1.792 -43.125 1.00 94.19 870 ASP A C 1
ATOM 6981 O O . ASP A 1 870 ? 24.889 -1.026 -42.444 1.00 94.19 870 ASP A O 1
ATOM 6985 N N . GLU A 1 871 ? 22.897 -1.594 -43.299 1.00 96.81 871 GLU A N 1
ATOM 6986 C CA . GLU A 1 871 ? 22.147 -0.493 -42.676 1.00 96.81 871 GLU A CA 1
ATOM 6987 C C . GLU A 1 871 ? 21.788 -0.746 -41.201 1.00 96.81 871 GLU A C 1
ATOM 6989 O O . GLU A 1 871 ? 21.264 0.147 -40.525 1.00 96.81 871 GLU A O 1
ATOM 6994 N N . LEU A 1 872 ? 22.063 -1.945 -40.679 1.00 97.69 872 LEU A N 1
ATOM 6995 C CA . LEU A 1 872 ? 21.759 -2.335 -39.305 1.00 97.69 872 LEU A CA 1
ATOM 6996 C C . LEU A 1 872 ? 22.989 -2.266 -38.390 1.00 97.69 872 LEU A C 1
ATOM 6998 O O . LEU A 1 872 ? 24.110 -2.626 -38.747 1.00 97.69 872 LEU A O 1
ATOM 7002 N N . PHE A 1 873 ? 22.762 -1.875 -37.137 1.00 97.69 873 PHE A N 1
ATOM 7003 C CA . PHE A 1 873 ? 23.761 -1.971 -36.073 1.00 97.69 873 PHE A CA 1
ATOM 7004 C C . PHE A 1 873 ? 23.125 -2.359 -34.738 1.00 97.69 873 PHE A C 1
ATOM 7006 O O . PHE A 1 873 ? 21.938 -2.120 -34.494 1.00 97.69 873 PHE A O 1
ATOM 7013 N N . ILE A 1 874 ? 23.923 -2.967 -33.859 1.00 97.75 874 ILE A N 1
ATOM 7014 C CA . ILE A 1 874 ? 23.512 -3.272 -32.488 1.00 97.75 874 ILE A CA 1
ATOM 7015 C C . ILE A 1 874 ? 24.073 -2.200 -31.553 1.00 97.75 874 ILE A C 1
ATOM 7017 O O . ILE A 1 874 ? 25.250 -1.836 -31.630 1.00 97.75 874 ILE A O 1
ATOM 7021 N N . LEU A 1 875 ? 23.218 -1.703 -30.661 1.00 98.06 875 LEU A N 1
ATOM 7022 C CA . LEU A 1 875 ? 23.536 -0.645 -29.707 1.00 98.06 875 LEU A CA 1
ATOM 7023 C C . LEU A 1 875 ? 23.250 -1.117 -28.275 1.00 98.06 875 LEU A C 1
ATOM 7025 O O . LEU A 1 875 ? 22.101 -1.367 -27.910 1.00 98.06 875 LEU A O 1
ATOM 7029 N N . GLU A 1 876 ? 24.287 -1.217 -27.448 1.00 97.69 876 GLU A N 1
ATOM 7030 C CA . GLU A 1 876 ? 24.173 -1.406 -25.998 1.00 97.69 876 GLU A CA 1
ATOM 7031 C C . GLU A 1 876 ? 24.286 -0.059 -25.269 1.00 97.69 876 GLU A C 1
ATOM 7033 O O . GLU A 1 876 ? 25.062 0.814 -25.653 1.00 97.69 876 GLU A O 1
ATOM 7038 N N . ILE A 1 877 ? 23.470 0.144 -24.232 1.00 97.94 877 ILE A N 1
ATOM 7039 C CA . ILE A 1 877 ? 23.294 1.448 -23.571 1.00 97.94 877 ILE A CA 1
ATOM 7040 C C . ILE A 1 877 ? 23.185 1.246 -22.064 1.00 97.94 877 ILE A C 1
ATOM 7042 O O . ILE A 1 877 ? 22.305 0.514 -21.615 1.00 97.94 877 ILE A O 1
ATOM 7046 N N . ARG A 1 878 ? 23.988 1.963 -21.272 1.00 97.06 878 ARG A N 1
ATOM 7047 C CA . ARG A 1 878 ? 23.828 2.059 -19.812 1.00 97.06 878 ARG A CA 1
ATOM 7048 C C . ARG A 1 878 ? 23.505 3.498 -19.432 1.00 97.06 878 ARG A C 1
ATOM 7050 O O . ARG A 1 878 ? 24.282 4.397 -19.738 1.00 97.06 878 ARG A O 1
ATOM 7057 N N . CYS A 1 879 ? 22.378 3.742 -18.765 1.00 96.12 879 CYS A N 1
ATOM 7058 C CA . CYS A 1 879 ? 21.897 5.103 -18.483 1.00 96.12 879 CYS A CA 1
ATOM 7059 C C . CYS A 1 879 ? 21.150 5.247 -17.148 1.00 96.12 879 CYS A C 1
ATOM 7061 O O . CYS A 1 879 ? 20.758 4.261 -16.520 1.00 96.12 879 CYS A O 1
ATOM 7063 N N . GLU A 1 880 ? 20.897 6.498 -16.759 1.00 94.44 880 GLU A N 1
ATOM 7064 C CA . GLU A 1 880 ? 20.107 6.903 -15.591 1.00 94.44 880 GLU A CA 1
ATOM 7065 C C . GLU A 1 880 ? 18.658 6.364 -15.618 1.00 94.44 880 GLU A C 1
ATOM 7067 O O . GLU A 1 880 ? 18.065 6.080 -16.673 1.00 94.44 880 GLU A O 1
ATOM 7072 N N . ALA A 1 881 ? 18.048 6.291 -14.433 1.00 90.06 881 ALA A N 1
ATOM 7073 C CA . ALA A 1 881 ? 16.639 5.995 -14.229 1.00 90.06 881 ALA A CA 1
ATOM 7074 C C . ALA A 1 881 ? 15.707 6.942 -15.014 1.00 90.06 881 ALA A C 1
ATOM 7076 O O . ALA A 1 881 ? 15.742 8.167 -14.900 1.00 90.06 881 ALA A O 1
ATOM 7077 N N . GLY A 1 882 ? 14.793 6.360 -15.792 1.00 91.00 882 GLY A N 1
ATOM 7078 C CA . GLY A 1 882 ? 13.781 7.129 -16.524 1.00 91.00 882 GLY A CA 1
ATOM 7079 C C . GLY A 1 882 ? 14.317 7.896 -17.737 1.00 91.00 882 GLY A C 1
ATOM 7080 O O . GLY A 1 882 ? 13.684 8.861 -18.155 1.00 91.00 882 GLY A O 1
ATOM 7081 N N . THR A 1 883 ? 15.462 7.486 -18.288 1.00 95.88 883 THR A N 1
ATOM 7082 C CA . THR A 1 883 ? 15.857 7.818 -19.667 1.00 95.88 883 THR A CA 1
ATOM 7083 C C . THR A 1 883 ? 14.897 7.151 -20.657 1.00 95.88 883 THR A C 1
ATOM 7085 O O . THR A 1 883 ? 14.574 5.967 -20.513 1.00 95.88 883 THR A O 1
ATOM 7088 N N . TYR A 1 884 ? 14.460 7.902 -21.663 1.00 96.94 884 TYR A N 1
ATOM 7089 C CA . TYR A 1 884 ? 13.647 7.441 -22.784 1.00 96.94 884 TYR A CA 1
ATOM 7090 C C . TYR A 1 884 ? 14.568 7.024 -23.938 1.00 96.94 884 TYR A C 1
ATOM 7092 O O . TYR A 1 884 ? 15.121 7.861 -24.647 1.00 96.94 884 TYR A O 1
ATOM 7100 N N . VAL A 1 885 ? 14.802 5.713 -24.055 1.00 98.00 885 VAL A N 1
ATOM 7101 C CA . VAL A 1 885 ? 15.861 5.148 -24.911 1.00 98.00 885 VAL A CA 1
ATOM 7102 C C . VAL A 1 885 ? 15.563 5.249 -26.402 1.00 98.00 885 VAL A C 1
ATOM 7104 O O . VAL A 1 885 ? 16.485 5.498 -27.171 1.00 98.00 885 VAL A O 1
ATOM 7107 N N . LYS A 1 886 ? 14.304 5.092 -26.832 1.00 98.19 886 LYS A N 1
ATOM 7108 C CA . LYS A 1 886 ? 13.984 5.198 -28.263 1.00 98.19 886 LYS A CA 1
ATOM 7109 C C . LYS A 1 886 ? 14.268 6.612 -28.758 1.00 98.19 886 LYS A C 1
ATOM 7111 O O . LYS A 1 886 ? 14.964 6.822 -29.744 1.00 98.19 886 LYS A O 1
ATOM 7116 N N . GLU A 1 887 ? 13.826 7.568 -27.959 1.00 98.06 887 GLU A N 1
ATOM 7117 C CA . GLU A 1 887 ? 13.934 8.997 -28.182 1.00 98.06 887 GLU A CA 1
ATOM 7118 C C . GLU A 1 887 ? 15.384 9.515 -28.121 1.00 98.06 887 GLU A C 1
ATOM 7120 O O . GLU A 1 887 ? 15.691 10.519 -28.756 1.00 98.06 887 GLU A O 1
ATOM 7125 N N . LEU A 1 888 ? 16.295 8.810 -27.435 1.00 98.06 888 LEU A N 1
ATOM 7126 C CA . LEU A 1 888 ? 17.748 9.034 -27.525 1.00 98.06 888 LEU A CA 1
ATOM 7127 C C . LEU A 1 888 ? 18.315 8.645 -28.904 1.00 98.06 888 LEU A C 1
ATOM 7129 O O . LEU A 1 888 ? 19.241 9.298 -29.380 1.00 98.06 888 LEU A O 1
ATOM 7133 N N . VAL A 1 889 ? 17.771 7.615 -29.560 1.00 98.12 889 VAL A N 1
ATOM 7134 C CA . VAL A 1 889 ? 18.203 7.197 -30.905 1.00 98.12 889 VAL A CA 1
ATOM 7135 C C . VAL A 1 889 ? 17.623 8.137 -31.966 1.00 98.12 889 VAL A C 1
ATOM 7137 O O . VAL A 1 889 ? 18.379 8.851 -32.622 1.00 98.12 889 VAL A O 1
ATOM 7140 N N . HIS A 1 890 ? 16.291 8.187 -32.088 1.00 97.81 890 HIS A N 1
ATOM 7141 C CA . HIS A 1 890 ? 15.580 8.888 -33.173 1.00 97.81 890 HIS A CA 1
ATOM 7142 C C . HIS A 1 890 ? 15.260 10.373 -32.880 1.00 97.81 890 HIS A C 1
ATOM 7144 O O . HIS A 1 890 ? 14.550 11.033 -33.641 1.00 97.81 890 HIS A O 1
ATOM 7150 N N . GLY A 1 891 ? 15.700 10.907 -31.736 1.00 96.75 891 GLY A N 1
ATOM 7151 C CA . GLY A 1 891 ? 15.613 12.330 -31.378 1.00 96.75 891 GLY A CA 1
ATOM 7152 C C . GLY A 1 891 ? 14.228 12.898 -31.033 1.00 96.75 891 GLY A C 1
ATOM 7153 O O . GLY A 1 891 ? 14.155 14.059 -30.637 1.00 96.75 891 GLY A O 1
ATOM 7154 N N . ASP A 1 892 ? 13.137 12.130 -31.174 1.00 97.19 892 ASP A N 1
ATOM 7155 C CA . ASP A 1 892 ? 11.734 12.580 -31.001 1.00 97.19 892 ASP A CA 1
ATOM 7156 C C . ASP A 1 892 ? 11.460 13.929 -31.708 1.00 97.19 892 ASP A C 1
ATOM 7158 O O . ASP A 1 892 ? 10.947 14.860 -31.104 1.00 97.19 892 ASP A O 1
ATOM 7162 N N . LEU A 1 893 ? 11.863 14.075 -32.980 1.00 95.62 893 LEU A N 1
ATOM 7163 C CA . LEU A 1 893 ? 11.761 15.334 -33.748 1.00 95.62 893 LEU A CA 1
ATOM 7164 C C . LEU A 1 893 ? 12.491 16.525 -33.078 1.00 95.62 893 LEU A C 1
ATOM 7166 O O . LEU A 1 893 ? 11.949 17.621 -32.951 1.00 95.62 893 LEU A O 1
ATOM 7170 N N . GLY A 1 894 ? 13.721 16.294 -32.606 1.00 94.19 894 GLY A N 1
ATOM 7171 C CA . GLY A 1 894 ? 14.564 17.299 -31.937 1.00 94.19 894 GLY A CA 1
ATOM 7172 C C . GLY A 1 894 ? 14.233 17.535 -30.457 1.00 94.19 894 GLY A C 1
ATOM 7173 O O . GLY A 1 894 ? 14.819 18.407 -29.817 1.00 94.19 894 GLY A O 1
ATOM 7174 N N . ARG A 1 895 ? 13.301 16.764 -29.885 1.00 97.00 895 ARG A N 1
ATOM 7175 C CA . ARG A 1 895 ? 12.861 16.876 -28.484 1.00 97.00 895 ARG A CA 1
ATOM 7176 C C . ARG A 1 895 ? 13.783 16.152 -27.495 1.00 97.00 895 ARG A C 1
ATOM 7178 O O . ARG A 1 895 ? 13.684 16.390 -26.289 1.00 97.00 895 ARG A O 1
ATOM 7185 N N . CYS A 1 896 ? 14.693 15.314 -27.988 1.00 97.44 896 CYS A N 1
ATOM 7186 C CA . CYS A 1 896 ? 15.875 14.850 -27.267 1.00 97.44 896 CYS A CA 1
ATOM 7187 C C . CYS A 1 896 ? 17.119 15.524 -27.860 1.00 97.44 896 CYS A C 1
ATOM 7189 O O . CYS A 1 896 ? 17.434 15.295 -29.028 1.00 97.44 896 CYS A O 1
ATOM 7191 N N . ASN A 1 897 ? 17.824 16.337 -27.068 1.00 94.56 897 ASN A N 1
ATOM 7192 C CA . ASN A 1 897 ? 19.030 17.034 -27.513 1.00 94.56 897 ASN A CA 1
ATOM 7193 C C . ASN A 1 897 ? 20.188 16.901 -26.496 1.00 94.56 897 ASN A C 1
ATOM 7195 O O . ASN A 1 897 ? 20.013 17.288 -25.337 1.00 94.56 897 ASN A O 1
ATOM 7199 N N . PRO A 1 898 ? 21.368 16.404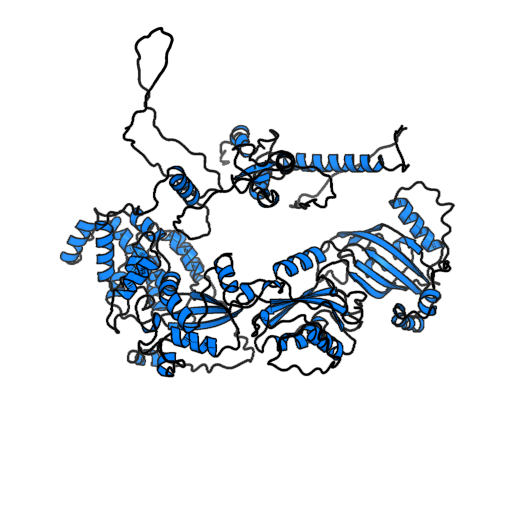 -26.904 1.00 95.31 898 PRO A N 1
ATOM 7200 C CA . PRO A 1 898 ? 21.596 15.666 -28.145 1.00 95.31 898 PRO A CA 1
ATOM 7201 C C . PRO A 1 898 ? 20.803 14.349 -28.200 1.00 95.31 898 PRO A C 1
ATOM 7203 O O . PRO A 1 898 ? 20.293 13.834 -27.202 1.00 95.31 898 PRO A O 1
ATOM 7206 N N . SER A 1 899 ? 20.727 13.805 -29.406 1.00 97.50 899 SER A N 1
ATOM 7207 C CA . SER A 1 899 ? 20.318 12.442 -29.740 1.00 97.50 899 SER A CA 1
ATOM 7208 C C . SER A 1 899 ? 21.357 11.846 -30.691 1.00 97.50 899 SER A C 1
ATOM 7210 O O . SER A 1 899 ? 22.169 12.583 -31.255 1.00 97.50 899 SER A O 1
ATOM 7212 N N . LEU A 1 900 ? 21.347 10.531 -30.907 1.00 96.88 900 LEU A N 1
ATOM 7213 C CA . LEU A 1 900 ? 22.286 9.914 -31.850 1.00 96.88 900 LEU A CA 1
ATOM 7214 C C . LEU A 1 900 ? 22.054 10.423 -33.283 1.00 96.88 900 LEU A C 1
ATOM 7216 O O . LEU A 1 900 ? 23.018 10.768 -33.963 1.00 96.88 900 LEU A O 1
ATOM 7220 N N . ALA A 1 901 ? 20.791 10.586 -33.694 1.00 96.88 901 ALA A N 1
ATOM 7221 C CA . ALA A 1 901 ? 20.435 11.187 -34.980 1.00 96.88 901 ALA A CA 1
ATOM 7222 C C . ALA A 1 901 ? 21.011 12.610 -35.141 1.00 96.88 901 ALA A C 1
ATOM 7224 O O . ALA A 1 901 ? 21.594 12.935 -36.177 1.00 96.88 901 ALA A O 1
ATOM 7225 N N . SER A 1 902 ? 20.925 13.454 -34.102 1.00 96.12 902 SER A N 1
ATOM 7226 C CA . SER A 1 902 ? 21.464 14.821 -34.163 1.00 96.12 902 SER A CA 1
ATOM 7227 C C . SER A 1 902 ? 22.994 14.893 -34.077 1.00 96.12 902 SER A C 1
ATOM 7229 O O . SER A 1 902 ? 23.565 15.842 -34.601 1.00 96.12 902 SER A O 1
ATOM 7231 N N . ILE A 1 903 ? 23.666 13.922 -33.441 1.00 95.50 903 ILE A N 1
ATOM 7232 C CA . ILE A 1 903 ? 25.141 13.844 -33.405 1.00 95.50 903 ILE A CA 1
ATOM 7233 C C . ILE A 1 903 ? 25.693 13.364 -34.754 1.00 95.50 903 ILE A C 1
ATOM 7235 O O . ILE A 1 903 ? 26.645 13.943 -35.277 1.00 95.50 903 ILE A O 1
ATOM 7239 N N . PHE A 1 904 ? 25.098 12.327 -35.351 1.00 95.19 904 PHE A N 1
ATOM 7240 C CA . PHE A 1 904 ? 25.529 11.835 -36.662 1.00 95.19 904 PHE A CA 1
ATOM 7241 C C . PHE A 1 904 ? 25.116 12.765 -37.812 1.00 95.19 904 PHE A C 1
ATOM 7243 O O . PHE A 1 904 ? 25.799 12.803 -38.839 1.00 95.19 904 PHE A O 1
ATOM 7250 N N . GLY A 1 905 ? 24.044 13.546 -37.642 1.00 93.88 905 GLY A N 1
ATOM 7251 C CA . GLY A 1 905 ? 23.489 14.412 -38.685 1.00 93.88 905 GLY A CA 1
ATOM 7252 C C . GLY A 1 905 ? 22.714 13.635 -39.754 1.00 93.88 905 GLY A C 1
ATOM 7253 O O . GLY A 1 905 ? 22.700 14.038 -40.912 1.00 93.88 905 GLY A O 1
ATOM 7254 N N . CYS A 1 906 ? 22.111 12.506 -39.379 1.00 93.94 906 CYS A N 1
ATOM 7255 C CA . CYS A 1 906 ? 21.342 11.630 -40.261 1.00 93.94 906 CYS A CA 1
ATOM 7256 C C . CYS A 1 906 ? 20.119 11.059 -39.526 1.00 93.94 906 CYS A C 1
ATOM 7258 O O . CYS A 1 906 ? 20.021 11.130 -38.299 1.00 93.94 906 CYS A O 1
ATOM 7260 N N . GLN A 1 907 ? 19.177 10.476 -40.268 1.00 94.69 907 GLN A N 1
ATOM 7261 C CA . GLN A 1 907 ? 18.075 9.731 -39.662 1.00 94.69 907 GLN A CA 1
ATOM 7262 C C . GLN A 1 907 ? 18.606 8.457 -38.988 1.00 94.69 907 GLN A C 1
ATOM 7264 O O . GLN A 1 907 ? 19.464 7.775 -39.541 1.00 94.69 907 GLN A O 1
ATOM 7269 N N . LEU A 1 908 ? 18.059 8.128 -37.818 1.00 96.88 908 LEU A N 1
ATOM 7270 C CA . LEU A 1 908 ? 18.207 6.834 -37.153 1.00 96.88 908 LEU A CA 1
ATOM 7271 C C . LEU A 1 908 ? 16.846 6.397 -36.616 1.00 96.88 908 LEU A C 1
ATOM 7273 O O . LEU A 1 908 ? 16.057 7.246 -36.198 1.00 96.88 908 LEU A O 1
ATOM 7277 N N . ASP A 1 909 ? 16.611 5.089 -36.540 1.00 97.00 909 ASP A N 1
ATOM 7278 C CA . ASP A 1 909 ? 15.475 4.532 -35.797 1.00 97.00 909 ASP A CA 1
ATOM 7279 C C . ASP A 1 909 ? 15.849 3.240 -35.045 1.00 97.00 909 ASP A C 1
ATOM 7281 O O . ASP A 1 909 ? 16.955 2.709 -35.174 1.00 97.00 909 ASP A O 1
ATOM 7285 N N . ILE A 1 910 ? 14.934 2.756 -34.207 1.00 97.12 910 ILE A N 1
ATOM 7286 C CA . ILE A 1 910 ? 15.115 1.649 -33.269 1.00 97.12 910 ILE A CA 1
ATOM 7287 C C . ILE A 1 910 ? 14.055 0.563 -33.489 1.00 97.12 910 ILE A C 1
ATOM 7289 O O . ILE A 1 910 ? 12.922 0.639 -33.011 1.00 97.12 910 ILE A O 1
ATOM 7293 N N . LEU A 1 911 ? 14.456 -0.486 -34.204 1.00 96.38 911 LEU A N 1
ATOM 7294 C CA . LEU A 1 911 ? 13.581 -1.574 -34.644 1.00 96.38 911 LEU A CA 1
ATOM 7295 C C . LEU A 1 911 ? 13.195 -2.508 -33.489 1.00 96.38 911 LEU A C 1
ATOM 7297 O O . LEU A 1 911 ? 12.052 -2.950 -33.371 1.00 96.38 911 LEU A O 1
ATOM 7301 N N . ALA A 1 912 ? 14.152 -2.786 -32.603 1.00 96.88 912 ALA A N 1
ATOM 7302 C CA . ALA A 1 912 ? 13.954 -3.608 -31.416 1.00 96.88 912 ALA A CA 1
ATOM 7303 C C . ALA A 1 912 ? 14.720 -3.038 -30.222 1.00 96.88 912 ALA A C 1
ATOM 7305 O O . ALA A 1 912 ? 15.796 -2.463 -30.372 1.00 96.88 912 ALA A O 1
ATOM 7306 N N . LEU A 1 913 ? 14.175 -3.237 -29.023 1.00 97.94 913 LEU A N 1
ATOM 7307 C CA . LEU A 1 913 ? 14.769 -2.804 -27.761 1.00 97.94 913 LEU A CA 1
ATOM 7308 C C . LEU A 1 913 ? 14.530 -3.866 -26.688 1.00 97.94 913 LEU A C 1
ATOM 7310 O O . LEU A 1 913 ? 13.423 -4.389 -26.559 1.00 97.94 913 LEU A O 1
ATOM 7314 N N . ASP A 1 914 ? 15.557 -4.141 -25.895 1.00 97.69 914 ASP A N 1
ATOM 7315 C CA . ASP A 1 914 ? 15.545 -5.058 -24.762 1.00 97.69 914 ASP A CA 1
ATOM 7316 C C . ASP A 1 914 ? 16.152 -4.369 -23.537 1.00 97.69 914 ASP A C 1
ATOM 7318 O O . ASP A 1 914 ? 17.169 -3.683 -23.633 1.00 97.69 914 ASP A O 1
ATOM 7322 N N . VAL A 1 915 ? 15.559 -4.573 -22.362 1.00 96.94 915 VAL A N 1
ATOM 7323 C CA . VAL A 1 915 ? 16.199 -4.275 -21.074 1.00 96.94 915 VAL A CA 1
ATOM 7324 C C . VAL A 1 915 ? 17.074 -5.475 -20.723 1.00 96.94 915 VAL A C 1
ATOM 7326 O O . VAL A 1 915 ? 16.536 -6.522 -20.381 1.00 96.94 915 VAL A O 1
ATOM 7329 N N . ILE A 1 916 ? 18.399 -5.349 -20.795 1.00 95.19 916 ILE A N 1
ATOM 7330 C CA . ILE A 1 916 ? 19.335 -6.439 -20.449 1.00 95.19 916 ILE A CA 1
ATOM 7331 C C . ILE A 1 916 ? 19.801 -6.383 -18.987 1.00 95.19 916 ILE A C 1
ATOM 7333 O O . ILE A 1 916 ? 20.256 -7.388 -18.446 1.00 95.19 916 ILE A O 1
ATOM 7337 N N . GLY A 1 917 ? 19.658 -5.231 -18.321 1.00 93.56 917 GLY A N 1
ATOM 7338 C CA . GLY A 1 917 ? 20.042 -5.061 -16.922 1.00 93.56 917 GLY A CA 1
ATOM 7339 C C . GLY A 1 917 ? 19.187 -4.039 -16.179 1.00 93.56 917 GLY A C 1
ATOM 7340 O O . GLY A 1 917 ? 18.853 -2.968 -16.689 1.00 93.56 917 GLY A O 1
ATOM 7341 N N . VAL A 1 918 ? 18.849 -4.368 -14.934 1.00 92.56 918 VAL A N 1
ATOM 7342 C CA . VAL A 1 918 ? 18.134 -3.500 -13.996 1.00 92.56 918 VAL A CA 1
ATOM 7343 C C . VAL A 1 918 ? 18.950 -3.478 -12.707 1.00 92.56 918 VAL A C 1
ATOM 7345 O O . VAL A 1 918 ? 18.880 -4.426 -11.932 1.00 92.56 918 VAL A O 1
ATOM 7348 N N . GLU A 1 919 ? 19.742 -2.425 -12.485 1.00 90.94 919 GLU A N 1
ATOM 7349 C CA . GLU A 1 919 ? 20.753 -2.381 -11.413 1.00 90.94 919 GLU A CA 1
ATOM 7350 C C . GLU A 1 919 ? 20.126 -2.101 -10.036 1.00 90.94 919 GLU A C 1
ATOM 7352 O O . GLU A 1 919 ? 20.269 -1.031 -9.448 1.00 90.94 919 GLU A O 1
ATOM 7357 N N . LEU A 1 920 ? 19.367 -3.078 -9.538 1.00 89.69 920 LEU A N 1
ATOM 7358 C CA . LEU A 1 920 ? 18.714 -3.061 -8.237 1.00 89.69 920 LEU A CA 1
ATOM 7359 C C . LEU A 1 920 ? 18.950 -4.401 -7.532 1.00 89.69 920 LEU A C 1
ATOM 7361 O O . LEU A 1 920 ? 18.364 -5.423 -7.904 1.00 89.69 920 LEU A O 1
ATOM 7365 N N . ASP A 1 921 ? 19.772 -4.372 -6.482 1.00 89.50 921 ASP A N 1
ATOM 7366 C CA . ASP A 1 921 ? 20.009 -5.503 -5.572 1.00 89.50 921 ASP A CA 1
ATOM 7367 C C . ASP A 1 921 ? 18.840 -5.686 -4.585 1.00 89.50 921 ASP A C 1
ATOM 7369 O O . ASP A 1 921 ? 18.967 -5.639 -3.363 1.00 89.50 921 ASP A O 1
ATOM 7373 N N . TRP A 1 922 ? 17.639 -5.801 -5.150 1.00 91.81 922 TRP A N 1
ATOM 7374 C CA . TRP A 1 922 ? 16.417 -6.157 -4.450 1.00 91.81 922 TRP A CA 1
ATOM 7375 C C . TRP A 1 922 ? 15.405 -6.764 -5.444 1.00 91.81 922 TRP A C 1
ATOM 7377 O O . TRP A 1 922 ? 15.294 -6.230 -6.551 1.00 91.81 922 TRP A O 1
ATOM 7387 N N . PRO A 1 923 ? 14.665 -7.834 -5.088 1.00 91.81 923 PRO A N 1
ATOM 7388 C CA . PRO A 1 923 ? 14.849 -8.639 -3.875 1.00 91.81 923 PRO A CA 1
ATOM 7389 C C . PRO A 1 923 ? 16.220 -9.334 -3.894 1.00 91.81 923 PRO A C 1
ATOM 7391 O O . PRO A 1 923 ? 16.933 -9.270 -4.902 1.00 91.81 923 PRO A O 1
ATOM 7394 N N . LYS A 1 924 ? 16.649 -9.957 -2.792 1.00 89.31 924 LYS A N 1
ATOM 7395 C CA . LYS A 1 924 ? 17.960 -10.628 -2.785 1.00 89.31 924 LYS A CA 1
ATOM 7396 C C . LYS A 1 924 ? 17.947 -11.751 -3.821 1.00 89.31 924 LYS A C 1
ATOM 7398 O O . LYS A 1 924 ? 16.994 -12.524 -3.864 1.00 89.31 924 LYS A O 1
ATOM 7403 N N . ARG A 1 925 ? 18.973 -11.836 -4.674 1.00 88.75 925 ARG A N 1
ATOM 7404 C CA . ARG A 1 925 ? 19.104 -12.974 -5.597 1.00 88.75 925 ARG A CA 1
ATOM 7405 C C . ARG A 1 925 ? 19.186 -14.259 -4.769 1.00 88.75 925 ARG A C 1
ATOM 7407 O O . ARG A 1 925 ? 20.011 -14.339 -3.860 1.00 88.75 925 ARG A O 1
ATOM 7414 N N . LEU A 1 926 ? 18.348 -15.245 -5.081 1.00 84.81 926 LEU A N 1
ATOM 7415 C CA . LEU A 1 926 ? 18.459 -16.565 -4.463 1.00 84.81 926 LEU A CA 1
ATOM 7416 C C . LEU A 1 926 ? 19.578 -17.352 -5.161 1.00 84.81 926 LEU A C 1
ATOM 7418 O O . LEU A 1 926 ? 19.861 -17.133 -6.345 1.00 84.81 926 LEU A O 1
ATOM 7422 N N . LYS A 1 927 ? 20.232 -18.259 -4.426 1.00 75.31 927 LYS A N 1
ATOM 7423 C CA . LYS A 1 927 ? 21.123 -19.254 -5.037 1.00 75.31 927 LYS A CA 1
ATOM 7424 C C . LYS A 1 927 ? 20.326 -20.094 -6.043 1.00 75.31 927 LYS A C 1
ATOM 7426 O O . LYS A 1 927 ? 19.128 -20.305 -5.866 1.00 75.31 927 LYS A O 1
ATOM 7431 N N . ASP A 1 928 ? 20.996 -20.548 -7.096 1.00 63.94 928 ASP A N 1
ATOM 7432 C CA . ASP A 1 928 ? 20.385 -21.418 -8.100 1.00 63.94 928 ASP A CA 1
ATOM 7433 C C . ASP A 1 928 ? 20.453 -22.876 -7.606 1.00 63.94 928 ASP A C 1
ATOM 7435 O O . ASP A 1 928 ? 21.558 -23.334 -7.310 1.00 63.94 928 ASP A O 1
ATOM 7439 N N . PRO A 1 929 ? 19.329 -23.611 -7.496 1.00 55.34 929 PRO A N 1
ATOM 7440 C CA . PRO A 1 929 ? 19.313 -24.948 -6.890 1.00 55.34 929 PRO A CA 1
ATOM 7441 C C . PRO A 1 929 ? 20.058 -26.013 -7.714 1.00 55.34 929 PRO A C 1
ATOM 7443 O O . PRO A 1 929 ? 20.309 -27.097 -7.206 1.00 55.34 929 PRO A O 1
ATOM 7446 N N . ILE A 1 930 ? 20.421 -25.704 -8.965 1.00 52.56 930 ILE A N 1
ATOM 7447 C CA . ILE A 1 930 ? 21.136 -26.594 -9.900 1.00 52.56 930 ILE A CA 1
ATOM 7448 C C . ILE A 1 930 ? 22.665 -26.328 -9.889 1.00 52.56 930 ILE A C 1
ATOM 7450 O O . ILE A 1 930 ? 23.433 -27.078 -10.480 1.00 52.56 930 ILE A O 1
ATOM 7454 N N . LEU A 1 931 ? 23.132 -25.259 -9.228 1.00 40.50 931 LEU A N 1
ATOM 7455 C CA . LEU A 1 931 ? 24.536 -24.804 -9.239 1.00 40.50 931 LEU A CA 1
ATOM 7456 C C . LEU A 1 931 ? 25.159 -24.821 -7.832 1.00 40.50 931 LEU A C 1
ATOM 7458 O O . LEU A 1 931 ? 25.759 -23.827 -7.408 1.00 40.50 931 LEU A O 1
ATOM 7462 N N . ASN A 1 932 ? 24.950 -25.901 -7.076 1.00 34.06 932 ASN A N 1
ATOM 7463 C CA . ASN A 1 932 ? 25.272 -25.967 -5.648 1.00 34.06 932 ASN A CA 1
ATOM 7464 C C . ASN A 1 932 ? 25.989 -27.263 -5.265 1.00 34.06 932 ASN A C 1
ATOM 7466 O O . ASN A 1 932 ? 25.553 -28.325 -5.749 1.00 34.06 932 ASN A O 1
#

Sequence (932 aa):
MTSSYPGVKLSSINGHLICGLCGGYLIDATVLTECIHVFCRSCILKYLLEHKICPLCQSLIQETRPGQALRPDVALQRIVYKLVPGLLKTEMKRISEFKELYLKELSCTDKMVCTKEILPKNCIPSSTASYSISDLCSSPLPTALATRSLSKSPCGLVSSTHATQMLVSNRLPNSAAFLVADDEFVSESVICKRHDSFKLASRSESSRSQPPSPLSNEQYSNSIYLLCPAVVTVANLHHLLLSKYQLDPTRQITMSDEAISCIREYMLDFDICKCCIIRLTNGRCQQTDLLNVFHSQTYPDEFICKLCFGLLHNPYLCDIPRNLNESQNEVKFTNEEFDKYILLYLYKELNGSHYQYTAYQLRVTEPINIMLREQFLWDELICMSTNHVNNNSNSSTIEKLNNLQTKFTKDDINTLRSYAIPVKTAWKWIVDGKLSSLLKVPLIYSLRDDTELKLIKTNEFNINNLNCDQESNIICLTIEFSNYFIQLDYDEFLNYLKYSSLNSIRSWIIRLKSIKLPRKRLKFNSGKELTTKTFSSQTLNSMNNNPSCVINIGYNLPNLLHFSRGLLTELIPLLKDICLQSNYLKKISSSNCSLAFITSLKIFRSIPLYLAGRYVKLSRRLPQSPWIIGSKRKLDSSVEELITQLILPRFGANSQSCFITAGREDVDVRCLGLGRPFAIEISNYELLPSQIIQQWSVNDKLAVEFNENEPLDLLKLASFVNSTTQGRVFIRDLQLVSSKSATAALKLGEMHKAKCYRAVCWCPHGGIKTELLMKMLQYTTLLNRTNENLDHVNIHWPPNKTDSMKYGKIYFGPLDIHQLTPIRVLHRRPLLNRKRTIYHLCFMSYVETVGANIFEFDDFKSWSKLYPEDELFILEIRCEAGTYVKELVHGDLGRCNPSLASIFGCQLDILALDVIGVELDWPKRLKDPILN